Protein 9BAV (pdb70)

B-factor: mean 36.14, std 8.14, range [16.46, 86.44]

Organism: NCBI:txid1314868

Sequence (967 aa):
KPNIVLFYVDDLGWGDLSSYGATEVNTPNIDALAKNGIRFTDAHSSAATSSPSRYSLLTGEHAFRKNIRILKGDAPLVISEVQKTLPKMLQTVGYRTGIVGKWHLGLGDGNTPVNWNEKVKPGPLEVGFDYSFLIPATGDRVPSVFLENHDVVNLEKSDPLFVNYQKKIGQRPTGYENPELLKQGADEQHNKSIINGVSRIGWMQGGESAEWHDETFNIVTSDKAKQFISESSKQPFFLLFSFHDIHVPRLPNEMFRGKTNMGARGDSIVQMDWTTGQVVEKLRELNLLDNTLVIFTSDNGAVLTDGYDDEALKRIGTHKQNGPYRGGKYSIYEAGTRIPFIVHYPNRVKPGVSNSLFSQIDLYASIAELLGVPLEETEAIDSQNQLSPLFDASKLARKTLVQETPHAKGLRENSWKYIRPTEKDVAWVKAKKNIDPGTSKAPQLFDLDTDPSELHNLAAKYPDKVKLLEQKLQDIELQSIRLKPNIVLFYVDDLGWGDLSSYGATEVNTPNIDALAKNGIRFTDAHSSAATSSPSRYSLLTGEHAFRKNIRILKGDAPLVISEVQKTLPKMLQTVGYRTGIVGKWHLGLGDGNTPVNWNEKVKPGPLEVGFDYSFLIPATGDRVPSVFLENHDVVNLEKSDPLFVNYQKKIGQRPTGYENPELLKQGADEQHNKSIINGVSRIGWMQGGESAEWHDETFNIVTSDKAKQFISESSKQPFFLLFSFHDIHVPRLPNEMFRGKTNMGARGDSIVQMDWTTGQVVEKLRELNLLDNTLVIFTSDNGAVLTDGYDDEALKRIGTHKQNGPYRGGKYSIYEAGTRIPFIVHYPNRVKPGVSNSLFSQIDLYASIAELLGVPLEETEAIDSQNQLSPLFDASKLARKTLVQETPHAKGLRENSWKYIRPTEKDVAWVKAKKNIDPGTSKAPQLFDLDTDPSELHNLAAKYPDKVKLLEQKLQDIELQSIRLK

InterPro domains:
  IPR000917 Sulfatase, N-terminal [PF00884] (36-407)
  IPR017850 Alkaline-phosphatase-like, core domain superfamily [G3DSA:3.40.720.10] (36-432)
  IPR017850 Alkaline-phosphatase-like, core domain superfamily [SSF53649] (33-512)
  IPR024607 Sulfatase, conserved site [PS00149] (128-138)
  IPR024607 Sulfatase, conserved site [PS00523] (82-94)
  IPR052701 Glycosaminoglycan & Ulvan Degrading Sulfatases [PTHR43751] (16-510)

Radius of gyration: 30.88 Å; Cα contacts (8 Å, |Δi|>4): 2527; chains: 2; bounding box: 59×62×94 Å

Solvent-accessible surface area: 33580 Å² total; per-residue (Å²): 138,8,8,0,0,0,0,0,0,0,1,0,0,8,3,0,0,29,27,2,31,14,99,57,4,109,0,84,49,0,34,47,4,10,149,66,0,0,25,0,9,10,0,4,4,2,1,0,1,7,0,6,1,6,0,0,1,2,4,0,26,4,1,34,54,94,135,18,52,66,26,48,5,53,15,62,24,29,1,47,93,134,34,98,1,0,0,55,6,0,62,104,29,49,6,57,0,0,2,0,1,2,2,4,2,6,4,6,91,46,99,64,122,23,65,3,56,111,141,6,48,11,0,3,45,41,0,4,3,63,23,0,6,0,2,5,3,1,0,3,37,0,0,0,0,16,0,46,49,39,66,11,36,107,46,93,104,106,42,58,1,84,26,37,60,96,137,77,32,18,177,29,52,0,4,94,93,36,80,132,96,37,107,26,26,27,30,122,74,6,25,25,0,13,3,39,19,0,0,0,22,2,24,0,68,18,0,118,41,3,59,11,88,4,24,38,10,3,72,44,11,1,72,53,0,51,85,1,0,54,102,0,36,133,75,34,0,0,0,5,1,2,10,16,12,0,9,0,0,2,17,3,21,119,116,7,147,63,144,16,73,5,7,20,4,1,6,0,0,24,4,0,4,61,2,0,5,48,0,5,71,43,0,124,115,58,138,21,10,82,66,0,0,0,0,0,0,0,0,0,0,1,1,10,32,5,11,8,112,9,89,2,36,160,103,6,16,45,12,74,28,12,22,8,14,64,15,0,8,13,0,0,8,0,0,0,1,16,0,0,0,0,0,9,6,52,81,131,5,73,86,24,36,0,67,8,10,0,0,2,0,0,0,0,2,0,0,1,95,28,32,59,22,119,42,92,126,106,8,6,12,8,1,76,82,18,24,63,6,0,22,56,20,87,99,154,21,27,128,15,9,3,6,9,15,73,12,9,49,0,0,10,24,82,32,63,0,2,0,49,49,28,144,101,99,11,73,109,0,126,78,109,17,61,14,34,5,0,35,39,89,54,47,15,0,4,35,10,55,55,14,7,11,0,53,41,67,20,10,98,140,92,68,103,48,16,138,108,1,35,95,84,0,67,73,22,54,144,50,83,94,54,213,150,16,9,0,0,0,0,0,0,1,0,0,0,10,3,0,0,28,22,6,34,13,102,44,4,104,0,87,50,0,34,49,4,10,73,76,0,0,37,0,14,14,0,4,3,1,1,0,3,4,0,5,0,9,0,0,1,2,3,0,26,4,0,31,58,68,117,17,149,67,24,52,7,54,13,64,24,34,2,53,86,138,41,93,0,0,0,52,9,0,62,107,28,39,5,60,0,0,1,0,1,2,3,4,1,8,5,5,78,51,130,95,109,22,77,5,52,56,138,3,58,10,0,0,44,42,0,4,3,65,29,0,4,1,2,4,2,0,0,4,29,0,0,0,0,19,0,53,46,42,64,10,35,107,49,88,104,104,44,56,1,82,27,42,42,163,141,72,32,20,174,29,53,0,6,100,92,36,82,137,90,38,104,23,28,28,40,76,96,4,27,41,1,13,1,40,18,0,0,0,18,2,22,0,63,18,0,121,45,5,60,9,87,4,26,43,11,4,74,41,13,2,63,42,0,42,90,3,0,57,119,4,51,106,80,31,0,0,0,8,2,2,8,18,13,0,12,1,1,2,20,8,20,122,110,4,154,66,138,13,93,4,6,22,5,0,7,0,0,24,4,0,4,57,2,0,3,56,0,7,75,32,0,121,117,53,127,18,7,82,60,0,0,0,0,0,0,0,0,0,0,0,1,8,36,5,13,9,115,9,89,3,34,113,94,5,20,49,10,78,27,14,20,12,16,63,15,0,6,16,0,0,8,0,0,0,0,14,0,0,0,0,0,4,11,52,90,129,6,75,88,24,38,0,67,9,9,0,0,2,0,0,0,0,2,0,1,2,96,31,29,60,24,125,43,91,112,96,9,6,14,8,3,54,66,21,24,65,5,0,19,52,22,76,97,154,21,25,121,26,8,2,6,8,6,70,17,8,47,0,0,7,18,72,30,58,0,3,2,48,49,26,147,50,128,26,62,105,0,125,79,112,20,58,14,32,6,0,40,37,120,52,47,13,0,4,27,11,50,51,13,7,11,0,46,42,66,25,11,97,70,99,75,108,66,17,140,93,1,34,101,60,0,77,88,29,61,83,26,82,89,52,107,236

Foldseek 3Di:
DFAAEEAAAAAQAQQLEVCSPFDQAYLVLVNVLQQFFAWEQFEWQQALHFQQSLCLLWFLAGSVVQDTDQDALFAAASADLPRQTLLQLVVVVPAAEEEFEEARRHWAHPPDIAQLADFTDDDPVSHRHPWYWYDRHACQHDPQFIATRRHTPQFDPVWGKDWFQPDEDADADWCVRCVVQAPWAFDPQQTGGDAQRGGGGTYMHTRNRRHDHLQCSLVVRLVVLLVVCVVCVPTHYYYHYYYNPPPPPQRYHPVQAPVGQQFSNSSSSVSSSVSSNSNLVSCVVSVSQLRYWYKHKYNFHHFQQDTIRGRNPVRVPPRDSNPLAAFGRQAPTSRSIRIIIIIGHNNQAGNYYAHANHYSSQPSVCVCVVVVNDDFQQGSQNHDNQVPCNRYSPDHGDQKGKYDHPFWIWMHGPQKIKTDADPDDDCCCCVRGVGDRHHHNDIFIDRCVVVVHRPDGCCVVCVVVNVVRVVVVVVSVVDRTHD/DFAEEEEAAAAFAQQLEVCSPFDLAYQVLVVVLQQFFAWEQQEWQQALHFQQSVCLLWFLAGSVVQDDDQDALFAAASADLPGATLLQLVVVLFAAEEEFEEDRRHFAPPPDTAQQQFFTPDDPVSHRHDWYWYDRHACQHPPQFIATRGHTPQFDPVWGKDWFQPDEDADADWCVHCVVQAPWHWDPQFTGGAALRGGHHTYMHTRNRGHDHQQCSLVVRLVVLLVVCVVCVVTHYYYYYYYNPPPPPQRHHPVQAPVGQQFSNSSSSVSSSVSVNSNLVSCVVSPRQQSYKYKYKYSFHHFQQDTIRGNNPVRCPPGDSNPLAAFGRLAPTSRSIRIIIIIRHNVQAGNDYAHANHYSSQPSVQVCVVVVPDDDFQGSQNHDRAVVCSRYRPDHGDQKRWHDHSFWIWMHGNQKIKIDAGPDDDVCCCVRGVGDRHHDNDIFMDRCVVVVHRPDGCCPVCVVVNVVRVVVVVCSVPRRTHDD

Nearest PDB structures (foldseek):
  6s20-assembly1_C  TM=9.796E-01  e=1.542E-69  Bacteroides thetaiotaomicron VPI-5482
  7oze-assembly1_AAA  TM=9.644E-01  e=1.253E-67  Bacteroides thetaiotaomicron VPI-5482
  7ozc-assembly1_AAA  TM=9.685E-01  e=2.117E-65  Bacteroides thetaiotaomicron VPI-5482
  8eg3-assembly1_A  TM=7.562E-01  e=2.466E-33  Homo sapiens
  1p49-assembly1_A  TM=7.425E-01  e=1.087E-31  Homo sapiens

Structure (mmCIF, N/CA/C/O backbone):
data_9BAV
#
_entry.id   9BAV
#
_cell.length_a   66.229
_cell.length_b   92.870
_cell.length_c   176.478
_cell.angle_alpha   90.00
_cell.angle_beta   90.00
_cell.angle_gamma   90.00
#
_symmetry.space_group_name_H-M   'P 21 21 21'
#
loop_
_entity.id
_entity.type
_entity.pdbx_description
1 polymer 'S1_15B sulfatase'
2 branched 6-O-sulfo-alpha-D-galactopyranose-(1-3)-2-O-sulfo-beta-D-galactopyranose-(1-4)-2,6-di-O-sulfo-alpha-D-galactopyranose
3 non-polymer 6-O-sulfo-beta-D-galactopyranose
4 non-polymer 'CALCIUM ION'
5 non-polymer 'SULFATE ION'
6 non-polymer 'CHLORIDE ION'
7 non-polymer 6-O-sulfo-alpha-D-galactopyranose
8 non-polymer 1,2-ETHANEDIOL
9 water water
#
loop_
_atom_site.group_PDB
_atom_site.id
_atom_site.type_symbol
_atom_site.label_atom_id
_atom_site.label_alt_id
_atom_site.label_comp_id
_atom_site.label_asym_id
_atom_site.label_entity_id
_atom_site.label_seq_id
_atom_site.pdbx_PDB_ins_code
_atom_site.Cartn_x
_atom_site.Cartn_y
_atom_site.Cartn_z
_atom_site.occupancy
_atom_site.B_iso_or_equiv
_atom_site.auth_seq_id
_atom_site.auth_comp_id
_atom_site.auth_asym_id
_atom_site.auth_atom_id
_atom_site.pdbx_PDB_model_num
ATOM 1 N N . LYS A 1 32 ? -27.079 -15.198 -33.405 1.00 33.55 35 LYS A N 1
ATOM 2 C CA . LYS A 1 32 ? -25.945 -14.282 -33.616 1.00 40.66 35 LYS A CA 1
ATOM 3 C C . LYS A 1 32 ? -26.156 -12.877 -33.047 1.00 46.36 35 LYS A C 1
ATOM 4 O O . LYS A 1 32 ? -26.702 -11.991 -33.729 1.00 48.13 35 LYS A O 1
ATOM 10 N N . PRO A 1 33 ? -25.694 -12.650 -31.821 1.00 42.06 36 PRO A N 1
ATOM 11 C CA . PRO A 1 33 ? -25.860 -11.335 -31.201 1.00 38.52 36 PRO A CA 1
ATOM 12 C C . PRO A 1 33 ? -24.850 -10.318 -31.700 1.00 41.31 36 PRO A C 1
ATOM 13 O O . PRO A 1 33 ? -23.741 -10.637 -32.135 1.00 39.05 36 PRO A O 1
ATOM 17 N N . ASN A 1 34 ? -25.253 -9.065 -31.604 1.00 41.30 37 ASN A N 1
ATOM 18 C CA . ASN A 1 34 ? -24.360 -7.988 -31.971 1.00 40.53 37 ASN A CA 1
ATOM 19 C C . ASN A 1 34 ? -23.283 -7.868 -30.902 1.00 41.68 37 ASN A C 1
ATOM 20 O O . ASN A 1 34 ? -23.497 -8.228 -29.739 1.00 40.80 37 ASN A O 1
ATOM 25 N N . ILE A 1 35 ? -22.113 -7.368 -31.293 1.00 37.73 38 ILE A N 1
ATOM 26 C CA . ILE A 1 35 ? -21.020 -7.178 -30.347 1.00 33.21 38 ILE A CA 1
ATOM 27 C C . ILE A 1 35 ? -20.579 -5.716 -30.380 1.00 32.39 38 ILE A C 1
ATOM 28 O O . ILE A 1 35 ? -20.225 -5.190 -31.440 1.00 34.21 38 ILE A O 1
ATOM 33 N N . VAL A 1 36 ? -20.603 -5.061 -29.224 1.00 27.60 39 VAL A N 1
ATOM 34 C CA . VAL A 1 36 ? -20.160 -3.682 -29.080 1.00 27.04 39 VAL A CA 1
ATOM 35 C C . VAL A 1 36 ? -19.039 -3.724 -28.057 1.00 29.46 39 VAL A C 1
ATOM 36 O O . VAL A 1 36 ? -19.281 -4.068 -26.895 1.00 29.91 39 VAL A O 1
ATOM 40 N N . LEU A 1 37 ? -17.813 -3.387 -28.485 1.00 32.37 40 LEU A N 1
ATOM 41 C CA . LEU A 1 37 ? -16.623 -3.429 -27.626 1.00 27.32 40 LEU A CA 1
ATOM 42 C C . LEU A 1 37 ? -16.124 -2.029 -27.259 1.00 31.44 40 LEU A C 1
ATOM 43 O O . LEU A 1 37 ? -15.476 -1.355 -28.068 1.00 34.54 40 LEU A O 1
ATOM 48 N N . PHE A 1 38 ? -16.411 -1.601 -26.026 1.00 29.89 41 PHE A N 1
ATOM 49 C CA . PHE A 1 38 ? -15.951 -0.305 -25.542 1.00 28.19 41 PHE A CA 1
ATOM 50 C C . PHE A 1 38 ? -14.526 -0.511 -25.047 1.00 29.62 41 PHE A C 1
ATOM 51 O O . PHE A 1 38 ? -14.301 -1.265 -24.097 1.00 34.58 41 PHE A O 1
ATOM 59 N N . TYR A 1 39 ? -13.568 0.129 -25.694 1.00 30.27 42 TYR A N 1
ATOM 60 C CA . TYR A 1 39 ? -12.153 0.002 -25.344 1.00 27.51 42 TYR A CA 1
ATOM 61 C C . TYR A 1 39 ? -11.651 1.382 -24.923 1.00 25.26 42 TYR A C 1
ATOM 62 O O . TYR A 1 39 ? -11.380 2.235 -25.772 1.00 28.36 42 TYR A O 1
ATOM 71 N N . VAL A 1 40 ? -11.524 1.592 -23.607 1.00 23.11 43 VAL A N 1
ATOM 72 C CA . VAL A 1 40 ? -11.083 2.860 -23.034 1.00 24.28 43 VAL A CA 1
ATOM 73 C C . VAL A 1 40 ? -9.566 2.922 -22.966 1.00 27.65 43 VAL A C 1
ATOM 74 O O . VAL A 1 40 ? -8.863 1.937 -22.698 1.00 29.02 43 VAL A O 1
ATOM 78 N N . ASP A 1 41 ? -9.066 4.118 -23.207 1.00 23.07 44 ASP A N 1
ATOM 79 C CA . ASP A 1 41 ? -7.646 4.402 -23.205 1.00 23.94 44 ASP A CA 1
ATOM 80 C C . ASP A 1 41 ? -7.175 4.767 -21.788 1.00 28.09 44 ASP A C 1
ATOM 81 O O . ASP A 1 41 ? -7.597 5.797 -21.244 1.00 29.89 44 ASP A O 1
ATOM 86 N N . ASP A 1 42 ? -6.315 3.920 -21.184 1.00 24.11 45 ASP A N 1
ATOM 87 C CA . ASP A 1 42 ? -5.722 4.140 -19.839 1.00 27.21 45 ASP A CA 1
ATOM 88 C C . ASP A 1 42 ? -6.726 4.108 -18.671 1.00 26.94 45 ASP A C 1
ATOM 89 O O . ASP A 1 42 ? -6.494 4.748 -17.646 1.00 28.68 45 ASP A O 1
ATOM 94 N N . LEU A 1 43 ? -7.848 3.404 -18.769 1.00 25.16 46 LEU A N 1
ATOM 95 C CA . LEU A 1 43 ? -8.800 3.375 -17.668 1.00 23.65 46 LEU A CA 1
ATOM 96 C C . LEU A 1 43 ? -8.297 2.381 -16.627 1.00 24.34 46 LEU A C 1
ATOM 97 O O . LEU A 1 43 ? -8.093 1.210 -16.938 1.00 26.30 46 LEU A O 1
ATOM 102 N N . GLY A 1 44 ? -8.086 2.849 -15.396 1.00 27.53 47 GLY A N 1
ATOM 103 C CA . GLY A 1 44 ? -7.565 1.992 -14.344 1.00 24.71 47 GLY A CA 1
ATOM 104 C C . GLY A 1 44 ? -8.636 1.197 -13.618 1.00 24.48 47 GLY A C 1
ATOM 105 O O . GLY A 1 44 ? -9.823 1.527 -13.643 1.00 24.24 47 GLY A O 1
ATOM 106 N N . TRP A 1 45 ? -8.171 0.131 -12.965 1.00 24.48 48 TRP A N 1
ATOM 107 C CA . TRP A 1 45 ? -9.044 -0.768 -12.213 1.00 25.55 48 TRP A CA 1
ATOM 108 C C . TRP A 1 45 ? -10.026 -0.003 -11.335 1.00 30.08 48 TRP A C 1
ATOM 109 O O . TRP A 1 45 ? -11.224 -0.306 -11.322 1.00 27.41 48 TRP A O 1
ATOM 120 N N . GLY A 1 46 ? -9.535 0.997 -10.597 1.00 27.52 49 GLY A N 1
ATOM 121 C CA . GLY A 1 46 ? -10.340 1.790 -9.695 1.00 23.63 49 GLY A CA 1
ATOM 122 C C . GLY A 1 46 ? -10.959 3.066 -10.225 1.00 26.46 49 GLY A C 1
ATOM 123 O O . GLY A 1 46 ? -11.529 3.808 -9.424 1.00 26.37 49 GLY A O 1
ATOM 124 N N . ASP A 1 47 ? -10.891 3.355 -11.527 1.00 27.48 50 ASP A N 1
ATOM 125 C CA . ASP A 1 47 ? -11.447 4.604 -12.059 1.00 26.19 50 ASP A CA 1
ATOM 126 C C . ASP A 1 47 ? -12.961 4.604 -12.257 1.00 31.27 50 ASP A C 1
ATOM 127 O O . ASP A 1 47 ? -13.495 5.635 -12.673 1.00 33.28 50 ASP A O 1
ATOM 132 N N . LEU A 1 48 ? -13.666 3.506 -11.992 1.00 29.17 51 LEU A N 1
ATOM 133 C CA . LEU A 1 48 ? -15.112 3.447 -12.163 1.00 26.14 51 LEU A CA 1
ATOM 134 C C . LEU A 1 48 ? -15.762 3.375 -10.798 1.00 27.57 51 LEU A C 1
ATOM 135 O O . LEU A 1 48 ? -15.224 2.732 -9.892 1.00 31.46 51 LEU A O 1
ATOM 140 N N . SER A 1 49 ? -16.925 4.010 -10.645 1.00 27.65 52 SER A N 1
ATOM 141 C CA . SER A 1 49 ? -17.587 3.929 -9.346 1.00 30.41 52 SER A CA 1
ATOM 142 C C . SER A 1 49 ? -17.971 2.482 -9.009 1.00 30.58 52 SER A C 1
ATOM 143 O O . SER A 1 49 ? -17.918 2.096 -7.838 1.00 35.07 52 SER A O 1
ATOM 146 N N . SER A 1 50 ? -18.314 1.649 -10.006 1.00 30.27 53 SER A N 1
ATOM 147 C CA . SER A 1 50 ? -18.617 0.245 -9.702 1.00 26.46 53 SER A CA 1
ATOM 148 C C . SER A 1 50 ? -17.386 -0.503 -9.227 1.00 29.33 53 SER A C 1
ATOM 149 O O . SER A 1 50 ? -17.496 -1.634 -8.743 1.00 31.60 53 SER A O 1
ATOM 152 N N . TYR A 1 51 ? -16.214 0.100 -9.358 1.00 31.96 54 TYR A N 1
ATOM 153 C CA . TYR A 1 51 ? -14.986 -0.512 -8.900 1.00 31.01 54 TYR A CA 1
ATOM 154 C C . TYR A 1 51 ? -14.470 0.213 -7.667 1.00 28.51 54 TYR A C 1
ATOM 155 O O . TYR A 1 51 ? -13.277 0.139 -7.347 1.00 30.28 54 TYR A O 1
ATOM 164 N N . GLY A 1 52 ? -15.358 0.930 -6.973 1.00 27.34 55 GLY A N 1
ATOM 165 C CA . GLY A 1 52 ? -15.012 1.607 -5.741 1.00 31.21 55 GLY A CA 1
ATOM 166 C C . GLY A 1 52 ? -14.683 3.093 -5.794 1.00 28.62 55 GLY A C 1
ATOM 167 O O . GLY A 1 52 ? -14.540 3.697 -4.720 1.00 41.95 55 GLY A O 1
ATOM 168 N N . ALA A 1 53 ? -14.556 3.710 -6.965 1.00 26.62 56 ALA A N 1
ATOM 169 C CA . ALA A 1 53 ? -14.261 5.145 -7.008 1.00 30.97 56 ALA A CA 1
ATOM 170 C C . ALA A 1 53 ? -15.337 5.960 -6.295 1.00 26.58 56 ALA A C 1
ATOM 171 O O . ALA A 1 53 ? -16.529 5.682 -6.409 1.00 31.16 56 ALA A O 1
ATOM 173 N N . THR A 1 54 ? -14.910 6.984 -5.559 1.00 31.41 57 THR A N 1
ATOM 174 C CA . THR A 1 54 ? -15.827 7.877 -4.856 1.00 27.72 57 THR A CA 1
ATOM 175 C C . THR A 1 54 ? -15.733 9.316 -5.331 1.00 26.71 57 THR A C 1
ATOM 176 O O . THR A 1 54 ? -16.665 10.084 -5.095 1.00 29.93 57 THR A O 1
ATOM 180 N N . GLU A 1 55 ? -14.648 9.701 -5.992 1.00 29.15 58 GLU A N 1
ATOM 181 C CA . GLU A 1 55 ? -14.473 11.056 -6.486 1.00 24.31 58 GLU A CA 1
ATOM 182 C C . GLU A 1 55 ? -15.020 11.244 -7.894 1.00 27.87 58 GLU A C 1
ATOM 183 O O . GLU A 1 55 ? -14.887 12.327 -8.457 1.00 30.79 58 GLU A O 1
ATOM 189 N N . VAL A 1 56 ? -15.617 10.217 -8.486 1.00 26.87 59 VAL A N 1
ATOM 190 C CA . VAL A 1 56 ? -16.181 10.307 -9.823 1.00 27.00 59 VAL A CA 1
ATOM 191 C C . VAL A 1 56 ? -17.296 9.283 -9.894 1.00 27.90 59 VAL A C 1
ATOM 192 O O . VAL A 1 56 ? -17.168 8.193 -9.334 1.00 29.18 59 VAL A O 1
ATOM 196 N N . ASN A 1 57 ? -18.397 9.632 -10.558 1.00 29.09 60 ASN A N 1
ATOM 197 C CA . ASN A 1 57 ? -19.527 8.720 -10.717 1.00 33.44 60 ASN A CA 1
ATOM 198 C C . ASN A 1 57 ? -19.629 8.294 -12.172 1.00 30.56 60 ASN A C 1
ATOM 199 O O . ASN A 1 57 ? -19.683 9.135 -13.070 1.00 34.97 60 ASN A O 1
ATOM 204 N N . THR A 1 58 ? -19.688 6.992 -12.397 1.00 27.07 61 THR A N 1
ATOM 205 C CA . THR A 1 58 ? -19.831 6.421 -13.728 1.00 27.53 61 THR A CA 1
ATOM 206 C C . THR A 1 58 ? -21.155 5.660 -13.728 1.00 29.45 61 THR A C 1
ATOM 207 O O . THR A 1 58 ? -21.166 4.420 -13.723 1.00 31.25 61 THR A O 1
ATOM 211 N N . PRO A 1 59 ? -22.298 6.380 -13.721 1.00 30.82 62 PRO A N 1
ATOM 212 C CA . PRO A 1 59 ? -23.614 5.681 -13.662 1.00 24.34 62 PRO A CA 1
ATOM 213 C C . PRO A 1 59 ? -23.937 4.786 -14.845 1.00 28.42 62 PRO A C 1
ATOM 214 O O . PRO A 1 59 ? -24.429 3.661 -14.637 1.00 32.11 62 PRO A O 1
ATOM 218 N N . ASN A 1 60 ? -23.701 5.249 -16.080 1.00 28.47 63 ASN A N 1
ATOM 219 C CA . ASN A 1 60 ? -24.009 4.426 -17.251 1.00 25.20 63 ASN A CA 1
ATOM 220 C C . ASN A 1 60 ? -23.211 3.134 -17.232 1.00 31.77 63 ASN A C 1
ATOM 221 O O . ASN A 1 60 ? -23.782 2.043 -17.391 1.00 32.69 63 ASN A O 1
ATOM 226 N N . ILE A 1 61 ? -21.886 3.232 -17.018 1.00 28.39 64 ILE A N 1
ATOM 227 C CA . ILE A 1 61 ? -21.066 2.018 -16.978 1.00 30.12 64 ILE A CA 1
ATOM 228 C C . ILE A 1 61 ? -21.439 1.163 -15.770 1.00 29.22 64 ILE A C 1
ATOM 229 O O . ILE A 1 61 ? -21.410 -0.074 -15.835 1.00 27.53 64 ILE A O 1
ATOM 234 N N . ASP A 1 62 ? -21.817 1.797 -14.661 1.00 30.48 65 ASP A N 1
ATOM 235 C CA . ASP A 1 62 ? -22.200 1.033 -13.482 1.00 28.00 65 ASP A CA 1
ATOM 236 C C . ASP A 1 62 ? -23.485 0.241 -13.735 1.00 32.92 65 ASP A C 1
ATOM 237 O O . ASP A 1 62 ? -23.610 -0.904 -13.283 1.00 33.82 65 ASP A O 1
ATOM 242 N N . ALA A 1 63 ? -24.453 0.818 -14.462 1.00 31.49 66 ALA A N 1
ATOM 243 C CA . ALA A 1 63 ? -25.666 0.045 -14.726 1.00 33.28 66 ALA A CA 1
ATOM 244 C C . ALA A 1 63 ? -25.343 -1.160 -15.588 1.00 32.82 66 ALA A C 1
ATOM 245 O O . ALA A 1 63 ? -26.034 -2.178 -15.502 1.00 37.57 66 ALA A O 1
ATOM 247 N N . LEU A 1 64 ? -24.287 -1.075 -16.409 1.00 32.16 67 LEU A N 1
ATOM 248 C CA . LEU A 1 64 ? -23.899 -2.230 -17.211 1.00 31.97 67 LEU A CA 1
ATOM 249 C C . LEU A 1 64 ? -23.346 -3.323 -16.315 1.00 33.44 67 LEU A C 1
ATOM 250 O O . LEU A 1 64 ? -23.616 -4.510 -16.530 1.00 32.39 67 LEU A O 1
ATOM 255 N N . ALA A 1 65 ? -22.570 -2.934 -15.298 1.00 34.22 68 ALA A N 1
ATOM 256 C CA . ALA A 1 65 ? -22.002 -3.916 -14.380 1.00 29.52 68 ALA A CA 1
ATOM 257 C C . ALA A 1 65 ? -23.088 -4.563 -13.534 1.00 34.97 68 ALA A C 1
ATOM 258 O O . ALA A 1 65 ? -23.067 -5.780 -13.320 1.00 36.57 68 ALA A O 1
ATOM 260 N N . LYS A 1 66 ? -24.047 -3.755 -13.055 1.00 32.67 69 LYS A N 1
ATOM 261 C CA . LYS A 1 66 ? -25.147 -4.255 -12.230 1.00 36.48 69 LYS A CA 1
ATOM 262 C C . LYS A 1 66 ? -25.948 -5.357 -12.934 1.00 38.37 69 LYS A C 1
ATOM 263 O O . LYS A 1 66 ? -26.345 -6.341 -12.297 1.00 35.43 69 LYS A O 1
ATOM 269 N N . ASN A 1 67 ? -26.198 -5.216 -14.241 1.00 36.37 70 ASN A N 1
ATOM 270 C CA . ASN A 1 67 ? -26.942 -6.212 -15.005 1.00 35.80 70 ASN A CA 1
ATOM 271 C C . ASN A 1 67 ? -26.040 -7.099 -15.854 1.00 36.91 70 ASN A C 1
ATOM 272 O O . ASN A 1 67 ? -26.509 -7.725 -16.815 1.00 38.42 70 ASN A O 1
ATOM 277 N N . GLY A 1 68 ? -24.763 -7.175 -15.512 1.00 35.23 71 GLY A N 1
ATOM 278 C CA . GLY A 1 68 ? -23.837 -8.019 -16.232 1.00 33.13 71 GLY A CA 1
ATOM 279 C C . GLY A 1 68 ? -22.822 -8.575 -15.258 1.00 36.19 71 GLY A C 1
ATOM 280 O O . GLY A 1 68 ? -23.064 -8.616 -14.042 1.00 35.05 71 GLY A O 1
ATOM 281 N N . ILE A 1 69 ? -21.672 -8.997 -15.761 1.00 32.46 72 ILE A N 1
ATOM 282 C CA . ILE A 1 69 ? -20.629 -9.543 -14.914 1.00 29.91 72 ILE A CA 1
ATOM 283 C C . ILE A 1 69 ? -19.505 -8.535 -14.851 1.00 30.08 72 ILE A C 1
ATOM 284 O O . ILE A 1 69 ? -19.085 -8.000 -15.887 1.00 26.75 72 ILE A O 1
ATOM 289 N N . ARG A 1 70 ? -19.016 -8.297 -13.633 1.00 31.46 73 ARG A N 1
ATOM 290 C CA . ARG A 1 70 ? -17.896 -7.412 -13.339 1.00 29.48 73 ARG A CA 1
ATOM 291 C C . ARG A 1 70 ? -16.717 -8.305 -12.954 1.00 27.58 73 ARG A C 1
ATOM 292 O O . ARG A 1 70 ? -16.829 -9.119 -12.027 1.00 27.28 73 ARG A O 1
ATOM 300 N N . PHE A 1 71 ? -15.601 -8.174 -13.668 1.00 28.78 74 PHE A N 1
ATOM 301 C CA . PHE A 1 71 ? -14.405 -8.981 -13.424 1.00 23.44 74 PHE A CA 1
ATOM 302 C C . PHE A 1 71 ? -13.377 -8.191 -12.612 1.00 26.52 74 PHE A C 1
ATOM 303 O O . PHE A 1 71 ? -13.080 -7.035 -12.929 1.00 28.93 74 PHE A O 1
ATOM 311 N N . THR A 1 72 ? -12.843 -8.815 -11.557 1.00 24.44 75 THR A N 1
ATOM 312 C CA . THR A 1 72 ? -11.871 -8.194 -10.667 1.00 25.04 75 THR A CA 1
ATOM 313 C C . THR A 1 72 ? -10.436 -8.590 -10.972 1.00 28.71 75 THR A C 1
ATOM 314 O O . THR A 1 72 ? -9.499 -7.953 -10.455 1.00 27.04 75 THR A O 1
ATOM 318 N N . ASP A 1 73 ? -10.251 -9.621 -11.786 1.00 27.80 76 ASP A N 1
ATOM 319 C CA . ASP A 1 73 ? -8.948 -10.129 -12.159 1.00 26.20 76 ASP A CA 1
ATOM 320 C C . ASP A 1 73 ? -8.826 -10.290 -13.674 1.00 28.55 76 ASP A C 1
ATOM 321 O O . ASP A 1 73 ? -8.282 -11.281 -14.165 1.00 29.60 76 ASP A O 1
ATOM 326 N N . ALA A 1 74 ? -9.320 -9.326 -14.439 1.00 24.58 77 ALA A N 1
ATOM 327 C CA . ALA A 1 74 ? -9.217 -9.395 -15.881 1.00 24.54 77 ALA A CA 1
ATOM 328 C C . ALA A 1 74 ? -8.023 -8.556 -16.312 1.00 29.61 77 ALA A C 1
ATOM 329 O O . ALA A 1 74 ? -7.666 -7.575 -15.651 1.00 28.85 77 ALA A O 1
ATOM 331 N N . HIS A 1 75 ? -7.374 -8.955 -17.407 1.00 28.61 78 HIS A N 1
ATOM 332 C CA . HIS A 1 75 ? -6.183 -8.220 -17.796 1.00 26.47 78 HIS A CA 1
ATOM 333 C C . HIS A 1 75 ? -6.060 -7.918 -19.275 1.00 30.50 78 HIS A C 1
ATOM 334 O O . HIS A 1 75 ? -6.402 -8.746 -20.129 1.00 34.70 78 HIS A O 1
ATOM 341 N N . SER A 1 76 ? -5.528 -6.731 -19.572 1.00 27.85 79 SER A N 1
ATOM 342 C CA . SER A 1 76 ? -5.195 -6.440 -20.952 1.00 24.91 79 SER A CA 1
ATOM 343 C C . SER A 1 76 ? -3.956 -7.279 -21.273 1.00 27.80 79 SER A C 1
ATOM 344 O O . SER A 1 76 ? -3.322 -7.843 -20.376 1.00 28.49 79 SER A O 1
ATOM 347 N N . SER A 1 77 ? -3.586 -7.389 -22.541 1.00 28.04 80 SER A N 1
ATOM 348 C CA . SER A 1 77 ? -2.414 -8.219 -22.787 1.00 24.90 80 SER A CA 1
ATOM 349 C C . SER A 1 77 ? -1.131 -7.521 -22.380 1.00 28.65 80 SER A C 1
ATOM 350 O O . SER A 1 77 ? -0.166 -8.187 -21.997 1.00 30.70 80 SER A O 1
ATOM 353 N N . ALA A 1 78 ? -1.094 -6.192 -22.454 1.00 27.42 81 ALA A N 1
ATOM 354 C CA . ALA A 1 78 ? 0.116 -5.460 -22.151 1.00 27.40 81 ALA A CA 1
ATOM 355 C C . ALA A 1 78 ? -0.199 -4.217 -21.336 1.00 29.11 81 ALA A C 1
ATOM 356 O O . ALA A 1 78 ? -1.359 -3.872 -21.094 1.00 28.54 81 ALA A O 1
ATOM 358 N N . ALA A 1 79 ? 0.863 -3.532 -20.922 1.00 28.56 82 ALA A N 1
ATOM 359 C CA . ALA A 1 79 ? 0.759 -2.317 -20.137 1.00 28.75 82 ALA A CA 1
ATOM 360 C C . ALA A 1 79 ? 0.811 -1.046 -20.990 1.00 26.80 82 ALA A C 1
ATOM 361 O O . ALA A 1 79 ? 0.962 0.043 -20.439 1.00 25.21 82 ALA A O 1
ATOM 363 N N . THR A 1 80 ? 0.676 -1.154 -22.312 1.00 25.97 83 THR A N 1
ATOM 364 C CA . THR A 1 80 ? 0.669 0.012 -23.191 1.00 25.50 83 THR A CA 1
ATOM 365 C C . THR A 1 80 ? -0.308 -0.273 -24.326 1.00 25.60 83 THR A C 1
ATOM 366 O O . THR A 1 80 ? -0.670 -1.423 -24.572 1.00 29.07 83 THR A O 1
ATOM 370 N N . SER A 1 81 ? -0.738 0.789 -25.014 1.00 25.96 84 SER A N 1
ATOM 371 C CA . SER A 1 81 ? -1.759 0.707 -26.064 1.00 30.02 84 SER A CA 1
ATOM 372 C C . SER A 1 81 ? -1.527 -0.212 -27.269 1.00 28.73 84 SER A C 1
ATOM 373 O O . SER A 1 81 ? -2.235 -1.215 -27.414 1.00 27.61 84 SER A O 1
ATOM 376 N N . SER A 1 82 ? -0.600 0.139 -28.164 1.00 29.92 85 SER A N 1
ATOM 377 C CA . SER A 1 82 ? -0.390 -0.668 -29.370 1.00 34.00 85 SER A CA 1
ATOM 378 C C . SER A 1 82 ? -0.310 -2.166 -29.097 1.00 31.94 85 SER A C 1
ATOM 379 O O . SER A 1 82 ? -1.095 -2.914 -29.702 1.00 30.30 85 SER A O 1
ATOM 382 N N . PRO A 1 83 ? 0.556 -2.662 -28.195 1.00 32.55 86 PRO A N 1
ATOM 383 C CA . PRO A 1 83 ? 0.598 -4.113 -27.929 1.00 28.35 86 PRO A CA 1
ATOM 384 C C . PRO A 1 83 ? -0.731 -4.707 -27.486 1.00 29.88 86 PRO A C 1
ATOM 385 O O . PRO A 1 83 ? -1.098 -5.795 -27.943 1.00 32.34 86 PRO A O 1
ATOM 389 N N . SER A 1 84 ? -1.455 -4.032 -26.588 1.00 29.26 87 SER A N 1
ATOM 390 C CA . SER A 1 84 ? -2.743 -4.554 -26.140 1.00 31.14 87 SER A CA 1
ATOM 391 C C . SER A 1 84 ? -3.747 -4.609 -27.287 1.00 30.39 87 SER A C 1
ATOM 392 O O . SER A 1 84 ? -4.494 -5.593 -27.422 1.00 30.71 87 SER A O 1
ATOM 395 N N . ARG A 1 85 ? -3.778 -3.567 -28.123 1.00 25.12 88 ARG A N 1
ATOM 396 C CA . ARG A 1 85 ? -4.705 -3.550 -29.254 1.00 29.78 88 ARG A CA 1
ATOM 397 C C . ARG A 1 85 ? -4.376 -4.655 -30.251 1.00 30.09 88 ARG A C 1
ATOM 398 O O . ARG A 1 85 ? -5.275 -5.260 -30.841 1.00 28.97 88 ARG A O 1
ATOM 406 N N . TYR A 1 86 ? -3.086 -4.935 -30.448 1.00 34.59 89 TYR A N 1
ATOM 407 C CA . TYR A 1 86 ? -2.688 -5.999 -31.360 1.00 32.67 89 TYR A CA 1
ATOM 408 C C . TYR A 1 86 ? -3.174 -7.357 -30.839 1.00 32.57 89 TYR A C 1
ATOM 409 O O . TYR A 1 86 ? -3.724 -8.169 -31.593 1.00 33.82 89 TYR A O 1
ATOM 418 N N . SER A 1 87 ? -2.992 -7.616 -29.542 1.00 31.92 90 SER A N 1
ATOM 419 C CA . SER A 1 87 ? -3.466 -8.880 -28.978 1.00 33.77 90 SER A CA 1
ATOM 420 C C . SER A 1 87 ? -4.991 -8.946 -28.969 1.00 29.09 90 SER A C 1
ATOM 421 O O . SER A 1 87 ? -5.570 -10.013 -29.160 1.00 29.44 90 SER A O 1
ATOM 424 N N . LEU A 1 88 ? -5.655 -7.818 -28.739 1.00 29.01 91 LEU A N 1
ATOM 425 C CA . LEU A 1 88 ? -7.112 -7.814 -28.709 1.00 29.97 91 LEU A CA 1
ATOM 426 C C . LEU A 1 88 ? -7.694 -8.334 -30.016 1.00 30.68 91 LEU A C 1
ATOM 427 O O . LEU A 1 88 ? -8.605 -9.162 -30.008 1.00 28.78 91 LEU A O 1
ATOM 432 N N . LEU A 1 89 ? -7.164 -7.860 -31.147 1.00 33.11 92 LEU A N 1
ATOM 433 C CA . LEU A 1 89 ? -7.624 -8.200 -32.492 1.00 31.68 92 LEU A CA 1
ATOM 434 C C . LEU A 1 89 ? -7.012 -9.460 -33.100 1.00 33.56 92 LEU A C 1
ATOM 435 O O . LEU A 1 89 ? -7.635 -10.038 -33.999 1.00 31.21 92 LEU A O 1
ATOM 440 N N . THR A 1 90 ? -5.822 -9.896 -32.664 1.00 29.08 93 THR A N 1
ATOM 441 C CA . THR A 1 90 ? -5.179 -11.072 -33.245 1.00 31.14 93 THR A CA 1
ATOM 442 C C . THR A 1 90 ? -5.180 -12.308 -32.351 1.00 34.92 93 THR A C 1
ATOM 443 O O . THR A 1 90 ? -4.727 -13.369 -32.791 1.00 38.56 93 THR A O 1
ATOM 447 N N . GLY A 1 91 ? -5.662 -12.212 -31.116 1.00 34.20 94 GLY A N 1
ATOM 448 C CA . GLY A 1 91 ? -5.664 -13.372 -30.242 1.00 32.36 94 GLY A CA 1
ATOM 449 C C . GLY A 1 91 ? -4.279 -13.894 -29.927 1.00 36.57 94 GLY A C 1
ATOM 450 O O . GLY A 1 91 ? -4.120 -15.088 -29.621 1.00 33.18 94 GLY A O 1
ATOM 451 N N . GLU A 1 92 ? -3.265 -13.028 -29.972 1.00 33.07 95 GLU A N 1
ATOM 452 C CA . GLU A 1 92 ? -1.920 -13.490 -29.677 1.00 33.42 95 GLU A CA 1
ATOM 453 C C . GLU A 1 92 ? -1.121 -12.423 -28.942 1.00 35.19 95 GLU A C 1
ATOM 454 O O . GLU A 1 92 ? -1.350 -11.219 -29.111 1.00 34.54 95 GLU A O 1
ATOM 460 N N . HIS A 1 93 ? -0.168 -12.892 -28.128 1.00 33.67 96 HIS A N 1
ATOM 461 C CA . HIS A 1 93 ? 0.687 -12.007 -27.346 1.00 31.93 96 HIS A CA 1
ATOM 462 C C . HIS A 1 93 ? 1.466 -11.057 -28.240 1.00 33.85 96 HIS A C 1
ATOM 463 O O . HIS A 1 93 ? 2.012 -11.454 -29.275 1.00 34.06 96 HIS A O 1
ATOM 470 N N . ALA A 1 94 ? 1.533 -9.794 -27.814 1.00 31.65 97 ALA A N 1
ATOM 471 C CA . ALA A 1 94 ? 2.213 -8.765 -28.599 1.00 33.25 97 ALA A CA 1
ATOM 472 C C . ALA A 1 94 ? 3.701 -9.026 -28.796 1.00 31.41 97 ALA A C 1
ATOM 473 O O . ALA A 1 94 ? 4.268 -8.568 -29.789 1.00 32.95 97 ALA A O 1
ATOM 475 N N . PHE A 1 95 ? 4.363 -9.723 -27.871 1.00 35.72 98 PHE A N 1
ATOM 476 C CA . PHE A 1 95 ? 5.797 -9.957 -28.062 1.00 35.41 98 PHE A CA 1
ATOM 477 C C . PHE A 1 95 ? 6.079 -10.859 -29.262 1.00 35.66 98 PHE A C 1
ATOM 478 O O . PHE A 1 95 ? 7.185 -10.820 -29.801 1.00 35.64 98 PHE A O 1
ATOM 486 N N . ARG A 1 96 ? 5.101 -11.650 -29.708 1.00 33.44 99 ARG A N 1
ATOM 487 C CA . ARG A 1 96 ? 5.312 -12.497 -30.870 1.00 36.26 99 ARG A CA 1
ATOM 488 C C . ARG A 1 96 ? 5.609 -11.686 -32.127 1.00 40.36 99 ARG A C 1
ATOM 489 O O . ARG A 1 96 ? 6.060 -12.255 -33.124 1.00 46.80 99 ARG A O 1
ATOM 497 N N . LYS A 1 97 ? 5.384 -10.373 -32.100 1.00 39.32 100 LYS A N 1
ATOM 498 C CA . LYS A 1 97 ? 5.701 -9.504 -33.225 1.00 34.66 100 LYS A CA 1
ATOM 499 C C . LYS A 1 97 ? 6.369 -8.224 -32.741 1.00 40.37 100 LYS A C 1
ATOM 500 O O . LYS A 1 97 ? 6.424 -7.244 -33.492 1.00 40.65 100 LYS A O 1
ATOM 506 N N . ASN A 1 98 ? 6.880 -8.233 -31.503 1.00 40.79 101 ASN A N 1
ATOM 507 C CA . ASN A 1 98 ? 7.573 -7.109 -30.863 1.00 43.70 101 ASN A CA 1
ATOM 508 C C . ASN A 1 98 ? 6.850 -5.787 -31.073 1.00 38.84 101 ASN A C 1
ATOM 509 O O . ASN A 1 98 ? 7.430 -4.797 -31.520 1.00 41.96 101 ASN A O 1
ATOM 514 N N . ILE A 1 99 ? 5.568 -5.774 -30.739 1.00 34.46 102 ILE A N 1
ATOM 515 C CA . ILE A 1 99 ? 4.763 -4.573 -30.889 1.00 35.44 102 ILE A CA 1
ATOM 516 C C . ILE A 1 99 ? 5.084 -3.631 -29.741 1.00 34.88 102 ILE A C 1
ATOM 517 O O . ILE A 1 99 ? 5.119 -4.035 -28.578 1.00 37.91 102 ILE A O 1
ATOM 522 N N . ARG A 1 100 ? 5.304 -2.370 -30.061 1.00 40.00 103 ARG A N 1
ATOM 523 C CA . ARG A 1 100 ? 5.585 -1.347 -29.066 1.00 41.41 103 ARG A CA 1
ATOM 524 C C . ARG A 1 100 ? 4.690 -0.142 -29.365 1.00 37.11 103 ARG A C 1
ATOM 525 O O . ARG A 1 100 ? 3.949 -0.126 -30.358 1.00 39.42 103 ARG A O 1
ATOM 527 N N . ILE A 1 101 ? 4.742 0.879 -28.504 1.00 41.32 104 ILE A N 1
ATOM 528 C CA . ILE A 1 101 ? 3.934 2.075 -28.746 1.00 37.89 104 ILE A CA 1
ATOM 529 C C . ILE A 1 101 ? 4.301 2.617 -30.116 1.00 37.68 104 ILE A C 1
ATOM 530 O O . ILE A 1 101 ? 5.474 2.900 -30.393 1.00 41.81 104 ILE A O 1
ATOM 535 N N . LEU A 1 102 ? 3.310 2.744 -30.984 1.00 35.66 105 LEU A N 1
ATOM 536 C CA . LEU A 1 102 ? 3.536 3.210 -32.343 1.00 35.45 105 LEU A CA 1
ATOM 537 C C . LEU A 1 102 ? 3.471 4.725 -32.468 1.00 36.56 105 LEU A C 1
ATOM 538 O O . LEU A 1 102 ? 2.728 5.394 -31.741 1.00 39.28 105 LEU A O 1
ATOM 543 N N . LYS A 1 103 ? 4.242 5.255 -33.422 1.00 42.90 106 LYS A N 1
ATOM 544 C CA . LYS A 1 103 ? 4.261 6.676 -33.760 1.00 44.02 106 LYS A CA 1
ATOM 545 C C . LYS A 1 103 ? 3.173 6.941 -34.807 1.00 40.31 106 LYS A C 1
ATOM 546 O O . LYS A 1 103 ? 2.734 6.042 -35.526 1.00 44.13 106 LYS A O 1
ATOM 548 N N . GLY A 1 104 ? 2.726 8.184 -34.880 1.00 43.69 107 GLY A N 1
ATOM 549 C CA . GLY A 1 104 ? 1.672 8.557 -35.816 1.00 45.79 107 GLY A CA 1
ATOM 550 C C . GLY A 1 104 ? 1.754 8.155 -37.281 1.00 46.72 107 GLY A C 1
ATOM 551 O O . GLY A 1 104 ? 0.725 8.155 -37.973 1.00 40.89 107 GLY A O 1
ATOM 552 N N . ASP A 1 105 ? 2.952 7.826 -37.784 1.00 48.20 108 ASP A N 1
ATOM 553 C CA . ASP A 1 105 ? 3.109 7.434 -39.184 1.00 52.26 108 ASP A CA 1
ATOM 554 C C . ASP A 1 105 ? 3.686 6.029 -39.325 1.00 46.88 108 ASP A C 1
ATOM 555 O O . ASP A 1 105 ? 4.196 5.670 -40.388 1.00 52.87 108 ASP A O 1
ATOM 560 N N . ALA A 1 106 ? 3.600 5.228 -38.276 1.00 46.44 109 ALA A N 1
ATOM 561 C CA . ALA A 1 106 ? 4.088 3.873 -38.314 1.00 45.69 109 ALA A CA 1
ATOM 562 C C . ALA A 1 106 ? 3.249 3.032 -39.275 1.00 43.40 109 ALA A C 1
ATOM 563 O O . ALA A 1 106 ? 2.100 3.367 -39.572 1.00 40.38 109 ALA A O 1
ATOM 565 N N . PRO A 1 107 ? 3.811 1.938 -39.780 1.00 46.21 110 PRO A N 1
ATOM 566 C CA . PRO A 1 107 ? 3.066 1.046 -40.678 1.00 45.60 110 PRO A CA 1
ATOM 567 C C . PRO A 1 107 ? 2.254 0.002 -39.923 1.00 38.77 110 PRO A C 1
ATOM 568 O O . PRO A 1 107 ? 2.607 -0.414 -38.821 1.00 39.62 110 PRO A O 1
ATOM 572 N N . LEU A 1 108 ? 1.145 -0.416 -40.546 1.00 41.13 111 LEU A N 1
ATOM 573 C CA . LEU A 1 108 ? 0.242 -1.405 -39.961 1.00 35.00 111 LEU A CA 1
ATOM 574 C C . LEU A 1 108 ? 1.003 -2.640 -39.503 1.00 38.61 111 LEU A C 1
ATOM 575 O O . LEU A 1 108 ? 1.745 -3.247 -40.281 1.00 40.85 111 LEU A O 1
ATOM 580 N N . VAL A 1 109 ? 0.814 -2.997 -38.222 1.00 34.80 112 VAL A N 1
ATOM 581 C CA . VAL A 1 109 ? 1.453 -4.153 -37.599 1.00 30.10 112 VAL A CA 1
ATOM 582 C C . VAL A 1 109 ? 0.688 -5.450 -37.846 1.00 35.50 112 VAL A C 1
ATOM 583 O O . VAL A 1 109 ? 1.214 -6.547 -37.573 1.00 33.22 112 VAL A O 1
ATOM 587 N N . ILE A 1 110 ? -0.534 -5.373 -38.353 1.00 39.52 113 ILE A N 1
ATOM 588 C CA . ILE A 1 110 ? -1.332 -6.556 -38.639 1.00 39.74 113 ILE A CA 1
ATOM 589 C C . ILE A 1 110 ? -1.274 -6.800 -40.136 1.00 38.20 113 ILE A C 1
ATOM 590 O O . ILE A 1 110 ? -1.687 -5.943 -40.923 1.00 38.98 113 ILE A O 1
ATOM 595 N N . SER A 1 111 ? -0.765 -7.963 -40.526 1.00 39.27 114 SER A N 1
ATOM 596 C CA . SER A 1 111 ? -0.650 -8.300 -41.941 1.00 43.32 114 SER A CA 1
ATOM 597 C C . SER A 1 111 ? -2.017 -8.375 -42.623 1.00 43.03 114 SER A C 1
ATOM 598 O O . SER A 1 111 ? -3.042 -8.681 -42.001 1.00 44.70 114 SER A O 1
ATOM 601 N N . GLU A 1 112 ? -2.024 -8.105 -43.930 1.00 42.07 115 GLU A N 1
ATOM 602 C CA . GLU A 1 112 ? -3.278 -8.148 -44.679 1.00 42.59 115 GLU A CA 1
ATOM 603 C C . GLU A 1 112 ? -3.875 -9.555 -44.747 1.00 44.00 115 GLU A C 1
ATOM 604 O O . GLU A 1 112 ? -5.061 -9.689 -45.063 1.00 46.97 115 GLU A O 1
ATOM 610 N N . VAL A 1 113 ? -3.106 -10.603 -44.445 1.00 39.22 116 VAL A N 1
ATOM 611 C CA . VAL A 1 113 ? -3.639 -11.961 -44.443 1.00 41.56 116 VAL A CA 1
ATOM 612 C C . VAL A 1 113 ? -3.726 -12.544 -43.042 1.00 46.80 116 VAL A C 1
ATOM 613 O O . VAL A 1 113 ? -4.232 -13.670 -42.877 1.00 42.80 116 VAL A O 1
ATOM 617 N N . GLN A 1 114 ? -3.258 -11.817 -42.027 1.00 45.32 117 GLN A N 1
ATOM 618 C CA . GLN A 1 114 ? -3.323 -12.303 -40.654 1.00 39.56 117 GLN A CA 1
ATOM 619 C C . GLN A 1 114 ? -4.776 -12.535 -40.259 1.00 40.10 117 GLN A C 1
ATOM 620 O O . GLN A 1 114 ? -5.674 -11.802 -40.685 1.00 41.87 117 GLN A O 1
ATOM 626 N N . LYS A 1 115 ? -5.014 -13.572 -39.460 1.00 39.78 118 LYS A N 1
ATOM 627 C CA . LYS A 1 115 ? -6.367 -13.882 -39.003 1.00 38.93 118 LYS A CA 1
ATOM 628 C C . LYS A 1 115 ? -6.715 -12.949 -37.849 1.00 38.46 118 LYS A C 1
ATOM 629 O O . LYS A 1 115 ? -6.043 -12.973 -36.815 1.00 43.97 118 LYS A O 1
ATOM 635 N N . THR A 1 116 ? -7.746 -12.123 -38.017 1.00 37.08 119 THR A N 1
ATOM 636 C CA . THR A 1 116 ? -8.156 -11.187 -36.981 1.00 33.51 119 THR A CA 1
ATOM 637 C C . THR A 1 116 ? -9.588 -11.465 -36.530 1.00 37.15 119 THR A C 1
ATOM 638 O O . THR A 1 116 ? -10.362 -12.156 -37.204 1.00 37.18 119 THR A O 1
ATOM 642 N N . LEU A 1 117 ? -9.922 -10.922 -35.356 1.00 37.24 120 LEU A N 1
ATOM 643 C CA . LEU A 1 117 ? -11.266 -11.093 -34.807 1.00 33.08 120 LEU A CA 1
ATOM 644 C C . LEU A 1 117 ? -12.322 -10.513 -35.734 1.00 34.54 120 LEU A C 1
ATOM 645 O O . LEU A 1 117 ? -13.316 -11.208 -36.013 1.00 35.81 120 LEU A O 1
ATOM 650 N N . PRO A 1 118 ? -12.188 -9.288 -36.252 1.00 32.93 121 PRO A N 1
ATOM 651 C CA . PRO A 1 118 ? -13.230 -8.811 -37.172 1.00 35.29 121 PRO A CA 1
ATOM 652 C C . PRO A 1 118 ? -13.358 -9.698 -38.412 1.00 36.38 121 PRO A C 1
ATOM 653 O O . PRO A 1 118 ? -14.488 -10.026 -38.791 1.00 37.78 121 PRO A O 1
ATOM 657 N N . LYS A 1 119 ? -12.243 -10.124 -39.034 1.00 36.01 122 LYS A N 1
ATOM 658 C CA . LYS A 1 119 ? -12.329 -11.034 -40.187 1.00 36.01 122 LYS A CA 1
ATOM 659 C C . LYS A 1 119 ? -13.122 -12.288 -39.822 1.00 34.16 122 LYS A C 1
ATOM 660 O O . LYS A 1 119 ? -13.987 -12.725 -40.580 1.00 35.00 122 LYS A O 1
ATOM 666 N N . MET A 1 120 ? -12.834 -12.868 -38.653 1.00 34.53 123 MET A N 1
ATOM 667 C CA . MET A 1 120 ? -13.541 -14.043 -38.142 1.00 34.07 123 MET A CA 1
ATOM 668 C C . MET A 1 120 ? -15.053 -13.799 -38.106 1.00 40.23 123 MET A C 1
ATOM 669 O O . MET A 1 120 ? -15.846 -14.599 -38.621 1.00 41.37 123 MET A O 1
ATOM 674 N N . LEU A 1 121 ? -15.466 -12.680 -37.507 1.00 36.99 124 LEU A N 1
ATOM 675 C CA . LEU A 1 121 ? -16.880 -12.337 -37.443 1.00 37.62 124 LEU A CA 1
ATOM 676 C C . LEU A 1 121 ? -17.459 -12.105 -38.830 1.00 40.21 124 LEU A C 1
ATOM 677 O O . LEU A 1 121 ? -18.659 -12.307 -39.042 1.00 40.61 124 LEU A O 1
ATOM 682 N N . GLN A 1 122 ? -16.628 -11.672 -39.779 1.00 34.70 125 GLN A N 1
ATOM 683 C CA . GLN A 1 122 ? -17.118 -11.439 -41.129 1.00 40.09 125 GLN A CA 1
ATOM 684 C C . GLN A 1 122 ? -17.514 -12.749 -41.796 1.00 39.48 125 GLN A C 1
ATOM 685 O O . GLN A 1 122 ? -18.533 -12.814 -42.494 1.00 44.16 125 GLN A O 1
ATOM 691 N N . THR A 1 123 ? -16.715 -13.801 -41.602 1.00 37.06 126 THR A N 1
ATOM 692 C CA . THR A 1 123 ? -17.009 -15.092 -42.219 1.00 42.96 126 THR A CA 1
ATOM 693 C C . THR A 1 123 ? -18.348 -15.659 -41.768 1.00 45.23 126 THR A C 1
ATOM 694 O O . THR A 1 123 ? -18.819 -16.629 -42.366 1.00 48.63 126 THR A O 1
ATOM 698 N N . VAL A 1 124 ? -18.979 -15.083 -40.748 1.00 41.97 127 VAL A N 1
ATOM 699 C CA . VAL A 1 124 ? -20.274 -15.588 -40.323 1.00 41.08 127 VAL A CA 1
ATOM 700 C C . VAL A 1 124 ? -21.335 -14.500 -40.468 1.00 43.32 127 VAL A C 1
ATOM 701 O O . VAL A 1 124 ? -22.365 -14.531 -39.787 1.00 42.99 127 VAL A O 1
ATOM 705 N N . GLY A 1 125 ? -21.099 -13.541 -41.371 1.00 35.20 128 GLY A N 1
ATOM 706 C CA . GLY A 1 125 ? -22.067 -12.506 -41.685 1.00 39.71 128 GLY A CA 1
ATOM 707 C C . GLY A 1 125 ? -22.088 -11.224 -40.874 1.00 44.27 128 GLY A C 1
ATOM 708 O O . GLY A 1 125 ? -22.970 -10.385 -41.115 1.00 44.15 128 GLY A O 1
ATOM 709 N N . TYR A 1 126 ? -21.174 -11.028 -39.932 1.00 43.97 129 TYR A N 1
ATOM 710 C CA . TYR A 1 126 ? -21.183 -9.796 -39.150 1.00 42.14 129 TYR A CA 1
ATOM 711 C C . TYR A 1 126 ? -20.684 -8.603 -39.963 1.00 38.23 129 TYR A C 1
ATOM 712 O O . TYR A 1 126 ? -19.713 -8.708 -40.721 1.00 36.31 129 TYR A O 1
ATOM 721 N N . ARG A 1 127 ? -21.341 -7.456 -39.797 1.00 34.28 130 ARG A N 1
ATOM 722 C CA . ARG A 1 127 ? -20.875 -6.217 -40.410 1.00 36.40 130 ARG A CA 1
ATOM 723 C C . ARG A 1 127 ? -19.968 -5.607 -39.347 1.00 35.64 130 ARG A C 1
ATOM 724 O O . ARG A 1 127 ? -20.406 -5.405 -38.214 1.00 39.33 130 ARG A O 1
ATOM 732 N N . THR A 1 128 ? -18.704 -5.358 -39.669 1.00 33.55 131 THR A N 1
ATOM 733 C CA . THR A 1 128 ? -17.787 -4.854 -38.657 1.00 33.07 131 THR A CA 1
ATOM 734 C C . THR A 1 128 ? -17.423 -3.384 -38.830 1.00 31.92 131 THR A C 1
ATOM 735 O O . THR A 1 128 ? -17.317 -2.870 -39.945 1.00 35.46 131 THR A O 1
ATOM 739 N N . GLY A 1 129 ? -17.208 -2.714 -37.703 1.00 32.15 132 GLY A N 1
ATOM 740 C CA . GLY A 1 129 ? -16.823 -1.316 -37.721 1.00 33.08 132 GLY A CA 1
ATOM 741 C C . GLY A 1 129 ? -16.055 -0.938 -36.474 1.00 34.06 132 GLY A C 1
ATOM 742 O O . GLY A 1 129 ? -16.168 -1.590 -35.432 1.00 31.25 132 GLY A O 1
ATOM 743 N N . ILE A 1 130 ? -15.264 0.135 -36.598 1.00 34.34 133 ILE A N 1
ATOM 744 C CA . ILE A 1 130 ? -14.482 0.709 -35.502 1.00 29.39 133 ILE A CA 1
ATOM 745 C C . ILE A 1 130 ? -14.624 2.230 -35.551 1.00 35.33 133 ILE A C 1
ATOM 746 O O . ILE A 1 130 ? -14.527 2.830 -36.629 1.00 33.50 133 ILE A O 1
ATOM 751 N N . VAL A 1 131 ? -14.858 2.848 -34.385 1.00 31.27 134 VAL A N 1
ATOM 752 C CA . VAL A 1 131 ? -14.965 4.298 -34.235 1.00 31.42 134 VAL A CA 1
ATOM 753 C C . VAL A 1 131 ? -14.024 4.712 -33.105 1.00 28.27 134 VAL A C 1
ATOM 754 O O . VAL A 1 131 ? -14.219 4.314 -31.950 1.00 29.98 134 VAL A O 1
ATOM 758 N N . GLY A 1 132 ? -13.012 5.497 -33.428 1.00 26.45 135 GLY A N 1
ATOM 759 C CA . GLY A 1 132 ? -12.090 5.956 -32.412 1.00 24.29 135 GLY A CA 1
ATOM 760 C C . GLY A 1 132 ? -10.611 5.768 -32.701 1.00 29.79 135 GLY A C 1
ATOM 761 O O . GLY A 1 132 ? -10.183 5.739 -33.855 1.00 29.37 135 GLY A O 1
ATOM 762 N N . LYS A 1 133 ? -9.833 5.640 -31.630 1.00 29.96 136 LYS A N 1
ATOM 763 C CA . LYS A 1 133 ? -8.387 5.462 -31.706 1.00 29.04 136 LYS A CA 1
ATOM 764 C C . LYS A 1 133 ? -8.009 4.142 -32.366 1.00 28.12 136 LYS A C 1
ATOM 765 O O . LYS A 1 133 ? -8.636 3.107 -32.125 1.00 27.24 136 LYS A O 1
ATOM 771 N N . TRP A 1 134 ? -6.970 4.197 -33.211 1.00 27.71 137 TRP A N 1
ATOM 772 C CA . TRP A 1 134 ? -6.444 3.042 -33.938 1.00 29.66 137 TRP A CA 1
ATOM 773 C C . TRP A 1 134 ? -5.129 2.623 -33.290 1.00 28.64 137 TRP A C 1
ATOM 774 O O . TRP A 1 134 ? -5.060 1.642 -32.533 1.00 28.06 137 TRP A O 1
ATOM 785 N N . HIS A 1 135 ? -4.078 3.380 -33.584 1.00 29.09 138 HIS A N 1
ATOM 786 C CA . HIS A 1 135 ? -2.771 3.160 -32.989 1.00 30.18 138 HIS A CA 1
ATOM 787 C C . HIS A 1 135 ? -2.181 1.795 -33.338 1.00 30.31 138 HIS A C 1
ATOM 788 O O . HIS A 1 135 ? -1.367 1.245 -32.582 1.00 29.22 138 HIS A O 1
ATOM 795 N N . LEU A 1 136 ? -2.573 1.247 -34.493 1.00 31.12 139 LEU A N 1
ATOM 796 C CA . LEU A 1 136 ? -2.063 -0.041 -34.964 1.00 35.10 139 LEU A CA 1
ATOM 797 C C . LEU A 1 136 ? -1.256 0.102 -36.252 1.00 34.16 139 LEU A C 1
ATOM 798 O O . LEU A 1 136 ? -0.958 -0.907 -36.906 1.00 31.44 139 LEU A O 1
ATOM 803 N N . GLY A 1 137 ? -0.889 1.322 -36.621 1.00 31.71 140 GLY A N 1
ATOM 804 C CA . GLY A 1 137 ? -0.138 1.566 -37.844 1.00 38.72 140 GLY A CA 1
ATOM 805 C C . GLY A 1 137 ? -1.046 1.746 -39.042 1.00 36.99 140 GLY A C 1
ATOM 806 O O . GLY A 1 137 ? -2.134 1.175 -39.131 1.00 39.80 140 GLY A O 1
ATOM 807 N N . LEU A 1 138 ? -0.590 2.561 -39.985 1.00 40.62 141 LEU A N 1
ATOM 808 C CA . LEU A 1 138 ? -1.449 2.758 -41.145 1.00 40.63 141 LEU A CA 1
ATOM 809 C C . LEU A 1 138 ? -0.787 2.490 -42.488 1.00 41.83 141 LEU A C 1
ATOM 810 O O . LEU A 1 138 ? -1.447 1.976 -43.384 1.00 45.89 141 LEU A O 1
ATOM 815 N N . GLY A 1 139 ? 0.480 2.809 -42.675 1.00 40.11 142 GLY A N 1
ATOM 816 C CA . GLY A 1 139 ? 1.065 2.549 -43.976 1.00 49.08 142 GLY A CA 1
ATOM 817 C C . GLY A 1 139 ? 1.363 1.075 -44.253 1.00 46.51 142 GLY A C 1
ATOM 818 O O . GLY A 1 139 ? 0.924 0.164 -43.553 1.00 42.43 142 GLY A O 1
ATOM 819 N N . ASP A 1 140 ? 2.137 0.852 -45.318 1.00 57.14 143 ASP A N 1
ATOM 820 C CA . ASP A 1 140 ? 2.593 -0.486 -45.669 1.00 59.49 143 ASP A CA 1
ATOM 821 C C . ASP A 1 140 ? 4.087 -0.639 -45.425 1.00 58.70 143 ASP A C 1
ATOM 822 O O . ASP A 1 140 ? 4.597 -1.761 -45.485 1.00 64.51 143 ASP A O 1
ATOM 827 N N . GLY A 1 141 ? 4.790 0.456 -45.132 1.00 49.58 144 GLY A N 1
ATOM 828 C CA . GLY A 1 141 ? 6.210 0.405 -44.858 1.00 57.07 144 GLY A CA 1
ATOM 829 C C . GLY A 1 141 ? 7.131 0.884 -45.964 1.00 67.24 144 GLY A C 1
ATOM 830 O O . GLY A 1 141 ? 8.022 1.701 -45.705 1.00 66.48 144 GLY A O 1
ATOM 831 N N . ASN A 1 142 ? 6.930 0.376 -47.191 1.00 71.67 145 ASN A N 1
ATOM 832 C CA . ASN A 1 142 ? 7.777 0.739 -48.330 1.00 67.79 145 ASN A CA 1
ATOM 833 C C . ASN A 1 142 ? 7.888 2.254 -48.496 1.00 69.79 145 ASN A C 1
ATOM 834 O O . ASN A 1 142 ? 8.994 2.809 -48.513 1.00 68.66 145 ASN A O 1
ATOM 836 N N . THR A 1 143 ? 6.753 2.942 -48.614 1.00 69.20 146 THR A N 1
ATOM 837 C CA . THR A 1 143 ? 6.767 4.389 -48.746 1.00 69.76 146 THR A CA 1
ATOM 838 C C . THR A 1 143 ? 6.016 5.006 -47.572 1.00 70.40 146 THR A C 1
ATOM 839 O O . THR A 1 143 ? 4.966 4.482 -47.185 1.00 70.85 146 THR A O 1
ATOM 841 N N . PRO A 1 144 ? 6.528 6.116 -46.966 1.00 63.81 147 PRO A N 1
ATOM 842 C CA . PRO A 1 144 ? 5.810 6.741 -45.844 1.00 52.88 147 PRO A CA 1
ATOM 843 C C . PRO A 1 144 ? 4.369 7.052 -46.198 1.00 57.75 147 PRO A C 1
ATOM 844 O O . PRO A 1 144 ? 3.984 7.041 -47.374 1.00 61.05 147 PRO A O 1
ATOM 848 N N . VAL A 1 145 ? 3.551 7.313 -45.186 1.00 53.53 148 VAL A N 1
ATOM 849 C CA . VAL A 1 145 ? 2.142 7.573 -45.435 1.00 53.60 148 VAL A CA 1
ATOM 850 C C . VAL A 1 145 ? 1.935 8.936 -46.077 1.00 49.05 148 VAL A C 1
ATOM 851 O O . VAL A 1 145 ? 2.394 9.963 -45.562 1.00 47.49 148 VAL A O 1
ATOM 855 N N . ASN A 1 146 ? 1.216 8.954 -47.195 1.00 45.40 149 ASN A N 1
ATOM 856 C CA . ASN A 1 146 ? 0.862 10.195 -47.872 1.00 41.39 149 ASN A CA 1
ATOM 857 C C . ASN A 1 146 ? -0.550 10.482 -47.387 1.00 41.84 149 ASN A C 1
ATOM 858 O O . ASN A 1 146 ? -1.523 9.909 -47.886 1.00 41.83 149 ASN A O 1
ATOM 863 N N . TRP A 1 147 ? -0.662 11.360 -46.400 1.00 39.53 150 TRP A N 1
ATOM 864 C CA . TRP A 1 147 ? -1.975 11.658 -45.848 1.00 38.84 150 TRP A CA 1
ATOM 865 C C . TRP A 1 147 ? -2.922 12.320 -46.847 1.00 41.37 150 TRP A C 1
ATOM 866 O O . TRP A 1 147 ? -4.095 12.519 -46.513 1.00 40.23 150 TRP A O 1
ATOM 877 N N . ASN A 1 148 ? -2.464 12.629 -48.060 1.00 44.47 151 ASN A N 1
ATOM 878 C CA . ASN A 1 148 ? -3.290 13.281 -49.064 1.00 42.24 151 ASN A CA 1
ATOM 879 C C . ASN A 1 148 ? -3.934 12.326 -50.063 1.00 43.29 151 ASN A C 1
ATOM 880 O O . ASN A 1 148 ? -4.883 12.729 -50.748 1.00 42.92 151 ASN A O 1
ATOM 885 N N . GLU A 1 149 ? -3.464 11.083 -50.157 1.00 43.94 152 GLU A N 1
ATOM 886 C CA . GLU A 1 149 ? -4.038 10.073 -51.041 1.00 46.18 152 GLU A CA 1
ATOM 887 C C . GLU A 1 149 ? -4.664 8.977 -50.175 1.00 43.32 152 GLU A C 1
ATOM 888 O O . GLU A 1 149 ? -4.655 9.059 -48.948 1.00 47.01 152 GLU A O 1
ATOM 894 N N . LYS A 1 150 ? -5.235 7.952 -50.807 1.00 46.78 153 LYS A N 1
ATOM 895 C CA . LYS A 1 150 ? -5.860 6.877 -50.034 1.00 41.42 153 LYS A CA 1
ATOM 896 C C . LYS A 1 150 ? -4.837 6.271 -49.085 1.00 41.82 153 LYS A C 1
ATOM 897 O O . LYS A 1 150 ? -3.690 6.021 -49.472 1.00 44.93 153 LYS A O 1
ATOM 903 N N . VAL A 1 151 ? -5.247 6.057 -47.836 1.00 42.14 154 VAL A N 1
ATOM 904 C CA . VAL A 1 151 ? -4.382 5.487 -46.806 1.00 42.52 154 VAL A CA 1
ATOM 905 C C . VAL A 1 151 ? -4.740 4.015 -46.678 1.00 40.80 154 VAL A C 1
ATOM 906 O O . VAL A 1 151 ? -5.834 3.672 -46.224 1.00 47.32 154 VAL A O 1
ATOM 910 N N . LYS A 1 152 ? -3.825 3.146 -47.103 1.00 45.97 155 LYS A N 1
ATOM 911 C CA . LYS A 1 152 ? -4.003 1.701 -47.100 1.00 42.66 155 LYS A CA 1
ATOM 912 C C . LYS A 1 152 ? -2.639 1.035 -46.981 1.00 42.01 155 LYS A C 1
ATOM 913 O O . LYS A 1 152 ? -1.640 1.588 -47.460 1.00 47.81 155 LYS A O 1
ATOM 915 N N . PRO A 1 153 ? -2.555 -0.150 -46.349 1.00 41.32 156 PRO A N 1
ATOM 916 C CA . PRO A 1 153 ? -3.659 -0.882 -45.724 1.00 40.74 156 PRO A CA 1
ATOM 917 C C . PRO A 1 153 ? -3.998 -0.320 -44.357 1.00 41.86 156 PRO A C 1
ATOM 918 O O . PRO A 1 153 ? -3.175 0.355 -43.756 1.00 34.95 156 PRO A O 1
ATOM 922 N N . GLY A 1 154 ? -5.196 -0.609 -43.867 1.00 42.67 157 GLY A N 1
ATOM 923 C CA . GLY A 1 154 ? -5.623 -0.156 -42.565 1.00 35.56 157 GLY A CA 1
ATOM 924 C C . GLY A 1 154 ? -6.781 -0.994 -42.063 1.00 39.97 157 GLY A C 1
ATOM 925 O O . GLY A 1 154 ? -6.955 -2.162 -42.451 1.00 36.90 157 GLY A O 1
ATOM 926 N N . PRO A 1 155 ? -7.610 -0.399 -41.205 1.00 32.88 158 PRO A N 1
ATOM 927 C CA . PRO A 1 155 ? -8.757 -1.140 -40.664 1.00 35.01 158 PRO A CA 1
ATOM 928 C C . PRO A 1 155 ? -9.539 -1.887 -41.719 1.00 35.25 158 PRO A C 1
ATOM 929 O O . PRO A 1 155 ? -9.973 -3.021 -41.486 1.00 35.27 158 PRO A O 1
ATOM 933 N N . LEU A 1 156 ? -9.728 -1.275 -42.889 1.00 39.64 159 LEU A N 1
ATOM 934 C CA . LEU A 1 156 ? -10.495 -1.932 -43.937 1.00 37.56 159 LEU A CA 1
ATOM 935 C C . LEU A 1 156 ? -9.778 -3.154 -44.499 1.00 38.80 159 LEU A C 1
ATOM 936 O O . LEU A 1 156 ? -10.428 -4.021 -45.098 1.00 35.96 159 LEU A O 1
ATOM 941 N N . GLU A 1 157 ? -8.465 -3.259 -44.296 1.00 38.33 160 GLU A N 1
ATOM 942 C CA . GLU A 1 157 ? -7.698 -4.384 -44.806 1.00 40.83 160 GLU A CA 1
ATOM 943 C C . GLU A 1 157 ? -7.471 -5.477 -43.772 1.00 38.12 160 GLU A C 1
ATOM 944 O O . GLU A 1 157 ? -6.826 -6.480 -44.096 1.00 41.16 160 GLU A O 1
ATOM 950 N N . VAL A 1 158 ? -7.965 -5.317 -42.541 1.00 40.17 161 VAL A N 1
ATOM 951 C CA . VAL A 1 158 ? -7.745 -6.322 -41.506 1.00 36.74 161 VAL A CA 1
ATOM 952 C C . VAL A 1 158 ? -9.054 -6.821 -40.886 1.00 36.94 161 VAL A C 1
ATOM 953 O O . VAL A 1 158 ? -9.049 -7.366 -39.775 1.00 35.80 161 VAL A O 1
ATOM 957 N N . GLY A 1 159 ? -10.175 -6.668 -41.591 1.00 35.86 162 GLY A N 1
ATOM 958 C CA . GLY A 1 159 ? -11.455 -7.145 -41.089 1.00 31.94 162 GLY A CA 1
ATOM 959 C C . GLY A 1 159 ? -12.528 -6.096 -40.865 1.00 34.00 162 GLY A C 1
ATOM 960 O O . GLY A 1 159 ? -13.625 -6.465 -40.422 1.00 34.78 162 GLY A O 1
ATOM 961 N N . PHE A 1 160 ? -12.323 -4.811 -41.141 1.00 30.52 163 PHE A N 1
ATOM 962 C CA . PHE A 1 160 ? -13.368 -3.829 -40.894 1.00 35.76 163 PHE A CA 1
ATOM 963 C C . PHE A 1 160 ? -14.055 -3.355 -42.167 1.00 36.45 163 PHE A C 1
ATOM 964 O O . PHE A 1 160 ? -13.403 -3.057 -43.168 1.00 39.07 163 PHE A O 1
ATOM 972 N N . ASP A 1 161 ? -15.387 -3.274 -42.111 1.00 36.75 164 ASP A N 1
ATOM 973 C CA . ASP A 1 161 ? -16.166 -2.750 -43.231 1.00 37.00 164 ASP A CA 1
ATOM 974 C C . ASP A 1 161 ? -16.181 -1.223 -43.182 1.00 42.02 164 ASP A C 1
ATOM 975 O O . ASP A 1 161 ? -15.944 -0.555 -44.194 1.00 46.94 164 ASP A O 1
ATOM 980 N N . TYR A 1 162 ? -16.444 -0.658 -41.999 1.00 41.19 165 TYR A N 1
ATOM 981 C CA . TYR A 1 162 ? -16.486 0.780 -41.780 1.00 38.57 165 TYR A CA 1
ATOM 982 C C . TYR A 1 162 ? -15.422 1.196 -40.768 1.00 40.11 165 TYR A C 1
ATOM 983 O O . TYR A 1 162 ? -15.147 0.477 -39.798 1.00 37.85 165 TYR A O 1
ATOM 992 N N . SER A 1 163 ? -14.832 2.365 -40.985 1.00 36.04 166 SER A N 1
ATOM 993 C CA . SER A 1 163 ? -13.803 2.835 -40.076 1.00 32.29 166 SER A CA 1
ATOM 994 C C . SER A 1 163 ? -13.812 4.352 -40.027 1.00 38.43 166 SER A C 1
ATOM 995 O O . SER A 1 163 ? -13.878 5.010 -41.068 1.00 40.76 166 SER A O 1
ATOM 998 N N . PHE A 1 164 ? -13.758 4.894 -38.813 1.00 35.17 167 PHE A N 1
ATOM 999 C CA . PHE A 1 164 ? -13.705 6.332 -38.543 1.00 35.70 167 PHE A CA 1
ATOM 1000 C C . PHE A 1 164 ? -12.669 6.405 -37.429 1.00 37.40 167 PHE A C 1
ATOM 1001 O O . PHE A 1 164 ? -12.971 6.040 -36.288 1.00 39.24 167 PHE A O 1
ATOM 1009 N N . LEU A 1 165 ? -11.454 6.838 -37.746 1.00 31.87 168 LEU A N 1
ATOM 1010 C CA . LEU A 1 165 ? -10.440 6.783 -36.722 1.00 30.92 168 LEU A CA 1
ATOM 1011 C C . LEU A 1 165 ? -9.717 8.074 -36.394 1.00 34.65 168 LEU A C 1
ATOM 1012 O O . LEU A 1 165 ? -9.799 9.109 -37.053 1.00 35.60 168 LEU A O 1
ATOM 1017 N N . ILE A 1 166 ? -8.990 7.923 -35.297 1.00 35.59 169 ILE A N 1
ATOM 1018 C CA . ILE A 1 166 ? -7.953 8.770 -34.734 1.00 30.19 169 ILE A CA 1
ATOM 1019 C C . ILE A 1 166 ? -6.677 8.002 -35.069 1.00 35.08 169 ILE A C 1
ATOM 1020 O O . ILE A 1 166 ? -6.404 6.960 -34.439 1.00 36.80 169 ILE A O 1
ATOM 1025 N N . PRO A 1 167 ? -5.953 8.382 -36.104 1.00 35.63 170 PRO A N 1
ATOM 1026 C CA . PRO A 1 167 ? -4.793 7.596 -36.559 1.00 34.65 170 PRO A CA 1
ATOM 1027 C C . PRO A 1 167 ? -3.878 7.056 -35.476 1.00 33.47 170 PRO A C 1
ATOM 1028 O O . PRO A 1 167 ? -3.762 5.836 -35.323 1.00 36.43 170 PRO A O 1
ATOM 1032 N N . ALA A 1 168 ? -3.225 7.932 -34.726 1.00 36.41 171 ALA A N 1
ATOM 1033 C CA . ALA A 1 168 ? -2.319 7.436 -33.700 1.00 35.52 171 ALA A CA 1
ATOM 1034 C C . ALA A 1 168 ? -2.964 7.507 -32.327 1.00 37.23 171 ALA A C 1
ATOM 1035 O O . ALA A 1 168 ? -3.653 6.574 -31.907 1.00 36.06 171 ALA A O 1
ATOM 1037 N N . THR A 1 169 ? -2.733 8.611 -31.620 1.00 35.05 172 THR A N 1
ATOM 1038 C CA . THR A 1 169 ? -3.285 8.850 -30.301 1.00 33.15 172 THR A CA 1
ATOM 1039 C C . THR A 1 169 ? -3.690 10.313 -30.258 1.00 36.69 172 THR A C 1
ATOM 1040 O O . THR A 1 169 ? -3.309 11.108 -31.123 1.00 31.39 172 THR A O 1
ATOM 1044 N N . GLY A 1 170 ? -4.461 10.676 -29.231 1.00 35.92 173 GLY A N 1
ATOM 1045 C CA . GLY A 1 170 ? -4.893 12.060 -29.118 1.00 33.83 173 GLY A CA 1
ATOM 1046 C C . GLY A 1 170 ? -3.754 13.063 -29.063 1.00 27.37 173 GLY A C 1
ATOM 1047 O O . GLY A 1 170 ? -3.918 14.218 -29.476 1.00 28.92 173 GLY A O 1
ATOM 1048 N N . ASP A 1 171 ? -2.591 12.648 -28.560 1.00 26.41 174 ASP A N 1
ATOM 1049 C CA . ASP A 1 171 ? -1.444 13.538 -28.445 1.00 27.66 174 ASP A CA 1
ATOM 1050 C C . ASP A 1 171 ? -0.416 13.369 -29.575 1.00 32.77 174 ASP A C 1
ATOM 1051 O O . ASP A 1 171 ? 0.648 13.986 -29.527 1.00 33.59 174 ASP A O 1
ATOM 1056 N N . ARG A 1 172 ? -0.710 12.580 -30.606 1.00 32.80 175 ARG A N 1
ATOM 1057 C CA . ARG A 1 172 ? 0.222 12.394 -31.708 1.00 30.53 175 ARG A CA 1
ATOM 1058 C C . ARG A 1 172 ? -0.365 12.945 -33.007 1.00 36.00 175 ARG A C 1
ATOM 1059 O O . ARG A 1 172 ? -1.540 12.717 -33.320 1.00 36.08 175 ARG A O 1
ATOM 1067 N N . VAL A 1 173 ? 0.450 13.678 -33.761 1.00 35.50 176 VAL A N 1
ATOM 1068 C CA . VAL A 1 173 ? -0.011 14.229 -35.033 1.00 36.24 176 VAL A CA 1
ATOM 1069 C C . VAL A 1 173 ? 0.005 13.072 -36.033 1.00 32.10 176 VAL A C 1
ATOM 1070 O O . VAL A 1 173 ? 0.808 12.148 -35.877 1.00 31.39 176 VAL A O 1
ATOM 1074 N N . PRO A 1 174 ? -0.861 13.051 -37.057 1.00 29.43 177 PRO A N 1
ATOM 1075 C CA . PRO A 1 174 ? -1.855 14.050 -37.435 1.00 34.62 177 PRO A CA 1
ATOM 1076 C C . PRO A 1 174 ? -3.130 14.113 -36.560 1.00 33.94 177 PRO A C 1
ATOM 1077 O O . PRO A 1 174 ? -3.689 13.091 -36.178 1.00 29.31 177 PRO A O 1
ATOM 1081 N N . SER A 1 175 ? -3.542 15.347 -36.258 1.00 30.74 178 SER A N 1
ATOM 1082 C CA . SER A 1 175 ? -4.741 15.659 -35.479 1.00 32.44 178 SER A CA 1
ATOM 1083 C C . SER A 1 175 ? -5.939 15.772 -36.424 1.00 36.77 178 SER A C 1
ATOM 1084 O O . SER A 1 175 ? -6.573 16.825 -36.559 1.00 36.79 178 SER A O 1
ATOM 1087 N N . VAL A 1 176 ? -6.230 14.675 -37.121 1.00 32.76 179 VAL A N 1
ATOM 1088 C CA . VAL A 1 176 ? -7.303 14.664 -38.101 1.00 32.87 179 VAL A CA 1
ATOM 1089 C C . VAL A 1 176 ? -7.979 13.314 -38.037 1.00 33.48 179 VAL A C 1
ATOM 1090 O O . VAL A 1 176 ? -7.409 12.338 -37.548 1.00 34.11 179 VAL A O 1
ATOM 1094 N N . PHE A 1 177 ? -9.207 13.267 -38.550 1.00 29.26 180 PHE A N 1
ATOM 1095 C CA . PHE A 1 177 ? -9.978 12.034 -38.590 1.00 37.11 180 PHE A CA 1
ATOM 1096 C C . PHE A 1 177 ? -9.760 11.353 -39.939 1.00 36.50 180 PHE A C 1
ATOM 1097 O O . PHE A 1 177 ? -9.785 12.009 -40.982 1.00 39.97 180 PHE A O 1
ATOM 1105 N N . LEU A 1 178 ? -9.532 10.050 -39.926 1.00 38.37 181 LEU A N 1
ATOM 1106 C CA . LEU A 1 178 ? -9.327 9.299 -41.166 1.00 37.24 181 LEU A CA 1
ATOM 1107 C C . LEU A 1 178 ? -10.495 8.336 -41.310 1.00 34.27 181 LEU A C 1
ATOM 1108 O O . LEU A 1 178 ? -10.563 7.325 -40.606 1.00 39.70 181 LEU A O 1
ATOM 1113 N N . GLU A 1 179 ? -11.412 8.659 -42.220 1.00 36.04 182 GLU A N 1
ATOM 1114 C CA . GLU A 1 179 ? -12.582 7.831 -42.490 1.00 38.04 182 GLU A CA 1
ATOM 1115 C C . GLU A 1 179 ? -12.253 6.857 -43.605 1.00 37.81 182 GLU A C 1
ATOM 1116 O O . GLU A 1 179 ? -11.801 7.263 -44.677 1.00 42.81 182 GLU A O 1
ATOM 1122 N N . ASN A 1 180 ? -12.488 5.574 -43.342 1.00 34.04 183 ASN A N 1
ATOM 1123 C CA . ASN A 1 180 ? -12.155 4.520 -44.279 1.00 37.96 183 ASN A CA 1
ATOM 1124 C C . ASN A 1 180 ? -10.719 4.743 -44.729 1.00 39.16 183 ASN A C 1
ATOM 1125 O O . ASN A 1 180 ? -9.788 4.608 -43.928 1.00 41.85 183 ASN A O 1
ATOM 1130 N N . HIS A 1 181 ? -10.535 5.121 -45.991 1.00 41.21 184 HIS A N 1
ATOM 1131 C CA . HIS A 1 181 ? -9.217 5.388 -46.553 1.00 43.54 184 HIS A CA 1
ATOM 1132 C C . HIS A 1 181 ? -8.896 6.882 -46.711 1.00 43.69 184 HIS A C 1
ATOM 1133 O O . HIS A 1 181 ? -7.787 7.217 -47.141 1.00 45.89 184 HIS A O 1
ATOM 1140 N N . ASP A 1 182 ? -9.815 7.792 -46.380 1.00 41.84 185 ASP A N 1
ATOM 1141 C CA . ASP A 1 182 ? -9.593 9.212 -46.610 1.00 41.58 185 ASP A CA 1
ATOM 1142 C C . ASP A 1 182 ? -9.679 10.106 -45.376 1.00 45.09 185 ASP A C 1
ATOM 1143 O O . ASP A 1 182 ? -10.563 9.944 -44.530 1.00 47.15 185 ASP A O 1
ATOM 1148 N N . VAL A 1 183 ? -8.757 11.074 -45.307 1.00 43.39 186 VAL A N 1
ATOM 1149 C CA . VAL A 1 183 ? -8.714 12.035 -44.210 1.00 40.23 186 VAL A CA 1
ATOM 1150 C C . VAL A 1 183 ? -9.922 12.954 -44.332 1.00 43.73 186 VAL A C 1
ATOM 1151 O O . VAL A 1 183 ? -10.137 13.593 -45.369 1.00 44.89 186 VAL A O 1
ATOM 1155 N N . VAL A 1 184 ? -10.718 13.015 -43.265 1.00 44.28 187 VAL A N 1
ATOM 1156 C CA . VAL A 1 184 ? -11.941 13.801 -43.242 1.00 39.92 187 VAL A CA 1
ATOM 1157 C C . VAL A 1 184 ? -11.661 15.292 -43.367 1.00 41.65 187 VAL A C 1
ATOM 1158 O O . VAL A 1 184 ? -10.830 15.844 -42.638 1.00 42.43 187 VAL A O 1
ATOM 1162 N N . ASN A 1 185 ? -12.388 15.950 -44.289 1.00 41.89 188 ASN A N 1
ATOM 1163 C CA . ASN A 1 185 ? -12.330 17.401 -44.534 1.00 41.85 188 ASN A CA 1
ATOM 1164 C C . ASN A 1 185 ? -10.962 17.893 -44.997 1.00 42.15 188 ASN A C 1
ATOM 1165 O O . ASN A 1 185 ? -10.508 18.977 -44.619 1.00 45.68 188 ASN A O 1
ATOM 1170 N N . LEU A 1 186 ? -10.296 17.107 -45.820 1.00 41.13 189 LEU A N 1
ATOM 1171 C CA . LEU A 1 186 ? -8.992 17.494 -46.331 1.00 44.96 189 LEU A CA 1
ATOM 1172 C C . LEU A 1 186 ? -9.210 18.304 -47.603 1.00 47.02 189 LEU A C 1
ATOM 1173 O O . LEU A 1 186 ? -10.017 17.918 -48.454 1.00 48.51 189 LEU A O 1
ATOM 1178 N N . GLU A 1 187 ? -8.524 19.437 -47.726 1.00 47.38 190 GLU A N 1
ATOM 1179 C CA . GLU A 1 187 ? -8.646 20.291 -48.908 1.00 46.79 190 GLU A CA 1
ATOM 1180 C C . GLU A 1 187 ? -7.387 20.123 -49.746 1.00 43.05 190 GLU A C 1
ATOM 1181 O O . GLU A 1 187 ? -6.284 20.356 -49.241 1.00 44.49 190 GLU A O 1
ATOM 1187 N N . LYS A 1 188 ? -7.548 19.727 -51.019 1.00 43.53 191 LYS A N 1
ATOM 1188 C CA . LYS A 1 188 ? -6.384 19.569 -51.895 1.00 43.38 191 LYS A CA 1
ATOM 1189 C C . LYS A 1 188 ? -5.559 20.845 -51.931 1.00 45.45 191 LYS A C 1
ATOM 1190 O O . LYS A 1 188 ? -4.341 20.800 -52.125 1.00 45.08 191 LYS A O 1
ATOM 1192 N N . SER A 1 189 ? -6.215 21.986 -51.715 1.00 46.63 192 SER A N 1
ATOM 1193 C CA . SER A 1 189 ? -5.565 23.283 -51.668 1.00 43.83 192 SER A CA 1
ATOM 1194 C C . SER A 1 189 ? -4.597 23.419 -50.490 1.00 48.69 192 SER A C 1
ATOM 1195 O O . SER A 1 189 ? -3.774 24.347 -50.472 1.00 41.06 192 SER A O 1
ATOM 1198 N N . ASP A 1 190 ? -4.676 22.529 -49.502 1.00 48.08 193 ASP A N 1
ATOM 1199 C CA . ASP A 1 190 ? -3.845 22.612 -48.299 1.00 50.58 193 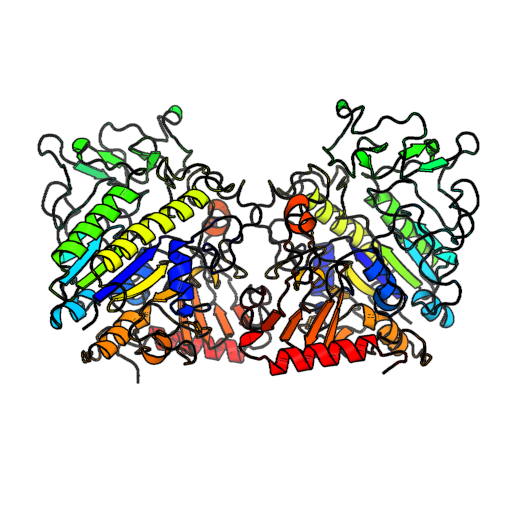ASP A CA 1
ATOM 1200 C C . ASP A 1 190 ? -3.341 21.230 -47.899 1.00 48.17 193 ASP A C 1
ATOM 1201 O O . ASP A 1 190 ? -3.708 20.706 -46.843 1.00 45.19 193 ASP A O 1
ATOM 1206 N N . PRO A 1 191 ? -2.485 20.613 -48.723 1.00 52.78 194 PRO A N 1
ATOM 1207 C CA . PRO A 1 191 ? -1.987 19.257 -48.415 1.00 44.00 194 PRO A CA 1
ATOM 1208 C C . PRO A 1 191 ? -1.463 19.103 -46.991 1.00 42.08 194 PRO A C 1
ATOM 1209 O O . PRO A 1 191 ? -0.855 20.016 -46.425 1.00 44.94 194 PRO A O 1
ATOM 1213 N N . LEU A 1 192 ? -1.708 17.922 -46.421 1.00 44.50 195 LEU A N 1
ATOM 1214 C CA . LEU A 1 192 ? -1.318 17.574 -45.053 1.00 40.76 195 LEU A CA 1
ATOM 1215 C C . LEU A 1 192 ? -0.032 16.751 -45.032 1.00 36.17 195 LEU A C 1
ATOM 1216 O O . LEU A 1 192 ? 0.131 15.808 -45.814 1.00 34.97 195 LEU A O 1
ATOM 1221 N N . PHE A 1 193 ? 0.872 17.114 -44.125 1.00 35.98 196 PHE A N 1
ATOM 1222 C CA . PHE A 1 193 ? 2.151 16.441 -43.951 1.00 35.77 196 PHE A CA 1
ATOM 1223 C C . PHE A 1 193 ? 2.460 16.359 -42.465 1.00 35.29 196 PHE A C 1
ATOM 1224 O O . PHE A 1 193 ? 1.942 17.141 -41.666 1.00 38.73 196 PHE A O 1
ATOM 1232 N N . VAL A 1 194 ? 3.315 15.402 -42.099 1.00 34.76 197 VAL A N 1
ATOM 1233 C CA . VAL A 1 194 ? 3.725 15.209 -40.714 1.00 37.47 197 VAL A CA 1
ATOM 1234 C C . VAL A 1 194 ? 5.200 14.873 -40.702 1.00 34.45 197 VAL A C 1
ATOM 1235 O O . VAL A 1 194 ? 5.720 14.262 -41.630 1.00 35.21 197 VAL A O 1
ATOM 1239 N N . ASN A 1 195 ? 5.874 15.272 -39.634 1.00 36.09 198 ASN A N 1
ATOM 1240 C CA . ASN A 1 195 ? 7.287 14.996 -39.464 1.00 39.93 198 ASN A CA 1
ATOM 1241 C C . ASN A 1 195 ? 7.512 14.863 -37.966 1.00 43.99 198 ASN A C 1
ATOM 1242 O O . ASN A 1 195 ? 6.986 15.661 -37.185 1.00 38.76 198 ASN A O 1
ATOM 1247 N N . TYR A 1 196 ? 8.298 13.856 -37.575 1.00 45.54 199 TYR A N 1
ATOM 1248 C CA . TYR A 1 196 ? 8.578 13.610 -36.172 1.00 42.96 199 TYR A CA 1
ATOM 1249 C C . TYR A 1 196 ? 9.985 13.995 -35.728 1.00 42.62 199 TYR A C 1
ATOM 1250 O O . TYR A 1 196 ? 10.230 14.028 -34.524 1.00 41.96 199 TYR A O 1
ATOM 1259 N N . GLN A 1 197 ? 10.906 14.302 -36.647 1.00 43.87 200 GLN A N 1
ATOM 1260 C CA . GLN A 1 197 ? 12.274 14.656 -36.277 1.00 40.49 200 GLN A CA 1
ATOM 1261 C C . GLN A 1 197 ? 12.572 16.161 -36.314 1.00 47.16 200 GLN A C 1
ATOM 1262 O O . GLN A 1 197 ? 13.391 16.646 -35.512 1.00 41.44 200 GLN A O 1
ATOM 1264 N N . LYS A 1 198 ? 11.937 16.923 -37.207 1.00 45.93 201 LYS A N 1
ATOM 1265 C CA . LYS A 1 198 ? 12.181 18.360 -37.288 1.00 44.60 201 LYS A CA 1
ATOM 1266 C C . LYS A 1 198 ? 10.888 19.106 -37.617 1.00 44.01 201 LYS A C 1
ATOM 1267 O O . LYS A 1 198 ? 9.922 18.539 -38.150 1.00 43.92 201 LYS A O 1
ATOM 1273 N N . LYS A 1 199 ? 10.888 20.400 -37.306 1.00 39.17 202 LYS A N 1
ATOM 1274 C CA . LYS A 1 199 ? 9.723 21.227 -37.584 1.00 40.24 202 LYS A CA 1
ATOM 1275 C C . LYS A 1 199 ? 9.473 21.380 -39.085 1.00 44.80 202 LYS A C 1
ATOM 1276 O O . LYS A 1 199 ? 10.405 21.528 -39.884 1.00 44.17 202 LYS A O 1
ATOM 1282 N N . ILE A 1 200 ? 8.192 21.331 -39.461 1.00 45.06 203 ILE A N 1
ATOM 1283 C CA . ILE A 1 200 ? 7.723 21.529 -40.827 1.00 36.15 203 ILE A CA 1
ATOM 1284 C C . ILE A 1 200 ? 6.458 22.379 -40.714 1.00 40.01 203 ILE A C 1
ATOM 1285 O O . ILE A 1 200 ? 5.791 22.396 -39.672 1.00 34.94 203 ILE A O 1
ATOM 1290 N N . GLY A 1 201 ? 6.146 23.125 -41.774 1.00 37.72 204 GLY A N 1
ATOM 1291 C CA . GLY A 1 201 ? 4.976 23.982 -41.752 1.00 37.92 204 GLY A CA 1
ATOM 1292 C C . GLY A 1 201 ? 5.165 25.243 -40.922 1.00 35.14 204 GLY A C 1
ATOM 1293 O O . GLY A 1 201 ? 6.210 25.494 -40.321 1.00 40.83 204 GLY A O 1
ATOM 1294 N N . GLN A 1 202 ? 4.109 26.058 -40.893 1.00 38.64 205 GLN A N 1
ATOM 1295 C CA . GLN A 1 202 ? 4.117 27.328 -40.169 1.00 46.46 205 GLN A CA 1
ATOM 1296 C C . GLN A 1 202 ? 3.252 27.306 -38.916 1.00 42.24 205 GLN A C 1
ATOM 1297 O O . GLN A 1 202 ? 2.820 28.365 -38.456 1.00 34.25 205 GLN A O 1
ATOM 1303 N N . ARG A 1 203 ? 2.983 26.136 -38.356 1.00 46.04 206 ARG A N 1
ATOM 1304 C CA . ARG A 1 203 ? 2.149 26.182 -37.168 1.00 37.30 206 ARG A CA 1
ATOM 1305 C C . ARG A 1 203 ? 2.988 26.542 -35.952 1.00 42.74 206 ARG A C 1
ATOM 1306 O O . ARG A 1 203 ? 4.160 26.159 -35.864 1.00 44.54 206 ARG A O 1
ATOM 1314 N N . PRO A 1 204 ? 2.414 27.269 -35.004 1.00 43.91 207 PRO A N 1
ATOM 1315 C CA . PRO A 1 204 ? 3.160 27.595 -33.790 1.00 41.45 207 PRO A CA 1
ATOM 1316 C C . PRO A 1 204 ? 3.375 26.326 -32.973 1.00 39.79 207 PRO A C 1
ATOM 1317 O O . PRO A 1 204 ? 2.632 25.352 -33.090 1.00 35.12 207 PRO A O 1
ATOM 1321 N N . THR A 1 205 ? 4.418 26.324 -32.153 1.00 40.33 208 THR A N 1
ATOM 1322 C CA . THR A 1 205 ? 4.710 25.159 -31.333 1.00 40.21 208 THR A CA 1
ATOM 1323 C C . THR A 1 205 ? 4.602 25.539 -29.864 1.00 45.03 208 THR A C 1
ATOM 1324 O O . THR A 1 205 ? 4.430 26.712 -29.516 1.00 44.53 208 THR A O 1
ATOM 1328 N N . GLY A 1 206 ? 4.706 24.522 -28.999 1.00 41.97 209 GLY A N 1
ATOM 1329 C CA . GLY A 1 206 ? 4.664 24.766 -27.566 1.00 38.25 209 GLY A CA 1
ATOM 1330 C C . GLY A 1 206 ? 5.970 25.305 -27.020 1.00 40.51 209 GLY A C 1
ATOM 1331 O O . GLY A 1 206 ? 5.970 26.059 -26.044 1.00 42.13 209 GLY A O 1
ATOM 1332 N N . TYR A 1 207 ? 7.101 24.934 -27.630 1.00 40.86 210 TYR A N 1
ATOM 1333 C CA . TYR A 1 207 ? 8.383 25.445 -27.157 1.00 41.43 210 TYR A CA 1
ATOM 1334 C C . TYR A 1 207 ? 8.634 26.857 -27.668 1.00 50.29 210 TYR A C 1
ATOM 1335 O O . TYR A 1 207 ? 9.288 27.652 -26.983 1.00 50.15 210 TYR A O 1
ATOM 1344 N N . GLU A 1 208 ? 8.124 27.186 -28.858 1.00 47.45 211 GLU A N 1
ATOM 1345 C CA . GLU A 1 208 ? 8.301 28.528 -29.392 1.00 44.43 211 GLU A CA 1
ATOM 1346 C C . GLU A 1 208 ? 7.215 29.477 -28.894 1.00 48.70 211 GLU A C 1
ATOM 1347 O O . GLU A 1 208 ? 7.487 30.660 -28.661 1.00 51.05 211 GLU A O 1
ATOM 1353 N N . ASN A 1 209 ? 5.981 28.977 -28.745 1.00 40.62 212 ASN A N 1
ATOM 1354 C CA . ASN A 1 209 ? 4.816 29.785 -28.378 1.00 39.59 212 ASN A CA 1
ATOM 1355 C C . ASN A 1 209 ? 4.061 29.243 -27.173 1.00 43.41 212 ASN A C 1
ATOM 1356 O O . ASN A 1 209 ? 2.865 28.941 -27.260 1.00 43.30 212 ASN A O 1
ATOM 1361 N N . PRO A 1 210 ? 4.723 29.120 -26.021 1.00 45.13 213 PRO A N 1
ATOM 1362 C CA . PRO A 1 210 ? 4.029 28.583 -24.842 1.00 42.83 213 PRO A CA 1
ATOM 1363 C C . PRO A 1 210 ? 2.873 29.447 -24.393 1.00 44.39 213 PRO A C 1
ATOM 1364 O O . PRO A 1 210 ? 2.016 28.974 -23.644 1.00 44.34 213 PRO A O 1
ATOM 1368 N N . GLU A 1 211 ? 2.829 30.696 -24.847 1.00 43.81 214 GLU A N 1
ATOM 1369 C CA . GLU A 1 211 ? 1.748 31.602 -24.485 1.00 44.51 214 GLU A CA 1
ATOM 1370 C C . GLU A 1 211 ? 0.381 31.061 -24.917 1.00 41.59 214 GLU A C 1
ATOM 1371 O O . GLU A 1 211 ? -0.621 31.266 -24.226 1.00 45.60 214 GLU A O 1
ATOM 1377 N N . LEU A 1 212 ? 0.312 30.387 -26.066 1.00 38.91 215 LEU A N 1
ATOM 1378 C CA . LEU A 1 212 ? -0.952 29.908 -26.624 1.00 37.85 215 LEU A CA 1
ATOM 1379 C C . LEU A 1 212 ? -1.460 28.586 -26.067 1.00 38.93 215 LEU A C 1
ATOM 1380 O O . LEU A 1 212 ? -2.574 28.186 -26.417 1.00 37.14 215 LEU A O 1
ATOM 1385 N N . LEU A 1 213 ? -0.691 27.892 -25.237 1.00 40.30 216 LEU A N 1
ATOM 1386 C CA . LEU A 1 213 ? -1.101 26.580 -24.748 1.00 39.31 216 LEU A CA 1
ATOM 1387 C C . LEU A 1 213 ? -2.256 26.613 -23.749 1.00 34.74 216 LEU A C 1
ATOM 1388 O O . LEU A 1 213 ? -2.296 27.449 -22.848 1.00 37.65 216 LEU A O 1
ATOM 1393 N N . LYS A 1 214 ? -3.189 25.664 -23.900 1.00 36.29 217 LYS A N 1
ATOM 1394 C CA . LYS A 1 214 ? -4.283 25.498 -22.939 1.00 36.93 217 LYS A CA 1
ATOM 1395 C C . LYS A 1 214 ? -3.774 24.780 -21.681 1.00 38.32 217 LYS A C 1
ATOM 1396 O O . LYS A 1 214 ? -4.238 25.047 -20.563 1.00 32.80 217 LYS A O 1
ATOM 1402 N N . GLN A 1 215 ? -2.811 23.872 -21.864 1.00 34.90 218 GLN A N 1
ATOM 1403 C CA . GLN A 1 215 ? -2.188 23.104 -20.803 1.00 33.45 218 GLN A CA 1
ATOM 1404 C C . GLN A 1 215 ? -0.694 23.060 -21.074 1.00 31.61 218 GLN A C 1
ATOM 1405 O O . GLN A 1 215 ? -0.264 23.041 -22.229 1.00 38.35 218 GLN A O 1
ATOM 1411 N N . GLY A 1 216 ? 0.095 23.036 -20.015 1.00 32.11 219 GLY A N 1
ATOM 1412 C CA . GLY A 1 216 ? 1.526 22.930 -20.190 1.00 39.09 219 GLY A CA 1
ATOM 1413 C C . GLY A 1 216 ? 1.885 21.564 -20.746 1.00 37.74 219 GLY A C 1
ATOM 1414 O O . GLY A 1 216 ? 1.118 20.604 -20.632 1.00 35.80 219 GLY A O 1
ATOM 1415 N N . ALA A 1 217 ? 3.059 21.464 -21.372 1.00 28.67 220 ALA A N 1
ATOM 1416 C CA . ALA A 1 217 ? 3.473 20.191 -21.946 1.00 31.18 220 ALA A CA 1
ATOM 1417 C C . ALA A 1 217 ? 4.937 19.941 -21.657 1.00 32.02 220 ALA A C 1
ATOM 1418 O O . ALA A 1 217 ? 5.707 20.878 -21.472 1.00 34.55 220 ALA A O 1
ATOM 1420 N N . ASP A 1 218 ? 5.319 18.672 -21.610 1.00 30.19 221 ASP A N 1
ATOM 1421 C CA . ASP A 1 218 ? 6.722 18.388 -21.389 1.00 33.42 221 ASP A CA 1
ATOM 1422 C C . ASP A 1 218 ? 7.425 18.416 -22.746 1.00 33.64 221 ASP A C 1
ATOM 1423 O O . ASP A 1 218 ? 6.795 18.613 -23.786 1.00 36.86 221 ASP A O 1
ATOM 1428 N N . GLU A 1 219 ? 8.743 18.214 -22.739 1.00 37.00 222 GLU A N 1
ATOM 1429 C CA . GLU A 1 219 ? 9.522 18.259 -23.977 1.00 38.70 222 GLU A CA 1
ATOM 1430 C C . GLU A 1 219 ? 8.910 17.430 -25.099 1.00 36.33 222 GLU A C 1
ATOM 1431 O O . GLU A 1 219 ? 8.721 17.929 -26.213 1.00 37.71 222 GLU A O 1
ATOM 1437 N N . GLN A 1 220 ? 8.608 16.154 -24.833 1.00 38.18 223 GLN A N 1
ATOM 1438 C CA . GLN A 1 220 ? 8.068 15.290 -25.885 1.00 34.29 223 GLN A CA 1
ATOM 1439 C C . GLN A 1 220 ? 6.766 15.816 -26.496 1.00 33.38 223 GLN A C 1
ATOM 1440 O O . GLN A 1 220 ? 6.529 15.623 -27.697 1.00 38.30 223 GLN A O 1
ATOM 1445 N N . HIS A 1 221 ? 5.916 16.468 -25.704 1.00 33.95 224 HIS A N 1
ATOM 1446 C CA . HIS A 1 221 ? 4.608 16.941 -26.158 1.00 36.17 224 HIS A CA 1
ATOM 1447 C C . HIS A 1 221 ? 4.524 18.429 -26.531 1.00 34.05 224 HIS A C 1
ATOM 1448 O O . HIS A 1 221 ? 3.410 18.908 -26.723 1.00 30.79 224 HIS A O 1
ATOM 1455 N N . ASN A 1 222 ? 5.637 19.174 -26.643 1.00 31.79 225 ASN A N 1
ATOM 1456 C CA . ASN A 1 222 ? 5.562 20.610 -26.932 1.00 35.45 225 ASN A CA 1
ATOM 1457 C C . ASN A 1 222 ? 5.778 20.989 -28.405 1.00 35.37 225 ASN A C 1
ATOM 1458 O O . ASN A 1 222 ? 6.223 22.105 -28.693 1.00 39.28 225 ASN A O 1
ATOM 1463 N N . LYS A 1 223 ? 5.459 20.114 -29.348 1.00 34.61 226 LYS A N 1
ATOM 1464 C CA . LYS A 1 223 ? 5.672 20.466 -30.747 1.00 34.90 226 LYS A CA 1
ATOM 1465 C C . LYS A 1 223 ? 4.482 21.257 -31.291 1.00 35.24 226 LYS A C 1
ATOM 1466 O O . LYS A 1 223 ? 3.941 22.110 -30.581 1.00 34.50 226 LYS A O 1
ATOM 1472 N N . SER A 1 224 ? 4.090 20.980 -32.544 1.00 35.74 227 SER A N 1
ATOM 1473 C CA . SER A 1 224 ? 2.996 21.665 -33.239 1.00 33.00 227 SER A CA 1
ATOM 1474 C C . SER A 1 224 ? 1.736 21.784 -32.390 1.00 41.19 227 SER A C 1
ATOM 1475 O O . SER A 1 224 ? 1.238 20.793 -31.833 1.00 37.13 227 SER A O 1
ATOM 1478 N N . ILE A 1 225 ? 1.210 23.007 -32.317 1.00 38.21 228 ILE A N 1
ATOM 1479 C CA . ILE A 1 225 ? -0.006 23.302 -31.568 1.00 34.67 228 ILE A CA 1
ATOM 1480 C C . ILE A 1 225 ? -1.207 23.177 -32.501 1.00 40.91 228 ILE A C 1
ATOM 1481 O O . ILE A 1 225 ? -1.202 23.727 -33.614 1.00 41.19 228 ILE A O 1
ATOM 1486 N N . ILE A 1 226 ? -2.233 22.450 -32.042 1.00 34.88 229 ILE A N 1
ATOM 1487 C CA . ILE A 1 226 ? -3.499 22.244 -32.743 1.00 33.15 229 ILE A CA 1
ATOM 1488 C C . ILE A 1 226 ? -4.578 22.336 -31.675 1.00 35.05 229 ILE A C 1
ATOM 1489 O O . ILE A 1 226 ? -4.583 21.538 -30.731 1.00 33.18 229 ILE A O 1
ATOM 1494 N N . ASN A 1 227 ? -5.479 23.312 -31.821 1.00 37.32 230 ASN A N 1
ATOM 1495 C CA . ASN A 1 227 ? -6.570 23.566 -30.873 1.00 38.92 230 ASN A CA 1
ATOM 1496 C C . ASN A 1 227 ? -6.028 23.970 -29.495 1.00 34.67 230 ASN A C 1
ATOM 1497 O O . ASN A 1 227 ? -6.568 23.595 -28.457 1.00 38.52 230 ASN A O 1
ATOM 1502 N N . GLY A 1 228 ? -4.958 24.763 -29.486 1.00 34.77 231 GLY A N 1
ATOM 1503 C CA . GLY A 1 228 ? -4.350 25.255 -28.260 1.00 35.98 231 GLY A CA 1
ATOM 1504 C C . GLY A 1 228 ? -3.494 24.283 -27.471 1.00 34.65 231 GLY A C 1
ATOM 1505 O O . GLY A 1 228 ? -2.976 24.660 -26.413 1.00 34.65 231 GLY A O 1
ATOM 1506 N N . VAL A 1 229 ? -3.319 23.054 -27.934 1.00 33.16 232 VAL A N 1
ATOM 1507 C CA . VAL A 1 229 ? -2.542 22.058 -27.212 1.00 33.89 232 VAL A CA 1
ATOM 1508 C C . VAL A 1 229 ? -1.453 21.501 -28.122 1.00 33.81 232 VAL A C 1
ATOM 1509 O O . VAL A 1 229 ? -1.746 21.022 -29.226 1.00 33.24 232 VAL A O 1
ATOM 1513 N N . SER A 1 230 ? -0.207 21.545 -27.660 1.00 28.45 233 SER A N 1
ATOM 1514 C CA . SER A 1 230 ? 0.883 20.992 -28.459 1.00 35.33 233 SER A CA 1
ATOM 1515 C C . SER A 1 230 ? 0.827 19.467 -28.403 1.00 34.59 233 SER A C 1
ATOM 1516 O O . SER A 1 230 ? 0.343 18.879 -27.430 1.00 34.03 233 SER A O 1
ATOM 1519 N N . ARG A 1 231 ? 1.314 18.828 -29.465 1.00 34.81 234 ARG A N 1
ATOM 1520 C CA . ARG A 1 231 ? 1.304 17.375 -29.605 1.00 32.16 234 ARG A CA 1
ATOM 1521 C C . ARG A 1 231 ? 2.709 16.881 -29.922 1.00 35.13 234 ARG A C 1
ATOM 1522 O O . ARG A 1 231 ? 3.645 17.672 -30.062 1.00 34.66 234 ARG A O 1
ATOM 1530 N N . ILE A 1 232 ? 2.843 15.557 -30.040 1.00 35.55 235 ILE A N 1
ATOM 1531 C CA . ILE A 1 232 ? 4.107 14.916 -30.393 1.00 33.97 235 ILE A CA 1
ATOM 1532 C C . ILE A 1 232 ? 4.243 14.963 -31.912 1.00 35.84 235 ILE A C 1
ATOM 1533 O O . ILE A 1 232 ? 3.368 14.466 -32.630 1.00 36.88 235 ILE A O 1
ATOM 1538 N N . GLY A 1 233 ? 5.340 15.558 -32.399 1.00 35.45 236 GLY A N 1
ATOM 1539 C CA . GLY A 1 233 ? 5.592 15.681 -33.821 1.00 35.21 236 GLY A CA 1
ATOM 1540 C C . GLY A 1 233 ? 5.072 16.994 -34.381 1.00 36.41 236 GLY A C 1
ATOM 1541 O O . GLY A 1 233 ? 4.347 17.745 -33.730 1.00 40.00 236 GLY A O 1
ATOM 1542 N N . TRP A 1 234 ? 5.456 17.277 -35.620 1.00 37.72 237 TRP A N 1
ATOM 1543 C CA . TRP A 1 234 ? 5.058 18.502 -36.303 1.00 35.77 237 TRP A CA 1
ATOM 1544 C C . TRP A 1 234 ? 4.032 18.185 -37.381 1.00 36.57 237 TRP A C 1
ATOM 1545 O O . TRP A 1 234 ? 4.084 17.132 -38.023 1.00 36.18 237 TRP A O 1
ATOM 1556 N N . MET A 1 235 ? 3.092 19.106 -37.567 1.00 31.02 238 MET A N 1
ATOM 1557 C CA . MET A 1 235 ? 2.014 18.938 -38.530 1.00 36.25 238 MET A CA 1
ATOM 1558 C C . MET A 1 235 ? 1.934 20.162 -39.435 1.00 37.50 238 MET A C 1
ATOM 1559 O O . MET A 1 235 ? 1.712 21.281 -38.957 1.00 38.89 238 MET A O 1
ATOM 1564 N N . GLN A 1 236 ? 2.107 19.939 -40.741 1.00 38.46 239 GLN A N 1
ATOM 1565 C CA . GLN A 1 236 ? 2.052 20.983 -41.760 1.00 41.56 239 GLN A CA 1
ATOM 1566 C C . GLN A 1 236 ? 0.759 20.852 -42.563 1.00 40.04 239 GLN A C 1
ATOM 1567 O O . GLN A 1 236 ? 0.342 19.741 -42.918 1.00 36.32 239 GLN A O 1
ATOM 1573 N N . GLY A 1 237 ? 0.124 21.993 -42.841 1.00 40.00 240 GLY A N 1
ATOM 1574 C CA . GLY A 1 237 ? -1.112 22.065 -43.615 1.00 36.89 240 GLY A CA 1
ATOM 1575 C C . GLY A 1 237 ? -2.315 21.351 -43.013 1.00 40.26 240 GLY A C 1
ATOM 1576 O O . GLY A 1 237 ? -2.420 21.124 -41.804 1.00 37.65 240 GLY A O 1
ATOM 1577 N N . GLY A 1 238 ? -3.242 21.008 -43.907 1.00 37.98 241 GLY A N 1
ATOM 1578 C CA . GLY A 1 238 ? -4.470 20.318 -43.561 1.00 35.25 241 GLY A CA 1
ATOM 1579 C C . GLY A 1 238 ? -5.312 20.977 -42.486 1.00 40.29 241 GLY A C 1
ATOM 1580 O O . GLY A 1 238 ? -5.969 20.276 -41.712 1.00 41.39 241 GLY A O 1
ATOM 1581 N N . GLU A 1 239 ? -5.315 22.313 -42.428 1.00 38.72 242 GLU A N 1
ATOM 1582 C CA . GLU A 1 239 ? -6.087 23.002 -41.398 1.00 40.45 242 GLU A CA 1
ATOM 1583 C C . GLU A 1 239 ? -7.575 22.654 -41.470 1.00 40.41 242 GLU A C 1
ATOM 1584 O O . GLU A 1 239 ? -8.242 22.521 -40.436 1.00 33.38 242 GLU A O 1
ATOM 1590 N N . SER A 1 240 ? -8.118 22.489 -42.673 1.00 41.38 243 SER A N 1
ATOM 1591 C CA . SER A 1 240 ? -9.535 22.148 -42.747 1.00 42.07 243 SER A CA 1
ATOM 1592 C C . SER A 1 240 ? -9.833 20.764 -42.157 1.00 45.35 243 SER A C 1
ATOM 1593 O O . SER A 1 240 ? -10.967 20.518 -41.730 1.00 43.95 243 SER A O 1
ATOM 1596 N N . ALA A 1 241 ? -8.843 19.866 -42.116 1.00 43.50 244 ALA A N 1
ATOM 1597 C CA . ALA A 1 241 ? -8.999 18.518 -41.585 1.00 38.95 244 ALA A CA 1
ATOM 1598 C C . ALA A 1 241 ? -8.793 18.438 -40.074 1.00 38.95 244 ALA A C 1
ATOM 1599 O O . ALA A 1 241 ? -8.986 17.358 -39.495 1.00 41.34 244 ALA A O 1
ATOM 1601 N N . GLU A 1 242 ? -8.413 19.544 -39.437 1.00 29.54 245 GLU A N 1
ATOM 1602 C CA . GLU A 1 242 ? -8.197 19.586 -37.997 1.00 32.90 245 GLU A CA 1
ATOM 1603 C C . GLU A 1 242 ? -9.435 19.155 -37.212 1.00 35.99 245 GLU A C 1
ATOM 1604 O O . GLU A 1 242 ? -10.565 19.497 -37.572 1.00 35.96 245 GLU A O 1
ATOM 1610 N N . TRP A 1 243 ? -9.213 18.400 -36.122 1.00 34.75 246 TRP A N 1
ATOM 1611 C CA . TRP A 1 243 ? -10.286 17.935 -35.244 1.00 37.07 246 TRP A CA 1
ATOM 1612 C C . TRP A 1 243 ? -10.477 18.938 -34.104 1.00 32.73 246 TRP A C 1
ATOM 1613 O O . TRP A 1 243 ? -9.727 19.903 -33.971 1.00 35.02 246 TRP A O 1
ATOM 1624 N N . HIS A 1 244 ? -11.494 18.710 -33.277 1.00 31.40 247 HIS A N 1
ATOM 1625 C CA . HIS A 1 244 ? -11.767 19.565 -32.113 1.00 38.14 247 HIS A CA 1
ATOM 1626 C C . HIS A 1 244 ? -11.871 18.610 -30.919 1.00 33.90 247 HIS A C 1
ATOM 1627 O O . HIS A 1 244 ? -12.889 17.942 -30.743 1.00 34.91 247 HIS A O 1
ATOM 1634 N N . ASP A 1 245 ? -10.802 18.534 -30.119 1.00 36.15 248 ASP A N 1
ATOM 1635 C CA . ASP A 1 245 ? -10.731 17.602 -28.989 1.00 34.94 248 ASP A CA 1
ATOM 1636 C C . ASP A 1 245 ? -11.979 17.632 -28.112 1.00 34.18 248 ASP A C 1
ATOM 1637 O O . ASP A 1 245 ? -12.510 16.581 -27.731 1.00 36.70 248 ASP A O 1
ATOM 1642 N N . GLU A 1 246 ? -12.449 18.829 -27.766 1.00 35.18 249 GLU A N 1
ATOM 1643 C CA . GLU A 1 246 ? -13.595 18.967 -26.889 1.00 27.26 249 GLU A CA 1
ATOM 1644 C C . GLU A 1 246 ? -14.885 18.432 -27.502 1.00 33.83 249 GLU A C 1
ATOM 1645 O O . GLU A 1 246 ? -15.887 18.330 -26.787 1.00 34.64 249 GLU A O 1
ATOM 1651 N N . THR A 1 247 ? -14.894 18.051 -28.779 1.00 28.75 250 THR A N 1
ATOM 1652 C CA . THR A 1 247 ? -16.094 17.468 -29.361 1.00 30.22 250 THR A CA 1
ATOM 1653 C C . THR A 1 247 ? -15.905 15.999 -29.729 1.00 33.37 250 THR A C 1
ATOM 1654 O O . THR A 1 247 ? -16.790 15.412 -30.365 1.00 36.68 250 THR A O 1
ATOM 1658 N N . PHE A 1 248 ? -14.785 15.386 -29.319 1.00 32.05 251 PHE A N 1
ATOM 1659 C CA . PHE A 1 248 ? -14.586 13.963 -29.565 1.00 28.50 251 PHE A CA 1
ATOM 1660 C C . PHE A 1 248 ? -15.819 13.188 -29.114 1.00 33.55 251 PHE A C 1
ATOM 1661 O O . PHE A 1 248 ? -16.304 12.304 -29.825 1.00 32.18 251 PHE A O 1
ATOM 1669 N N . ASN A 1 249 ? -16.354 13.532 -27.931 1.00 34.07 252 ASN A N 1
ATOM 1670 C CA . ASN A 1 249 ? -17.532 12.848 -27.400 1.00 33.25 252 ASN A CA 1
ATOM 1671 C C . ASN A 1 249 ? -18.697 12.862 -28.389 1.00 33.49 252 ASN A C 1
ATOM 1672 O O . ASN A 1 249 ? -19.325 11.827 -28.641 1.00 30.41 252 ASN A O 1
ATOM 1677 N N . ILE A 1 250 ? -18.993 14.028 -28.966 1.00 34.49 253 ILE A N 1
ATOM 1678 C CA . ILE A 1 250 ? -20.106 14.131 -29.900 1.00 32.64 253 ILE A CA 1
ATOM 1679 C C . ILE A 1 250 ? -19.782 13.440 -31.218 1.00 35.85 253 ILE A C 1
ATOM 1680 O O . ILE A 1 250 ? -20.554 12.589 -31.689 1.00 32.81 253 ILE A O 1
ATOM 1685 N N . VAL A 1 251 ? -18.641 13.800 -31.830 1.00 31.72 254 VAL A N 1
ATOM 1686 C CA . VAL A 1 251 ? -18.256 13.238 -33.131 1.00 32.67 254 VAL A CA 1
ATOM 1687 C C . VAL A 1 251 ? -18.219 11.713 -33.086 1.00 32.34 254 VAL A C 1
ATOM 1688 O O . VAL A 1 251 ? -18.801 11.037 -33.942 1.00 32.96 254 VAL A O 1
ATOM 1692 N N . THR A 1 252 ? -17.538 11.145 -32.090 1.00 30.25 255 THR A N 1
ATOM 1693 C CA . THR A 1 252 ? -17.433 9.694 -32.027 1.00 30.73 255 THR A CA 1
ATOM 1694 C C . THR A 1 252 ? -18.778 9.038 -31.710 1.00 35.60 255 THR A C 1
ATOM 1695 O O . THR A 1 252 ? -19.161 8.072 -32.380 1.00 37.39 255 THR A O 1
ATOM 1699 N N . SER A 1 253 ? -19.525 9.538 -30.711 1.00 32.09 256 SER A N 1
ATOM 1700 C CA . SER A 1 253 ? -20.818 8.905 -30.433 1.00 34.34 256 SER A CA 1
ATOM 1701 C C . SER A 1 253 ? -21.741 9.010 -31.648 1.00 37.71 256 SER A C 1
ATOM 1702 O O . SER A 1 253 ? -22.452 8.050 -31.978 1.00 32.82 256 SER A O 1
ATOM 1705 N N . ASP A 1 254 ? -21.721 10.163 -32.337 1.00 34.46 257 ASP A N 1
ATOM 1706 C CA . ASP A 1 254 ? -22.543 10.335 -33.536 1.00 36.55 257 ASP A CA 1
ATOM 1707 C C . ASP A 1 254 ? -22.255 9.234 -34.559 1.00 36.86 257 ASP A C 1
ATOM 1708 O O . ASP A 1 254 ? -23.185 8.619 -35.095 1.00 40.08 257 ASP A O 1
ATOM 1713 N N . LYS A 1 255 ? -20.969 8.961 -34.825 1.00 35.05 258 LYS A N 1
ATOM 1714 C CA . LYS A 1 255 ? -20.593 7.924 -35.785 1.00 33.11 258 LYS A CA 1
ATOM 1715 C C . LYS A 1 255 ? -21.026 6.539 -35.311 1.00 36.77 258 LYS A C 1
ATOM 1716 O O . LYS A 1 255 ? -21.613 5.767 -36.081 1.00 35.57 258 LYS A O 1
ATOM 1722 N N . ALA A 1 256 ? -20.745 6.197 -34.050 1.00 36.38 259 ALA A N 1
ATOM 1723 C CA . ALA A 1 256 ? -21.150 4.883 -33.557 1.00 33.04 259 ALA A CA 1
ATOM 1724 C C . ALA A 1 256 ? -22.664 4.706 -33.632 1.00 35.70 259 ALA A C 1
ATOM 1725 O O . ALA A 1 256 ? -23.146 3.622 -33.980 1.00 35.30 259 ALA A O 1
ATOM 1727 N N . LYS A 1 257 ? -23.434 5.755 -33.310 1.00 32.33 260 LYS A N 1
ATOM 1728 C CA . LYS A 1 257 ? -24.890 5.613 -33.363 1.00 37.01 260 LYS A CA 1
ATOM 1729 C C . LYS A 1 257 ? -25.360 5.398 -34.797 1.00 41.33 260 LYS A C 1
ATOM 1730 O O . LYS A 1 257 ? -26.277 4.608 -35.042 1.00 40.22 260 LYS A O 1
ATOM 1736 N N . GLN A 1 258 ? -24.729 6.077 -35.758 1.00 36.82 261 GLN A N 1
ATOM 1737 C CA . GLN A 1 258 ? -25.117 5.905 -37.152 1.00 40.37 261 GLN A CA 1
ATOM 1738 C C . GLN A 1 258 ? -24.793 4.490 -37.639 1.00 45.10 261 GLN A C 1
ATOM 1739 O O . GLN A 1 258 ? -25.651 3.809 -38.215 1.00 48.54 261 GLN A O 1
ATOM 1745 N N . PHE A 1 259 ? -23.561 4.024 -37.405 1.00 42.31 262 PHE A N 1
ATOM 1746 C CA . PHE A 1 259 ? -23.189 2.673 -37.811 1.00 40.76 262 PHE A CA 1
ATOM 1747 C C . PHE A 1 259 ? -24.137 1.647 -37.198 1.00 42.12 262 PHE A C 1
ATOM 1748 O O . PHE A 1 259 ? -24.521 0.671 -37.858 1.00 41.89 262 PHE A O 1
ATOM 1756 N N . ILE A 1 260 ? -24.530 1.859 -35.937 1.00 41.52 263 ILE A N 1
ATOM 1757 C CA . ILE A 1 260 ? -25.441 0.928 -35.273 1.00 41.68 263 ILE A CA 1
ATOM 1758 C C . ILE A 1 260 ? -26.806 0.981 -35.936 1.00 43.24 263 ILE A C 1
ATOM 1759 O O . ILE A 1 260 ? -27.458 -0.045 -36.142 1.00 43.00 263 ILE A O 1
ATOM 1764 N N . SER A 1 261 ? -27.253 2.178 -36.296 1.00 46.94 264 SER A N 1
ATOM 1765 C CA . SER A 1 261 ? -28.546 2.297 -36.939 1.00 45.52 264 SER A CA 1
ATOM 1766 C C . SER A 1 261 ? -28.512 1.654 -38.321 1.00 50.14 264 SER A C 1
ATOM 1767 O O . SER A 1 261 ? -29.473 0.984 -38.717 1.00 55.31 264 SER A O 1
ATOM 1770 N N . GLU A 1 262 ? -27.409 1.826 -39.068 1.00 47.16 265 GLU A N 1
ATOM 1771 C CA . GLU A 1 262 ? -27.325 1.227 -40.399 1.00 46.04 265 GLU A CA 1
ATOM 1772 C C . GLU A 1 262 ? -27.360 -0.295 -40.354 1.00 47.42 265 GLU A C 1
ATOM 1773 O O . GLU A 1 262 ? -27.939 -0.919 -41.248 1.00 57.35 265 GLU A O 1
ATOM 1779 N N . SER A 1 263 ? -26.747 -0.916 -39.343 1.00 45.72 266 SER A N 1
ATOM 1780 C CA . SER A 1 263 ? -26.672 -2.373 -39.268 1.00 43.24 266 SER A CA 1
ATOM 1781 C C . SER A 1 263 ? -27.625 -2.998 -38.248 1.00 47.78 266 SER A C 1
ATOM 1782 O O . SER A 1 263 ? -27.392 -4.128 -37.807 1.00 46.10 266 SER A O 1
ATOM 1785 N N . SER A 1 264 ? -28.703 -2.296 -37.882 1.00 47.98 267 SER A N 1
ATOM 1786 C CA . SER A 1 264 ? -29.639 -2.780 -36.873 1.00 45.68 267 SER A CA 1
ATOM 1787 C C . SER A 1 264 ? -30.393 -4.047 -37.256 1.00 48.78 267 SER A C 1
ATOM 1788 O O . SER A 1 264 ? -30.836 -4.767 -36.352 1.00 51.88 267 SER A O 1
ATOM 1791 N N . LYS A 1 265 ? -30.565 -4.351 -38.546 1.00 53.17 268 LYS A N 1
ATOM 1792 C CA . LYS A 1 265 ? -31.300 -5.549 -38.945 1.00 43.00 268 LYS A CA 1
ATOM 1793 C C . LYS A 1 265 ? -30.385 -6.718 -39.300 1.00 40.47 268 LYS A C 1
ATOM 1794 O O . LYS A 1 265 ? -30.820 -7.660 -39.974 1.00 43.68 268 LYS A O 1
ATOM 1797 N N . GLN A 1 266 ? -29.137 -6.684 -38.855 1.00 40.79 269 GLN A N 1
ATOM 1798 C CA . GLN A 1 266 ? -28.172 -7.735 -39.146 1.00 49.23 269 GLN A CA 1
ATOM 1799 C C . GLN A 1 266 ? -27.172 -7.799 -38.000 1.00 46.72 269 GLN A C 1
ATOM 1800 O O . GLN A 1 266 ? -27.091 -6.868 -37.188 1.00 42.86 269 GLN A O 1
ATOM 1806 N N . PRO A 1 267 ? -26.397 -8.878 -37.904 1.00 41.73 270 PRO A N 1
ATOM 1807 C CA . PRO A 1 267 ? -25.368 -8.942 -36.862 1.00 43.27 270 PRO A CA 1
ATOM 1808 C C . PRO A 1 267 ? -24.261 -7.926 -37.146 1.00 42.11 270 PRO A C 1
ATOM 1809 O O . PRO A 1 267 ? -23.793 -7.794 -38.280 1.00 35.78 270 PRO A O 1
ATOM 1813 N N . PHE A 1 268 ? -23.852 -7.194 -36.109 1.00 40.66 271 PHE A N 1
ATOM 1814 C CA . PHE A 1 268 ? -22.793 -6.208 -36.256 1.00 36.73 271 PHE A CA 1
ATOM 1815 C C . PHE A 1 268 ? -21.843 -6.296 -35.073 1.00 40.45 271 PHE A C 1
ATOM 1816 O O . PHE A 1 268 ? -22.195 -6.756 -33.981 1.00 37.85 271 PHE A O 1
ATOM 1824 N N . PHE A 1 269 ? -20.620 -5.840 -35.320 1.00 38.46 272 PHE A N 1
ATOM 1825 C CA . PHE A 1 269 ? -19.566 -5.786 -34.322 1.00 36.71 272 PHE A CA 1
ATOM 1826 C C . PHE A 1 269 ? -19.011 -4.379 -34.407 1.00 37.27 272 PHE A C 1
ATOM 1827 O O . PHE A 1 269 ? -18.682 -3.919 -35.504 1.00 36.15 272 PHE A O 1
ATOM 1835 N N . LEU A 1 270 ? -18.941 -3.691 -33.265 1.00 33.48 273 LEU A N 1
ATOM 1836 C CA . LEU A 1 270 ? -18.453 -2.321 -33.202 1.00 31.12 273 LEU A CA 1
ATOM 1837 C C . LEU A 1 270 ? -17.395 -2.184 -32.123 1.00 31.44 273 LEU A C 1
ATOM 1838 O O . LEU A 1 270 ? -17.695 -2.345 -30.935 1.00 31.68 273 LEU A O 1
ATOM 1843 N N . LEU A 1 271 ? -16.171 -1.861 -32.523 1.00 30.20 274 LEU A N 1
ATOM 1844 C CA . LEU A 1 271 ? -15.100 -1.613 -31.569 1.00 30.69 274 LEU A CA 1
ATOM 1845 C C . LEU A 1 271 ? -15.116 -0.101 -31.364 1.00 30.43 274 LEU A C 1
ATOM 1846 O O . LEU A 1 271 ? -14.743 0.654 -32.264 1.00 30.55 274 LEU A O 1
ATOM 1851 N N . PHE A 1 272 ? -15.599 0.348 -30.202 1.00 31.42 275 PHE A N 1
ATOM 1852 C CA . PHE A 1 272 ? -15.663 1.776 -29.882 1.00 32.09 275 PHE A CA 1
ATOM 1853 C C . PHE A 1 272 ? -14.425 2.039 -29.034 1.00 32.67 275 PHE A C 1
ATOM 1854 O O . PHE A 1 272 ? -14.399 1.748 -27.834 1.00 33.60 275 PHE A O 1
ATOM 1862 N N . SER A 1 273 ? -13.401 2.571 -29.693 1.00 30.12 276 SER A N 1
ATOM 1863 C CA . SER A 1 273 ? -12.085 2.826 -29.133 1.00 30.69 276 SER A CA 1
ATOM 1864 C C . SER A 1 273 ? -11.992 4.294 -28.725 1.00 27.87 276 SER A C 1
ATOM 1865 O O . SER A 1 273 ? -11.862 5.180 -29.575 1.00 27.82 276 SER A O 1
ATOM 1868 N N . PHE A 1 274 ? -12.043 4.549 -27.429 1.00 25.73 277 PHE A N 1
ATOM 1869 C CA . PHE A 1 274 ? -12.011 5.913 -26.938 1.00 26.63 277 PHE A CA 1
ATOM 1870 C C . PHE A 1 274 ? -10.638 6.567 -26.992 1.00 27.82 277 PHE A C 1
ATOM 1871 O O . PHE A 1 274 ? -9.591 5.924 -27.079 1.00 29.32 277 PHE A O 1
ATOM 1879 N N . HIS A 1 275 ? -10.668 7.888 -26.888 1.00 28.13 278 HIS A N 1
ATOM 1880 C CA . HIS A 1 275 ? -9.470 8.659 -26.660 1.00 26.56 278 HIS A CA 1
ATOM 1881 C C . HIS A 1 275 ? -9.378 8.916 -25.160 1.00 28.50 278 HIS A C 1
ATOM 1882 O O . HIS A 1 275 ? -8.281 8.903 -24.598 1.00 30.12 278 HIS A O 1
ATOM 1889 N N . ASP A 1 276 ? -10.531 9.100 -24.497 1.00 27.11 279 ASP A N 1
ATOM 1890 C CA . ASP A 1 276 ? -10.562 9.215 -23.045 1.00 26.62 279 ASP A CA 1
ATOM 1891 C C . ASP A 1 276 ? -9.977 7.917 -22.505 1.00 29.72 279 ASP A C 1
ATOM 1892 O O . ASP A 1 276 ? -10.198 6.854 -23.095 1.00 30.39 279 ASP A O 1
ATOM 1897 N N . ILE A 1 277 ? -9.229 7.974 -21.401 1.00 26.56 280 ILE A N 1
ATOM 1898 C CA . ILE A 1 277 ? -8.922 9.167 -20.641 1.00 28.45 280 ILE A CA 1
ATOM 1899 C C . ILE A 1 277 ? -7.450 9.534 -20.850 1.00 27.84 280 ILE A C 1
ATOM 1900 O O . ILE A 1 277 ? -6.790 10.060 -19.957 1.00 28.01 280 ILE A O 1
ATOM 1905 N N . HIS A 1 278 ? -6.968 9.241 -22.056 1.00 29.47 281 HIS A N 1
ATOM 1906 C CA . HIS A 1 278 ? -5.595 9.497 -22.480 1.00 28.36 281 HIS A CA 1
ATOM 1907 C C . HIS A 1 278 ? -5.322 10.999 -22.653 1.00 29.76 281 HIS A C 1
ATOM 1908 O O . HIS A 1 278 ? -6.212 11.780 -23.018 1.00 26.84 281 HIS A O 1
ATOM 1915 N N . VAL A 1 279 ? -4.073 11.397 -22.401 1.00 25.92 282 VAL A N 1
ATOM 1916 C CA . VAL A 1 279 ? -3.652 12.795 -22.560 1.00 27.25 282 VAL A CA 1
ATOM 1917 C C . VAL A 1 279 ? -3.603 13.101 -24.053 1.00 28.22 282 VAL A C 1
ATOM 1918 O O . VAL A 1 279 ? -3.283 12.204 -24.841 1.00 29.58 282 VAL A O 1
ATOM 1922 N N . PRO A 1 280 ? -3.907 14.337 -24.502 1.00 28.23 283 PRO A N 1
ATOM 1923 C CA . PRO A 1 280 ? -4.315 15.422 -23.605 1.00 26.05 283 PRO A CA 1
ATOM 1924 C C . PRO A 1 280 ? -5.801 15.292 -23.267 1.00 30.98 283 PRO A C 1
ATOM 1925 O O . PRO A 1 280 ? -6.653 15.103 -24.154 1.00 24.34 283 PRO A O 1
ATOM 1929 N N . ARG A 1 281 ? -6.088 15.372 -21.971 1.00 26.19 284 ARG A N 1
ATOM 1930 C CA . ARG A 1 281 ? -7.451 15.294 -21.477 1.00 25.65 284 ARG A CA 1
ATOM 1931 C C . ARG A 1 281 ? -8.097 16.656 -21.722 1.00 30.53 284 ARG A C 1
ATOM 1932 O O . ARG A 1 281 ? -7.828 17.632 -21.013 1.00 28.06 284 ARG A O 1
ATOM 1940 N N . LEU A 1 282 ? -8.943 16.727 -22.749 1.00 33.00 285 LEU A N 1
ATOM 1941 C CA . LEU A 1 282 ? -9.653 17.949 -23.133 1.00 28.59 285 LEU A CA 1
ATOM 1942 C C . LEU A 1 282 ? -11.139 17.628 -23.236 1.00 28.40 285 LEU A C 1
ATOM 1943 O O . LEU A 1 282 ? -11.711 17.580 -24.335 1.00 30.69 285 LEU A O 1
ATOM 1948 N N . PRO A 1 283 ? -11.799 17.410 -22.101 1.00 25.12 286 PRO A N 1
ATOM 1949 C CA . PRO A 1 283 ? -13.223 17.059 -22.132 1.00 27.55 286 PRO A CA 1
ATOM 1950 C C . PRO A 1 283 ? -14.120 18.214 -22.561 1.00 30.33 286 PRO A C 1
ATOM 1951 O O . PRO A 1 283 ? -13.786 19.400 -22.432 1.00 33.46 286 PRO A O 1
ATOM 1955 N N . ASN A 1 284 ? -15.286 17.829 -23.073 1.00 26.66 287 ASN A N 1
ATOM 1956 C CA . ASN A 1 284 ? -16.304 18.787 -23.475 1.00 28.90 287 ASN A CA 1
ATOM 1957 C C . ASN A 1 284 ? -16.641 19.709 -22.305 1.00 29.55 287 ASN A C 1
ATOM 1958 O O . ASN A 1 284 ? -16.558 19.315 -21.136 1.00 36.63 287 ASN A O 1
ATOM 1963 N N . GLU A 1 285 ? -17.003 20.953 -22.618 1.00 28.73 288 GLU A N 1
ATOM 1964 C CA . GLU A 1 285 ? -17.282 21.899 -21.542 1.00 33.11 288 GLU A CA 1
ATOM 1965 C C . GLU A 1 285 ? -18.380 21.414 -20.619 1.00 31.96 288 GLU A C 1
ATOM 1966 O O . GLU A 1 285 ? -18.342 21.708 -19.427 1.00 36.48 288 GLU A O 1
ATOM 1972 N N . MET A 1 286 ? -19.346 20.656 -21.138 1.00 31.58 289 MET A N 1
ATOM 1973 C CA . MET A 1 286 ? -20.431 20.188 -20.289 1.00 32.87 289 MET A CA 1
ATOM 1974 C C . MET A 1 286 ? -19.969 19.264 -19.166 1.00 33.35 289 MET A C 1
ATOM 1975 O O . MET A 1 286 ? -20.778 18.946 -18.285 1.00 32.13 289 MET A O 1
ATOM 1980 N N . PHE A 1 287 ? -18.698 18.844 -19.165 1.00 30.81 290 PHE A N 1
ATOM 1981 C CA . PHE A 1 287 ? -18.169 17.970 -18.130 1.00 32.07 290 PHE A CA 1
ATOM 1982 C C . PHE A 1 287 ? -17.121 18.632 -17.259 1.00 29.61 290 PHE A C 1
ATOM 1983 O O . PHE A 1 287 ? -16.850 18.128 -16.167 1.00 29.68 290 PHE A O 1
ATOM 1991 N N . ARG A 1 288 ? -16.539 19.743 -17.709 1.00 27.75 291 ARG A N 1
ATOM 1992 C CA . ARG A 1 288 ? -15.529 20.433 -16.927 1.00 31.87 291 ARG A CA 1
ATOM 1993 C C . ARG A 1 288 ? -16.099 20.830 -15.578 1.00 38.68 291 ARG A C 1
ATOM 1994 O O . ARG A 1 288 ? -17.105 21.546 -15.506 1.00 38.58 291 ARG A O 1
ATOM 2002 N N . GLY A 1 289 ? -15.461 20.349 -14.510 1.00 29.05 292 GLY A N 1
ATOM 2003 C CA . GLY A 1 289 ? -15.904 20.646 -13.180 1.00 24.76 292 GLY A CA 1
ATOM 2004 C C . GLY A 1 289 ? -16.827 19.617 -12.579 1.00 31.59 292 GLY A C 1
ATOM 2005 O O . GLY A 1 289 ? -17.245 19.786 -11.429 1.00 33.79 292 GLY A O 1
ATOM 2006 N N . LYS A 1 290 ? -17.164 18.549 -13.306 1.00 33.94 293 LYS A N 1
ATOM 2007 C CA . LYS A 1 290 ? -18.059 17.557 -12.723 1.00 34.46 293 LYS A CA 1
ATOM 2008 C C . LYS A 1 290 ? -17.413 16.827 -11.551 1.00 37.01 293 LYS A C 1
ATOM 2009 O O . LYS A 1 290 ? -18.128 16.325 -10.678 1.00 41.62 293 LYS A O 1
ATOM 2015 N N . THR A 1 291 ? -16.090 16.780 -11.501 1.00 30.71 294 THR A N 1
ATOM 2016 C CA . THR A 1 291 ? -15.347 16.162 -10.417 1.00 30.67 294 THR A CA 1
ATOM 2017 C C . THR A 1 291 ? -14.387 17.188 -9.829 1.00 26.18 294 THR A C 1
ATOM 2018 O O . THR A 1 291 ? -14.193 18.279 -10.374 1.00 28.58 294 THR A O 1
ATOM 2022 N N . ASN A 1 292 ? -13.767 16.835 -8.712 1.00 21.14 295 ASN A N 1
ATOM 2023 C CA . ASN A 1 292 ? -12.773 17.713 -8.107 1.00 30.35 295 ASN A CA 1
ATOM 2024 C C . ASN A 1 292 ? -11.364 17.234 -8.423 1.00 26.57 295 ASN A C 1
ATOM 2025 O O . ASN A 1 292 ? -10.425 17.502 -7.668 1.00 34.05 295 ASN A O 1
ATOM 2027 N N . MET A 1 293 ? -11.204 16.515 -9.524 1.00 22.69 296 MET A N 1
ATOM 2028 C CA . MET A 1 293 ? -9.914 15.971 -9.904 1.00 26.85 296 MET A CA 1
ATOM 2029 C C . MET A 1 293 ? -9.325 16.617 -11.141 1.00 26.42 296 MET A C 1
ATOM 2030 O O . MET A 1 293 ? -8.239 16.211 -11.568 1.00 33.77 296 MET A O 1
ATOM 2035 N N . GLY A 1 294 ? -9.989 17.601 -11.731 1.00 23.58 297 GLY A N 1
ATOM 2036 C CA . GLY A 1 294 ? -9.441 18.234 -12.918 1.00 24.26 297 GLY A CA 1
ATOM 2037 C C . GLY A 1 294 ? -9.814 17.508 -14.200 1.00 29.27 297 GLY A C 1
ATOM 2038 O O . GLY A 1 294 ? -10.697 16.645 -14.242 1.00 27.13 297 GLY A O 1
ATOM 2039 N N . ALA A 1 295 ? -9.107 17.874 -15.273 1.00 27.56 298 ALA A N 1
ATOM 2040 C CA . ALA A 1 295 ? -9.394 17.312 -16.594 1.00 25.91 298 ALA A CA 1
ATOM 2041 C C . ALA A 1 295 ? -9.435 15.771 -16.605 1.00 26.17 298 ALA A C 1
ATOM 2042 O O . ALA A 1 295 ? -10.323 15.179 -17.226 1.00 27.02 298 ALA A O 1
ATOM 2044 N N . ARG A 1 296 ? -8.500 15.103 -15.922 1.00 24.77 299 ARG A N 1
ATOM 2045 C CA . ARG A 1 296 ? -8.515 13.642 -15.910 1.00 26.82 299 ARG A CA 1
ATOM 2046 C C . ARG A 1 296 ? -9.834 13.110 -15.359 1.00 30.67 299 ARG A C 1
ATOM 2047 O O . ARG A 1 296 ? -10.463 12.234 -15.966 1.00 30.52 299 ARG A O 1
ATOM 2055 N N . GLY A 1 297 ? -10.270 13.621 -14.203 1.00 24.37 300 GLY A N 1
ATOM 2056 C CA . GLY A 1 297 ? -11.531 13.150 -13.658 1.00 27.85 300 GLY A CA 1
ATOM 2057 C C . GLY A 1 297 ? -12.702 13.463 -14.580 1.00 30.35 300 GLY A C 1
ATOM 2058 O O . GLY A 1 297 ? -13.552 12.608 -14.839 1.00 27.40 300 GLY A O 1
ATOM 2059 N N . ASP A 1 298 ? -12.746 14.691 -15.106 1.00 29.26 301 ASP A N 1
ATOM 2060 C CA . ASP A 1 298 ? -13.833 15.078 -15.992 1.00 28.51 301 ASP A CA 1
ATOM 2061 C C . ASP A 1 298 ? -13.833 14.244 -17.269 1.00 29.74 301 ASP A C 1
ATOM 2062 O O . ASP A 1 298 ? -14.903 14.029 -17.854 1.00 28.78 301 ASP A O 1
ATOM 2067 N N . SER A 1 299 ? -12.662 13.750 -17.709 1.00 26.67 302 SER A N 1
ATOM 2068 C CA . SER A 1 299 ? -12.655 12.883 -18.887 1.00 25.52 302 SER A CA 1
ATOM 2069 C C . SER A 1 299 ? -13.354 11.564 -18.568 1.00 28.08 302 SER A C 1
ATOM 2070 O O . SER A 1 299 ? -13.994 10.977 -19.446 1.00 29.77 302 SER A O 1
ATOM 2073 N N . ILE A 1 300 ? -13.247 11.087 -17.318 1.00 28.68 303 ILE A N 1
ATOM 2074 C CA . ILE A 1 300 ? -13.943 9.866 -16.928 1.00 23.43 303 ILE A CA 1
ATOM 2075 C C . ILE A 1 300 ? -15.441 10.100 -17.002 1.00 27.90 303 ILE A C 1
ATOM 2076 O O . ILE A 1 300 ? -16.200 9.226 -17.438 1.00 29.47 303 ILE A O 1
ATOM 2081 N N . VAL A 1 301 ? -15.888 11.298 -16.601 1.00 28.19 304 VAL A N 1
ATOM 2082 C CA . VAL A 1 301 ? -17.308 11.630 -16.670 1.00 24.29 304 VAL A CA 1
ATOM 2083 C C . VAL A 1 301 ? -17.762 11.639 -18.117 1.00 28.64 304 VAL A 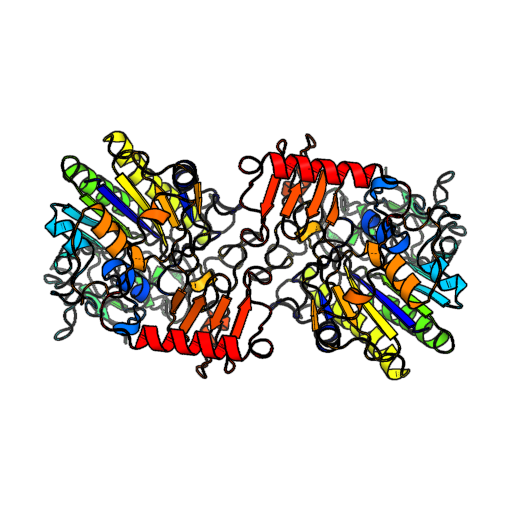C 1
ATOM 2084 O O . VAL A 1 301 ? -18.816 11.081 -18.454 1.00 32.25 304 VAL A O 1
ATOM 2088 N N . GLN A 1 302 ? -16.967 12.280 -18.994 1.00 29.33 305 GLN A N 1
ATOM 2089 C CA . GLN A 1 302 ? -17.286 12.330 -20.419 1.00 28.37 305 GLN A CA 1
ATOM 2090 C C . GLN A 1 302 ? -17.338 10.926 -20.994 1.00 29.02 305 GLN A C 1
ATOM 2091 O O . GLN A 1 302 ? -18.261 10.573 -21.735 1.00 25.52 305 GLN A O 1
ATOM 2097 N N . MET A 1 303 ? -16.329 10.118 -20.662 1.00 30.21 306 MET A N 1
ATOM 2098 C CA . MET A 1 303 ? -16.267 8.747 -21.141 1.00 30.05 306 MET A CA 1
ATOM 2099 C C . MET A 1 303 ? -17.523 7.985 -20.742 1.00 31.28 306 MET A C 1
ATOM 2100 O O . MET A 1 303 ? -18.094 7.244 -21.559 1.00 32.22 306 MET A O 1
ATOM 2105 N N . ASP A 1 304 ? -17.989 8.173 -19.501 1.00 27.49 307 ASP A N 1
ATOM 2106 C CA . ASP A 1 304 ? -19.212 7.485 -19.077 1.00 31.66 307 ASP A CA 1
ATOM 2107 C C . ASP A 1 304 ? -20.419 7.977 -19.879 1.00 30.45 307 ASP A C 1
ATOM 2108 O O . ASP A 1 304 ? -21.276 7.179 -20.270 1.00 28.42 307 ASP A O 1
ATOM 2113 N N . TRP A 1 305 ? -20.487 9.285 -20.142 1.00 28.59 308 TRP A N 1
ATOM 2114 C CA . TRP A 1 305 ? -21.576 9.844 -20.939 1.00 27.61 308 TRP A CA 1
ATOM 2115 C C . TRP A 1 305 ? -21.584 9.247 -22.346 1.00 30.89 308 TRP A C 1
ATOM 2116 O O . TRP A 1 305 ? -22.621 8.785 -22.834 1.00 30.99 308 TRP A O 1
ATOM 2127 N N . THR A 1 306 ? -20.424 9.258 -23.012 1.00 28.61 309 THR A N 1
ATOM 2128 C CA . THR A 1 306 ? -20.319 8.702 -24.352 1.00 30.14 309 THR A CA 1
ATOM 2129 C C . THR A 1 306 ? -20.836 7.271 -24.370 1.00 30.27 309 THR A C 1
ATOM 2130 O O . THR A 1 306 ? -21.632 6.899 -25.237 1.00 30.50 309 THR A O 1
ATOM 2134 N N . THR A 1 307 ? -20.408 6.464 -23.391 1.00 31.57 310 THR A N 1
ATOM 2135 C CA . THR A 1 307 ? -20.880 5.087 -23.280 1.00 29.40 310 THR A CA 1
ATOM 2136 C C . THR A 1 307 ? -22.399 5.053 -23.180 1.00 28.22 310 THR A C 1
ATOM 2137 O O . THR A 1 307 ? -23.054 4.209 -23.800 1.00 30.73 310 THR A O 1
ATOM 2141 N N . GLY A 1 308 ? -22.974 5.982 -22.419 1.00 30.86 311 GLY A N 1
ATOM 2142 C CA . GLY A 1 308 ? -24.422 6.048 -22.302 1.00 29.25 311 GLY A CA 1
ATOM 2143 C C . GLY A 1 308 ? -25.098 6.288 -23.636 1.00 28.34 311 GLY A C 1
ATOM 2144 O O . GLY A 1 308 ? -26.106 5.655 -23.948 1.00 29.60 311 GLY A O 1
ATOM 2145 N N . GLN A 1 309 ? -24.549 7.207 -24.440 1.00 31.68 312 GLN A N 1
ATOM 2146 C CA . GLN A 1 309 ? -25.120 7.496 -25.755 1.00 30.46 312 GLN A CA 1
ATOM 2147 C C . GLN A 1 309 ? -25.207 6.242 -26.623 1.00 34.32 312 GLN A C 1
ATOM 2148 O O . GLN A 1 309 ? -26.195 6.038 -27.334 1.00 37.04 312 GLN A O 1
ATOM 2154 N N . VAL A 1 310 ? -24.169 5.404 -26.601 1.00 35.71 313 VAL A N 1
ATOM 2155 C CA . VAL A 1 310 ? -24.178 4.199 -27.416 1.00 31.48 313 VAL A CA 1
ATOM 2156 C C . VAL A 1 310 ? -25.149 3.179 -26.835 1.00 33.95 313 VAL A C 1
ATOM 2157 O O . VAL A 1 310 ? -25.997 2.631 -27.548 1.00 33.58 313 VAL A O 1
ATOM 2161 N N . VAL A 1 311 ? -25.044 2.927 -25.528 1.00 31.33 314 VAL A N 1
ATOM 2162 C CA . VAL A 1 311 ? -25.934 1.987 -24.849 1.00 30.73 314 VAL A CA 1
ATOM 2163 C C . VAL A 1 311 ? -27.398 2.376 -25.077 1.00 34.82 314 VAL A C 1
ATOM 2164 O O . VAL A 1 311 ? -28.210 1.559 -25.533 1.00 36.28 314 VAL A O 1
ATOM 2168 N N . GLU A 1 312 ? -27.757 3.633 -24.777 1.00 32.60 315 GLU A N 1
ATOM 2169 C CA . GLU A 1 312 ? -29.142 4.061 -24.976 1.00 33.39 315 GLU A CA 1
ATOM 2170 C C . GLU A 1 312 ? -29.562 3.941 -26.439 1.00 38.29 315 GLU A C 1
ATOM 2171 O O . GLU A 1 312 ? -30.729 3.646 -26.723 1.00 41.63 315 GLU A O 1
ATOM 2177 N N . LYS A 1 313 ? -28.631 4.137 -27.375 1.00 34.67 316 LYS A N 1
ATOM 2178 C CA . LYS A 1 313 ? -28.962 3.963 -28.786 1.00 38.13 316 LYS A CA 1
ATOM 2179 C C . LYS A 1 313 ? -29.364 2.519 -29.054 1.00 36.00 316 LYS A C 1
ATOM 2180 O O . LYS A 1 313 ? -30.325 2.253 -29.783 1.00 38.90 316 LYS A O 1
ATOM 2186 N N . LEU A 1 314 ? -28.648 1.571 -28.454 1.00 34.67 317 LEU A N 1
ATOM 2187 C CA . LEU A 1 314 ? -29.005 0.176 -28.642 1.00 36.78 317 LEU A CA 1
ATOM 2188 C C . LEU A 1 314 ? -30.337 -0.128 -27.976 1.00 40.33 317 LEU A C 1
ATOM 2189 O O . LEU A 1 314 ? -31.093 -0.976 -28.462 1.00 40.12 317 LEU A O 1
ATOM 2194 N N . ARG A 1 315 ? -30.646 0.566 -26.874 1.00 41.98 318 ARG A N 1
ATOM 2195 C CA . ARG A 1 315 ? -31.920 0.349 -26.197 1.00 39.71 318 ARG A CA 1
ATOM 2196 C C . ARG A 1 315 ? -33.078 0.836 -27.070 1.00 41.99 318 ARG A C 1
ATOM 2197 O O . ARG A 1 315 ? -34.055 0.107 -27.275 1.00 43.24 318 ARG A O 1
ATOM 2205 N N . GLU A 1 316 ? -32.973 2.057 -27.617 1.00 41.55 319 GLU A N 1
ATOM 2206 C CA . GLU A 1 316 ? -34.029 2.579 -28.484 1.00 39.47 319 GLU A CA 1
ATOM 2207 C C . GLU A 1 316 ? -34.372 1.613 -29.607 1.00 44.41 319 GLU A C 1
ATOM 2208 O O . GLU A 1 316 ? -35.541 1.461 -29.970 1.00 48.62 319 GLU A O 1
ATOM 2214 N N . LEU A 1 317 ? -33.369 0.962 -30.186 1.00 43.48 320 LEU A N 1
ATOM 2215 C CA . LEU A 1 317 ? -33.614 0.018 -31.262 1.00 40.57 320 LEU A CA 1
ATOM 2216 C C . LEU A 1 317 ? -33.845 -1.394 -30.736 1.00 41.02 320 LEU A C 1
ATOM 2217 O O . LEU A 1 317 ? -33.714 -2.363 -31.485 1.00 43.86 320 LEU A O 1
ATOM 2222 N N . ASN A 1 318 ? -34.177 -1.525 -29.457 1.00 40.99 321 ASN A N 1
ATOM 2223 C CA . ASN A 1 318 ? -34.466 -2.816 -28.839 1.00 46.21 321 ASN A CA 1
ATOM 2224 C C . ASN A 1 318 ? -33.391 -3.858 -29.125 1.00 43.25 321 ASN A C 1
ATOM 2225 O O . ASN A 1 318 ? -33.678 -5.052 -29.217 1.00 42.20 321 ASN A O 1
ATOM 2230 N N . LEU A 1 319 ? -32.138 -3.425 -29.256 1.00 43.52 322 LEU A N 1
ATOM 2231 C CA . LEU A 1 319 ? -31.051 -4.360 -29.526 1.00 42.60 322 LEU A CA 1
ATOM 2232 C C . LEU A 1 319 ? -30.232 -4.737 -28.300 1.00 39.57 322 LEU A C 1
ATOM 2233 O O . LEU A 1 319 ? -29.484 -5.715 -28.368 1.00 45.58 322 LEU A O 1
ATOM 2238 N N . LEU A 1 320 ? -30.346 -3.988 -27.201 1.00 33.10 323 LEU A N 1
ATOM 2239 C CA . LEU A 1 320 ? -29.496 -4.199 -26.027 1.00 38.94 323 LEU A CA 1
ATOM 2240 C C . LEU A 1 320 ? -29.552 -5.620 -25.443 1.00 40.15 323 LEU A C 1
ATOM 2241 O O . LEU A 1 320 ? -28.503 -6.192 -25.123 1.00 41.53 323 LEU A O 1
ATOM 2246 N N . ASP A 1 321 ? -30.741 -6.210 -25.271 1.00 40.57 324 ASP A N 1
ATOM 2247 C CA . ASP A 1 321 ? -30.780 -7.558 -24.690 1.00 42.41 324 ASP A CA 1
ATOM 2248 C C . ASP A 1 321 ? -30.069 -8.591 -25.569 1.00 44.55 324 ASP A C 1
ATOM 2249 O O . ASP A 1 321 ? -29.534 -9.582 -25.052 1.00 43.15 324 ASP A O 1
ATOM 2254 N N . ASN A 1 322 ? -30.046 -8.381 -26.886 1.00 41.56 325 ASN A N 1
ATOM 2255 C CA . ASN A 1 322 ? -29.377 -9.297 -27.805 1.00 44.94 325 ASN A CA 1
ATOM 2256 C C . ASN A 1 322 ? -28.057 -8.733 -28.296 1.00 48.01 325 ASN A C 1
ATOM 2257 O O . ASN A 1 322 ? -27.718 -8.856 -29.479 1.00 49.47 325 ASN A O 1
ATOM 2262 N N . THR A 1 323 ? -27.296 -8.103 -27.405 1.00 45.18 326 THR A N 1
ATOM 2263 C CA . THR A 1 323 ? -26.015 -7.517 -27.753 1.00 33.52 326 THR A CA 1
ATOM 2264 C C . THR A 1 323 ? -25.015 -7.915 -26.693 1.00 36.54 326 THR A C 1
ATOM 2265 O O . THR A 1 323 ? -25.285 -7.778 -25.498 1.00 39.27 326 THR A O 1
ATOM 2269 N N . LEU A 1 324 ? -23.873 -8.413 -27.125 1.00 36.29 327 LEU A N 1
ATOM 2270 C CA . LEU A 1 324 ? -22.821 -8.768 -26.192 1.00 36.18 327 LEU A CA 1
ATOM 2271 C C . LEU A 1 324 ? -22.018 -7.482 -26.047 1.00 39.62 327 LEU A C 1
ATOM 2272 O O . LEU A 1 324 ? -21.296 -7.082 -26.970 1.00 36.00 327 LEU A O 1
ATOM 2277 N N . VAL A 1 325 ? -22.168 -6.802 -24.913 1.00 31.46 328 VAL A N 1
ATOM 2278 C CA . VAL A 1 325 ? -21.430 -5.574 -24.674 1.00 35.05 328 VAL A CA 1
ATOM 2279 C C . VAL A 1 325 ? -20.262 -5.938 -23.781 1.00 29.28 328 VAL A C 1
ATOM 2280 O O . VAL A 1 325 ? -20.421 -6.682 -22.811 1.00 29.87 328 VAL A O 1
ATOM 2284 N N . ILE A 1 326 ? -19.086 -5.450 -24.126 1.00 30.14 329 ILE A N 1
ATOM 2285 C CA . ILE A 1 326 ? -17.869 -5.698 -23.364 1.00 27.78 329 ILE A CA 1
ATOM 2286 C C . ILE A 1 326 ? -17.238 -4.339 -23.157 1.00 28.75 329 ILE A C 1
ATOM 2287 O O . ILE A 1 326 ? -17.023 -3.593 -24.121 1.00 28.49 329 ILE A O 1
ATOM 2292 N N . PHE A 1 327 ? -16.989 -3.994 -21.913 1.00 30.27 330 PHE A N 1
ATOM 2293 C CA . PHE A 1 327 ? -16.423 -2.695 -21.593 1.00 31.51 330 PHE A CA 1
ATOM 2294 C C . PHE A 1 327 ? -15.086 -2.939 -20.916 1.00 32.35 330 PHE A C 1
ATOM 2295 O O . PHE A 1 327 ? -15.032 -3.506 -19.816 1.00 26.47 330 PHE A O 1
ATOM 2303 N N . THR A 1 328 ? -14.004 -2.531 -21.570 1.00 30.07 331 THR A N 1
ATOM 2304 C CA . THR A 1 328 ? -12.733 -2.771 -20.931 1.00 27.33 331 THR A CA 1
ATOM 2305 C C . THR A 1 328 ? -11.786 -1.629 -21.279 1.00 25.97 331 THR A C 1
ATOM 2306 O O . THR A 1 328 ? -12.210 -0.586 -21.775 1.00 23.90 331 THR A O 1
ATOM 2310 N N . SER A 1 329 ? -10.501 -1.822 -20.975 1.00 28.54 332 SER A N 1
ATOM 2311 C CA . SER A 1 329 ? -9.457 -0.820 -21.148 1.00 27.95 332 SER A CA 1
ATOM 2312 C C . SER A 1 329 ? -8.212 -1.454 -21.767 1.00 25.91 332 SER A C 1
ATOM 2313 O O . SER A 1 329 ? -8.027 -2.669 -21.715 1.00 26.43 332 SER A O 1
ATOM 2316 N N . ASP A 1 330 ? -7.337 -0.621 -22.328 1.00 22.13 333 ASP A N 1
ATOM 2317 C CA . ASP A 1 330 ? -6.134 -1.135 -22.974 1.00 23.71 333 ASP A CA 1
ATOM 2318 C C . ASP A 1 330 ? -4.944 -1.310 -22.035 1.00 27.36 333 ASP A C 1
ATOM 2319 O O . ASP A 1 330 ? -4.029 -2.074 -22.366 1.00 25.03 333 ASP A O 1
ATOM 2324 N N . ASN A 1 331 ? -4.928 -0.640 -20.886 1.00 24.57 334 ASN A N 1
ATOM 2325 C CA . ASN A 1 331 ? -3.834 -0.766 -19.926 1.00 25.25 334 ASN A CA 1
ATOM 2326 C C . ASN A 1 331 ? -4.194 0.039 -18.689 1.00 23.67 334 ASN A C 1
ATOM 2327 O O . ASN A 1 331 ? -5.178 0.781 -18.671 1.00 25.67 334 ASN A O 1
ATOM 2332 N N . GLY A 1 332 ? -3.367 -0.128 -17.657 1.00 24.37 335 GLY A N 1
ATOM 2333 C CA . GLY A 1 332 ? -3.569 0.556 -16.395 1.00 23.66 335 GLY A CA 1
ATOM 2334 C C . GLY A 1 332 ? -3.459 2.068 -16.501 1.00 25.87 335 GLY A C 1
ATOM 2335 O O . GLY A 1 332 ? -2.937 2.647 -17.462 1.00 26.82 335 GLY A O 1
ATOM 2336 N N . ALA A 1 333 ? -3.959 2.711 -15.457 1.00 26.31 336 ALA A N 1
ATOM 2337 C CA . ALA A 1 333 ? -4.033 4.160 -15.386 1.00 24.35 336 ALA A CA 1
ATOM 2338 C C . ALA A 1 333 ? -2.681 4.833 -15.182 1.00 23.02 336 ALA A C 1
ATOM 2339 O O . ALA A 1 333 ? -1.715 4.255 -14.675 1.00 22.33 336 ALA A O 1
ATOM 2341 N N . VAL A 1 334 ? -2.653 6.097 -15.596 1.00 19.27 337 VAL A N 1
ATOM 2342 C CA . VAL A 1 334 ? -1.528 6.997 -15.431 1.00 21.46 337 VAL A CA 1
ATOM 2343 C C . VAL A 1 334 ? -2.104 8.350 -15.017 1.00 23.48 337 VAL A C 1
ATOM 2344 O O . VAL A 1 334 ? -3.199 8.732 -15.436 1.00 22.09 337 VAL A O 1
ATOM 2348 N N . LEU A 1 335 ? -1.368 9.083 -14.180 1.00 25.40 338 LEU A N 1
ATOM 2349 C CA . LEU A 1 335 ? -1.828 10.420 -13.803 1.00 24.47 338 LEU A CA 1
ATOM 2350 C C . LEU A 1 335 ? -1.045 11.421 -14.658 1.00 26.35 338 LEU A C 1
ATOM 2351 O O . LEU A 1 335 ? -1.590 11.964 -15.630 1.00 22.79 338 LEU A O 1
ATOM 2356 N N . THR A 1 336 ? 0.238 11.636 -14.337 1.00 20.99 339 THR A N 1
ATOM 2357 C CA . THR A 1 336 ? 1.115 12.555 -15.071 1.00 21.38 339 THR A CA 1
ATOM 2358 C C . THR A 1 336 ? 1.646 11.853 -16.321 1.00 28.61 339 THR A C 1
ATOM 2359 O O . THR A 1 336 ? 2.539 11.012 -16.229 1.00 31.80 339 THR A O 1
ATOM 2363 N N . ASP A 1 337 ? 1.117 12.184 -17.511 1.00 30.72 340 ASP A N 1
ATOM 2364 C CA . ASP A 1 337 ? 1.557 11.520 -18.736 1.00 24.79 340 ASP A CA 1
ATOM 2365 C C . ASP A 1 337 ? 2.117 12.467 -19.800 1.00 31.14 340 ASP A C 1
ATOM 2366 O O . ASP A 1 337 ? 2.163 12.080 -20.979 1.00 26.36 340 ASP A O 1
ATOM 2371 N N . GLY A 1 338 ? 2.552 13.685 -19.426 1.00 29.29 341 GLY A N 1
ATOM 2372 C CA . GLY A 1 338 ? 3.108 14.622 -20.400 1.00 27.61 341 GLY A CA 1
ATOM 2373 C C . GLY A 1 338 ? 2.548 16.036 -20.448 1.00 32.24 341 GLY A C 1
ATOM 2374 O O . GLY A 1 338 ? 3.144 16.916 -21.072 1.00 35.25 341 GLY A O 1
ATOM 2375 N N . TYR A 1 339 ? 1.412 16.287 -19.810 1.00 31.53 342 TYR A N 1
ATOM 2376 C CA . TYR A 1 339 ? 0.814 17.613 -19.787 1.00 26.22 342 TYR A CA 1
ATOM 2377 C C . TYR A 1 339 ? 0.568 18.053 -18.348 1.00 31.57 342 TYR A C 1
ATOM 2378 O O . TYR A 1 339 ? 0.302 17.232 -17.470 1.00 29.37 342 TYR A O 1
ATOM 2387 N N . ASP A 1 340 ? 0.626 19.366 -18.113 1.00 35.04 343 ASP A N 1
ATOM 2388 C CA . ASP A 1 340 ? 0.346 19.916 -16.782 1.00 33.59 343 ASP A CA 1
ATOM 2389 C C . ASP A 1 340 ? -1.173 20.076 -16.718 1.00 31.84 343 ASP A C 1
ATOM 2390 O O . ASP A 1 340 ? -1.732 21.129 -17.047 1.00 29.36 343 ASP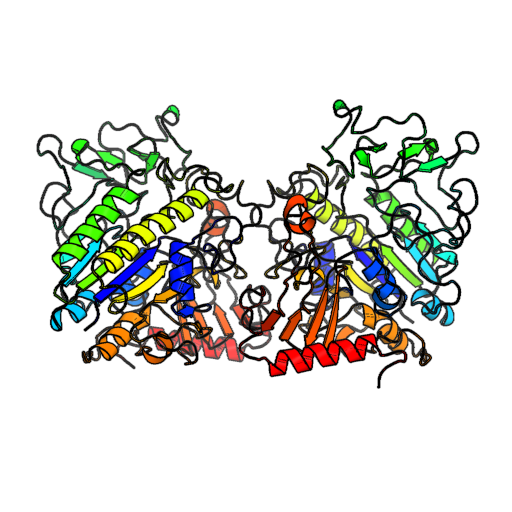 A O 1
ATOM 2395 N N . ASP A 1 341 ? -1.844 18.985 -16.310 1.00 28.81 344 ASP A N 1
ATOM 2396 C CA . ASP A 1 341 ? -3.296 18.903 -16.232 1.00 27.56 344 ASP A CA 1
ATOM 2397 C C . ASP A 1 341 ? -3.839 18.716 -14.833 1.00 25.76 344 ASP A C 1
ATOM 2398 O O . ASP A 1 341 ? -5.052 18.542 -14.689 1.00 28.45 344 ASP A O 1
ATOM 2403 N N . GLU A 1 342 ? -2.990 18.749 -13.812 1.00 27.93 345 GLU A N 1
ATOM 2404 C CA . GLU A 1 342 ? -3.341 18.642 -12.394 1.00 27.77 345 GLU A CA 1
ATOM 2405 C C . GLU A 1 342 ? -3.763 17.250 -11.945 1.00 26.27 345 GLU A C 1
ATOM 2406 O O . GLU A 1 342 ? -4.278 17.103 -10.809 1.00 25.98 345 GLU A O 1
ATOM 2412 N N . ALA A 1 343 ? -3.561 16.221 -12.779 1.00 24.78 346 ALA A N 1
ATOM 2413 C CA . ALA A 1 343 ? -3.963 14.862 -12.405 1.00 23.97 346 ALA A CA 1
ATOM 2414 C C . ALA A 1 343 ? -3.392 14.448 -11.048 1.00 22.77 346 ALA A C 1
ATOM 2415 O O . ALA A 1 343 ? -4.126 13.986 -10.170 1.00 24.83 346 ALA A O 1
ATOM 2417 N N . LEU A 1 344 ? -2.089 14.612 -10.855 1.00 21.93 347 LEU A N 1
ATOM 2418 C CA . LEU A 1 344 ? -1.509 14.229 -9.576 1.00 28.85 347 LEU A CA 1
ATOM 2419 C C . LEU A 1 344 ? -1.817 15.236 -8.464 1.00 28.86 347 LEU A C 1
ATOM 2420 O O . LEU A 1 344 ? -2.107 14.836 -7.331 1.00 29.10 347 LEU A O 1
ATOM 2425 N N . LYS A 1 345 ? -1.771 16.538 -8.750 1.00 28.31 348 LYS A N 1
ATOM 2426 C CA . LYS A 1 345 ? -2.010 17.515 -7.691 1.00 26.08 348 LYS A CA 1
ATOM 2427 C C . LYS A 1 345 ? -3.414 17.404 -7.089 1.00 27.50 348 LYS A C 1
ATOM 2428 O O . LYS A 1 345 ? -3.566 17.396 -5.865 1.00 26.62 348 LYS A O 1
ATOM 2434 N N . ARG A 1 346 ? -4.452 17.300 -7.917 1.00 30.78 349 ARG A N 1
ATOM 2435 C CA . ARG A 1 346 ? -5.819 17.203 -7.414 1.00 28.36 349 ARG A CA 1
ATOM 2436 C C . ARG A 1 346 ? -6.333 15.765 -7.309 1.00 26.61 349 ARG A C 1
ATOM 2437 O O . ARG A 1 346 ? -7.545 15.552 -7.393 1.00 27.53 349 ARG A O 1
ATOM 2445 N N . ILE A 1 347 ? -5.458 14.771 -7.120 1.00 27.25 350 ILE A N 1
ATOM 2446 C CA . ILE A 1 347 ? -5.938 13.384 -7.065 1.00 27.69 350 ILE A CA 1
ATOM 2447 C C . ILE A 1 347 ? -6.819 13.123 -5.844 1.00 25.04 350 ILE A C 1
ATOM 2448 O O . ILE A 1 347 ? -7.752 12.296 -5.907 1.00 24.64 350 ILE A O 1
ATOM 2453 N N . GLY A 1 348 ? -6.561 13.813 -4.729 1.00 24.86 351 GLY A N 1
ATOM 2454 C CA . GLY A 1 348 ? -7.349 13.589 -3.519 1.00 23.43 351 GLY A CA 1
ATOM 2455 C C . GLY A 1 348 ? -7.248 12.153 -3.015 1.00 22.36 351 GLY A C 1
ATOM 2456 O O . GLY A 1 348 ? -6.163 11.564 -2.956 1.00 21.90 351 GLY A O 1
ATOM 2457 N N . THR A 1 349 ? -8.400 11.574 -2.656 1.00 25.00 352 THR A N 1
ATOM 2458 C CA . THR A 1 349 ? -8.489 10.202 -2.153 1.00 24.06 352 THR A CA 1
ATOM 2459 C C . THR A 1 349 ? -8.663 9.151 -3.250 1.00 23.93 352 THR A C 1
ATOM 2460 O O . THR A 1 349 ? -8.651 7.966 -2.944 1.00 23.09 352 THR A O 1
ATOM 2464 N N . HIS A 1 350 ? -8.819 9.556 -4.507 1.00 27.08 353 HIS A N 1
ATOM 2465 C CA . HIS A 1 350 ? -9.015 8.627 -5.611 1.00 25.49 353 HIS A CA 1
ATOM 2466 C C . HIS A 1 350 ? -7.844 7.659 -5.783 1.00 27.46 353 HIS A C 1
ATOM 2467 O O . HIS A 1 350 ? -6.681 8.067 -5.791 1.00 29.94 353 HIS A O 1
ATOM 2474 N N . LYS A 1 351 ? -8.166 6.368 -5.935 1.00 29.72 354 LYS A N 1
ATOM 2475 C CA . LYS A 1 351 ? -7.204 5.271 -6.141 1.00 29.47 354 LYS A CA 1
ATOM 2476 C C . LYS A 1 351 ? -7.450 4.730 -7.565 1.00 27.41 354 LYS A C 1
ATOM 2477 O O . LYS A 1 351 ? -8.210 3.779 -7.752 1.00 27.87 354 LYS A O 1
ATOM 2480 N N . GLN A 1 352 ? -6.810 5.347 -8.574 1.00 25.16 355 GLN A N 1
ATOM 2481 C CA . GLN A 1 352 ? -7.054 4.955 -9.974 1.00 26.83 355 GLN A CA 1
ATOM 2482 C C . GLN A 1 352 ? -6.724 3.491 -10.268 1.00 25.99 355 GLN A C 1
ATOM 2483 O O . GLN A 1 352 ? -7.272 2.911 -11.214 1.00 27.94 355 GLN A O 1
ATOM 2489 N N . ASN A 1 353 ? -5.835 2.880 -9.499 1.00 28.13 356 ASN A N 1
ATOM 2490 C CA . ASN A 1 353 ? -5.486 1.482 -9.689 1.00 25.60 356 ASN A CA 1
ATOM 2491 C C . ASN A 1 353 ? -6.040 0.614 -8.565 1.00 26.39 356 ASN A C 1
ATOM 2492 O O . ASN A 1 353 ? -5.645 -0.558 -8.431 1.00 23.85 356 ASN A O 1
ATOM 2497 N N . GLY A 1 354 ? -6.944 1.159 -7.747 1.00 22.98 357 GLY A N 1
ATOM 2498 C CA . GLY A 1 354 ? -7.475 0.422 -6.628 1.00 21.48 357 GLY A CA 1
ATOM 2499 C C . GLY A 1 354 ? -6.339 -0.051 -5.727 1.00 24.36 357 GLY A C 1
ATOM 2500 O O . GLY A 1 354 ? -5.354 0.649 -5.506 1.00 23.92 357 GLY A O 1
ATOM 2501 N N . PRO A 1 355 ? -6.440 -1.269 -5.208 1.00 24.26 358 PRO A N 1
ATOM 2502 C CA . PRO A 1 355 ? -5.388 -1.785 -4.327 1.00 23.61 358 PRO A CA 1
ATOM 2503 C C . PRO A 1 355 ? -4.116 -2.256 -5.031 1.00 24.00 358 PRO A C 1
ATOM 2504 O O . PRO A 1 355 ? -3.158 -2.641 -4.350 1.00 26.50 358 PRO A O 1
ATOM 2508 N N . TYR A 1 356 ? -4.052 -2.246 -6.352 1.00 24.75 359 TYR A N 1
ATOM 2509 C CA . TYR A 1 356 ? -2.885 -2.773 -7.040 1.00 24.48 359 TYR A CA 1
ATOM 2510 C C . TYR A 1 356 ? -1.817 -1.725 -7.311 1.00 25.02 359 TYR A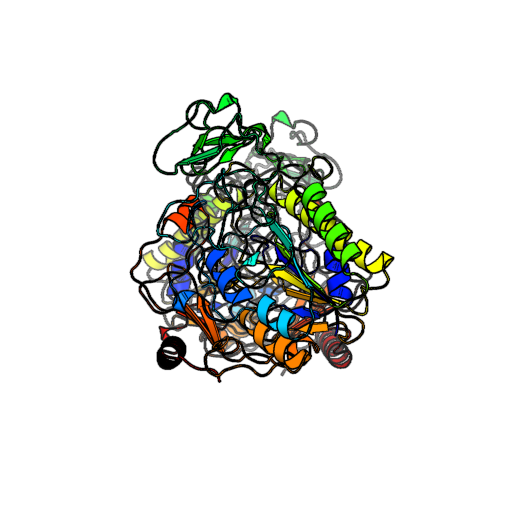 C 1
ATOM 2511 O O . TYR A 1 356 ? -2.104 -0.553 -7.580 1.00 29.50 359 TYR A O 1
ATOM 2520 N N . ARG A 1 357 ? -0.575 -2.168 -7.227 1.00 22.20 360 ARG A N 1
ATOM 2521 C CA . ARG A 1 357 ? 0.578 -1.327 -7.429 1.00 23.11 360 ARG A CA 1
ATOM 2522 C C . ARG A 1 357 ? 0.920 -1.209 -8.918 1.00 31.42 360 ARG A C 1
ATOM 2523 O O . ARG A 1 357 ? 0.558 -2.059 -9.751 1.00 27.46 360 ARG A O 1
ATOM 2531 N N . GLY A 1 358 ? 1.630 -0.137 -9.255 1.00 26.84 361 GLY A N 1
ATOM 2532 C CA . GLY A 1 358 ? 2.010 0.067 -10.630 1.00 22.62 361 GLY A CA 1
ATOM 2533 C C . GLY A 1 358 ? 1.026 0.958 -11.351 1.00 25.39 361 GLY A C 1
ATOM 2534 O O . GLY A 1 358 ? 0.463 1.879 -10.757 1.00 29.77 361 GLY A O 1
ATOM 2535 N N . GLY A 1 359 ? 0.810 0.672 -12.607 1.00 21.18 362 GLY A N 1
ATOM 2536 C CA . GLY A 1 359 ? -0.057 1.400 -13.484 1.00 23.20 362 GLY A CA 1
ATOM 2537 C C . GLY A 1 359 ? 0.472 1.242 -14.894 1.00 27.20 362 GLY A C 1
ATOM 2538 O O . GLY A 1 359 ? 1.170 0.273 -15.187 1.00 28.78 362 GLY A O 1
ATOM 2539 N N . LYS A 1 360 ? 0.130 2.210 -15.746 1.00 27.93 363 LYS A N 1
ATOM 2540 C CA . LYS A 1 360 ? 0.591 2.216 -17.128 1.00 23.49 363 LYS A CA 1
ATOM 2541 C C . LYS A 1 360 ? 2.100 2.010 -17.156 1.00 24.53 363 LYS A C 1
ATOM 2542 O O . LYS A 1 360 ? 2.819 2.522 -16.297 1.00 26.61 363 LYS A O 1
ATOM 2548 N N . TYR A 1 361 ? 2.569 1.227 -18.132 1.00 29.83 364 TYR A N 1
ATOM 2549 C CA . TYR A 1 361 ? 3.987 0.889 -18.343 1.00 32.87 364 TYR A CA 1
ATOM 2550 C C . TYR A 1 361 ? 4.572 -0.106 -17.343 1.00 34.27 364 TYR A C 1
ATOM 2551 O O . TYR A 1 361 ? 5.661 -0.643 -17.576 1.00 40.22 364 TYR A O 1
ATOM 2560 N N . SER A 1 362 ? 3.891 -0.353 -16.232 1.00 29.31 365 SER A N 1
ATOM 2561 C CA . SER A 1 362 ? 4.418 -1.221 -15.187 1.00 31.01 365 SER A CA 1
ATOM 2562 C C . SER A 1 362 ? 4.122 -2.708 -15.367 1.00 29.75 365 SER A C 1
ATOM 2563 O O . SER A 1 362 ? 3.113 -3.100 -15.951 1.00 33.09 365 SER A O 1
ATOM 2566 N N . ILE A 1 363 ? 5.027 -3.538 -14.827 1.00 29.08 366 ILE A N 1
ATOM 2567 C CA . ILE A 1 363 ? 4.860 -4.985 -14.851 1.00 29.17 366 ILE A CA 1
ATOM 2568 C C . ILE A 1 363 ? 4.087 -5.448 -13.619 1.00 33.56 366 ILE A C 1
ATOM 2569 O O . ILE A 1 363 ? 3.629 -6.601 -13.575 1.00 35.83 366 ILE A O 1
ATOM 2574 N N . TYR A 1 364 ? 3.900 -4.583 -12.623 1.00 26.99 367 TYR A N 1
ATOM 2575 C CA . TYR A 1 364 ? 3.082 -4.959 -11.489 1.00 28.10 367 TYR A CA 1
ATOM 2576 C C . TYR A 1 364 ? 1.642 -5.115 -11.966 1.00 27.69 367 TYR A C 1
ATOM 2577 O O . TYR A 1 364 ? 1.297 -4.726 -13.076 1.00 26.08 367 TYR A O 1
ATOM 2586 N N . GLU A 1 365 ? 0.796 -5.691 -11.114 1.00 26.94 368 GLU A N 1
ATOM 2587 C CA . GLU A 1 365 ? -0.596 -5.952 -11.463 1.00 25.21 368 GLU A CA 1
ATOM 2588 C C . GLU A 1 365 ? -1.294 -4.805 -12.196 1.00 26.79 368 GLU A C 1
ATOM 2589 O O . GLU A 1 365 ? -1.828 -4.998 -13.296 1.00 30.19 368 GLU A O 1
ATOM 2595 N N . ALA A 1 366 ? -1.312 -3.609 -11.607 1.00 25.71 369 ALA A N 1
ATOM 2596 C CA . ALA A 1 366 ? -2.006 -2.460 -12.209 1.00 26.95 369 ALA A CA 1
ATOM 2597 C C . ALA A 1 366 ? -1.636 -2.195 -13.662 1.00 26.78 369 ALA A C 1
ATOM 2598 O O . ALA A 1 366 ? -2.385 -1.513 -14.368 1.00 25.72 369 ALA A O 1
ATOM 2600 N N . GLY A 1 367 ? -0.503 -2.697 -14.138 1.00 28.17 370 GLY A N 1
ATOM 2601 C CA . GLY A 1 367 ? -0.156 -2.459 -15.523 1.00 24.64 370 GLY A CA 1
ATOM 2602 C C . GLY A 1 367 ? -1.159 -3.073 -16.474 1.00 26.43 370 GLY A C 1
ATOM 2603 O O . GLY A 1 367 ? -1.494 -2.486 -17.510 1.00 27.74 370 GLY A O 1
ATOM 2604 N N . THR A 1 368 ? -1.661 -4.261 -16.136 1.00 24.26 371 THR A N 1
ATOM 2605 C CA . THR A 1 368 ? -2.623 -4.947 -16.987 1.00 28.04 371 THR A CA 1
ATOM 2606 C C . THR A 1 368 ? -3.941 -5.286 -16.317 1.00 25.96 371 THR A C 1
ATOM 2607 O O . THR A 1 368 ? -4.878 -5.681 -17.016 1.00 25.06 371 THR A O 1
ATOM 2611 N N . ARG A 1 369 ? -4.044 -5.152 -15.004 1.00 24.87 372 ARG A N 1
ATOM 2612 C CA . ARG A 1 369 ? -5.280 -5.484 -14.313 1.00 29.02 372 ARG A CA 1
ATOM 2613 C C . ARG A 1 369 ? -6.227 -4.304 -14.493 1.00 24.07 372 ARG A C 1
ATOM 2614 O O . ARG A 1 369 ? -5.982 -3.212 -13.979 1.00 27.54 372 ARG A O 1
ATOM 2622 N N . ILE A 1 370 ? -7.301 -4.510 -15.239 1.00 23.63 373 ILE A N 1
ATOM 2623 C CA . ILE A 1 370 ? -8.183 -3.398 -15.576 1.00 27.40 373 ILE A CA 1
ATOM 2624 C C . ILE A 1 370 ? -9.679 -3.667 -15.471 1.00 25.17 373 ILE A C 1
ATOM 2625 O O . ILE A 1 370 ? -10.084 -4.806 -15.213 1.00 27.57 373 ILE A O 1
ATOM 2630 N N . PRO A 1 371 ? -10.532 -2.652 -15.685 1.00 27.46 374 PRO A N 1
ATOM 2631 C CA . PRO A 1 371 ? -11.980 -2.891 -15.635 1.00 28.46 374 PRO A CA 1
ATOM 2632 C C . PRO A 1 371 ? -12.399 -3.724 -16.822 1.00 30.32 374 PRO A C 1
ATOM 2633 O O . PRO A 1 371 ? -11.970 -3.489 -17.952 1.00 32.62 374 PRO A O 1
ATOM 2637 N N . PHE A 1 372 ? -13.252 -4.699 -16.564 1.00 29.55 375 PHE A N 1
ATOM 2638 C CA . PHE A 1 372 ? -13.726 -5.590 -17.616 1.00 27.98 375 PHE A CA 1
ATOM 2639 C C . PHE A 1 372 ? -15.176 -5.934 -17.292 1.00 31.83 375 PHE A C 1
ATOM 2640 O O . PHE A 1 372 ? -15.439 -6.621 -16.295 1.00 29.37 375 PHE A O 1
ATOM 2648 N N . ILE A 1 373 ? -16.119 -5.461 -18.113 1.00 30.59 376 ILE A N 1
ATOM 2649 C CA . ILE A 1 373 ? -17.534 -5.729 -17.892 1.00 27.94 376 ILE A CA 1
ATOM 2650 C C . ILE A 1 373 ? -18.140 -6.449 -19.090 1.00 28.74 376 ILE A C 1
ATOM 2651 O O . ILE A 1 373 ? -17.851 -6.118 -20.245 1.00 32.04 376 ILE A O 1
ATOM 2656 N N . VAL A 1 374 ? -18.987 -7.436 -18.805 1.00 30.12 377 VAL A N 1
ATOM 2657 C CA . VAL A 1 374 ? -19.731 -8.188 -19.807 1.00 29.54 377 VAL A CA 1
ATOM 2658 C C . VAL A 1 374 ? -21.209 -7.912 -19.546 1.00 32.80 377 VAL A C 1
ATOM 2659 O O . VAL A 1 374 ? -21.687 -8.093 -18.417 1.00 38.29 377 VAL A O 1
ATOM 2663 N N . HIS A 1 375 ? -21.919 -7.457 -20.573 1.00 27.78 378 HIS A N 1
ATOM 2664 C CA . HIS A 1 375 ? -23.336 -7.114 -20.487 1.00 32.39 378 HIS A CA 1
ATOM 2665 C C . HIS A 1 375 ? -24.027 -7.724 -21.694 1.00 38.79 378 HIS A C 1
ATOM 2666 O O . HIS A 1 375 ? -23.827 -7.263 -22.824 1.00 34.66 378 HIS A O 1
ATOM 2673 N N . TYR A 1 376 ? -24.837 -8.750 -21.438 1.00 35.49 379 TYR A N 1
ATOM 2674 C CA . TYR A 1 376 ? -25.555 -9.566 -22.404 1.00 33.96 379 TYR A CA 1
ATOM 2675 C C . TYR A 1 376 ? -26.776 -10.150 -21.705 1.00 36.55 379 TYR A C 1
ATOM 2676 O O . TYR A 1 376 ? -26.766 -11.329 -21.336 1.00 38.60 379 TYR A O 1
ATOM 2685 N N . PRO A 1 377 ? -27.832 -9.366 -21.491 1.00 39.45 380 PRO A N 1
ATOM 2686 C CA . PRO A 1 377 ? -28.994 -9.872 -20.732 1.00 37.67 380 PRO A CA 1
ATOM 2687 C C . PRO A 1 377 ? -29.613 -11.171 -21.226 1.00 40.28 380 PRO A C 1
ATOM 2688 O O . PRO A 1 377 ? -30.009 -11.982 -20.383 1.00 44.24 380 PRO A O 1
ATOM 2692 N N . ASN A 1 378 ? -29.712 -11.405 -22.540 1.00 41.73 381 ASN A N 1
ATOM 2693 C CA . ASN A 1 378 ? -30.316 -12.645 -23.034 1.00 41.68 381 ASN A CA 1
ATOM 2694 C C . ASN A 1 378 ? -29.565 -13.903 -22.622 1.00 43.26 381 ASN A C 1
ATOM 2695 O O . ASN A 1 378 ? -30.134 -14.995 -22.717 1.00 45.94 381 ASN A O 1
ATOM 2700 N N . ARG A 1 379 ? -28.302 -13.796 -22.195 1.00 42.08 382 ARG A N 1
ATOM 2701 C CA . ARG A 1 379 ? -27.555 -14.993 -21.819 1.00 40.62 382 ARG A CA 1
ATOM 2702 C C . ARG A 1 379 ? -26.667 -14.882 -20.593 1.00 42.37 382 ARG A C 1
ATOM 2703 O O . ARG A 1 379 ? -26.200 -15.930 -20.135 1.00 41.87 382 ARG A O 1
ATOM 2711 N N . VAL A 1 380 ? -26.386 -13.694 -20.056 1.00 38.61 383 VAL A N 1
ATOM 2712 C CA . VAL A 1 380 ? -25.457 -13.545 -18.936 1.00 38.01 383 VAL A CA 1
ATOM 2713 C C . VAL A 1 380 ? -26.177 -13.001 -17.700 1.00 39.29 383 VAL A C 1
ATOM 2714 O O . VAL A 1 380 ? -26.757 -11.909 -17.742 1.00 34.80 383 VAL A O 1
ATOM 2718 N N . LYS A 1 381 ? -26.118 -13.785 -16.563 1.00 36.18 384 LYS A N 1
ATOM 2719 C CA . LYS A 1 381 ? -26.722 -13.411 -15.285 1.00 38.29 384 LYS A CA 1
ATOM 2720 C C . LYS A 1 381 ? -25.776 -12.478 -14.527 1.00 36.96 384 LYS A C 1
ATOM 2721 O O . LYS A 1 381 ? -24.556 -12.642 -14.601 1.00 36.01 384 LYS A O 1
ATOM 2723 N N . PRO A 1 382 ? -26.305 -11.490 -13.806 1.00 35.99 385 PRO A N 1
ATOM 2724 C CA . PRO A 1 382 ? -25.433 -10.568 -13.071 1.00 32.55 385 PRO A CA 1
ATOM 2725 C C . PRO A 1 382 ? -24.525 -11.304 -12.099 1.00 31.28 385 PRO A C 1
ATOM 2726 O O . PRO A 1 382 ? -24.936 -12.247 -11.429 1.00 39.11 385 PRO A O 1
ATOM 2730 N N . GLY A 1 383 ? -23.284 -10.861 -12.013 1.00 32.81 386 GLY A N 1
ATOM 2731 C CA . GLY A 1 383 ? -22.363 -11.486 -11.086 1.00 30.24 386 GLY A CA 1
ATOM 2732 C C . GLY A 1 383 ? -21.040 -10.761 -11.066 1.00 29.46 386 GLY A C 1
ATOM 2733 O O . GLY A 1 383 ? -20.789 -9.829 -11.839 1.00 33.80 386 GLY A O 1
ATOM 2734 N N . VAL A 1 384 ? -20.198 -11.199 -10.154 1.00 26.44 387 VAL A N 1
ATOM 2735 C CA . VAL A 1 384 ? -18.846 -10.688 -10.010 1.00 31.20 387 VAL A CA 1
ATOM 2736 C C . VAL A 1 384 ? -17.925 -11.885 -10.208 1.00 33.15 387 VAL A C 1
ATOM 2737 O O . VAL A 1 384 ? -18.144 -12.948 -9.612 1.00 32.61 387 VAL A O 1
ATOM 2741 N N . SER A 1 385 ? -16.913 -11.732 -11.049 1.00 31.45 388 SER A N 1
ATOM 2742 C CA . SER A 1 385 ? -15.993 -12.824 -11.306 1.00 28.74 388 SER A CA 1
ATOM 2743 C C . SER A 1 385 ? -14.585 -12.484 -10.832 1.00 29.47 388 SER A C 1
ATOM 2744 O O . SER A 1 385 ? -14.039 -11.428 -11.175 1.00 26.12 388 SER A O 1
ATOM 2747 N N . ASN A 1 386 ? -14.001 -13.399 -10.060 1.00 27.97 389 ASN A N 1
ATOM 2748 C CA . ASN A 1 386 ? -12.625 -13.300 -9.597 1.00 29.54 389 ASN A CA 1
ATOM 2749 C C . ASN A 1 386 ? -11.733 -14.223 -10.405 1.00 29.57 389 ASN A C 1
ATOM 2750 O O . ASN A 1 386 ? -10.601 -14.490 -9.990 1.00 24.89 389 ASN A O 1
ATOM 2755 N N . SER A 1 387 ? -12.237 -14.733 -11.538 1.00 28.49 390 SER A N 1
ATOM 2756 C CA . SER A 1 387 ? -11.457 -15.630 -12.380 1.00 25.17 390 SER A CA 1
ATOM 2757 C C . SER A 1 387 ? -10.375 -14.874 -13.133 1.00 25.72 390 SER A C 1
ATOM 2758 O O . SER A 1 387 ? -10.600 -13.754 -13.603 1.00 31.35 390 SER A O 1
ATOM 2761 N N . LEU A 1 388 ? -9.196 -15.495 -13.244 1.00 24.70 391 LEU A N 1
ATOM 2762 C CA . LEU A 1 388 ? -8.080 -14.908 -13.975 1.00 26.10 391 LEU A CA 1
ATOM 2763 C C . LEU A 1 388 ? -8.495 -14.849 -15.434 1.00 30.62 391 LEU A C 1
ATOM 2764 O O . LEU A 1 388 ? -8.557 -15.879 -16.112 1.00 39.89 391 LEU A O 1
ATOM 2769 N N . PHE A 1 389 ? -8.827 -13.664 -15.915 1.00 27.92 392 PHE A N 1
ATOM 2770 C CA . PHE A 1 389 ? -9.290 -13.507 -17.279 1.00 30.20 392 PHE A CA 1
ATOM 2771 C C . PHE A 1 389 ? -8.363 -12.603 -18.075 1.00 32.71 392 PHE A C 1
ATOM 2772 O O . PHE A 1 389 ? -7.787 -11.636 -17.546 1.00 30.93 392 PHE A O 1
ATOM 2780 N N . SER A 1 390 ? -8.237 -12.928 -19.365 1.00 33.69 393 SER A N 1
ATOM 2781 C CA . SER A 1 390 ? -7.382 -12.209 -20.295 1.00 27.34 393 SER A CA 1
ATOM 2782 C C . SER A 1 390 ? -8.159 -11.784 -21.532 1.00 30.51 393 SER A C 1
ATOM 2783 O O . SER A 1 390 ? -8.980 -12.543 -22.057 1.00 30.96 393 SER A O 1
ATOM 2786 N N . GLN A 1 391 ? -7.880 -10.569 -22.010 1.00 30.91 394 GLN A N 1
ATOM 2787 C CA . GLN A 1 391 ? -8.546 -10.081 -23.213 1.00 33.79 394 GLN A CA 1
ATOM 2788 C C . GLN A 1 391 ? -8.126 -10.869 -24.455 1.00 34.81 394 GLN A C 1
ATOM 2789 O O . GLN A 1 391 ? -8.834 -10.826 -25.481 1.00 30.22 394 GLN A O 1
ATOM 2795 N N . ILE A 1 392 ? -6.983 -11.570 -24.381 1.00 32.02 395 ILE A N 1
ATOM 2796 C CA . ILE A 1 392 ? -6.495 -12.350 -25.518 1.00 31.43 395 ILE A CA 1
ATOM 2797 C C . ILE A 1 392 ? -7.500 -13.434 -25.881 1.00 29.97 395 ILE A C 1
ATOM 2798 O O . ILE A 1 392 ? -7.730 -13.722 -27.063 1.00 29.62 395 ILE A O 1
ATOM 2803 N N . ASP A 1 393 ? -8.144 -14.019 -24.877 1.00 33.09 396 ASP A N 1
ATOM 2804 C CA . ASP A 1 393 ? -9.141 -15.080 -25.051 1.00 31.48 396 ASP A CA 1
ATOM 2805 C C . ASP A 1 393 ? -10.447 -14.593 -25.598 1.00 32.72 396 ASP A C 1
ATOM 2806 O O . ASP A 1 393 ? -11.353 -15.437 -25.673 1.00 37.52 396 ASP A O 1
ATOM 2811 N N . LEU A 1 394 ? -10.618 -13.324 -25.979 1.00 31.21 397 LEU A N 1
ATOM 2812 C CA . LEU A 1 394 ? -11.903 -12.896 -26.527 1.00 32.86 397 LEU A CA 1
ATOM 2813 C C . LEU A 1 394 ? -12.116 -13.483 -27.906 1.00 33.79 397 LEU A C 1
ATOM 2814 O O . LEU A 1 394 ? -13.243 -13.832 -28.269 1.00 39.13 397 LEU A O 1
ATOM 2819 N N . TYR A 1 395 ? -11.034 -13.583 -28.682 1.00 29.16 398 TYR A N 1
ATOM 2820 C CA . TYR A 1 395 ? -11.082 -14.108 -30.038 1.00 30.02 398 TYR A CA 1
ATOM 2821 C C . TYR A 1 395 ? -11.623 -15.539 -30.071 1.00 36.46 398 TYR A C 1
ATOM 2822 O O . TYR A 1 395 ? -12.575 -15.840 -30.799 1.00 36.08 398 TYR A O 1
ATOM 2831 N N . ALA A 1 396 ? -11.015 -16.439 -29.295 1.00 36.10 399 ALA A N 1
ATOM 2832 C CA . ALA A 1 396 ? -11.446 -17.828 -29.287 1.00 36.88 399 ALA A CA 1
ATOM 2833 C C . ALA A 1 396 ? -12.783 -18.004 -28.582 1.00 39.38 399 ALA A C 1
ATOM 2834 O O . ALA A 1 396 ? -13.567 -18.882 -28.967 1.00 36.73 399 ALA A O 1
ATOM 2836 N N . SER A 1 397 ? -13.067 -17.189 -27.553 1.00 38.61 400 SER A N 1
ATOM 2837 C CA . SER A 1 397 ? -14.347 -17.316 -26.869 1.00 32.45 400 SER A CA 1
ATOM 2838 C C . SER A 1 397 ? -15.491 -16.888 -27.780 1.00 36.35 400 SER A C 1
ATOM 2839 O O . SER A 1 397 ? -16.583 -17.459 -27.709 1.00 37.24 400 SER A O 1
ATOM 2842 N N . ILE A 1 398 ? -15.264 -15.896 -28.645 1.00 39.04 401 ILE A N 1
ATOM 2843 C CA . ILE A 1 398 ? -16.323 -15.469 -29.555 1.00 38.56 401 ILE A CA 1
ATOM 2844 C C . ILE A 1 398 ? -16.431 -16.461 -30.707 1.00 39.68 401 ILE A C 1
ATOM 2845 O O . ILE A 1 398 ? -17.528 -16.696 -31.222 1.00 43.14 401 ILE A O 1
ATOM 2850 N N . ALA A 1 399 ? -15.316 -17.086 -31.108 1.00 41.73 402 ALA A N 1
ATOM 2851 C CA . ALA A 1 399 ? -15.383 -18.120 -32.139 1.00 37.83 402 ALA A CA 1
ATOM 2852 C C . ALA A 1 399 ? -16.266 -19.254 -31.648 1.00 41.09 402 ALA A C 1
ATOM 2853 O O . ALA A 1 399 ? -17.193 -19.688 -32.341 1.00 41.10 402 ALA A O 1
ATOM 2855 N N . GLU A 1 400 ? -16.003 -19.713 -30.420 1.00 39.41 403 GLU A N 1
ATOM 2856 C CA . GLU A 1 400 ? -16.790 -20.765 -29.793 1.00 37.33 403 GLU A CA 1
ATOM 2857 C C . GLU A 1 400 ? -18.260 -20.378 -29.716 1.00 40.45 403 GLU A C 1
ATOM 2858 O O . GLU A 1 400 ? -19.143 -21.211 -29.930 1.00 39.03 403 GLU A O 1
ATOM 2864 N N . LEU A 1 401 ? -18.539 -19.110 -29.404 1.00 43.93 404 LEU A N 1
ATOM 2865 C CA . LEU A 1 401 ? -19.921 -18.667 -29.303 1.00 40.82 404 LEU A CA 1
ATOM 2866 C C . LEU A 1 401 ? -20.662 -18.895 -30.609 1.00 40.27 404 LEU A C 1
ATOM 2867 O O . LEU A 1 401 ? -21.808 -19.361 -30.602 1.00 41.16 404 LEU A O 1
ATOM 2872 N N . LEU A 1 402 ? -20.023 -18.582 -31.739 1.00 35.21 405 LEU A N 1
ATOM 2873 C CA . LEU A 1 402 ? -20.631 -18.704 -33.054 1.00 35.23 405 LEU A CA 1
ATOM 2874 C C . LEU A 1 402 ? -20.192 -19.946 -33.841 1.00 39.74 405 LEU A C 1
ATOM 2875 O O . LEU A 1 402 ? -20.492 -20.040 -35.039 1.00 37.34 405 LEU A O 1
ATOM 2880 N N . GLY A 1 403 ? -19.492 -20.886 -33.206 1.00 37.71 406 GLY A N 1
ATOM 2881 C CA . GLY A 1 403 ? -19.040 -22.110 -33.860 1.00 38.62 406 GLY A CA 1
ATOM 2882 C C . GLY A 1 403 ? -18.010 -21.985 -34.974 1.00 39.00 406 GLY A C 1
ATOM 2883 O O . GLY A 1 403 ? -18.013 -22.804 -35.894 1.00 40.61 406 GLY A O 1
ATOM 2884 N N . VAL A 1 404 ? -17.114 -21.006 -34.918 1.00 40.62 407 VAL A N 1
ATOM 2885 C CA . VAL A 1 404 ? -16.103 -20.810 -35.956 1.00 42.15 407 VAL A CA 1
ATOM 2886 C C . VAL A 1 404 ? -14.859 -21.607 -35.572 1.00 44.87 407 VAL A C 1
ATOM 2887 O O . VAL A 1 404 ? -14.166 -21.224 -34.614 1.00 43.12 407 VAL A O 1
ATOM 2891 N N . PRO A 1 405 ? -14.532 -22.694 -36.281 1.00 45.44 408 PRO A N 1
ATOM 2892 C CA . PRO A 1 405 ? -13.323 -23.458 -35.948 1.00 39.87 408 PRO A CA 1
ATOM 2893 C C . PRO A 1 405 ? -12.090 -22.634 -36.279 1.00 44.32 408 PRO A C 1
ATOM 2894 O O . PRO A 1 405 ? -12.079 -21.866 -37.244 1.00 45.97 408 PRO A O 1
ATOM 2898 N N . LEU A 1 406 ? -11.049 -22.792 -35.466 1.00 44.96 409 LEU A N 1
ATOM 2899 C CA . LEU A 1 406 ? -9.821 -22.026 -35.612 1.00 40.17 409 LEU A CA 1
ATOM 2900 C C . LEU A 1 406 ? -8.644 -22.869 -36.111 1.00 42.12 409 LEU A C 1
ATOM 2901 O O . LEU A 1 406 ? -8.447 -24.007 -35.670 1.00 40.78 409 LEU A O 1
ATOM 2906 N N . GLU A 1 407 ? -7.856 -22.301 -37.028 1.00 40.00 410 GLU A N 1
ATOM 2907 C CA . GLU A 1 407 ? -6.681 -22.994 -37.534 1.00 40.64 410 GLU A CA 1
ATOM 2908 C C . GLU A 1 407 ? -5.659 -23.148 -36.427 1.00 42.85 410 GLU A C 1
ATOM 2909 O O . GLU A 1 407 ? -5.657 -22.405 -35.444 1.00 45.04 410 GLU A O 1
ATOM 2915 N N . GLU A 1 408 ? -4.764 -24.112 -36.605 1.00 43.27 411 GLU A N 1
ATOM 2916 C CA . GLU A 1 408 ? -3.731 -24.323 -35.598 1.00 45.62 411 GLU A CA 1
ATOM 2917 C C . GLU A 1 408 ? -2.838 -23.097 -35.459 1.00 45.33 411 GLU A C 1
ATOM 2918 O O . GLU A 1 408 ? -2.282 -22.844 -34.384 1.00 45.05 411 GLU A O 1
ATOM 2924 N N . THR A 1 409 ? -2.708 -22.317 -36.525 1.00 45.93 412 THR A N 1
ATOM 2925 C CA . THR A 1 409 ? -1.879 -21.114 -36.555 1.00 45.08 412 THR A CA 1
ATOM 2926 C C . THR A 1 409 ? -2.661 -19.838 -36.220 1.00 39.26 412 THR A C 1
ATOM 2927 O O . THR A 1 409 ? -2.091 -18.747 -36.252 1.00 40.11 412 THR A O 1
ATOM 2931 N N . GLU A 1 410 ? -3.946 -19.948 -35.910 1.00 36.22 413 GLU A N 1
ATOM 2932 C CA . GLU A 1 410 ? -4.810 -18.807 -35.652 1.00 35.60 413 GLU A CA 1
ATOM 2933 C C . GLU A 1 410 ? -4.941 -18.523 -34.165 1.00 40.17 413 GLU A C 1
ATOM 2934 O O . GLU A 1 410 ? -5.278 -19.431 -33.392 1.00 39.70 413 GLU A O 1
ATOM 2940 N N . ALA A 1 411 ? -4.711 -17.257 -33.783 1.00 35.76 414 ALA A N 1
ATOM 2941 C CA . ALA A 1 411 ? -4.838 -16.786 -32.404 1.00 35.84 414 ALA A CA 1
ATOM 2942 C C . ALA A 1 411 ? -4.335 -17.850 -31.433 1.00 37.48 414 ALA A C 1
ATOM 2943 O O . ALA A 1 411 ? -5.048 -18.317 -30.543 1.00 35.77 414 ALA A O 1
ATOM 2945 N N . ILE A 1 412 ? -3.079 -18.246 -31.650 1.00 34.64 415 ILE A N 1
ATOM 2946 C CA . ILE A 1 412 ? -2.474 -19.330 -30.883 1.00 34.66 415 ILE A CA 1
ATOM 2947 C C . ILE A 1 412 ? -2.575 -19.144 -29.379 1.00 39.26 415 ILE A C 1
ATOM 2948 O O . ILE A 1 412 ? -2.582 -20.129 -28.630 1.00 38.44 415 ILE A O 1
ATOM 2953 N N . ASP A 1 413 ? -2.654 -17.902 -28.901 1.00 39.71 416 ASP A N 1
ATOM 2954 C CA . ASP A 1 413 ? -2.724 -17.695 -27.464 1.00 31.38 416 ASP A CA 1
ATOM 2955 C C . ASP A 1 413 ? -4.140 -17.551 -26.938 1.00 32.09 416 ASP A C 1
ATOM 2956 O O . ASP A 1 413 ? -4.355 -17.677 -25.730 1.00 36.55 416 ASP A O 1
ATOM 2961 N N . SER A 1 414 ? -5.102 -17.311 -27.804 1.00 31.40 417 SER A N 1
ATOM 2962 C CA . SER A 1 414 ? -6.477 -17.131 -27.382 1.00 30.04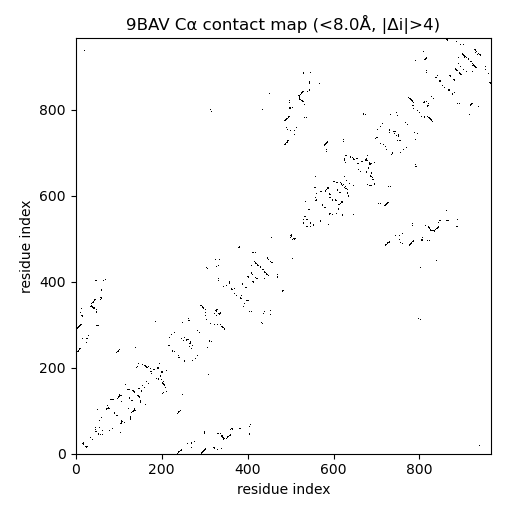 417 SER A CA 1
ATOM 2963 C C . SER A 1 414 ? -7.136 -18.470 -27.065 1.00 37.44 417 SER A C 1
ATOM 2964 O O . SER A 1 414 ? -7.304 -19.314 -27.954 1.00 36.83 417 SER A O 1
ATOM 2967 N N . GLN A 1 415 ? -7.517 -18.656 -25.798 1.00 37.67 418 GLN A N 1
ATOM 2968 C CA . GLN A 1 415 ? -8.180 -19.853 -25.301 1.00 31.88 418 GLN A CA 1
ATOM 2969 C C . GLN A 1 415 ? -9.694 -19.665 -25.283 1.00 32.07 418 GLN A C 1
ATOM 2970 O O . GLN A 1 415 ? -10.209 -18.549 -25.209 1.00 37.58 418 GLN A O 1
ATOM 2976 N N . ASN A 1 416 ? -10.413 -20.780 -25.350 1.00 38.50 419 ASN A N 1
ATOM 2977 C CA . ASN A 1 416 ? -11.872 -20.749 -25.315 1.00 33.16 419 ASN A CA 1
ATOM 2978 C C . ASN A 1 416 ? -12.257 -20.581 -23.859 1.00 33.16 419 ASN A C 1
ATOM 2979 O O . ASN A 1 416 ? -12.152 -21.521 -23.071 1.00 33.88 419 ASN A O 1
ATOM 2984 N N . GLN A 1 417 ? -12.664 -19.374 -23.491 1.00 34.05 420 GLN A N 1
ATOM 2985 C CA . GLN A 1 417 ? -13.029 -19.072 -22.118 1.00 29.94 420 GLN A CA 1
ATOM 2986 C C . GLN A 1 417 ? -14.426 -18.476 -22.089 1.00 32.66 420 GLN A C 1
ATOM 2987 O O . GLN A 1 417 ? -14.752 -17.651 -21.228 1.00 33.33 420 GLN A O 1
ATOM 2993 N N . LEU A 1 418 ? -15.254 -18.897 -23.046 1.00 29.95 421 LEU A N 1
ATOM 2994 C CA . LEU A 1 418 ? -16.616 -18.396 -23.137 1.00 32.61 421 LEU A CA 1
ATOM 2995 C C . LEU A 1 418 ? -17.433 -18.745 -21.904 1.00 34.88 421 LEU A C 1
ATOM 2996 O O . LEU A 1 418 ? -18.320 -17.978 -21.515 1.00 38.48 421 LEU A O 1
ATOM 3001 N N . SER A 1 419 ? -17.164 -19.892 -21.282 1.00 32.55 422 SER A N 1
ATOM 3002 C CA . SER A 1 419 ? -17.938 -20.284 -20.108 1.00 28.72 422 SER A CA 1
ATOM 3003 C C . SER A 1 419 ? -17.743 -19.310 -18.955 1.00 34.83 422 SER A C 1
ATOM 3004 O O . SER A 1 419 ? -18.754 -18.800 -18.440 1.00 36.39 422 SER A O 1
ATOM 3007 N N . PRO A 1 420 ? -16.514 -18.997 -18.498 1.00 36.96 423 PRO A N 1
ATOM 3008 C CA . PRO A 1 420 ? -16.385 -17.993 -17.419 1.00 33.91 423 PRO A CA 1
ATOM 3009 C C . PRO A 1 420 ? -16.752 -16.589 -17.886 1.00 34.89 423 PRO A C 1
ATOM 3010 O O . PRO A 1 420 ? -17.015 -15.713 -17.050 1.00 34.09 423 PRO A O 1
ATOM 3014 N N . LEU A 1 421 ? -16.786 -16.352 -19.197 1.00 29.91 424 LEU A N 1
ATOM 3015 C CA . LEU A 1 421 ? -17.168 -15.040 -19.692 1.00 32.77 424 LEU A CA 1
ATOM 3016 C C . LEU A 1 421 ? -18.654 -14.768 -19.465 1.00 31.32 424 LEU A C 1
ATOM 3017 O O . LEU A 1 421 ? -19.050 -13.613 -19.265 1.00 32.22 424 LEU A O 1
ATOM 3022 N N . PHE A 1 422 ? -19.483 -15.814 -19.492 1.00 29.48 425 PHE A N 1
ATOM 3023 C CA . PHE A 1 422 ? -20.926 -15.689 -19.339 1.00 30.92 425 PHE A CA 1
ATOM 3024 C C . PHE A 1 422 ? -21.450 -16.160 -17.989 1.00 31.35 425 PHE A C 1
ATOM 3025 O O . PHE A 1 422 ? -22.660 -16.055 -17.737 1.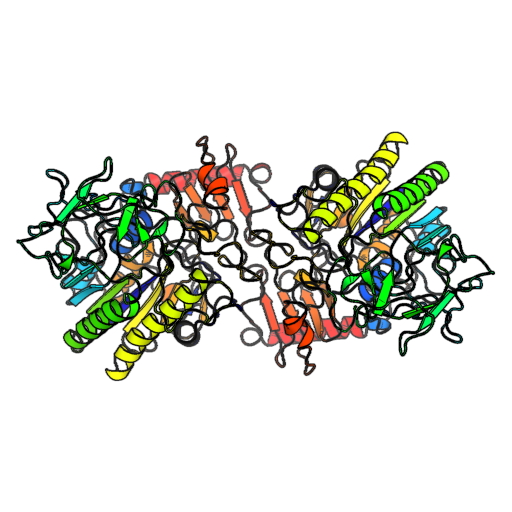00 34.46 425 PHE A O 1
ATOM 3033 N N . ASP A 1 423 ? -20.587 -16.670 -17.118 1.00 29.01 426 ASP A N 1
ATOM 3034 C CA . ASP A 1 423 ? -20.990 -17.175 -15.808 1.00 34.39 426 ASP A CA 1
ATOM 3035 C C . ASP A 1 423 ? -19.917 -16.757 -14.812 1.00 32.04 426 ASP A C 1
ATOM 3036 O O . ASP A 1 423 ? -18.810 -17.296 -14.828 1.00 36.22 426 ASP A O 1
ATOM 3041 N N . ALA A 1 424 ? -20.239 -15.797 -13.950 1.00 34.44 427 ALA A N 1
ATOM 3042 C CA . ALA A 1 424 ? -19.259 -15.282 -12.998 1.00 33.41 427 ALA A CA 1
ATOM 3043 C C . ALA A 1 424 ? -18.710 -16.347 -12.056 1.00 36.42 427 ALA A C 1
ATOM 3044 O O . ALA A 1 424 ? -17.662 -16.115 -11.447 1.00 36.23 427 ALA A O 1
ATOM 3046 N N . SER A 1 425 ? -19.375 -17.507 -11.938 1.00 36.62 428 SER A N 1
ATOM 3047 C CA . SER A 1 425 ? -18.967 -18.616 -11.078 1.00 35.76 428 SER A CA 1
ATOM 3048 C C . SER A 1 425 ? -17.973 -19.577 -11.722 1.00 36.04 428 SER A C 1
ATOM 3049 O O . SER A 1 425 ? -17.393 -20.400 -11.012 1.00 40.40 428 SER A O 1
ATOM 3052 N N . LYS A 1 426 ? -17.771 -19.525 -13.032 1.00 35.20 429 LYS A N 1
ATOM 3053 C CA . LYS A 1 426 ? -16.845 -20.448 -13.671 1.00 33.38 429 LYS A CA 1
ATOM 3054 C C . LYS A 1 426 ? -15.415 -19.935 -13.610 1.00 33.58 429 LYS A C 1
ATOM 3055 O O . LYS A 1 426 ? -15.164 -18.728 -13.587 1.00 36.11 429 LYS A O 1
ATOM 3061 N N . LEU A 1 427 ? -14.473 -20.869 -13.589 1.00 30.52 430 LEU A N 1
ATOM 3062 C CA . LEU A 1 427 ? -13.071 -20.495 -13.603 1.00 30.71 430 LEU A CA 1
ATOM 3063 C C . LEU A 1 427 ? -12.626 -20.233 -15.044 1.00 33.69 430 LEU A C 1
ATOM 3064 O O . LEU A 1 427 ? -13.261 -20.666 -16.009 1.00 34.47 430 LEU A O 1
ATOM 3069 N N . ALA A 1 428 ? -11.519 -19.503 -15.189 1.00 35.98 431 ALA A N 1
ATOM 3070 C CA . ALA A 1 428 ? -11.010 -19.189 -16.512 1.00 29.74 431 ALA A CA 1
ATOM 3071 C C . ALA A 1 428 ? -9.579 -19.691 -16.575 1.00 35.23 431 ALA A C 1
ATOM 3072 O O . ALA A 1 428 ? -9.354 -20.901 -16.648 1.00 35.61 431 ALA A O 1
ATOM 3074 N N . ARG A 1 429 ? -8.589 -18.815 -16.539 1.00 36.53 432 ARG A N 1
ATOM 3075 C CA . ARG A 1 429 ? -7.212 -19.242 -16.664 1.00 30.25 432 ARG A CA 1
ATOM 3076 C C . ARG A 1 429 ? -6.530 -19.532 -15.343 1.00 34.28 432 ARG A C 1
ATOM 3077 O O . ARG A 1 429 ? -6.904 -19.027 -14.277 1.00 35.59 432 ARG A O 1
ATOM 3085 N N . LYS A 1 430 ? -5.490 -20.354 -15.451 1.00 35.40 433 LYS A N 1
ATOM 3086 C CA . LYS A 1 430 ? -4.596 -20.705 -14.363 1.00 34.73 433 LYS A CA 1
ATOM 3087 C C . LYS A 1 430 ? -3.307 -19.915 -14.522 1.00 37.57 433 LYS A C 1
ATOM 3088 O O . LYS A 1 430 ? -2.820 -19.307 -13.559 1.00 36.93 433 LYS A O 1
ATOM 3094 N N . THR A 1 431 ? -2.790 -19.882 -15.760 1.00 35.53 434 THR A N 1
ATOM 3095 C CA . THR A 1 431 ? -1.558 -19.204 -16.140 1.00 36.27 434 THR A CA 1
ATOM 3096 C C . THR A 1 431 ? -1.819 -18.121 -17.186 1.00 30.38 434 THR A C 1
ATOM 3097 O O . THR A 1 431 ? -2.658 -18.287 -18.073 1.00 30.77 434 THR A O 1
ATOM 3101 N N . LEU A 1 432 ? -1.096 -17.005 -17.070 1.00 31.52 435 LEU A N 1
ATOM 3102 C CA . LEU A 1 432 ? -1.235 -15.877 -17.987 1.00 29.10 435 LEU A CA 1
ATOM 3103 C C . LEU A 1 432 ? 0.033 -15.034 -17.931 1.00 29.41 435 LEU A C 1
ATOM 3104 O O . LEU A 1 432 ? 0.478 -14.666 -16.840 1.00 32.91 435 LEU A O 1
ATOM 3109 N N . VAL A 1 433 ? 0.609 -14.725 -19.103 1.00 31.10 436 VAL A N 1
ATOM 3110 C CA . VAL A 1 433 ? 1.822 -13.911 -19.195 1.00 29.50 436 VAL A CA 1
ATOM 3111 C C . VAL A 1 433 ? 1.424 -12.451 -19.326 1.00 31.85 436 VAL A C 1
ATOM 3112 O O . VAL A 1 433 ? 0.467 -12.088 -20.026 1.00 26.65 436 VAL A O 1
ATOM 3116 N N . GLN A 1 434 ? 2.178 -11.607 -18.647 1.00 32.66 437 GLN A N 1
ATOM 3117 C CA . GLN A 1 434 ? 1.972 -10.175 -18.653 1.00 35.60 437 GLN A CA 1
ATOM 3118 C C . GLN A 1 434 ? 3.162 -9.546 -19.364 1.00 33.40 437 GLN A C 1
ATOM 3119 O O . GLN A 1 434 ? 4.308 -9.916 -19.088 1.00 37.28 437 GLN A O 1
ATOM 3125 N N . GLU A 1 435 ? 2.889 -8.616 -20.287 1.00 36.35 438 GLU A N 1
ATOM 3126 C CA . GLU A 1 435 ? 3.912 -7.941 -21.082 1.00 34.46 438 GLU A CA 1
ATOM 3127 C C . GLU A 1 435 ? 4.073 -6.455 -20.787 1.00 36.11 438 GLU A C 1
ATOM 3128 O O . GLU A 1 435 ? 3.163 -5.758 -20.334 1.00 36.26 438 GLU A O 1
ATOM 3134 N N . THR A 1 436 ? 5.261 -5.984 -21.121 1.00 38.86 439 THR A N 1
ATOM 3135 C CA . THR A 1 436 ? 5.686 -4.597 -21.047 1.00 39.25 439 THR A CA 1
ATOM 3136 C C . THR A 1 436 ? 7.009 -4.506 -21.797 1.00 41.19 439 THR A C 1
ATOM 3137 O O . THR A 1 436 ? 7.668 -5.532 -22.006 1.00 39.84 439 THR A O 1
ATOM 3141 N N . PRO A 1 437 ? 7.400 -3.316 -22.249 1.00 39.68 440 PRO A N 1
ATOM 3142 C CA . PRO A 1 437 ? 8.681 -3.242 -22.968 1.00 42.40 440 PRO A CA 1
ATOM 3143 C C . PRO A 1 437 ? 9.869 -3.608 -22.091 1.00 49.26 440 PRO A C 1
ATOM 3144 O O . PRO A 1 437 ? 10.844 -4.193 -22.579 1.00 55.58 440 PRO A O 1
ATOM 3148 N N . HIS A 1 438 ? 9.790 -3.293 -20.794 1.00 46.64 441 HIS A N 1
ATOM 3149 C CA . HIS A 1 438 ? 10.882 -3.490 -19.844 1.00 46.76 441 HIS A CA 1
ATOM 3150 C C . HIS A 1 438 ? 11.016 -4.915 -19.317 1.00 47.90 441 HIS A C 1
ATOM 3151 O O . HIS A 1 438 ? 12.140 -5.408 -19.143 1.00 48.70 441 HIS A O 1
ATOM 3158 N N . ALA A 1 439 ? 9.907 -5.584 -19.019 1.00 46.28 442 ALA A N 1
ATOM 3159 C CA . ALA A 1 439 ? 9.983 -6.920 -18.451 1.00 41.13 442 ALA A CA 1
ATOM 3160 C C . ALA A 1 439 ? 8.756 -7.737 -18.843 1.00 40.74 442 ALA A C 1
ATOM 3161 O O . ALA A 1 439 ? 7.804 -7.239 -19.454 1.00 36.42 442 ALA A O 1
ATOM 3163 N N . LYS A 1 440 ? 8.803 -9.010 -18.480 1.00 35.54 443 LYS A N 1
ATOM 3164 C CA . LYS A 1 440 ? 7.722 -9.944 -18.728 1.00 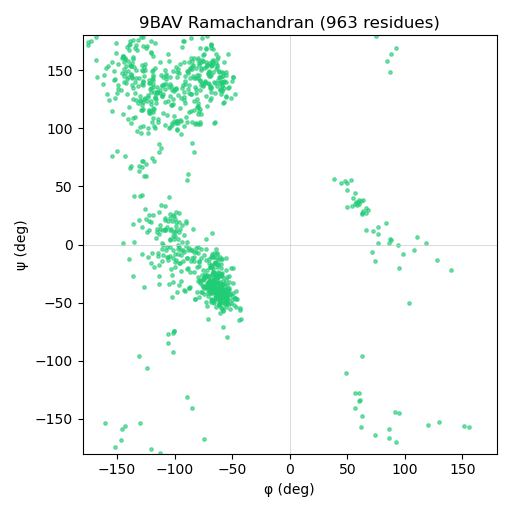34.06 443 LYS A CA 1
ATOM 3165 C C . LYS A 1 440 ? 7.403 -10.596 -17.403 1.00 33.29 443 LYS A C 1
ATOM 3166 O O . LYS A 1 440 ? 8.283 -10.751 -16.548 1.00 29.05 443 LYS A O 1
ATOM 3172 N N . GLY A 1 441 ? 6.138 -10.970 -17.225 1.00 29.96 444 GLY A N 1
ATOM 3173 C CA . GLY A 1 441 ? 5.730 -11.599 -15.993 1.00 27.12 444 GLY A CA 1
ATOM 3174 C C . GLY A 1 441 ? 4.730 -12.701 -16.256 1.00 29.82 444 GLY A C 1
ATOM 3175 O O . GLY A 1 441 ? 4.200 -12.841 -17.363 1.00 30.39 444 GLY A O 1
ATOM 3176 N N . LEU A 1 442 ? 4.466 -13.472 -15.203 1.00 30.08 445 LEU A N 1
ATOM 3177 C CA . LEU A 1 442 ? 3.536 -14.580 -15.300 1.00 29.90 445 LEU A CA 1
ATOM 3178 C C . LEU A 1 442 ? 2.693 -14.724 -14.041 1.00 30.07 445 LEU A C 1
ATOM 3179 O O . LEU A 1 442 ? 3.195 -14.594 -12.925 1.00 21.74 445 LEU A O 1
ATOM 3184 N N . ARG A 1 443 ? 1.405 -15.012 -14.247 1.00 33.16 446 ARG A N 1
ATOM 3185 C CA . ARG A 1 443 ? 0.454 -15.258 -13.174 1.00 35.16 446 ARG A CA 1
ATOM 3186 C C . ARG A 1 443 ? 0.072 -16.734 -13.208 1.00 29.90 446 ARG A C 1
ATOM 3187 O O . ARG A 1 443 ? -0.299 -17.258 -14.260 1.00 30.50 446 ARG A O 1
ATOM 3195 N N . GLU A 1 444 ? 0.185 -17.401 -12.062 1.00 30.29 447 GLU A N 1
ATOM 3196 C CA . GLU A 1 444 ? -0.199 -18.801 -11.886 1.00 33.17 447 GLU A CA 1
ATOM 3197 C C . GLU A 1 444 ? -1.093 -18.742 -10.656 1.00 30.90 447 GLU A C 1
ATOM 3198 O O . GLU A 1 444 ? -0.591 -18.718 -9.531 1.00 32.49 447 GLU A O 1
ATOM 3204 N N . ASN A 1 445 ? -2.406 -18.676 -10.878 1.00 26.89 448 ASN A N 1
ATOM 3205 C CA . ASN A 1 445 ? -3.403 -18.502 -9.811 1.00 29.48 448 ASN A CA 1
ATOM 3206 C C . ASN A 1 445 ? -3.017 -17.212 -9.088 1.00 27.29 448 ASN A C 1
ATOM 3207 O O . ASN A 1 445 ? -2.826 -16.178 -9.751 1.00 26.20 448 ASN A O 1
ATOM 3212 N N . SER A 1 446 ? -2.873 -17.207 -7.774 1.00 27.29 449 SER A N 1
ATOM 3213 C CA . SER A 1 446 ? -2.520 -15.979 -7.082 1.00 26.67 449 SER A CA 1
ATOM 3214 C C . SER A 1 446 ? -1.037 -15.657 -7.119 1.00 30.91 449 SER A C 1
ATOM 3215 O O . SER A 1 446 ? -0.656 -14.573 -6.666 1.00 31.51 449 SER A O 1
ATOM 3218 N N . TRP A 1 447 ? -0.201 -16.548 -7.646 1.00 29.53 450 TRP A N 1
ATOM 3219 C CA . TRP A 1 447 ? 1.228 -16.275 -7.718 1.00 32.05 450 TRP A CA 1
ATOM 3220 C C . TRP A 1 447 ? 1.548 -15.294 -8.836 1.00 30.98 450 TRP A C 1
ATOM 3221 O O . TRP A 1 447 ? 1.002 -15.381 -9.949 1.00 28.46 450 TRP A O 1
ATOM 3232 N N . LYS A 1 448 ? 2.460 -14.367 -8.550 1.00 25.52 451 LYS A N 1
ATOM 3233 C CA . LYS A 1 448 ? 2.904 -13.421 -9.560 1.00 23.82 451 LYS A CA 1
ATOM 3234 C C . LYS A 1 448 ? 4.415 -13.495 -9.624 1.00 27.15 451 LYS A C 1
ATOM 3235 O O . LYS A 1 448 ? 5.089 -13.326 -8.604 1.00 28.28 451 LYS A O 1
ATOM 3241 N N . TYR A 1 449 ? 4.950 -13.740 -10.815 1.00 28.00 452 TYR A N 1
ATOM 3242 C CA . TYR A 1 449 ? 6.392 -13.799 -11.013 1.00 29.60 452 TYR A CA 1
ATOM 3243 C C . TYR A 1 449 ? 6.787 -12.742 -12.036 1.00 29.35 452 TYR A C 1
ATOM 3244 O O . TYR A 1 449 ? 6.129 -12.589 -13.068 1.00 28.52 452 TYR A O 1
ATOM 3253 N N . ILE A 1 450 ? 7.844 -12.002 -11.737 1.00 28.89 453 ILE A N 1
ATOM 3254 C CA . ILE A 1 450 ? 8.361 -10.990 -12.641 1.00 30.29 453 ILE A CA 1
ATOM 3255 C C . ILE A 1 450 ? 9.788 -11.387 -12.949 1.00 26.30 453 ILE A C 1
ATOM 3256 O O . ILE A 1 450 ? 10.612 -11.512 -12.040 1.00 32.17 453 ILE A O 1
ATOM 3261 N N . ARG A 1 451 ? 10.070 -11.593 -14.218 1.00 31.75 454 ARG A N 1
ATOM 3262 C CA . ARG A 1 451 ? 11.398 -12.008 -14.641 1.00 38.31 454 ARG A CA 1
ATOM 3263 C C . ARG A 1 451 ? 12.397 -10.867 -14.460 1.00 34.68 454 ARG A C 1
ATOM 3264 O O . ARG A 1 451 ? 12.087 -9.714 -14.760 1.00 33.03 454 ARG A O 1
ATOM 3272 N N . PRO A 1 452 ? 13.597 -11.163 -13.967 1.00 39.59 455 PRO A N 1
ATOM 3273 C CA . PRO A 1 452 ? 14.594 -10.103 -13.757 1.00 35.40 455 PRO A CA 1
ATOM 3274 C C . PRO A 1 452 ? 15.135 -9.554 -15.064 1.00 33.66 455 PRO A C 1
ATOM 3275 O O . PRO A 1 452 ? 15.248 -10.257 -16.069 1.00 38.26 455 PRO A O 1
ATOM 3279 N N . THR A 1 453 ? 15.480 -8.272 -15.031 1.00 39.75 456 THR A N 1
ATOM 3280 C CA . THR A 1 453 ? 16.020 -7.560 -16.180 1.00 40.51 456 THR A CA 1
ATOM 3281 C C . THR A 1 453 ? 17.097 -6.592 -15.712 1.00 38.71 456 THR A C 1
ATOM 3282 O O . THR A 1 453 ? 17.093 -6.137 -14.565 1.00 40.29 456 THR A O 1
ATOM 3286 N N . GLU A 1 454 ? 18.023 -6.279 -16.605 1.00 36.58 457 GLU A N 1
ATOM 3287 C CA . GLU A 1 454 ? 19.076 -5.327 -16.280 1.00 47.57 457 GLU A CA 1
ATOM 3288 C C . GLU A 1 454 ? 18.764 -3.947 -16.844 1.00 46.87 457 GLU A C 1
ATOM 3289 O O . GLU A 1 454 ? 19.466 -2.982 -16.526 1.00 43.78 457 GLU A O 1
ATOM 3295 N N . LYS A 1 455 ? 17.717 -3.848 -17.665 1.00 52.06 458 LYS A N 1
ATOM 3296 C CA . LYS A 1 455 ? 17.307 -2.590 -18.272 1.00 45.37 458 LYS A CA 1
ATOM 3297 C C . LYS A 1 455 ? 16.992 -1.565 -17.193 1.00 48.82 458 LYS A C 1
ATOM 3298 O O . LYS A 1 455 ? 16.291 -1.862 -16.219 1.00 46.90 458 LYS A O 1
ATOM 3304 N N . ASP A 1 456 ? 17.537 -0.357 -17.363 1.00 61.05 459 ASP A N 1
ATOM 3305 C CA . ASP A 1 456 ? 17.346 0.752 -16.431 1.00 54.33 459 ASP A CA 1
ATOM 3306 C C . ASP A 1 456 ? 16.284 1.654 -17.038 1.00 55.63 459 ASP A C 1
ATOM 3307 O O . ASP A 1 456 ? 16.543 2.360 -18.020 1.00 59.46 459 ASP A O 1
ATOM 3309 N N . VAL A 1 457 ? 15.085 1.617 -16.466 1.00 57.05 460 VAL A N 1
ATOM 3310 C CA . VAL A 1 457 ? 13.998 2.434 -16.979 1.00 55.21 460 VAL A CA 1
ATOM 3311 C C . VAL A 1 457 ? 13.528 3.378 -15.885 1.00 57.19 460 VAL A C 1
ATOM 3312 O O . VAL A 1 457 ? 12.456 3.196 -15.295 1.00 59.93 460 VAL A O 1
ATOM 3316 N N . ALA A 1 458 ? 14.335 4.406 -15.619 1.00 56.58 461 ALA A N 1
ATOM 3317 C CA . ALA A 1 458 ? 13.989 5.386 -14.605 1.00 54.06 461 ALA A CA 1
ATOM 3318 C C . ALA A 1 458 ? 12.971 6.409 -15.094 1.00 50.99 461 ALA A C 1
ATOM 3319 O O . ALA A 1 458 ? 12.337 7.070 -14.266 1.00 53.71 461 ALA A O 1
ATOM 3321 N N . TRP A 1 459 ? 12.791 6.563 -16.410 1.00 49.52 462 TRP A N 1
ATOM 3322 C CA . TRP A 1 459 ? 11.814 7.542 -16.864 1.00 49.38 462 TRP A CA 1
ATOM 3323 C C . TRP A 1 459 ? 10.411 7.204 -16.397 1.00 51.56 462 TRP A C 1
ATOM 3324 O O . TRP A 1 459 ? 9.572 8.108 -16.297 1.00 55.66 462 TRP A O 1
ATOM 3335 N N . VAL A 1 460 ? 10.123 5.938 -16.103 1.00 47.13 463 VAL A N 1
ATOM 3336 C CA . VAL A 1 460 ? 8.784 5.621 -15.635 1.00 42.96 463 VAL A CA 1
ATOM 3337 C C . VAL A 1 460 ? 8.559 6.221 -14.251 1.00 44.29 463 VAL A C 1
ATOM 3338 O O . VAL A 1 460 ? 7.559 6.911 -14.016 1.00 43.33 463 VAL A O 1
ATOM 3342 N N . LYS A 1 461 ? 9.501 5.997 -13.322 1.00 42.00 464 LYS A N 1
ATOM 3343 C CA . LYS A 1 461 ? 9.364 6.543 -11.972 1.00 37.85 464 LYS A CA 1
ATOM 3344 C C . LYS A 1 461 ? 9.452 8.063 -11.960 1.00 41.17 464 LYS A C 1
ATOM 3345 O O . LYS A 1 461 ? 8.701 8.722 -11.235 1.00 39.45 464 LYS A O 1
ATOM 3351 N N . ALA A 1 462 ? 10.374 8.629 -12.745 1.00 43.86 465 ALA A N 1
ATOM 3352 C CA . ALA A 1 462 ? 10.605 10.075 -12.771 1.00 44.37 465 ALA A CA 1
ATOM 3353 C C . ALA A 1 462 ? 9.475 10.841 -13.440 1.00 38.62 465 ALA A C 1
ATOM 3354 O O . ALA A 1 462 ? 8.802 11.657 -12.802 1.00 36.30 465 ALA A O 1
ATOM 3356 N N . LYS A 1 463 ? 9.280 10.603 -14.740 1.00 38.69 466 LYS A N 1
ATOM 3357 C CA . LYS A 1 463 ? 8.290 11.302 -15.551 1.00 35.32 466 LYS A CA 1
ATOM 3358 C C . LYS A 1 463 ? 6.863 10.823 -15.347 1.00 33.62 466 LYS A C 1
ATOM 3359 O O . LYS A 1 463 ? 5.947 11.644 -15.326 1.00 37.11 466 LYS A O 1
ATOM 3365 N N . LYS A 1 464 ? 6.632 9.520 -15.221 1.00 41.99 467 LYS A N 1
ATOM 3366 C CA . LYS A 1 464 ? 5.272 8.998 -15.113 1.00 34.24 467 LYS A CA 1
ATOM 3367 C C . LYS A 1 464 ? 4.779 8.724 -13.692 1.00 36.00 467 LYS A C 1
ATOM 3368 O O . LYS A 1 464 ? 3.592 8.430 -13.527 1.00 32.35 467 LYS A O 1
ATOM 3374 N N . ASN A 1 465 ? 5.638 8.811 -12.673 1.00 39.66 468 ASN A N 1
ATOM 3375 C CA . ASN A 1 465 ? 5.250 8.580 -11.274 1.00 32.32 468 ASN A CA 1
ATOM 3376 C C . ASN A 1 465 ? 4.697 7.173 -11.052 1.00 36.33 468 ASN A C 1
ATOM 3377 O O . ASN A 1 465 ? 3.755 6.962 -10.276 1.00 32.06 468 ASN A O 1
ATOM 3382 N N . ILE A 1 466 ? 5.305 6.199 -11.724 1.00 32.81 469 ILE A N 1
ATOM 3383 C CA . ILE A 1 466 ? 4.904 4.806 -11.639 1.00 32.02 469 ILE A CA 1
ATOM 3384 C C . ILE A 1 466 ? 6.141 3.940 -11.474 1.00 32.94 469 ILE A C 1
ATOM 3385 O O . ILE A 1 466 ? 7.169 4.184 -12.111 1.00 35.87 469 ILE A O 1
ATOM 3390 N N . ASP A 1 467 ? 6.049 2.928 -10.622 1.00 36.44 470 ASP A N 1
ATOM 3391 C CA . ASP A 1 467 ? 7.158 1.997 -10.478 1.00 35.74 470 ASP A CA 1
ATOM 3392 C C . ASP A 1 467 ? 7.048 1.028 -11.655 1.00 34.68 470 ASP A C 1
ATOM 3393 O O . ASP A 1 467 ? 6.015 0.371 -11.799 1.00 31.10 470 ASP A O 1
ATOM 3398 N N . PRO A 1 468 ? 8.048 0.947 -12.543 1.00 39.45 471 PRO A N 1
ATOM 3399 C CA . PRO A 1 468 ? 7.918 0.043 -13.705 1.00 31.41 471 PRO A CA 1
ATOM 3400 C C . PRO A 1 468 ? 7.980 -1.423 -13.337 1.00 34.15 471 PRO A C 1
ATOM 3401 O O . PRO A 1 468 ? 7.571 -2.258 -14.151 1.00 34.45 471 PRO A O 1
ATOM 3405 N N . GLY A 1 469 ? 8.459 -1.761 -12.136 1.00 35.12 472 GLY A N 1
ATOM 3406 C CA . GLY A 1 469 ? 8.540 -3.132 -11.674 1.00 36.95 472 GLY A CA 1
ATOM 3407 C C . GLY A 1 469 ? 9.794 -3.882 -12.046 1.00 33.46 472 GLY A C 1
ATOM 3408 O O . GLY A 1 469 ? 9.886 -5.079 -11.762 1.00 38.35 472 GLY A O 1
ATOM 3409 N N . THR A 1 470 ? 10.757 -3.230 -12.675 1.00 34.68 473 THR A N 1
ATOM 3410 C CA . THR A 1 470 ? 11.963 -3.933 -13.056 1.00 36.90 473 THR A CA 1
ATOM 3411 C C . THR A 1 470 ? 12.849 -4.171 -11.838 1.00 39.82 473 THR A C 1
ATOM 3412 O O . THR A 1 470 ? 12.758 -3.476 -10.816 1.00 34.30 473 THR A O 1
ATOM 3416 N N . SER A 1 471 ? 13.718 -5.176 -11.963 1.00 36.13 474 SER A N 1
ATOM 3417 C CA . SER A 1 471 ? 14.642 -5.531 -10.897 1.00 34.30 474 SER A CA 1
ATOM 3418 C C . SER A 1 471 ? 15.682 -6.477 -11.453 1.00 35.31 474 SER A C 1
ATOM 3419 O O . SER A 1 471 ? 15.365 -7.309 -12.306 1.00 36.25 474 SER A O 1
ATOM 3422 N N . LYS A 1 472 ? 16.916 -6.350 -10.971 1.00 32.03 475 LYS A N 1
ATOM 3423 C CA . LYS A 1 472 ? 17.955 -7.254 -11.440 1.00 32.67 475 LYS A CA 1
ATOM 3424 C C . LYS A 1 472 ? 17.781 -8.662 -10.862 1.00 34.15 475 LYS A C 1
ATOM 3425 O O . LYS A 1 472 ? 18.401 -9.605 -11.357 1.00 33.90 475 LYS A O 1
ATOM 3428 N N . ALA A 1 473 ? 16.940 -8.828 -9.838 1.00 36.47 476 ALA A N 1
ATOM 3429 C CA . ALA A 1 473 ? 16.636 -10.068 -9.133 1.00 33.54 476 ALA A CA 1
ATOM 3430 C C . ALA A 1 473 ? 15.204 -10.531 -9.392 1.00 30.59 476 ALA A C 1
ATOM 3431 O O . ALA A 1 473 ? 14.294 -9.713 -9.523 1.00 32.14 476 ALA A O 1
ATOM 3433 N N . PRO A 1 474 ? 14.966 -11.837 -9.456 1.00 36.96 477 PRO A N 1
ATOM 3434 C CA . PRO A 1 474 ? 13.600 -12.317 -9.686 1.00 35.76 477 PRO A CA 1
ATOM 3435 C C . PRO A 1 474 ? 12.666 -11.786 -8.613 1.00 35.53 477 PRO A C 1
ATOM 3436 O O . PRO A 1 474 ? 13.091 -11.407 -7.515 1.00 35.06 477 PRO A O 1
ATOM 3440 N N . GLN A 1 475 ? 11.376 -11.741 -8.953 1.00 29.67 478 GLN A N 1
ATOM 3441 C CA . GLN A 1 475 ? 10.354 -11.269 -8.033 1.00 27.84 478 GLN A CA 1
ATOM 3442 C C . GLN A 1 475 ? 9.226 -12.277 -8.046 1.00 30.55 478 GLN A C 1
ATOM 3443 O O . GLN A 1 475 ? 8.838 -12.760 -9.115 1.00 33.72 478 GLN A O 1
ATOM 3449 N N . LEU A 1 476 ? 8.714 -12.596 -6.852 1.00 28.36 479 LEU A N 1
ATOM 3450 C CA . LEU A 1 476 ? 7.621 -13.542 -6.671 1.00 27.83 479 LEU A CA 1
ATOM 3451 C C . LEU A 1 476 ? 6.709 -13.014 -5.576 1.00 28.88 479 LEU A C 1
ATOM 3452 O O . LEU A 1 476 ? 7.189 -12.679 -4.490 1.00 29.13 479 LEU A O 1
ATOM 3457 N N . PHE A 1 477 ? 5.403 -12.946 -5.842 1.00 25.20 480 PHE A N 1
ATOM 3458 C CA . PHE A 1 477 ? 4.457 -12.464 -4.843 1.00 29.09 480 PHE A CA 1
ATOM 3459 C C . PHE A 1 477 ? 3.232 -13.362 -4.728 1.00 27.76 480 PHE A C 1
ATOM 3460 O O . PHE A 1 477 ? 2.800 -13.994 -5.695 1.00 29.10 480 PHE A O 1
ATOM 3468 N N . ASP A 1 478 ? 2.671 -13.394 -3.529 1.00 24.54 481 ASP A N 1
ATOM 3469 C CA . ASP A 1 478 ? 1.421 -14.092 -3.257 1.00 26.79 481 ASP A CA 1
ATOM 3470 C C . ASP A 1 478 ? 0.390 -12.968 -3.192 1.00 26.45 481 ASP A C 1
ATOM 3471 O O . ASP A 1 478 ? 0.350 -12.222 -2.212 1.00 24.77 481 ASP A O 1
ATOM 3476 N N . LEU A 1 479 ? -0.420 -12.816 -4.243 1.00 25.86 482 LEU A N 1
ATOM 3477 C CA . LEU A 1 479 ? -1.380 -11.717 -4.247 1.00 25.82 482 LEU A CA 1
ATOM 3478 C C . LEU A 1 479 ? -2.525 -11.885 -3.242 1.00 29.36 482 LEU A C 1
ATOM 3479 O O . LEU A 1 479 ? -3.239 -10.908 -3.005 1.00 27.24 482 LEU A O 1
ATOM 3484 N N . ASP A 1 480 ? -2.723 -13.071 -2.638 1.00 32.68 483 ASP A N 1
ATOM 3485 C CA . ASP A 1 480 ? -3.808 -13.225 -1.659 1.00 31.63 483 ASP A CA 1
ATOM 3486 C C . ASP A 1 480 ? -3.480 -12.508 -0.351 1.00 29.93 483 ASP A C 1
ATOM 3487 O O . ASP A 1 480 ? -4.369 -11.945 0.304 1.00 29.44 483 ASP A O 1
ATOM 3492 N N . THR A 1 481 ? -2.214 -12.532 0.046 1.00 26.28 484 THR A N 1
ATOM 3493 C CA . THR A 1 481 ? -1.754 -11.893 1.268 1.00 28.69 484 THR A CA 1
ATOM 3494 C C . THR A 1 481 ? -1.061 -10.574 0.999 1.00 33.59 484 THR A C 1
ATOM 3495 O O . THR A 1 481 ? -1.048 -9.701 1.867 1.00 31.45 484 THR A O 1
ATOM 3499 N N . ASP A 1 482 ? -0.490 -10.430 -0.192 1.00 30.25 485 ASP A N 1
ATOM 3500 C CA . ASP A 1 482 ? 0.247 -9.246 -0.609 1.00 25.48 485 ASP A CA 1
ATOM 3501 C C . ASP A 1 482 ? -0.334 -8.776 -1.942 1.00 28.94 485 ASP A C 1
ATOM 3502 O O . ASP A 1 482 ? 0.290 -8.912 -3.001 1.00 30.12 485 ASP A O 1
ATOM 3507 N N . PRO A 1 483 ? -1.547 -8.220 -1.922 1.00 30.16 486 PRO A N 1
ATOM 3508 C CA . PRO A 1 483 ? -2.173 -7.784 -3.179 1.00 24.21 486 PRO A CA 1
ATOM 3509 C C . PRO A 1 483 ? -1.431 -6.684 -3.924 1.00 27.25 486 PRO A C 1
ATOM 3510 O O . PRO A 1 483 ? -1.558 -6.595 -5.155 1.00 26.69 486 PRO A O 1
ATOM 3514 N N . SER A 1 484 ? -0.666 -5.843 -3.234 1.00 25.35 487 SER A N 1
ATOM 3515 C CA . SER A 1 484 ? 0.018 -4.739 -3.891 1.00 29.95 487 SER A CA 1
ATOM 3516 C C . SER A 1 484 ? 1.485 -5.030 -4.213 1.00 28.95 487 SER A C 1
ATOM 3517 O O . SER A 1 484 ? 2.236 -4.100 -4.510 1.00 30.39 487 SER A O 1
ATOM 3520 N N . GLU A 1 485 ? 1.897 -6.296 -4.172 1.00 32.20 488 GLU A N 1
ATOM 3521 C CA . GLU A 1 485 ? 3.256 -6.725 -4.530 1.00 28.92 488 GLU A CA 1
ATOM 3522 C C . GLU A 1 485 ? 4.344 -5.971 -3.778 1.00 28.20 488 GLU A C 1
ATOM 3523 O O . GLU A 1 485 ? 5.256 -5.393 -4.364 1.00 31.60 488 GLU A O 1
ATOM 3529 N N . LEU A 1 486 ? 4.250 -6.000 -2.458 1.00 27.66 489 LEU A N 1
ATOM 3530 C CA . LEU A 1 486 ? 5.223 -5.344 -1.600 1.00 29.92 489 LEU A CA 1
ATOM 3531 C C . LEU A 1 486 ? 6.182 -6.297 -0.897 1.00 30.39 489 LEU A C 1
ATOM 3532 O O . LEU A 1 486 ? 7.174 -5.830 -0.335 1.00 32.63 489 LEU A O 1
ATOM 3537 N N . HIS A 1 487 ? 5.914 -7.602 -0.889 1.00 31.82 490 HIS A N 1
ATOM 3538 C CA . HIS A 1 487 ? 6.747 -8.575 -0.177 1.00 33.31 490 HIS A CA 1
ATOM 3539 C C . HIS A 1 487 ? 7.251 -9.652 -1.145 1.00 31.10 490 HIS A C 1
ATOM 3540 O O . HIS A 1 487 ? 6.548 -10.632 -1.423 1.00 31.46 490 HIS A O 1
ATOM 3547 N N . ASN A 1 488 ? 8.474 -9.460 -1.648 1.00 28.90 491 ASN A N 1
ATOM 3548 C CA . ASN A 1 488 ? 9.081 -10.398 -2.592 1.00 31.23 491 ASN A CA 1
ATOM 3549 C C . ASN A 1 488 ? 9.399 -11.729 -1.921 1.00 30.61 491 ASN A C 1
ATOM 3550 O O . ASN A 1 488 ? 10.082 -11.777 -0.896 1.00 36.93 491 ASN A O 1
ATOM 3555 N N . LEU A 1 489 ? 8.904 -12.815 -2.503 1.00 30.52 492 LEU A N 1
ATOM 3556 C CA . LEU A 1 489 ? 9.105 -14.154 -1.969 1.00 31.63 492 LEU A CA 1
ATOM 3557 C C . LEU A 1 489 ? 10.051 -14.987 -2.808 1.00 34.98 492 LEU A C 1
ATOM 3558 O O . LEU A 1 489 ? 10.099 -16.211 -2.624 1.00 39.11 492 LEU A O 1
ATOM 3563 N N . ALA A 1 490 ? 10.775 -14.360 -3.737 1.00 31.24 493 ALA A N 1
ATOM 3564 C CA . ALA A 1 490 ? 11.651 -15.096 -4.637 1.00 31.16 493 ALA A CA 1
ATOM 3565 C C . ALA A 1 490 ? 12.632 -15.966 -3.872 1.00 35.45 493 ALA A C 1
ATOM 3566 O O . ALA A 1 490 ? 12.815 -17.138 -4.208 1.00 36.29 493 ALA A O 1
ATOM 3568 N N . ALA A 1 491 ? 13.257 -15.412 -2.828 1.00 36.02 494 ALA A N 1
ATOM 3569 C CA . ALA A 1 491 ? 14.225 -16.162 -2.029 1.00 36.72 494 ALA A CA 1
ATOM 3570 C C . ALA A 1 491 ? 13.577 -17.261 -1.180 1.00 38.20 494 ALA A C 1
ATOM 3571 O O . ALA A 1 491 ? 14.210 -18.292 -0.939 1.00 44.77 494 ALA A O 1
ATOM 3573 N N . LYS A 1 492 ? 12.331 -17.070 -0.728 1.00 36.38 495 LYS A N 1
ATOM 3574 C CA . LYS A 1 492 ? 11.651 -18.080 0.091 1.00 40.13 495 LYS A CA 1
ATOM 3575 C C . LYS A 1 492 ? 11.179 -19.289 -0.719 1.00 42.63 495 LYS A C 1
ATOM 3576 O O . LYS A 1 492 ? 11.060 -20.396 -0.169 1.00 40.77 495 LYS A O 1
ATOM 3582 N N . TYR A 1 493 ? 10.885 -19.106 -2.005 1.00 36.32 496 TYR A N 1
ATOM 3583 C CA . TYR A 1 493 ? 10.414 -20.192 -2.866 1.00 36.73 496 TYR A CA 1
ATOM 3584 C C . TYR A 1 493 ? 11.211 -20.211 -4.172 1.00 39.61 496 TYR A C 1
ATOM 3585 O O . TYR A 1 493 ? 10.655 -20.010 -5.262 1.00 38.72 496 TYR A O 1
ATOM 3594 N N . PRO A 1 494 ? 12.532 -20.454 -4.093 1.00 37.73 497 PRO A N 1
ATOM 3595 C CA . PRO A 1 494 ? 13.353 -20.460 -5.317 1.00 33.31 497 PRO A CA 1
ATOM 3596 C C . PRO A 1 494 ? 12.939 -21.493 -6.353 1.00 34.15 497 PRO A C 1
ATOM 3597 O O . PRO A 1 494 ? 13.174 -21.273 -7.546 1.00 38.45 497 PRO A O 1
ATOM 3601 N N . ASP A 1 495 ? 12.325 -22.607 -5.958 1.00 33.50 498 ASP A N 1
ATOM 3602 C CA . ASP A 1 495 ? 11.893 -23.552 -6.979 1.00 39.74 498 ASP A CA 1
ATOM 3603 C C . ASP A 1 495 ? 10.649 -23.025 -7.683 1.00 38.41 498 ASP A C 1
ATOM 3604 O O . ASP A 1 495 ? 10.441 -23.297 -8.874 1.00 37.19 498 ASP A O 1
ATOM 3609 N N . LYS A 1 496 ? 9.820 -22.258 -6.968 1.00 37.50 499 LYS A N 1
ATOM 3610 C CA . LYS A 1 496 ? 8.638 -21.673 -7.590 1.00 37.24 499 LYS A CA 1
ATOM 3611 C C . LYS A 1 496 ? 9.058 -20.684 -8.669 1.00 35.48 499 LYS A C 1
ATOM 3612 O O . LYS A 1 496 ? 8.507 -20.686 -9.778 1.00 36.70 499 LYS A O 1
ATOM 3618 N N . VAL A 1 497 ? 10.060 -19.853 -8.370 1.00 31.70 500 VAL A N 1
ATOM 3619 C CA . VAL A 1 497 ? 10.569 -18.906 -9.357 1.00 33.24 500 VAL A CA 1
ATOM 3620 C C . VAL A 1 497 ? 11.017 -19.648 -10.610 1.00 35.16 500 VAL A C 1
ATOM 3621 O O . VAL A 1 497 ? 10.649 -19.288 -11.735 1.00 38.99 500 VAL A O 1
ATOM 3625 N N . LYS A 1 498 ? 11.821 -20.699 -10.431 1.00 34.03 501 LYS A N 1
ATOM 3626 C CA . LYS A 1 498 ? 12.307 -21.478 -11.571 1.00 35.47 501 LYS A CA 1
ATOM 3627 C C . LYS A 1 498 ? 11.147 -22.091 -12.355 1.00 37.76 501 LYS A C 1
ATOM 3628 O O . LYS A 1 498 ? 11.101 -21.997 -13.588 1.00 39.47 501 LYS A O 1
ATOM 3634 N N . LEU A 1 499 ? 10.190 -22.709 -11.657 1.00 33.03 502 LEU A N 1
ATOM 3635 C CA . LEU A 1 499 ? 9.024 -23.272 -12.330 1.00 31.87 502 LEU A CA 1
ATOM 3636 C C . LEU A 1 499 ? 8.303 -22.215 -13.160 1.00 35.22 502 LEU A C 1
ATOM 3637 O O . LEU A 1 499 ? 8.017 -22.420 -14.346 1.00 37.61 502 LEU A O 1
ATOM 3642 N N . LEU A 1 500 ? 7.983 -21.070 -12.549 1.00 39.71 503 LEU A N 1
ATOM 3643 C CA . LEU A 1 500 ? 7.273 -20.039 -13.299 1.00 36.44 503 LEU A CA 1
ATOM 3644 C C . LEU A 1 500 ? 8.137 -19.510 -14.439 1.00 37.40 503 LEU A C 1
ATOM 3645 O O . LEU A 1 500 ? 7.639 -19.288 -15.555 1.00 35.63 503 LEU A O 1
ATOM 3650 N N . GLU A 1 501 ? 9.443 -19.337 -14.197 1.00 33.98 504 GLU A N 1
ATOM 3651 C CA . GLU A 1 501 ? 10.302 -18.908 -15.294 1.00 34.98 504 GLU A CA 1
ATOM 3652 C C . GLU A 1 501 ? 10.285 -19.954 -16.403 1.00 36.94 504 GLU A C 1
ATOM 3653 O O . GLU A 1 501 ? 10.275 -19.618 -17.593 1.00 40.54 504 GLU A O 1
ATOM 3659 N N . GLN A 1 502 ? 10.260 -21.233 -16.030 1.00 36.30 505 GLN A N 1
ATOM 3660 C CA . GLN A 1 502 ? 10.221 -22.271 -17.047 1.00 38.00 505 GLN A CA 1
ATOM 3661 C C . GLN A 1 502 ? 8.912 -22.195 -17.833 1.00 42.85 505 GLN A C 1
ATOM 3662 O O . GLN A 1 502 ? 8.919 -22.234 -19.075 1.00 41.28 505 GLN A O 1
ATOM 3668 N N . LYS A 1 503 ? 7.772 -22.055 -17.130 1.00 39.03 506 LYS A N 1
ATOM 3669 C CA . LYS A 1 503 ? 6.503 -21.979 -17.855 1.00 38.64 506 LYS A CA 1
ATOM 3670 C C . LYS A 1 503 ? 6.412 -20.733 -18.723 1.00 39.11 506 LYS A C 1
ATOM 3671 O O . LYS A 1 503 ? 5.700 -20.735 -19.740 1.00 38.44 506 LYS A O 1
ATOM 3677 N N . LEU A 1 504 ? 7.123 -19.669 -18.352 1.00 37.06 507 LEU A N 1
ATOM 3678 C CA . LEU A 1 504 ? 7.115 -18.481 -19.188 1.00 38.18 507 LEU A CA 1
ATOM 3679 C C . LEU A 1 504 ? 7.900 -18.749 -20.468 1.00 36.26 507 LEU A C 1
ATOM 3680 O O . LEU A 1 504 ? 7.559 -18.227 -21.536 1.00 35.21 507 LEU A O 1
ATOM 3685 N N . GLN A 1 505 ? 8.945 -19.571 -20.387 1.00 40.70 508 GLN A N 1
ATOM 3686 C CA . GLN A 1 505 ? 9.703 -19.872 -21.597 1.00 39.31 508 GLN A CA 1
ATOM 3687 C C . GLN A 1 505 ? 8.882 -20.728 -22.541 1.00 37.10 508 GLN A C 1
ATOM 3688 O O . GLN A 1 505 ? 8.895 -20.497 -23.753 1.00 43.12 508 GLN A O 1
ATOM 3694 N N . ASP A 1 506 ? 8.143 -21.706 -22.003 1.00 41.26 509 ASP A N 1
ATOM 3695 C CA . ASP A 1 506 ? 7.303 -22.549 -22.850 1.00 42.39 509 ASP A CA 1
ATOM 3696 C C . ASP A 1 506 ? 6.349 -21.698 -23.668 1.00 42.41 509 ASP A C 1
ATOM 3697 O O . ASP A 1 506 ? 6.253 -21.851 -24.892 1.00 44.00 509 ASP A O 1
ATOM 3702 N N . ILE A 1 507 ? 5.640 -20.781 -22.998 1.00 40.37 510 ILE A N 1
ATOM 3703 C CA . ILE A 1 507 ? 4.698 -19.909 -23.691 1.00 35.36 510 ILE A CA 1
ATOM 3704 C C . ILE A 1 507 ? 5.403 -19.093 -24.773 1.00 34.70 510 ILE A C 1
ATOM 3705 O O . ILE A 1 507 ? 4.826 -18.833 -25.833 1.00 32.55 510 ILE A O 1
ATOM 3710 N N . GLU A 1 508 ? 6.655 -18.686 -24.540 1.00 35.82 511 GLU A N 1
ATOM 3711 C CA . GLU A 1 508 ? 7.364 -17.924 -25.568 1.00 40.30 511 GLU A CA 1
ATOM 3712 C C . GLU A 1 508 ? 7.688 -18.809 -26.771 1.00 41.68 511 GLU A C 1
ATOM 3713 O O . GLU A 1 508 ? 7.623 -18.360 -27.920 1.00 38.07 511 GLU A O 1
ATOM 3719 N N . LEU A 1 509 ? 8.019 -20.078 -26.520 1.00 42.62 512 LEU A N 1
ATOM 3720 C CA . LEU A 1 509 ? 8.341 -21.043 -27.562 1.00 46.50 512 LEU A CA 1
ATOM 3721 C C . LEU A 1 509 ? 7.105 -21.609 -28.251 1.00 43.75 512 LEU A C 1
ATOM 3722 O O . LEU A 1 509 ? 7.238 -22.217 -29.315 1.00 47.21 512 LEU A O 1
ATOM 3727 N N . GLN A 1 510 ? 5.922 -21.436 -27.670 1.00 39.33 513 GLN A N 1
ATOM 3728 C CA . GLN A 1 510 ? 4.703 -21.949 -28.277 1.00 38.78 513 GLN A CA 1
ATOM 3729 C C . GLN A 1 510 ? 4.485 -21.292 -29.635 1.00 40.89 513 GLN A C 1
ATOM 3730 O O . GLN A 1 510 ? 4.711 -20.090 -29.799 1.00 45.51 513 GLN A O 1
ATOM 3736 N N . SER A 1 511 ? 4.055 -22.093 -30.626 1.00 45.77 514 SER A N 1
ATOM 3737 C CA . SER A 1 511 ? 3.798 -21.584 -31.973 1.00 43.79 514 SER A CA 1
ATOM 3738 C C . SER A 1 511 ? 2.500 -22.085 -32.593 1.00 38.86 514 SER A C 1
ATOM 3739 O O . SER A 1 511 ? 2.217 -21.741 -33.744 1.00 43.20 514 SER A O 1
ATOM 3742 N N . ILE A 1 512 ? 1.702 -22.876 -31.879 1.00 42.73 515 ILE A N 1
ATOM 3743 C CA . ILE A 1 512 ? 0.427 -23.378 -32.381 1.00 43.55 515 ILE A CA 1
ATOM 3744 C C . ILE A 1 512 ? -0.590 -23.306 -31.242 1.00 42.25 515 ILE A C 1
ATOM 3745 O O . ILE A 1 512 ? -0.252 -23.004 -30.097 1.00 41.81 515 ILE A O 1
ATOM 3750 N N . ARG A 1 513 ? -1.850 -23.582 -31.564 1.00 38.03 516 ARG A N 1
ATOM 3751 C CA . ARG A 1 513 ? -2.904 -23.504 -30.561 1.00 41.81 516 ARG A CA 1
ATOM 3752 C C . ARG A 1 513 ? -2.771 -24.598 -29.493 1.00 45.35 516 ARG A C 1
ATOM 3753 O O . ARG A 1 513 ? -1.976 -25.534 -29.608 1.00 55.01 516 ARG A O 1
ATOM 3761 N N . LEU A 1 514 ? -3.606 -24.473 -28.455 1.00 48.04 517 LEU A N 1
ATOM 3762 C CA . LEU A 1 514 ? -3.680 -25.390 -27.305 1.00 50.05 517 LEU A CA 1
ATOM 3763 C C . LEU A 1 514 ? -2.336 -25.391 -26.580 1.00 51.84 517 LEU A C 1
ATOM 3764 O O . LEU A 1 514 ? -1.915 -24.365 -26.017 1.00 52.48 517 LEU A O 1
ATOM 3769 N N . LYS B 1 32 ? 14.216 -12.005 31.745 1.00 39.84 35 LYS B N 1
ATOM 3770 C CA . LYS B 1 32 ? 13.608 -10.690 31.983 1.00 51.48 35 LYS B CA 1
ATOM 3771 C C . LYS B 1 32 ? 14.163 -9.572 31.083 1.00 53.15 35 LYS B C 1
ATOM 3772 O O . LYS B 1 32 ? 14.871 -8.679 31.560 1.00 56.32 35 LYS B O 1
ATOM 3778 N N . PRO B 1 33 ? 13.831 -9.594 29.799 1.00 43.97 36 PRO B N 1
ATOM 3779 C CA . PRO B 1 33 ? 14.338 -8.562 28.890 1.00 45.12 36 PRO B CA 1
ATOM 3780 C C . PRO B 1 33 ? 13.604 -7.235 29.026 1.00 47.32 36 PRO B C 1
ATOM 3781 O O . PRO B 1 33 ? 12.459 -7.156 29.482 1.00 41.08 36 PRO B O 1
ATOM 3785 N N . ASN B 1 34 ? 14.295 -6.179 28.601 1.00 48.01 37 ASN B N 1
ATOM 3786 C CA . ASN B 1 34 ? 13.696 -4.857 28.613 1.00 46.25 37 ASN B CA 1
ATOM 3787 C C . ASN B 1 34 ? 12.635 -4.810 27.526 1.00 43.54 37 ASN B C 1
ATOM 3788 O O . ASN B 1 34 ? 12.764 -5.460 26.484 1.00 42.68 37 ASN B O 1
ATOM 3793 N N . ILE B 1 35 ? 11.574 -4.045 27.766 1.00 44.18 38 ILE B N 1
ATOM 3794 C CA . ILE B 1 35 ? 10.493 -3.923 26.793 1.00 43.09 38 ILE B CA 1
ATOM 3795 C C . ILE B 1 35 ? 10.240 -2.444 26.529 1.00 41.19 38 ILE B C 1
ATOM 3796 O O . ILE B 1 35 ? 9.849 -1.703 27.439 1.00 36.19 38 ILE B O 1
ATOM 3801 N N . VAL B 1 36 ? 10.472 -2.017 25.289 1.00 38.80 39 VAL B N 1
ATOM 3802 C CA . VAL B 1 36 ? 10.252 -0.642 24.863 1.00 38.77 39 VAL B CA 1
ATOM 3803 C C . VAL B 1 36 ? 9.192 -0.691 23.767 1.00 38.32 39 VAL B C 1
ATOM 3804 O O . VAL B 1 36 ? 9.402 -1.308 22.713 1.00 34.09 39 VAL B O 1
ATOM 3808 N N . LEU B 1 37 ? 8.058 -0.052 24.025 1.00 36.06 40 LEU B N 1
ATOM 3809 C CA . LEU B 1 37 ? 6.913 -0.033 23.127 1.00 33.16 40 LEU B CA 1
ATOM 3810 C C . LEU B 1 37 ? 6.722 1.358 22.516 1.00 35.52 40 LEU B C 1
ATOM 3811 O O . LEU B 1 37 ? 6.390 2.313 23.225 1.00 31.53 40 LEU B O 1
ATOM 3816 N N . PHE B 1 38 ? 6.919 1.469 21.202 1.00 33.24 41 PHE B N 1
ATOM 3817 C CA . PHE B 1 38 ? 6.705 2.723 20.492 1.00 32.68 41 PHE B CA 1
ATOM 3818 C C . PHE B 1 38 ? 5.262 2.701 20.010 1.00 34.68 41 PHE B C 1
ATOM 3819 O O . PHE B 1 38 ? 4.855 1.759 19.316 1.00 34.67 41 PHE B O 1
ATOM 3827 N N . TYR B 1 39 ? 4.488 3.718 20.385 1.00 31.61 42 TYR B N 1
ATOM 3828 C CA . TYR B 1 39 ? 3.077 3.812 20.019 1.00 28.09 42 TYR B CA 1
ATOM 3829 C C . TYR B 1 39 ? 2.826 5.122 19.274 1.00 28.19 42 TYR B C 1
ATOM 3830 O O . TYR B 1 39 ? 2.684 6.185 19.892 1.00 32.01 42 TYR B O 1
ATOM 3839 N N . VAL B 1 40 ? 2.748 5.038 17.955 1.00 25.61 43 VAL B N 1
ATOM 3840 C CA . VAL B 1 40 ? 2.518 6.208 17.120 1.00 26.51 43 VAL B CA 1
ATOM 3841 C C . VAL B 1 40 ? 1.027 6.514 17.033 1.00 27.09 43 VAL B C 1
ATOM 3842 O O . VAL B 1 40 ? 0.175 5.628 17.176 1.00 25.21 43 VAL B O 1
ATOM 3846 N N . ASP B 1 41 ? 0.725 7.794 16.781 1.00 27.33 44 ASP B N 1
ATOM 3847 C CA . ASP B 1 41 ? -0.626 8.335 16.648 1.00 25.28 44 ASP B CA 1
ATOM 3848 C C . ASP B 1 41 ? -1.022 8.387 15.168 1.00 26.45 44 ASP B C 1
ATOM 3849 O O . ASP B 1 41 ? -0.390 9.094 14.381 1.00 29.31 44 ASP B O 1
ATOM 3854 N N . ASP B 1 42 ? -2.060 7.646 14.785 1.00 25.24 45 ASP B N 1
ATOM 3855 C CA . ASP B 1 42 ? -2.597 7.678 13.409 1.00 26.25 45 ASP B CA 1
ATOM 3856 C C . ASP B 1 42 ? -1.628 7.185 12.327 1.00 26.22 45 ASP B C 1
ATOM 3857 O O . ASP B 1 42 ? -1.722 7.630 11.177 1.00 28.63 45 ASP B O 1
ATOM 3862 N N . LEU B 1 43 ? -0.703 6.278 12.643 1.00 24.96 46 LEU B N 1
ATOM 3863 C CA . LEU B 1 43 ? 0.245 5.794 11.644 1.00 22.81 46 LEU B CA 1
ATOM 3864 C C . LEU B 1 43 ? -0.425 4.722 10.790 1.00 26.96 46 LEU B C 1
ATOM 3865 O O . LEU B 1 43 ? -0.850 3.679 11.298 1.00 22.91 46 LEU B O 1
ATOM 3870 N N . GLY B 1 44 ? -0.525 4.992 9.486 1.00 28.69 47 GLY B N 1
ATOM 3871 C CA . GLY B 1 44 ? -1.164 4.068 8.588 1.00 27.32 47 GLY B CA 1
ATOM 3872 C C . GLY B 1 44 ? -0.286 2.912 8.185 1.00 27.03 47 GLY B C 1
ATOM 3873 O O . GLY B 1 44 ? 0.946 2.967 8.255 1.00 29.14 47 GLY B O 1
ATOM 3874 N N . TRP B 1 45 ? -0.970 1.859 7.744 1.00 21.87 48 TRP B N 1
ATOM 3875 C CA . TRP B 1 45 ? -0.305 0.650 7.276 1.00 28.64 48 TRP B CA 1
ATOM 3876 C C . TRP B 1 45 ? 0.837 0.965 6.304 1.00 27.43 48 TRP B C 1
ATOM 3877 O O . TRP B 1 45 ? 1.943 0.424 6.415 1.00 24.77 48 TRP B O 1
ATOM 3888 N N . GLY B 1 46 ? 0.590 1.842 5.348 1.00 24.81 49 GLY B N 1
ATOM 3889 C CA . GLY B 1 46 ? 1.639 2.142 4.406 1.00 29.72 49 GLY B CA 1
ATOM 3890 C C . GLY B 1 46 ? 2.396 3.428 4.660 1.00 27.25 49 GLY B C 1
ATOM 3891 O O . GLY B 1 46 ? 2.956 3.992 3.720 1.00 26.02 49 GLY B O 1
ATOM 3892 N N . ASP B 1 47 ? 2.432 3.911 5.900 1.00 27.77 50 ASP B N 1
ATOM 3893 C CA . ASP B 1 47 ? 3.137 5.169 6.118 1.00 26.96 50 ASP B CA 1
ATOM 3894 C C . ASP B 1 47 ? 4.635 5.003 6.292 1.00 29.28 50 ASP B C 1
ATOM 3895 O O . ASP B 1 47 ? 5.354 6.003 6.267 1.00 36.81 50 ASP B O 1
ATOM 3900 N N . LEU B 1 48 ? 5.125 3.789 6.447 1.00 27.56 51 LEU B N 1
ATOM 3901 C CA . LEU B 1 48 ? 6.547 3.548 6.593 1.00 28.28 51 LEU B CA 1
ATOM 3902 C C . LEU B 1 48 ? 7.103 3.048 5.265 1.00 32.29 51 LEU B C 1
ATOM 3903 O O . LEU B 1 48 ? 6.409 2.382 4.493 1.00 28.73 51 LEU B O 1
ATOM 3908 N N . SER B 1 49 ? 8.368 3.358 4.995 1.00 29.61 52 SER B N 1
ATOM 3909 C CA . SER B 1 49 ? 8.909 2.852 3.745 1.00 32.32 52 SER B CA 1
ATOM 3910 C C . SER B 1 49 ? 9.038 1.323 3.783 1.00 30.87 52 SER B C 1
ATOM 3911 O O . SER B 1 49 ? 8.963 0.687 2.732 1.00 28.25 52 SER B O 1
ATOM 3914 N N . SER B 1 50 ? 9.188 0.700 4.968 1.00 29.71 53 SER B N 1
ATOM 3915 C CA . SER B 1 50 ? 9.251 -0.773 4.960 1.00 30.76 53 SER B CA 1
ATOM 3916 C C . SER B 1 50 ? 7.895 -1.408 4.671 1.00 31.43 53 SER B C 1
ATOM 3917 O O . SER B 1 50 ? 7.801 -2.632 4.560 1.00 34.27 53 SER B O 1
ATOM 3920 N N . TYR B 1 51 ? 6.845 -0.605 4.543 1.00 32.87 54 TYR B N 1
ATOM 3921 C CA . TYR B 1 51 ? 5.526 -1.083 4.171 1.00 26.88 54 TYR B CA 1
ATOM 3922 C C . TYR B 1 51 ? 5.170 -0.580 2.768 1.00 25.63 54 TYR B C 1
ATOM 3923 O O . TYR B 1 51 ? 4.014 -0.666 2.345 1.00 26.71 54 TYR B O 1
ATOM 3932 N N . GLY B 1 52 ? 6.148 -0.050 2.033 1.00 23.69 55 GLY B N 1
ATOM 3933 C CA . GLY B 1 52 ? 5.927 0.387 0.669 1.00 23.36 55 GLY B CA 1
ATOM 3934 C C . GLY B 1 52 ? 5.909 1.869 0.391 1.00 24.42 55 GLY B C 1
ATOM 3935 O O . GLY B 1 52 ? 5.805 2.242 -0.782 1.00 26.67 55 GLY B O 1
ATOM 3936 N N . ALA B 1 53 ? 5.991 2.731 1.401 1.00 23.62 56 ALA B N 1
ATOM 3937 C CA . ALA B 1 53 ? 5.975 4.168 1.146 1.00 26.99 56 ALA B CA 1
ATOM 3938 C C . ALA B 1 53 ? 7.182 4.593 0.313 1.00 29.53 56 ALA B C 1
ATOM 3939 O O . ALA B 1 53 ? 8.316 4.168 0.565 1.00 31.56 56 ALA B O 1
ATOM 3941 N N . THR B 1 54 ? 6.934 5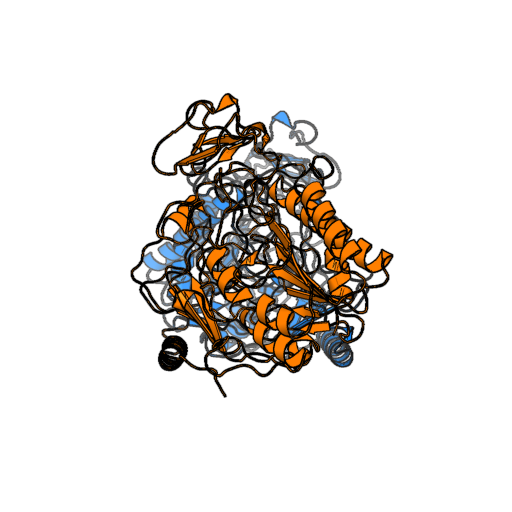.446 -0.684 1.00 27.89 57 THR B N 1
ATOM 3942 C CA . THR B 1 54 ? 7.998 5.986 -1.529 1.00 26.77 57 THR B CA 1
ATOM 3943 C C . THR B 1 54 ? 8.194 7.484 -1.349 1.00 27.60 57 THR B C 1
ATOM 3944 O O . THR B 1 54 ? 9.292 7.974 -1.577 1.00 29.00 57 THR B O 1
ATOM 3948 N N . GLU B 1 55 ? 7.155 8.219 -0.955 1.00 31.06 58 GLU B N 1
ATOM 3949 C CA . GLU B 1 55 ? 7.248 9.661 -0.757 1.00 31.56 58 GLU B CA 1
ATOM 3950 C C . GLU B 1 55 ? 7.840 10.036 0.591 1.00 32.35 58 GLU B C 1
ATOM 3951 O O . GLU B 1 55 ? 8.016 11.229 0.851 1.00 33.02 58 GLU B O 1
ATOM 3957 N N . VAL B 1 56 ? 8.147 9.061 1.445 1.00 28.33 59 VAL B N 1
ATOM 3958 C CA . VAL B 1 56 ? 8.716 9.331 2.753 1.00 26.58 59 VAL B CA 1
ATOM 3959 C C . VAL B 1 56 ? 9.676 8.204 3.084 1.00 30.49 59 VAL B C 1
ATOM 3960 O O . VAL B 1 56 ? 9.486 7.053 2.679 1.00 33.24 59 VAL B O 1
ATOM 3964 N N . ASN B 1 57 ? 10.720 8.547 3.821 1.00 32.68 60 ASN B N 1
ATOM 3965 C CA . ASN B 1 57 ? 11.744 7.597 4.214 1.00 33.19 60 ASN B CA 1
ATOM 3966 C C . ASN B 1 57 ? 11.765 7.477 5.725 1.00 33.50 60 ASN B C 1
ATOM 3967 O O . ASN B 1 57 ? 11.776 8.488 6.436 1.00 35.76 60 ASN B O 1
ATOM 3972 N N . THR B 1 58 ? 11.761 6.242 6.205 1.00 31.64 61 THR B N 1
ATOM 3973 C CA . THR B 1 58 ? 11.784 5.940 7.630 1.00 32.99 61 THR B CA 1
ATOM 3974 C C . THR B 1 58 ? 12.921 4.951 7.833 1.00 32.74 61 THR B C 1
ATOM 3975 O O . THR B 1 58 ? 12.702 3.781 8.175 1.00 31.84 61 THR B O 1
ATOM 3979 N N . PRO B 1 59 ? 14.165 5.403 7.616 1.00 32.34 62 PRO B N 1
ATOM 3980 C CA . PRO B 1 59 ? 15.320 4.480 7.743 1.00 29.10 62 PRO B CA 1
ATOM 3981 C C . PRO B 1 59 ? 15.457 3.824 9.107 1.00 32.02 62 PRO B C 1
ATOM 3982 O O . PRO B 1 59 ? 15.683 2.609 9.182 1.00 35.67 62 PRO B O 1
ATOM 3986 N N . ASN B 1 60 ? 15.325 4.585 10.190 1.00 27.28 63 ASN B N 1
ATOM 3987 C CA . ASN B 1 60 ? 15.474 4.001 11.520 1.00 26.81 63 ASN B CA 1
ATOM 3988 C C . ASN B 1 60 ? 14.425 2.938 11.801 1.00 30.48 63 ASN B C 1
ATOM 3989 O O . ASN B 1 60 ? 14.751 1.870 12.320 1.00 33.96 63 ASN B O 1
ATOM 3994 N N . ILE B 1 61 ? 13.153 3.210 11.481 1.00 29.99 64 ILE B N 1
ATOM 3995 C CA . ILE B 1 61 ? 12.116 2.219 11.749 1.00 30.21 64 ILE B CA 1
ATOM 3996 C C . ILE B 1 61 ? 12.267 1.016 10.826 1.00 30.49 64 ILE B C 1
ATOM 3997 O O . ILE B 1 61 ? 12.027 -0.120 11.235 1.00 31.64 64 ILE B O 1
ATOM 4002 N N . ASP B 1 62 ? 12.661 1.242 9.570 1.00 34.21 65 ASP B N 1
ATOM 4003 C CA . ASP B 1 62 ? 12.862 0.129 8.640 1.00 34.83 65 ASP B CA 1
ATOM 4004 C C . ASP B 1 62 ? 13.950 -0.813 9.148 1.00 32.77 65 ASP B C 1
ATOM 4005 O O . ASP B 1 62 ? 13.854 -2.038 8.987 1.00 34.55 65 ASP B O 1
ATOM 4010 N N . ALA B 1 63 ? 14.993 -0.254 9.767 1.00 33.22 66 ALA B N 1
ATOM 4011 C CA . ALA B 1 63 ? 16.087 -1.064 10.293 1.00 34.57 66 ALA B CA 1
ATOM 4012 C C . ALA B 1 63 ? 15.576 -2.077 11.307 1.00 37.89 66 ALA B C 1
ATOM 4013 O O . ALA B 1 63 ? 16.101 -3.195 11.393 1.00 42.01 66 ALA B O 1
ATOM 4015 N N . LEU B 1 64 ? 14.540 -1.710 12.075 1.00 33.84 67 LEU B N 1
ATOM 4016 C CA . LEU B 1 64 ? 13.965 -2.654 13.028 1.00 33.93 67 LEU B CA 1
ATOM 4017 C C . LEU B 1 64 ? 13.208 -3.752 12.298 1.00 37.84 67 LEU B C 1
ATOM 4018 O O . LEU B 1 64 ? 13.182 -4.901 12.748 1.00 37.68 67 LEU B O 1
ATOM 4023 N N . ALA B 1 65 ? 12.602 -3.424 11.161 1.00 37.55 68 ALA B N 1
ATOM 4024 C CA . ALA B 1 65 ? 11.879 -4.440 10.414 1.00 38.07 68 ALA B CA 1
ATOM 4025 C C . ALA B 1 65 ? 12.837 -5.427 9.759 1.00 36.73 68 ALA B C 1
ATOM 4026 O O . ALA B 1 65 ? 12.550 -6.628 9.700 1.00 35.66 68 ALA B O 1
ATOM 4028 N N . LYS B 1 66 ? 13.978 -4.943 9.256 1.00 37.47 69 LYS B N 1
ATOM 4029 C CA . LYS B 1 66 ? 14.929 -5.849 8.607 1.00 40.79 69 LYS B CA 1
ATOM 4030 C C . LYS B 1 66 ? 15.554 -6.812 9.603 1.00 40.37 69 LYS B C 1
ATOM 4031 O O . LYS B 1 66 ? 15.974 -7.906 9.216 1.00 45.87 69 LYS B O 1
ATOM 4033 N N . ASN B 1 67 ? 15.607 -6.433 10.880 1.00 40.37 70 ASN B N 1
ATOM 4034 C CA . ASN B 1 67 ? 16.182 -7.257 11.932 1.00 38.40 70 ASN B CA 1
ATOM 4035 C C . ASN B 1 67 ? 15.143 -7.922 12.825 1.00 40.07 70 ASN B C 1
ATOM 4036 O O . ASN B 1 67 ? 15.516 -8.591 13.795 1.00 45.87 70 ASN B O 1
ATOM 4041 N N . GLY B 1 68 ? 13.858 -7.759 12.533 1.00 41.00 71 GLY B N 1
ATOM 4042 C CA . GLY B 1 68 ? 12.817 -8.373 13.336 1.00 39.00 71 GLY B CA 1
ATOM 4043 C C . GLY B 1 68 ? 11.677 -8.824 12.454 1.00 39.36 71 GLY B C 1
ATOM 4044 O O . GLY B 1 68 ? 11.880 -9.045 11.253 1.00 37.26 71 GLY B O 1
ATOM 4045 N N . ILE B 1 69 ? 10.475 -8.950 13.011 1.00 40.34 72 ILE B N 1
ATOM 4046 C CA . ILE B 1 69 ? 9.316 -9.374 12.239 1.00 35.93 72 ILE B CA 1
ATOM 4047 C C . ILE B 1 69 ? 8.435 -8.178 11.900 1.00 36.41 72 ILE B C 1
ATOM 4048 O O . ILE B 1 69 ? 8.119 -7.349 12.767 1.00 35.47 72 ILE B O 1
ATOM 4053 N N . ARG B 1 70 ? 8.038 -8.114 10.630 1.00 37.38 73 ARG B N 1
ATOM 4054 C CA . ARG B 1 70 ? 7.130 -7.126 10.068 1.00 32.88 73 ARG B CA 1
ATOM 4055 C C . ARG B 1 70 ? 5.787 -7.834 9.923 1.00 34.69 73 ARG B C 1
ATOM 4056 O O . ARG B 1 70 ? 5.703 -8.852 9.222 1.00 36.59 73 ARG B O 1
ATOM 4064 N N . PHE B 1 71 ? 4.749 -7.328 10.582 1.00 32.02 74 PHE B N 1
ATOM 4065 C CA . PHE B 1 71 ? 3.421 -7.941 10.513 1.00 30.70 74 PHE B CA 1
ATOM 4066 C C . PHE B 1 71 ? 2.549 -7.197 9.503 1.00 30.76 74 PHE B C 1
ATOM 4067 O O . PHE B 1 71 ? 2.505 -5.962 9.502 1.00 36.96 74 PHE B O 1
ATOM 4075 N N . THR B 1 72 ? 1.863 -7.949 8.645 1.00 28.28 75 THR B N 1
ATOM 4076 C CA . THR B 1 72 ? 1.007 -7.387 7.605 1.00 29.70 75 THR B CA 1
ATOM 4077 C C . THR B 1 72 ? -0.485 -7.483 7.922 1.00 30.50 75 THR B C 1
ATOM 4078 O O . THR B 1 72 ? -1.295 -6.881 7.207 1.00 28.38 75 THR B O 1
ATOM 4082 N N . ASP B 1 73 ? -0.866 -8.213 8.963 1.00 31.28 76 ASP B N 1
ATOM 4083 C CA . ASP B 1 73 ? -2.255 -8.372 9.351 1.00 29.06 76 ASP B CA 1
ATOM 4084 C C . ASP B 1 73 ? -2.395 -8.206 10.850 1.00 32.79 76 ASP B C 1
ATOM 4085 O O . ASP B 1 73 ? -3.123 -8.952 11.509 1.00 36.96 76 ASP B O 1
ATOM 4090 N N . ALA B 1 74 ? -1.690 -7.228 11.416 1.00 32.60 77 ALA B N 1
ATOM 4091 C CA . ALA B 1 74 ? -1.755 -6.941 12.844 1.00 33.88 77 ALA B CA 1
ATOM 4092 C C . ALA B 1 74 ? -2.730 -5.790 13.062 1.00 29.99 77 ALA B C 1
ATOM 4093 O O . ALA B 1 74 ? -2.831 -4.886 12.238 1.00 32.71 77 ALA B O 1
ATOM 4095 N N . HIS B 1 75 ? -3.474 -5.830 14.157 1.00 31.29 78 HIS B N 1
ATOM 4096 C CA . HIS B 1 75 ? -4.475 -4.790 14.327 1.00 33.15 78 HIS B CA 1
ATOM 4097 C C . HIS B 1 75 ? -4.571 -4.202 15.720 1.00 35.89 78 HIS B C 1
ATOM 4098 O O . HIS B 1 75 ? -4.453 -4.911 16.727 1.00 34.16 78 HIS B O 1
ATOM 4105 N N . SER B 1 76 ? -4.838 -2.898 15.754 1.00 33.68 79 SER B N 1
ATOM 4106 C CA . SER B 1 76 ? -5.125 -2.249 17.008 1.00 29.57 79 SER B CA 1
ATOM 4107 C C . SER B 1 76 ? -6.542 -2.698 17.369 1.00 28.90 79 SER B C 1
ATOM 4108 O O . SER B 1 76 ? -7.278 -3.221 16.528 1.00 26.71 79 SER B O 1
ATOM 4111 N N . SER B 1 77 ? -6.933 -2.516 18.614 1.00 26.33 80 SER B N 1
ATOM 4112 C CA . SER B 1 77 ? -8.272 -2.971 18.943 1.00 28.61 80 SER B CA 1
ATOM 4113 C C . SER B 1 77 ? -9.350 -2.064 18.359 1.00 28.64 80 SER B C 1
ATOM 4114 O O . SER B 1 77 ? -10.468 -2.527 18.105 1.00 33.48 80 SER B O 1
ATOM 4117 N N . ALA B 1 78 ? -9.064 -0.777 18.155 1.00 29.89 81 ALA B N 1
ATOM 4118 C CA . ALA B 1 78 ? -10.088 0.124 17.637 1.00 27.41 81 ALA B CA 1
ATOM 4119 C C . ALA B 1 78 ? -9.499 1.080 16.617 1.00 27.65 81 ALA B C 1
ATOM 4120 O O . ALA B 1 78 ? -8.284 1.141 16.408 1.00 26.58 81 ALA B O 1
ATOM 4122 N N . ALA B 1 79 ? -10.397 1.825 15.975 1.00 27.27 82 ALA B N 1
ATOM 4123 C CA . ALA B 1 79 ? -10.027 2.797 14.960 1.00 26.74 82 ALA B CA 1
ATOM 4124 C C . ALA B 1 79 ? -9.854 4.211 15.523 1.00 24.83 82 ALA B C 1
ATOM 4125 O O . ALA B 1 79 ? -9.835 5.172 14.752 1.00 24.49 82 ALA B O 1
ATOM 4127 N N . THR B 1 80 ? -9.713 4.356 16.843 1.00 29.82 83 THR B N 1
ATOM 4128 C CA . THR B 1 80 ? -9.534 5.653 17.496 1.00 26.97 83 THR B CA 1
ATOM 4129 C C . THR B 1 80 ? -8.621 5.463 18.698 1.00 27.08 83 THR B C 1
ATOM 4130 O O . THR B 1 80 ? -8.447 4.347 19.197 1.00 26.88 83 THR B O 1
ATOM 4134 N N . SER B 1 81 ? -8.033 6.574 19.152 1.00 26.49 84 SER B N 1
ATOM 4135 C CA . SER B 1 81 ? -7.024 6.590 20.207 1.00 24.15 84 SER B CA 1
ATOM 4136 C C . SER B 1 81 ? -7.358 5.934 21.547 1.00 28.56 84 SER B C 1
ATOM 4137 O O . SER B 1 81 ? -6.891 4.818 21.814 1.00 30.62 84 SER B O 1
ATOM 4140 N N . SER B 1 82 ? -8.116 6.628 22.405 1.00 33.39 85 SER B N 1
ATOM 4141 C CA . SER B 1 82 ? -8.480 6.128 23.735 1.00 31.34 85 SER B CA 1
ATOM 4142 C C . SER B 1 82 ? -8.973 4.684 23.748 1.00 29.96 85 SER B C 1
ATOM 4143 O O . SER B 1 82 ? -8.527 3.917 24.615 1.00 29.43 85 SER B O 1
ATOM 4146 N N . PRO B 1 83 ? -9.875 4.249 22.861 1.00 29.30 86 PRO B N 1
ATOM 4147 C CA . PRO B 1 83 ? -10.285 2.832 22.904 1.00 31.60 86 PRO B CA 1
ATOM 4148 C C . PRO B 1 83 ? -9.125 1.878 22.700 1.00 31.16 86 PRO B C 1
ATOM 4149 O O . PRO B 1 83 ? -9.028 0.869 23.412 1.00 30.96 86 PRO B O 1
ATOM 4153 N N . SER B 1 84 ? -8.228 2.182 21.744 1.00 32.01 87 SER B N 1
ATOM 4154 C CA . SER B 1 84 ? -7.083 1.308 21.473 1.00 29.42 87 SER B CA 1
ATOM 4155 C C . SER B 1 84 ? -6.085 1.305 22.622 1.00 29.08 87 SER B C 1
ATOM 4156 O O . SER B 1 84 ? -5.555 0.249 22.975 1.00 36.17 87 SER B O 1
ATOM 4159 N N . ARG B 1 85 ? -5.808 2.473 23.208 1.00 26.22 88 ARG B N 1
ATOM 4160 C CA . ARG B 1 85 ? -4.865 2.548 24.313 1.00 26.33 88 ARG B CA 1
ATOM 4161 C C . ARG B 1 85 ? -5.360 1.732 25.497 1.00 29.94 88 ARG B C 1
ATOM 4162 O O . ARG B 1 85 ? -4.583 0.986 26.114 1.00 30.23 88 ARG B O 1
ATOM 4170 N N . TYR B 1 86 ? -6.657 1.849 25.815 1.00 33.96 89 TYR B N 1
ATOM 4171 C CA . TYR B 1 86 ? -7.258 1.075 26.904 1.00 29.16 89 TYR B CA 1
ATOM 4172 C C . TYR B 1 86 ? -7.021 -0.418 26.691 1.00 32.02 89 TYR B C 1
ATOM 4173 O O . TYR B 1 86 ? -6.592 -1.130 27.605 1.00 32.79 89 TYR B O 1
ATOM 4182 N N . SER B 1 87 ? -7.292 -0.908 25.473 1.00 32.73 90 SER B N 1
ATOM 4183 C CA . SER B 1 87 ? -7.076 -2.318 25.161 1.00 33.30 90 SER B CA 1
ATOM 4184 C C . SER B 1 87 ? -5.605 -2.694 25.226 1.00 34.38 90 SER B C 1
ATOM 4185 O O . SER B 1 87 ? -5.274 -3.821 25.607 1.00 38.92 90 SER B O 1
ATOM 4188 N N . LEU B 1 88 ? -4.713 -1.780 24.851 1.00 32.58 91 LEU B N 1
ATOM 4189 C CA . LEU B 1 88 ? -3.291 -2.099 24.884 1.00 32.90 91 LEU B CA 1
ATOM 4190 C C . LEU B 1 88 ? -2.809 -2.389 26.306 1.00 33.09 91 LEU B C 1
ATOM 4191 O O . LEU B 1 88 ? -2.017 -3.312 26.525 1.00 32.60 91 LEU B O 1
ATOM 4196 N N . LEU B 1 89 ? -3.275 -1.616 27.287 1.00 35.69 92 LEU B N 1
ATOM 4197 C CA . LEU B 1 89 ? -2.830 -1.781 28.668 1.00 36.81 92 LEU B CA 1
ATOM 4198 C C . LEU B 1 89 ? -3.723 -2.674 29.516 1.00 37.59 92 LEU B C 1
ATOM 4199 O O . LEU B 1 89 ? -3.238 -3.203 30.519 1.00 35.92 92 LEU B O 1
ATOM 4204 N N . THR B 1 90 ? -5.002 -2.855 29.167 1.00 35.79 93 THR B N 1
ATOM 4205 C CA . THR B 1 90 ? -5.860 -3.712 29.982 1.00 33.43 93 THR B CA 1
ATOM 4206 C C . THR B 1 90 ? -6.067 -5.098 29.394 1.00 36.65 93 THR B C 1
ATOM 4207 O O . THR B 1 90 ? -6.560 -5.980 30.102 1.00 39.62 93 THR B O 1
ATOM 4211 N N . GLY B 1 91 ? -5.687 -5.327 28.142 1.00 35.80 94 GLY B N 1
ATOM 4212 C CA . GLY B 1 91 ? -5.859 -6.650 27.576 1.00 33.76 94 GLY B CA 1
ATOM 4213 C C . GLY B 1 91 ? -7.300 -7.065 27.359 1.00 33.96 94 GLY B C 1
ATOM 4214 O O . GLY B 1 91 ? -7.613 -8.255 27.408 1.00 37.56 94 GLY B O 1
ATOM 4215 N N . GLU B 1 92 ? -8.187 -6.111 27.111 1.00 35.39 95 GLU B N 1
ATOM 4216 C CA . GLU B 1 92 ? -9.586 -6.419 26.868 1.00 38.49 95 GLU B CA 1
ATOM 4217 C C . GLU B 1 92 ? -10.157 -5.373 25.914 1.00 35.11 95 GLU B C 1
ATOM 4218 O O . GLU B 1 92 ? -9.651 -4.252 25.815 1.00 31.83 95 GLU B O 1
ATOM 4224 N N . HIS B 1 93 ? -11.213 -5.765 25.204 1.00 34.39 96 HIS B N 1
ATOM 4225 C CA . HIS B 1 93 ? -11.850 -4.886 24.231 1.00 34.62 96 HIS B CA 1
ATOM 4226 C C . HIS B 1 93 ? -12.330 -3.595 24.891 1.00 31.01 96 HIS B C 1
ATOM 4227 O O . HIS B 1 93 ? -12.723 -3.578 26.059 1.00 38.51 96 HIS B O 1
ATOM 4234 N N . ALA B 1 94 ? -12.295 -2.495 24.134 1.00 30.73 97 ALA B N 1
ATOM 4235 C CA . ALA B 1 94 ? -12.716 -1.211 24.697 1.00 32.77 97 ALA B CA 1
ATOM 4236 C C . ALA B 1 94 ? -14.230 -1.101 24.860 1.00 37.71 97 ALA B C 1
ATOM 4237 O O . ALA B 1 94 ? -14.700 -0.330 25.708 1.00 38.40 97 ALA B O 1
ATOM 4239 N N . PHE B 1 95 ? -15.017 -1.837 24.070 1.00 30.73 98 PHE B N 1
ATOM 4240 C CA . PHE B 1 95 ? -16.455 -1.707 24.217 1.00 32.60 98 PHE B CA 1
ATOM 4241 C C . PHE B 1 95 ? -16.951 -2.204 25.567 1.00 37.02 98 PHE B C 1
ATOM 4242 O O . PHE B 1 95 ? -18.079 -1.866 25.954 1.00 37.33 98 PHE B O 1
ATOM 4250 N N . ARG B 1 96 ? -16.135 -2.986 26.288 1.00 35.35 99 ARG B N 1
ATOM 4251 C CA . ARG B 1 96 ? -16.525 -3.498 27.601 1.00 37.44 99 ARG B CA 1
ATOM 4252 C C . ARG B 1 96 ? -16.734 -2.380 28.620 1.00 41.15 99 ARG B C 1
ATOM 4253 O O . ARG B 1 96 ? -17.404 -2.597 29.637 1.00 43.29 99 ARG B O 1
ATOM 4261 N N . LYS B 1 97 ? -16.182 -1.191 28.372 1.00 35.85 100 LYS B N 1
ATOM 4262 C CA . LYS B 1 97 ? -16.364 -0.051 29.255 1.00 36.01 100 LYS B CA 1
ATOM 4263 C C . LYS B 1 97 ? -16.827 1.143 28.447 1.00 36.41 100 LYS B C 1
ATOM 4264 O O . LYS B 1 97 ? -16.787 2.273 28.947 1.00 38.70 100 LYS B O 1
ATOM 4267 N N . ASN B 1 98 ? -17.272 0.907 27.214 1.00 40.96 101 ASN B N 1
ATOM 4268 C CA . ASN B 1 98 ? -17.756 1.943 26.300 1.00 39.95 101 ASN B CA 1
ATOM 4269 C C . ASN B 1 98 ? -16.774 3.104 26.216 1.00 36.82 101 ASN B C 1
ATOM 4270 O O . ASN B 1 98 ? -17.130 4.266 26.413 1.00 35.14 101 ASN B O 1
ATOM 4275 N N . ILE B 1 99 ? -15.518 2.780 25.923 1.00 36.86 102 ILE B N 1
ATOM 4276 C CA . ILE B 1 99 ? -14.498 3.812 25.797 1.00 34.56 102 ILE B CA 1
ATOM 4277 C C . ILE B 1 99 ? -14.616 4.437 24.410 1.00 38.42 102 ILE B C 1
ATOM 4278 O O . ILE B 1 99 ? -14.584 3.729 23.397 1.00 38.80 102 ILE B O 1
ATOM 4283 N N . ARG B 1 100 ? -14.765 5.760 24.364 1.00 43.63 103 ARG B N 1
ATOM 4284 C CA . ARG B 1 100 ? -14.814 6.567 23.142 1.00 39.81 103 ARG B CA 1
ATOM 4285 C C . ARG B 1 100 ? -13.654 7.573 23.219 1.00 40.81 103 ARG B C 1
ATOM 4286 O O . ARG B 1 100 ? -12.948 7.643 24.236 1.00 36.12 103 ARG B O 1
ATOM 4294 N N . ILE B 1 101 ? -13.449 8.356 22.147 1.00 42.14 104 ILE B N 1
ATOM 4295 C CA . ILE B 1 101 ? -12.394 9.374 22.157 1.00 35.89 104 ILE B CA 1
ATOM 4296 C C . ILE B 1 101 ? -12.633 10.280 23.356 1.00 38.56 104 ILE B C 1
ATOM 4297 O O . ILE B 1 101 ? -13.739 10.801 23.540 1.00 42.04 104 ILE B O 1
ATOM 4302 N N . LEU B 1 102 ? -11.609 10.455 24.193 1.00 37.88 105 LEU B N 1
ATOM 4303 C CA . LEU B 1 102 ? -11.751 11.241 25.419 1.00 38.44 105 LEU B CA 1
ATOM 4304 C C . LEU B 1 102 ? -11.423 12.723 25.270 1.00 39.18 105 LEU B C 1
ATOM 4305 O O . LEU B 1 102 ? -10.437 13.108 24.619 1.00 32.81 105 LEU B O 1
ATOM 4310 N N . LYS B 1 103 ? -12.262 13.547 25.910 1.00 43.28 106 LYS B N 1
ATOM 4311 C CA . LYS B 1 103 ? -12.060 14.982 25.938 1.00 42.55 106 LYS B CA 1
ATOM 4312 C C . LYS B 1 103 ? -10.814 15.254 26.775 1.00 48.59 106 LYS B C 1
ATOM 4313 O O . LYS B 1 103 ? -10.257 14.344 27.398 1.00 50.63 106 LYS B O 1
ATOM 4315 N N . GLY B 1 104 ? -10.357 16.508 26.787 1.00 45.13 107 GLY B N 1
ATOM 4316 C CA . GLY B 1 104 ? -9.139 16.821 27.521 1.00 39.71 107 GLY B CA 1
ATOM 4317 C C . GLY B 1 104 ? -9.210 16.647 29.031 1.00 49.04 107 GLY B C 1
ATOM 4318 O O . GLY B 1 104 ? -8.191 16.369 29.670 1.00 47.74 107 GLY B O 1
ATOM 4319 N N . ASP B 1 105 ? -10.391 16.826 29.630 1.00 54.16 108 ASP B N 1
ATOM 4320 C CA . ASP B 1 105 ? -10.546 16.732 31.078 1.00 56.24 108 ASP B CA 1
ATOM 4321 C C . ASP B 1 105 ? -11.254 15.461 31.528 1.00 51.95 108 ASP B C 1
ATOM 4322 O O . ASP B 1 105 ? -11.698 15.381 32.677 1.00 59.90 108 ASP B O 1
ATOM 4327 N N . ALA B 1 106 ? -11.366 14.478 30.655 1.00 45.86 109 ALA B N 1
ATOM 4328 C CA . ALA B 1 106 ? -12.040 13.248 31.008 1.00 45.49 109 ALA B CA 1
ATOM 4329 C C . ALA B 1 106 ? -11.381 12.565 32.203 1.00 43.67 109 ALA B C 1
ATOM 4330 O O . ALA B 1 106 ? -10.167 12.669 32.410 1.00 45.25 109 ALA B O 1
ATOM 4332 N N . PRO B 1 107 ? -12.166 11.858 33.008 1.00 46.91 110 PRO B N 1
ATOM 4333 C CA . PRO B 1 107 ? -11.600 11.094 34.123 1.00 45.08 110 PRO B CA 1
ATOM 4334 C C . PRO B 1 107 ? -10.937 9.828 33.597 1.00 40.75 110 PRO B C 1
ATOM 4335 O O . PRO B 1 107 ? -11.227 9.357 32.496 1.00 38.88 110 PRO B O 1
ATOM 4339 N N . LEU B 1 108 ? -10.031 9.287 34.408 1.00 36.23 111 LEU B N 1
ATOM 4340 C CA . LEU B 1 108 ? -9.304 8.093 34.017 1.00 35.60 111 LEU B CA 1
ATOM 4341 C C . LEU B 1 108 ? -10.261 6.930 33.773 1.00 38.68 111 LEU B C 1
ATOM 4342 O O . LEU B 1 108 ? -11.172 6.686 34.565 1.00 41.00 111 LEU B O 1
ATOM 4347 N N . VAL B 1 109 ? -10.062 6.215 32.664 1.00 38.18 112 VAL B N 1
ATOM 4348 C CA . VAL B 1 109 ? -10.952 5.103 32.342 1.00 38.00 112 VAL B CA 1
ATOM 4349 C C . VAL B 1 109 ? -10.434 3.748 32.821 1.00 38.19 112 VAL B C 1
ATOM 4350 O O . VAL B 1 109 ? -11.152 2.746 32.686 1.00 37.59 112 VAL B O 1
ATOM 4354 N N . ILE B 1 110 ? -9.226 3.678 33.375 1.00 39.96 113 ILE B N 1
ATOM 4355 C CA . ILE B 1 110 ? -8.686 2.430 33.906 1.00 42.81 113 ILE B CA 1
ATOM 4356 C C . ILE B 1 110 ? -8.837 2.480 35.416 1.00 43.44 113 ILE B C 1
ATOM 4357 O O . ILE B 1 110 ? -8.312 3.394 36.064 1.00 46.15 113 ILE B O 1
ATOM 4362 N N . SER B 1 111 ? -9.560 1.509 35.975 1.00 47.65 114 SER B N 1
ATOM 4363 C CA . SER B 1 111 ? -9.776 1.464 37.422 1.00 49.87 114 SER B CA 1
ATOM 4364 C C . SER B 1 111 ? -8.454 1.326 38.166 1.00 41.76 114 SER B C 1
ATOM 4365 O O . SER B 1 111 ? -7.498 0.711 37.679 1.00 44.48 114 SER B O 1
ATOM 4368 N N . GLU B 1 112 ? -8.402 1.904 39.366 1.00 46.06 115 GLU B N 1
ATOM 4369 C CA . GLU B 1 112 ? -7.170 1.805 40.139 1.00 47.31 115 GLU B CA 1
ATOM 4370 C C . GLU B 1 112 ? -6.911 0.381 40.622 1.00 43.80 115 GLU B C 1
ATOM 4371 O O . GLU B 1 112 ? -5.767 0.044 40.936 1.00 44.74 115 GLU B O 1
ATOM 4377 N N . VAL B 1 113 ? -7.938 -0.470 40.663 1.00 37.84 116 VAL B N 1
ATOM 4378 C CA . VAL B 1 113 ? -7.774 -1.856 41.088 1.00 45.70 116 VAL B CA 1
ATOM 4379 C C . VAL B 1 113 ? -7.791 -2.813 39.917 1.00 49.49 116 VAL B C 1
ATOM 4380 O O . VAL B 1 113 ? -7.756 -4.036 40.119 1.00 51.83 116 VAL B O 1
ATOM 4384 N N . GLN B 1 114 ? -7.846 -2.287 38.697 1.00 48.71 117 GLN B N 1
ATOM 4385 C CA . GLN B 1 114 ? -7.884 -3.085 37.484 1.00 43.84 117 GLN B CA 1
ATOM 4386 C C . GLN B 1 114 ? -6.487 -3.549 37.092 1.00 46.83 117 GLN B C 1
ATOM 4387 O O . GLN B 1 114 ? -5.529 -2.764 37.094 1.00 45.14 117 GLN B O 1
ATOM 4393 N N . LYS B 1 115 ? -6.375 -4.824 36.750 1.00 45.76 118 LYS B N 1
ATOM 4394 C CA . LYS B 1 115 ? -5.092 -5.363 36.326 1.00 47.32 118 LYS B CA 1
ATOM 4395 C C . LYS B 1 115 ? -4.705 -4.759 34.980 1.00 49.07 118 LYS B C 1
ATOM 4396 O O . LYS B 1 115 ? -5.533 -4.653 34.064 1.00 44.22 118 LYS B O 1
ATOM 4402 N N . THR B 1 116 ? -3.443 -4.352 34.860 1.00 42.62 119 THR B N 1
ATOM 4403 C CA . THR B 1 116 ? -2.957 -3.758 33.626 1.00 37.90 119 THR B CA 1
ATOM 4404 C C . THR B 1 116 ? -1.592 -4.327 33.285 1.00 40.51 119 THR B C 1
ATOM 4405 O O . THR B 1 116 ? -0.880 -4.839 34.148 1.00 42.78 119 THR B O 1
ATOM 4409 N N . LEU B 1 117 ? -1.230 -4.211 32.005 1.00 42.62 120 LEU B N 1
ATOM 4410 C CA . LEU B 1 117 ? 0.071 -4.682 31.538 1.00 38.74 120 LEU B CA 1
ATOM 4411 C C . LEU B 1 117 ? 1.226 -4.078 32.341 1.00 39.04 120 LEU B C 1
ATOM 4412 O O . LEU B 1 117 ? 2.092 -4.848 32.785 1.00 37.75 120 LEU B O 1
ATOM 4417 N N . PRO B 1 118 ? 1.305 -2.750 32.582 1.00 39.00 121 PRO B N 1
ATOM 4418 C CA . PRO B 1 118 ? 2.415 -2.243 33.413 1.00 36.77 121 PRO B CA 1
ATOM 4419 C C . PRO B 1 118 ? 2.392 -2.793 34.829 1.00 38.17 121 PRO B C 1
ATOM 4420 O O . PRO B 1 118 ? 3.461 -3.078 35.383 1.00 45.11 121 PRO B O 1
ATOM 4424 N N . LYS B 1 119 ? 1.212 -2.965 35.436 1.00 41.17 122 LYS B N 1
ATOM 4425 C CA . LYS B 1 119 ? 1.164 -3.546 36.778 1.00 40.58 122 LYS B CA 1
ATOM 4426 C C . LYS B 1 119 ? 1.747 -4.947 36.752 1.00 37.72 122 LYS B C 1
ATOM 4427 O O . LYS B 1 119 ? 2.651 -5.276 37.520 1.00 46.67 122 LYS B O 1
ATOM 4433 N N . MET B 1 120 ? 1.250 -5.777 35.851 1.00 36.28 123 MET B N 1
ATOM 4434 C CA . MET B 1 120 ? 1.753 -7.135 35.714 1.00 40.30 123 MET B CA 1
ATOM 4435 C C . MET B 1 120 ? 3.281 -7.153 35.631 1.00 42.44 123 MET B C 1
ATOM 4436 O O . MET B 1 120 ? 3.934 -7.999 36.244 1.00 46.38 123 MET B O 1
ATOM 4441 N N . LEU B 1 121 ? 3.874 -6.215 34.886 1.00 47.54 124 LEU B N 1
ATOM 4442 C CA . LEU B 1 121 ? 5.332 -6.177 34.772 1.00 46.18 124 LEU B CA 1
ATOM 4443 C C . LEU B 1 121 ? 5.968 -5.674 36.058 1.00 48.78 124 LEU B C 1
ATOM 4444 O O . LEU B 1 121 ? 7.120 -6.019 36.360 1.00 43.58 124 LEU B O 1
ATOM 4449 N N . GLN B 1 122 ? 5.236 -4.857 36.823 1.00 46.43 125 GLN B N 1
ATOM 4450 C CA . GLN B 1 122 ? 5.770 -4.379 38.091 1.00 44.56 125 GLN B CA 1
ATOM 4451 C C . GLN B 1 122 ? 5.979 -5.549 39.046 1.00 43.73 125 GLN B C 1
ATOM 4452 O O . GLN B 1 122 ? 6.998 -5.615 39.740 1.00 46.37 125 GLN B O 1
ATOM 4458 N N . THR B 1 123 ? 5.032 -6.506 39.075 1.00 40.63 126 THR B N 1
ATOM 4459 C CA . THR B 1 123 ? 5.176 -7.682 39.942 1.00 42.76 126 THR B CA 1
ATOM 4460 C C . THR B 1 123 ? 6.366 -8.643 39.497 1.00 47.89 126 THR B C 1
ATOM 4461 O O . THR B 1 123 ? 6.471 -9.748 40.024 1.00 49.52 126 THR B O 1
ATOM 4465 N N . VAL B 1 124 ? 7.267 -8.318 38.571 1.00 49.42 127 VAL B N 1
ATOM 4466 C CA . VAL B 1 124 ? 8.371 -9.211 38.232 1.00 44.65 127 VAL B CA 1
ATOM 4467 C C . VAL B 1 124 ? 9.645 -8.379 38.254 1.00 51.05 127 VAL B C 1
ATOM 4468 O O . VAL B 1 124 ? 10.663 -8.754 37.660 1.00 50.85 127 VAL B O 1
ATOM 4472 N N . GLY B 1 125 ? 9.589 -7.244 38.956 1.00 48.68 128 GLY B N 1
ATOM 4473 C CA . GLY B 1 125 ? 10.737 -6.371 39.125 1.00 50.80 128 GLY B CA 1
ATOM 4474 C C . GLY B 1 125 ? 11.014 -5.385 38.023 1.00 48.13 128 GLY B C 1
ATOM 4475 O O . GLY B 1 125 ? 12.131 -4.868 37.935 1.00 54.39 128 GLY B O 1
ATOM 4476 N N . TYR B 1 126 ? 10.043 -5.097 37.181 1.00 49.29 129 TYR B N 1
ATOM 4477 C CA . TYR B 1 126 ? 10.261 -4.160 36.098 1.00 45.49 129 TYR B CA 1
ATOM 4478 C C . TYR B 1 126 ? 9.982 -2.741 36.541 1.00 43.59 129 TYR B C 1
ATOM 4479 O O . TYR B 1 126 ? 8.986 -2.471 37.216 1.00 47.11 129 TYR B O 1
ATOM 4488 N N . ARG B 1 127 ? 10.850 -1.835 36.139 1.00 42.45 130 ARG B N 1
ATOM 4489 C CA . ARG B 1 127 ? 10.610 -0.427 36.355 1.00 41.57 130 ARG B CA 1
ATOM 4490 C C . ARG B 1 127 ? 9.772 -0.031 35.138 1.00 42.13 130 ARG B C 1
ATOM 4491 O O . ARG B 1 127 ? 10.125 -0.378 34.005 1.00 35.96 130 ARG B O 1
ATOM 4499 N N . THR B 1 128 ? 8.642 0.635 35.357 1.00 40.18 131 THR B N 1
ATOM 4500 C CA . THR B 1 128 ? 7.751 0.992 34.256 1.00 40.63 131 THR B CA 1
ATOM 4501 C C . THR B 1 128 ? 7.583 2.500 34.109 1.00 43.35 131 THR B C 1
ATOM 4502 O O . THR B 1 128 ? 7.363 3.211 35.094 1.00 44.87 131 THR B O 1
ATOM 4506 N N . GLY B 1 129 ? 7.652 2.985 32.872 1.00 37.15 132 GLY B N 1
ATOM 4507 C CA . GLY B 1 129 ? 7.461 4.400 32.619 1.00 32.85 132 GLY B CA 1
ATOM 4508 C C . GLY B 1 129 ? 6.757 4.638 31.296 1.00 38.12 132 GLY B C 1
ATOM 4509 O O . GLY B 1 129 ? 6.714 3.766 30.417 1.00 37.42 132 GLY B O 1
ATOM 4510 N N . ILE B 1 130 ? 6.202 5.842 31.163 1.00 32.14 133 ILE B N 1
ATOM 4511 C CA . ILE B 1 130 ? 5.521 6.266 29.948 1.00 27.67 133 ILE B CA 1
ATOM 4512 C C . ILE B 1 130 ? 5.951 7.695 29.652 1.00 31.52 133 ILE B C 1
ATOM 4513 O O . ILE B 1 130 ? 6.066 8.522 30.563 1.00 33.80 133 ILE B O 1
ATOM 4518 N N . VAL B 1 131 ? 6.218 7.973 28.383 1.00 25.10 134 VAL B N 1
ATOM 4519 C CA . VAL B 1 131 ? 6.581 9.297 27.911 1.00 29.17 134 VAL B CA 1
ATOM 4520 C C . VAL B 1 131 ? 5.741 9.550 26.659 1.00 31.87 134 VAL B C 1
ATOM 4521 O O . VAL B 1 131 ? 5.764 8.742 25.722 1.00 27.65 134 VAL B O 1
ATOM 4525 N N . GLY B 1 132 ? 4.974 10.646 26.655 1.00 28.06 135 GLY B N 1
ATOM 4526 C CA . GLY B 1 132 ? 4.178 11.010 25.500 1.00 30.57 135 GLY B CA 1
ATOM 4527 C C . GLY B 1 132 ? 2.681 11.092 25.776 1.00 31.15 135 GLY B C 1
ATOM 4528 O O . GLY B 1 132 ? 2.242 11.327 26.910 1.00 30.26 135 GLY B O 1
ATOM 4529 N N . LYS B 1 133 ? 1.912 10.909 24.709 1.00 28.59 136 LYS B N 1
ATOM 4530 C CA . LYS B 1 133 ? 0.455 10.965 24.735 1.00 31.15 136 LYS B CA 1
ATOM 4531 C C . LYS B 1 133 ? -0.170 9.951 25.693 1.00 27.90 136 LYS B C 1
ATOM 4532 O O . LYS B 1 133 ? 0.182 8.768 25.698 1.00 26.95 136 LYS B O 1
ATOM 4538 N N . TRP B 1 134 ? -1.120 10.428 26.499 1.00 34.71 137 TRP B N 1
ATOM 4539 C CA . TRP B 1 134 ? -1.850 9.601 27.457 1.00 30.55 137 TRP B CA 1
ATOM 4540 C C . TRP B 1 134 ? -3.224 9.273 26.871 1.00 28.74 137 TRP B C 1
ATOM 4541 O O . TRP B 1 134 ? -3.449 8.164 26.376 1.00 30.80 137 TRP B O 1
ATOM 4552 N N . HIS B 1 135 ? -4.136 10.244 26.903 1.00 34.03 138 HIS B N 1
ATOM 4553 C CA . HIS B 1 135 ? -5.488 10.115 26.330 1.00 36.50 138 HIS B CA 1
ATOM 4554 C C . HIS B 1 135 ? -6.279 8.972 26.961 1.00 35.71 138 HIS B C 1
ATOM 4555 O O . HIS B 1 135 ? -7.048 8.273 26.289 1.00 36.00 138 HIS B O 1
ATOM 4562 N N . LEU B 1 136 ? -6.082 8.776 28.263 1.00 35.58 139 LEU B N 1
ATOM 4563 C CA . LEU B 1 136 ? -6.789 7.754 29.021 1.00 31.14 139 LEU B CA 1
ATOM 4564 C C . LEU B 1 136 ? -7.526 8.356 30.211 1.00 34.33 139 LEU B C 1
ATOM 4565 O O . LEU B 1 136 ? -8.017 7.609 31.063 1.00 40.29 139 LEU B O 1
ATOM 4570 N N . GLY B 1 137 ? -7.622 9.683 30.285 1.00 35.19 140 GLY B N 1
ATOM 4571 C CA . GLY B 1 137 ? -8.302 10.374 31.361 1.00 35.81 140 GLY B CA 1
ATOM 4572 C C . GLY B 1 137 ? -7.411 10.580 32.576 1.00 38.59 140 GLY B C 1
ATOM 4573 O O . GLY B 1 137 ? -6.423 9.876 32.795 1.00 39.28 140 GLY B O 1
ATOM 4574 N N . LEU B 1 138 ? -7.772 11.570 33.393 1.00 36.34 141 LEU B N 1
ATOM 4575 C CA . LEU B 1 138 ? -6.932 11.829 34.559 1.00 40.27 141 LEU B CA 1
ATOM 4576 C C . LEU B 1 138 ? -7.676 12.070 35.868 1.00 43.78 141 LEU B C 1
ATOM 4577 O O . LEU B 1 138 ? -7.107 11.800 36.931 1.00 43.13 141 LEU B O 1
ATOM 4582 N N . GLY B 1 139 ? -8.899 12.564 35.875 1.00 41.70 142 GLY B N 1
ATOM 4583 C CA . GLY B 1 139 ? -9.555 12.757 37.154 1.00 52.92 142 GLY B CA 1
ATOM 4584 C C . GLY B 1 139 ? -10.077 11.474 37.781 1.00 47.37 142 GLY B C 1
ATOM 4585 O O . GLY B 1 139 ? -9.988 10.376 37.234 1.00 46.00 142 GLY B O 1
ATOM 4586 N N . ASP B 1 140 ? -10.640 11.628 38.969 1.00 49.89 143 ASP B N 1
ATOM 4587 C CA . ASP B 1 140 ? -11.243 10.484 39.632 1.00 50.58 143 ASP B CA 1
ATOM 4588 C C . ASP B 1 140 ? -12.723 10.368 39.283 1.00 44.18 143 ASP B C 1
ATOM 4589 O O . ASP B 1 140 ? -13.357 9.381 39.650 1.00 46.37 143 ASP B O 1
ATOM 4594 N N . GLY B 1 141 ? -13.275 11.345 38.570 1.00 43.13 144 GLY B N 1
ATOM 4595 C CA . GLY B 1 141 ? -14.654 11.328 38.170 1.00 42.74 144 GLY B CA 1
ATOM 4596 C C . GLY B 1 141 ? -15.601 12.070 39.092 1.00 50.44 144 GLY B C 1
ATOM 4597 O O . GLY B 1 141 ? -16.705 12.430 38.657 1.00 51.91 144 GLY B O 1
ATOM 4598 N N . ASN B 1 142 ? -15.215 12.307 40.352 1.00 51.83 145 ASN B N 1
ATOM 4599 C CA . ASN B 1 142 ? -16.105 13.029 41.258 1.00 46.91 145 ASN B CA 1
ATOM 4600 C C . ASN B 1 142 ? -15.907 14.528 41.148 1.00 47.88 145 ASN B C 1
ATOM 4601 O O . ASN B 1 142 ? -16.870 15.293 41.225 1.00 48.88 145 ASN B O 1
ATOM 4606 N N . THR B 1 143 ? -14.666 14.958 40.972 1.00 50.35 146 THR B N 1
ATOM 4607 C CA . THR B 1 143 ? -14.343 16.361 40.844 1.00 51.68 146 THR B CA 1
ATOM 4608 C C . THR B 1 143 ? -13.524 16.549 39.579 1.00 54.95 146 THR B C 1
ATOM 4609 O O . THR B 1 143 ? -12.677 15.701 39.261 1.00 57.06 146 THR B O 1
ATOM 4613 N N . PRO B 1 144 ? -13.760 17.631 38.832 1.00 54.37 147 PRO B N 1
ATOM 4614 C CA . PRO B 1 144 ? -12.959 17.887 37.628 1.00 52.09 147 PRO B CA 1
ATOM 4615 C C . PRO B 1 144 ? -11.500 18.060 38.016 1.00 49.83 147 PRO B C 1
ATOM 4616 O O . PRO B 1 144 ? -11.192 18.606 39.077 1.00 51.70 147 PRO B O 1
ATOM 4620 N N . VAL B 1 145 ? -10.598 17.581 37.154 1.00 51.58 148 VAL B N 1
ATOM 4621 C CA . VAL B 1 145 ? -9.174 17.679 37.454 1.00 48.18 148 VAL B CA 1
ATOM 4622 C C . VAL B 1 145 ? -8.783 19.118 37.729 1.00 46.98 148 VAL B C 1
ATOM 4623 O O . VAL B 1 145 ? -9.049 20.025 36.930 1.00 41.68 148 VAL B O 1
ATOM 4627 N N . ASN B 1 146 ? -8.137 19.331 38.859 1.00 51.03 149 ASN B N 1
ATOM 4628 C CA . ASN B 1 146 ? -7.634 20.644 39.204 1.00 44.01 149 ASN B CA 1
ATOM 4629 C C . ASN B 1 146 ? -6.166 20.575 38.814 1.00 48.28 149 ASN B C 1
ATOM 4630 O O . ASN B 1 146 ? -5.360 19.936 39.501 1.00 51.43 149 ASN B O 1
ATOM 4635 N N . TRP B 1 147 ? -5.829 21.210 37.692 1.00 44.50 150 TRP B N 1
ATOM 4636 C CA . TRP B 1 147 ? -4.468 21.223 37.170 1.00 41.36 150 TRP B CA 1
ATOM 4637 C C . TRP B 1 147 ? -3.497 21.955 38.071 1.00 41.99 150 TRP B C 1
ATOM 4638 O O . TRP B 1 147 ? -2.289 21.872 37.837 1.00 46.65 150 TRP B O 1
ATOM 4649 N N . ASN B 1 148 ? -3.983 22.675 39.075 1.00 43.80 151 ASN B N 1
ATOM 4650 C CA . ASN B 1 148 ? -3.095 23.418 39.950 1.00 47.96 151 ASN B CA 1
ATOM 4651 C C . ASN B 1 148 ? -2.686 22.641 41.180 1.00 47.21 151 ASN B C 1
ATOM 4652 O O . ASN B 1 148 ? -1.856 23.127 41.952 1.00 45.35 151 ASN B O 1
ATOM 4657 N N . GLU B 1 149 ? -3.239 21.457 41.362 1.00 45.58 152 GLU B N 1
ATOM 4658 C CA . GLU B 1 149 ? -2.920 20.566 42.454 1.00 45.75 152 GLU B CA 1
ATOM 4659 C C . GLU B 1 149 ? -2.396 19.268 41.841 1.00 46.51 152 GLU B C 1
ATOM 4660 O O . GLU B 1 149 ? -2.229 19.147 40.623 1.00 42.86 152 GLU B O 1
ATOM 4662 N N . LYS B 1 150 ? -2.132 18.288 42.690 1.00 42.87 153 LYS B N 1
ATOM 4663 C CA . LYS B 1 150 ? -1.658 17.015 42.190 1.00 45.39 153 LYS B CA 1
ATOM 4664 C C . LYS B 1 150 ? -2.797 16.326 41.437 1.00 47.21 153 LYS B C 1
ATOM 4665 O O . LYS B 1 150 ? -3.944 16.310 41.891 1.00 42.06 153 LYS B O 1
ATOM 4671 N N . VAL B 1 151 ? -2.481 15.784 40.263 1.00 47.46 154 VAL B N 1
ATOM 4672 C CA . VAL B 1 151 ? -3.458 15.145 39.392 1.00 38.40 154 VAL B CA 1
ATOM 4673 C C . VAL B 1 151 ? -3.432 13.645 39.656 1.00 43.33 154 VAL B C 1
ATOM 4674 O O . VAL B 1 151 ? -2.484 12.950 39.271 1.00 41.90 154 VAL B O 1
ATOM 4678 N N . LYS B 1 152 ? -4.481 13.147 40.324 1.00 43.04 155 LYS B N 1
ATOM 4679 C CA . LYS B 1 152 ? -4.644 11.737 40.670 1.00 36.90 155 LYS B CA 1
ATOM 4680 C C . LYS B 1 152 ? -6.103 11.344 40.480 1.00 39.68 155 LYS B C 1
ATOM 4681 O O . LYS B 1 152 ? -7.005 12.147 40.755 1.00 41.02 155 LYS B O 1
ATOM 4683 N N . PRO B 1 153 ? -6.372 10.112 40.021 1.00 41.82 156 PRO B N 1
ATOM 4684 C CA . PRO B 1 153 ? -5.354 9.120 39.649 1.00 38.52 156 PRO B CA 1
ATOM 4685 C C . PRO B 1 153 ? -4.851 9.307 38.208 1.00 36.52 156 PRO B C 1
ATOM 4686 O O . PRO B 1 153 ? -5.613 9.707 37.339 1.00 30.38 156 PRO B O 1
ATOM 4690 N N . GLY B 1 154 ? -3.570 9.033 37.973 1.00 41.14 157 GLY B N 1
ATOM 4691 C CA . GLY B 1 154 ? -2.979 9.152 36.660 1.00 33.68 157 GLY B CA 1
ATOM 4692 C C . GLY B 1 154 ? -2.227 7.880 36.318 1.00 37.25 157 GLY B C 1
ATOM 4693 O O . GLY B 1 154 ? -2.537 6.800 36.829 1.00 41.75 157 GLY B O 1
ATOM 4694 N N . PRO B 1 155 ? -1.217 7.973 35.453 1.00 39.32 158 PRO B N 1
ATOM 4695 C CA . PRO B 1 155 ? -0.467 6.757 35.105 1.00 42.86 158 PRO B CA 1
ATOM 4696 C C . PRO B 1 155 ? 0.184 6.092 36.302 1.00 40.65 158 PRO B C 1
ATOM 4697 O O . PRO B 1 155 ? 0.399 4.872 36.295 1.00 42.25 158 PRO B O 1
ATOM 4701 N N . LEU B 1 156 ? 0.494 6.857 37.342 1.00 43.69 159 LEU B N 1
ATOM 4702 C CA . LEU B 1 156 ? 1.155 6.272 38.498 1.00 45.70 159 LEU B CA 1
ATOM 4703 C C . LEU B 1 156 ? 0.246 5.331 39.291 1.00 46.64 159 LEU B C 1
ATOM 4704 O O . LEU B 1 156 ? 0.756 4.483 40.034 1.00 50.65 159 LEU B O 1
ATOM 4709 N N . GLU B 1 157 ? -1.076 5.430 39.126 1.00 46.41 160 GLU B N 1
ATOM 4710 C CA . GLU B 1 157 ? -2.031 4.588 39.842 1.00 44.01 160 GLU B CA 1
ATOM 4711 C C . GLU B 1 157 ? -2.500 3.360 39.057 1.00 44.61 160 GLU B C 1
ATOM 4712 O O . GLU B 1 157 ? -3.284 2.565 39.595 1.00 45.39 160 GLU B O 1
ATOM 4718 N N . VAL B 1 158 ? -2.057 3.182 37.807 1.00 45.77 161 VAL B N 1
ATOM 4719 C CA . VAL B 1 158 ? -2.479 2.037 37.005 1.00 37.20 161 VAL B CA 1
ATOM 4720 C C . VAL B 1 158 ? -1.271 1.221 36.562 1.00 39.61 161 VAL B C 1
ATOM 4721 O O . VAL B 1 158 ? -1.329 0.525 35.544 1.00 37.57 161 VAL B O 1
ATOM 4725 N N . GLY B 1 159 ? -0.173 1.288 37.318 1.00 37.86 162 GLY B N 1
ATOM 4726 C CA . GLY B 1 159 ? 0.994 0.483 37.023 1.00 32.58 162 GLY B CA 1
ATOM 4727 C C . GLY B 1 159 ? 2.247 1.155 36.521 1.00 35.18 162 GLY B C 1
ATOM 4728 O O . GLY B 1 159 ? 3.183 0.446 36.155 1.00 34.91 162 GLY B O 1
ATOM 4729 N N . PHE B 1 160 ? 2.314 2.480 36.485 1.00 35.88 163 PHE B N 1
ATOM 4730 C CA . PHE B 1 160 ? 3.504 3.168 36.012 1.00 36.65 163 PHE B CA 1
ATOM 4731 C C . PHE B 1 160 ? 4.229 3.804 37.191 1.00 42.49 163 PHE B C 1
ATOM 4732 O O . PHE B 1 160 ? 3.591 4.317 38.116 1.00 40.51 163 PHE B O 1
ATOM 4740 N N . ASP B 1 161 ? 5.571 3.764 37.140 1.00 41.39 164 ASP B N 1
ATOM 4741 C CA . ASP B 1 161 ? 6.482 4.357 38.117 1.00 36.37 164 ASP B CA 1
ATOM 4742 C C . ASP B 1 161 ? 6.869 5.772 37.736 1.00 37.07 164 ASP B C 1
ATOM 4743 O O . ASP B 1 161 ? 6.994 6.629 38.610 1.00 37.35 164 ASP B O 1
ATOM 4748 N N . TYR B 1 162 ? 7.082 6.021 36.444 1.00 35.85 165 TYR B N 1
ATOM 4749 C CA . TYR B 1 162 ? 7.440 7.337 35.933 1.00 38.75 165 TYR B CA 1
ATOM 4750 C C . TYR B 1 162 ? 6.494 7.692 34.798 1.00 36.05 165 TYR B C 1
ATOM 4751 O O . TYR B 1 162 ? 6.006 6.816 34.079 1.00 37.96 165 TYR B O 1
ATOM 4760 N N . SER B 1 163 ? 6.249 8.986 34.626 1.00 38.80 166 SER B N 1
ATOM 4761 C CA . SER B 1 163 ? 5.341 9.416 33.573 1.00 34.52 166 SER B CA 1
ATOM 4762 C C . SER B 1 163 ? 5.617 10.858 33.173 1.00 32.92 166 SER B C 1
ATOM 4763 O O . SER B 1 163 ? 5.603 11.752 34.019 1.00 43.63 166 SER B O 1
ATOM 4766 N N . PHE B 1 164 ? 5.871 11.083 31.894 1.00 30.48 167 PHE B N 1
ATOM 4767 C CA . PHE B 1 164 ? 6.036 12.406 31.302 1.00 31.98 167 PHE B CA 1
ATOM 4768 C C . PHE B 1 164 ? 4.941 12.386 30.252 1.00 36.11 167 PHE B C 1
ATOM 4769 O O . PHE B 1 164 ? 4.997 11.588 29.307 1.00 34.47 167 PHE B O 1
ATOM 4777 N N . LEU B 1 165 ? 3.921 13.214 30.428 1.00 34.94 168 LEU B N 1
ATOM 4778 C CA . LEU B 1 165 ? 2.774 13.106 29.559 1.00 36.12 168 LEU B CA 1
ATOM 4779 C C . LEU B 1 165 ? 2.270 14.347 28.862 1.00 36.61 168 LEU B C 1
ATOM 4780 O O . LEU B 1 165 ? 2.424 15.482 29.320 1.00 39.59 168 LEU B O 1
ATOM 4785 N N . ILE B 1 166 ? 1.616 14.046 27.745 1.00 31.14 169 ILE B N 1
ATOM 4786 C CA . ILE B 1 166 ? 0.757 14.953 27.001 1.00 38.92 169 ILE B CA 1
ATOM 4787 C C . ILE B 1 166 ? -0.629 14.557 27.500 1.00 39.55 169 ILE B C 1
ATOM 4788 O O . ILE B 1 166 ? -1.074 13.430 27.209 1.00 39.00 169 ILE B O 1
ATOM 4793 N N . PRO B 1 167 ? -1.278 15.360 28.335 1.00 35.93 170 PRO B N 1
ATOM 4794 C CA . PRO B 1 167 ? -2.555 14.945 28.955 1.00 35.00 170 PRO B CA 1
ATOM 4795 C C . PRO B 1 167 ? -3.575 14.269 28.039 1.00 33.93 170 PRO B C 1
ATOM 4796 O O . PRO B 1 167 ? -3.877 13.088 28.234 1.00 31.51 170 PRO B O 1
ATOM 4800 N N . ALA B 1 168 ? -4.104 14.978 27.041 1.00 34.03 171 ALA B N 1
ATOM 4801 C CA . ALA B 1 168 ? -5.089 14.389 26.138 1.00 36.55 171 ALA B CA 1
ATOM 4802 C C . ALA B 1 168 ? -4.492 14.086 24.780 1.00 37.21 171 ALA B C 1
ATOM 4803 O O . ALA B 1 168 ? -4.071 12.958 24.508 1.00 39.02 171 ALA B O 1
ATOM 4805 N N . THR B 1 169 ? -4.473 15.110 23.925 1.00 39.40 172 THR B N 1
ATOM 4806 C CA . THR B 1 169 ? -3.957 15.061 22.569 1.00 31.93 172 THR B CA 1
ATOM 4807 C C . THR B 1 169 ? -3.319 16.406 22.250 1.00 34.82 172 THR B C 1
ATOM 4808 O O . THR B 1 169 ? -3.576 17.419 22.911 1.00 32.57 172 THR B O 1
ATOM 4812 N N . GLY B 1 170 ? -2.492 16.416 21.211 1.00 32.20 173 GLY B N 1
ATOM 4813 C CA . GLY B 1 170 ? -1.837 17.651 20.833 1.00 34.18 173 GLY B CA 1
ATOM 4814 C C . GLY B 1 170 ? -2.797 18.781 20.498 1.00 33.93 173 GLY B C 1
ATOM 4815 O O . GLY B 1 170 ? -2.433 19.959 20.607 1.00 30.24 173 GLY B O 1
ATOM 4816 N N . ASP B 1 171 ? -4.029 18.451 20.095 1.00 32.38 174 ASP B N 1
ATOM 4817 C CA . ASP B 1 171 ? -5.013 19.469 19.733 1.00 30.46 174 ASP B CA 1
ATOM 4818 C C . ASP B 1 171 ? -6.042 19.754 20.829 1.00 27.95 174 ASP B C 1
ATOM 4819 O O . ASP B 1 171 ? -6.948 20.553 20.609 1.00 28.12 174 ASP B O 1
ATOM 4824 N N . ARG B 1 172 ? -5.917 19.152 22.006 1.00 33.38 175 ARG B N 1
ATOM 4825 C CA . ARG B 1 172 ? -6.858 19.405 23.092 1.00 36.24 175 ARG B CA 1
ATOM 4826 C C . ARG B 1 172 ? -6.180 20.093 24.274 1.00 33.44 175 ARG B C 1
ATOM 4827 O O . ARG B 1 172 ? -5.124 19.657 24.743 1.00 34.71 175 ARG B O 1
ATOM 4835 N N . VAL B 1 173 ? -6.797 21.159 24.765 1.00 34.50 176 VAL B N 1
ATOM 4836 C CA . VAL B 1 173 ? -6.263 21.851 25.940 1.00 37.93 176 VAL B CA 1
ATOM 4837 C C . VAL B 1 173 ? -6.398 20.879 27.114 1.00 38.10 176 VAL B C 1
ATOM 4838 O O . VAL B 1 173 ? -7.321 20.051 27.122 1.00 37.27 176 VAL B O 1
ATOM 4842 N N . PRO B 1 174 ? -5.503 20.907 28.114 1.00 42.41 177 PRO B N 1
ATOM 4843 C CA . PRO B 1 174 ? -4.374 21.842 28.214 1.00 35.41 177 PRO B CA 1
ATOM 4844 C C . PRO B 1 174 ? -3.158 21.457 27.392 1.00 36.67 177 PRO B C 1
ATOM 4845 O O . PRO B 1 174 ? -2.819 20.268 27.268 1.00 32.48 177 PRO B O 1
ATOM 4849 N N . SER B 1 175 ? -2.518 22.494 26.848 1.00 36.76 178 SER B N 1
ATOM 4850 C CA . SER B 1 175 ? -1.292 22.381 26.063 1.00 31.49 178 SER B CA 1
ATOM 4851 C C . SER B 1 175 ? -0.085 22.471 26.991 1.00 32.98 178 SER B C 1
ATOM 4852 O O . SER B 1 175 ? 0.791 23.321 26.833 1.00 36.67 178 SER B O 1
ATOM 4855 N N . VAL B 1 176 ? -0.052 21.593 27.991 1.00 30.49 179 VAL B N 1
ATOM 4856 C CA . VAL B 1 176 ? 1.029 21.576 28.965 1.00 33.49 179 VAL B CA 1
ATOM 4857 C C . VAL B 1 176 ? 1.485 20.142 29.152 1.00 32.47 179 VAL B C 1
ATOM 4858 O O . VAL B 1 176 ? 0.871 19.202 28.657 1.00 31.42 179 VAL B O 1
ATOM 4862 N N . PHE B 1 177 ? 2.576 19.986 29.887 1.00 35.03 180 PHE B N 1
ATOM 4863 C CA . PHE B 1 177 ? 3.158 18.685 30.163 1.00 32.72 180 PHE B CA 1
ATOM 4864 C C . PHE B 1 177 ? 2.824 18.274 31.583 1.00 33.75 180 PHE B C 1
ATOM 4865 O O . PHE B 1 177 ? 2.778 19.113 32.485 1.00 31.69 180 PHE B O 1
ATOM 4873 N N . LEU B 1 178 ? 2.593 16.978 31.783 1.00 37.75 181 LEU B N 1
ATOM 4874 C CA . LEU B 1 178 ? 2.273 16.448 33.102 1.00 34.10 181 LEU B CA 1
ATOM 4875 C C . LEU B 1 178 ? 3.304 15.386 33.448 1.00 36.68 181 LEU B C 1
ATOM 4876 O O . LEU B 1 178 ? 3.347 14.333 32.801 1.00 42.12 181 LEU B O 1
ATOM 4881 N N . GLU B 1 179 ? 4.132 15.658 34.465 1.00 37.57 182 GLU B N 1
ATOM 4882 C CA . GLU B 1 179 ? 5.165 14.723 34.924 1.00 40.54 182 GLU B CA 1
ATOM 4883 C C . GLU B 1 179 ? 4.707 14.138 36.260 1.00 40.80 182 GLU B C 1
ATOM 4884 O O . GLU B 1 179 ? 4.630 14.850 37.268 1.00 34.24 182 GLU B O 1
ATOM 4890 N N . ASN B 1 180 ? 4.385 12.845 36.253 1.00 40.81 183 ASN B N 1
ATOM 4891 C CA . ASN B 1 180 ? 3.916 12.142 37.438 1.00 40.85 183 ASN B CA 1
ATOM 4892 C C . ASN B 1 180 ? 2.594 12.719 37.930 1.00 41.09 183 ASN B C 1
ATOM 4893 O O . ASN B 1 180 ? 1.532 12.341 37.432 1.00 50.74 183 ASN B O 1
ATOM 4898 N N . HIS B 1 181 ? 2.627 13.628 38.899 1.00 44.45 184 HIS B N 1
ATOM 4899 C CA . HIS B 1 181 ? 1.393 14.209 39.422 1.00 41.72 184 HIS B CA 1
ATOM 4900 C C . HIS B 1 181 ? 1.293 15.720 39.263 1.00 41.53 184 HIS B C 1
ATOM 4901 O O . HIS B 1 181 ? 0.220 16.270 39.539 1.00 38.93 184 HIS B O 1
ATOM 4908 N N . ASP B 1 182 ? 2.356 16.402 38.819 1.00 38.72 185 ASP B N 1
ATOM 4909 C CA . ASP B 1 182 ? 2.353 17.848 38.677 1.00 37.26 185 ASP B CA 1
ATOM 4910 C C . ASP B 1 182 ? 2.541 18.321 37.245 1.00 37.36 185 ASP B C 1
ATOM 4911 O O . ASP B 1 182 ? 3.170 17.649 36.421 1.00 40.85 185 ASP B O 1
ATOM 4916 N N . VAL B 1 183 ? 1.989 19.505 36.972 1.00 32.32 186 VAL B N 1
ATOM 4917 C CA . VAL B 1 183 ? 2.145 20.144 35.678 1.00 37.54 186 VAL B CA 1
ATOM 4918 C C . VAL B 1 183 ? 3.564 20.698 35.632 1.00 37.65 186 VAL B C 1
ATOM 4919 O O . VAL B 1 183 ? 4.041 21.276 36.613 1.00 42.52 186 VAL B O 1
ATOM 4923 N N . VAL B 1 184 ? 4.260 20.522 34.525 1.00 34.89 187 VAL B N 1
ATOM 4924 C CA . VAL B 1 184 ? 5.632 21.008 34.453 1.00 38.78 187 VAL B CA 1
ATOM 4925 C C . VAL B 1 184 ? 5.678 22.520 34.237 1.00 43.13 187 VAL B C 1
ATOM 4926 O O . VAL B 1 184 ? 4.929 23.080 33.425 1.00 42.79 187 VAL B O 1
ATOM 4930 N N . ASN B 1 185 ? 6.582 23.184 34.979 1.00 46.96 188 ASN B N 1
ATOM 4931 C CA . ASN B 1 185 ? 6.814 24.630 34.899 1.00 40.85 188 ASN B CA 1
ATOM 4932 C C . ASN B 1 185 ? 5.567 25.451 35.197 1.00 45.78 188 ASN B C 1
ATOM 4933 O O . ASN B 1 185 ? 5.363 26.530 34.633 1.00 46.87 188 ASN B O 1
ATOM 4938 N N . LEU B 1 186 ? 4.730 24.943 36.096 1.00 43.03 189 LEU B N 1
ATOM 4939 C CA . LEU B 1 186 ? 3.521 25.635 36.504 1.00 41.20 189 LEU B CA 1
ATOM 4940 C C . LEU B 1 186 ? 3.870 26.615 37.624 1.00 44.68 189 LEU B C 1
ATOM 4941 O O . LEU B 1 186 ? 4.523 26.237 38.600 1.00 42.21 189 LEU B O 1
ATOM 4946 N N . GLU B 1 187 ? 3.449 27.871 37.479 1.00 47.89 190 GLU B N 1
ATOM 4947 C CA . GLU B 1 187 ? 3.693 28.911 38.476 1.00 44.65 190 GLU B CA 1
ATOM 4948 C C . GLU B 1 187 ? 2.413 29.174 39.260 1.00 47.24 190 GLU B C 1
ATOM 4949 O O . GLU B 1 187 ? 1.360 29.430 38.663 1.00 48.10 190 GLU B O 1
ATOM 4955 N N . LYS B 1 188 ? 2.500 29.125 40.594 1.00 48.51 191 LYS B N 1
ATOM 4956 C CA . LYS B 1 188 ? 1.311 29.403 41.398 1.00 44.56 191 LYS B CA 1
ATOM 4957 C C . LYS B 1 188 ? 0.796 30.813 41.124 1.00 44.46 191 LYS B C 1
ATOM 4958 O O . LYS B 1 188 ? -0.398 31.093 41.290 1.00 43.25 191 LYS B O 1
ATOM 4960 N N . SER B 1 189 ? 1.675 31.707 40.680 1.00 43.40 192 SER B N 1
ATOM 4961 C CA . SER B 1 189 ? 1.273 33.068 40.352 1.00 45.09 192 SER B CA 1
ATOM 4962 C C . SER B 1 189 ? 0.381 33.144 39.119 1.00 46.94 192 SER B C 1
ATOM 4963 O O . SER B 1 189 ? -0.170 34.217 38.845 1.00 46.54 192 SER B O 1
ATOM 4966 N N . ASP B 1 190 ? 0.240 32.046 38.369 1.00 46.13 193 ASP B N 1
ATOM 4967 C CA . ASP B 1 190 ? -0.567 32.000 37.147 1.00 47.67 193 ASP B CA 1
ATOM 4968 C C . ASP B 1 190 ? -1.257 30.640 37.083 1.00 49.07 193 ASP B C 1
ATOM 4969 O O . ASP B 1 190 ? -0.849 29.744 36.329 1.00 46.77 193 ASP B O 1
ATOM 4974 N N . PRO B 1 191 ? -2.307 30.445 37.879 1.00 46.89 194 PRO B N 1
ATOM 4975 C CA . PRO B 1 191 ? -2.997 29.149 37.891 1.00 47.63 194 PRO B CA 1
ATOM 4976 C C . PRO B 1 191 ? -3.598 28.812 36.531 1.00 44.71 194 PRO B C 1
ATOM 4977 O O . PRO B 1 191 ? -3.998 29.688 35.756 1.00 40.32 194 PRO B O 1
ATOM 4981 N N . LEU B 1 192 ? -3.651 27.515 36.249 1.00 45.03 195 LEU B N 1
ATOM 4982 C CA . LEU B 1 192 ? -4.139 26.990 34.980 1.00 43.15 195 LEU B CA 1
ATOM 4983 C C . LEU B 1 192 ? -5.549 26.413 35.087 1.00 38.40 195 LEU B C 1
ATOM 4984 O O . LEU B 1 192 ? -5.868 25.684 36.029 1.00 41.96 195 LEU B O 1
ATOM 4989 N N . PHE B 1 193 ? -6.381 26.734 34.106 1.00 39.22 196 PHE B N 1
ATOM 4990 C CA . PHE B 1 193 ? -7.751 26.245 34.041 1.00 42.40 196 PHE B CA 1
ATOM 4991 C C . PHE B 1 193 ? -8.100 25.984 32.585 1.00 39.36 196 PHE B C 1
ATOM 4992 O O . PHE B 1 193 ? -7.617 26.668 31.674 1.00 35.26 196 PHE B O 1
ATOM 5000 N N . VAL B 1 194 ? -8.949 24.980 32.382 1.00 40.06 197 VAL B N 1
ATOM 5001 C CA . VAL B 1 194 ? -9.439 24.605 31.063 1.00 46.12 197 VAL B CA 1
ATOM 5002 C C . VAL B 1 194 ? -10.965 24.591 31.129 1.00 49.09 197 VAL B C 1
ATOM 5003 O O . VAL B 1 194 ? -11.563 24.379 32.191 1.00 48.16 197 VAL B O 1
ATOM 5007 N N . ASN B 1 195 ? -11.594 24.832 29.984 1.00 44.88 198 ASN B N 1
ATOM 5008 C CA . ASN B 1 195 ? -13.046 24.821 29.872 1.00 43.72 198 ASN B CA 1
ATOM 5009 C C . ASN B 1 195 ? -13.363 24.432 28.436 1.00 45.16 198 ASN B C 1
ATOM 5010 O O . ASN B 1 195 ? -12.852 25.057 27.499 1.00 43.37 198 ASN B O 1
ATOM 5015 N N . TYR B 1 196 ? -14.190 23.405 28.261 1.00 43.20 199 TYR B N 1
ATOM 5016 C CA . TYR B 1 196 ? -14.531 22.951 26.925 1.00 44.29 199 TYR B CA 1
ATOM 5017 C C . TYR B 1 196 ? -15.898 23.428 26.469 1.00 45.91 199 TYR B C 1
ATOM 5018 O O . TYR B 1 196 ? -16.255 23.196 25.314 1.00 43.58 199 TYR B O 1
ATOM 5027 N N . GLN B 1 197 ? -16.656 24.108 27.331 1.00 47.55 200 GLN B N 1
ATOM 5028 C CA . GLN B 1 197 ? -17.982 24.595 26.965 1.00 47.82 200 GLN B CA 1
ATOM 5029 C C . GLN B 1 197 ? -17.999 26.063 26.554 1.00 48.73 200 GLN B C 1
ATOM 5030 O O . GLN B 1 197 ? -18.682 26.414 25.587 1.00 49.87 200 GLN B O 1
ATOM 5036 N N . LYS B 1 198 ? -17.260 26.924 27.258 1.00 49.93 201 LYS B N 1
ATOM 5037 C CA . LYS B 1 198 ? -17.217 28.353 26.969 1.00 49.42 201 LYS B CA 1
ATOM 5038 C C . LYS B 1 198 ? -15.816 28.901 27.211 1.00 43.17 201 LYS B C 1
ATOM 5039 O O . LYS B 1 198 ? -15.029 28.336 27.970 1.00 45.55 201 LYS B O 1
ATOM 5045 N N . LYS B 1 199 ? -15.530 30.026 26.561 1.00 39.59 202 LYS B N 1
ATOM 5046 C CA . LYS B 1 199 ? -14.235 30.669 26.689 1.00 42.50 202 LYS B CA 1
ATOM 5047 C C . LYS B 1 199 ? -13.968 31.120 28.120 1.00 52.48 202 LYS B C 1
ATOM 5048 O O . LYS B 1 199 ? -14.864 31.606 28.819 1.00 54.46 202 LYS B O 1
ATOM 5054 N N . ILE B 1 200 ? -12.716 30.962 28.546 1.00 50.14 203 ILE B N 1
ATOM 5055 C CA . ILE B 1 200 ? -12.252 31.371 29.864 1.00 44.74 203 ILE B CA 1
ATOM 5056 C C . ILE B 1 200 ? -10.828 31.878 29.707 1.00 44.34 203 ILE B C 1
ATOM 5057 O O . ILE B 1 200 ? -10.033 31.305 28.952 1.00 45.62 203 ILE B O 1
ATOM 5062 N N . GLY B 1 201 ? -10.505 32.951 30.411 1.00 44.59 204 GLY B N 1
ATOM 5063 C CA . GLY B 1 201 ? -9.172 33.501 30.327 1.00 40.18 204 GLY B CA 1
ATOM 5064 C C . GLY B 1 201 ? -9.088 34.567 29.261 1.00 42.89 204 GLY B C 1
ATOM 5065 O O . GLY B 1 201 ? -10.094 35.007 28.702 1.00 44.32 204 GLY B O 1
ATOM 5066 N N . GLN B 1 202 ? -7.854 34.979 28.967 1.00 41.28 205 GLN B N 1
ATOM 5067 C CA . GLN B 1 202 ? -7.605 36.037 27.996 1.00 44.14 205 GLN B CA 1
ATOM 5068 C C . GLN B 1 202 ? -6.843 35.598 26.753 1.00 39.50 205 GLN B C 1
ATOM 5069 O O . GLN B 1 202 ? -6.412 36.458 25.976 1.00 42.19 205 GLN B O 1
ATOM 5075 N N . ARG B 1 203 ? -6.651 34.304 26.535 1.00 38.04 206 ARG B N 1
ATOM 5076 C CA . ARG B 1 203 ? -5.855 33.895 25.393 1.00 35.45 206 ARG B CA 1
ATOM 5077 C C . ARG B 1 203 ? -6.562 34.144 24.062 1.00 38.08 206 ARG B C 1
ATOM 5078 O O . ARG B 1 203 ? -7.785 34.014 23.959 1.00 43.88 206 ARG B O 1
ATOM 5086 N N . PRO B 1 204 ? -5.804 34.506 23.028 1.00 36.84 207 PRO B N 1
ATOM 5087 C CA . PRO B 1 204 ? -6.403 34.713 21.705 1.00 38.13 207 PRO B CA 1
ATOM 5088 C C . PRO B 1 204 ? -6.984 33.401 21.184 1.00 43.96 207 PRO B C 1
ATOM 5089 O O . PRO B 1 204 ? -6.526 32.311 21.535 1.00 39.98 207 PRO B O 1
ATOM 5093 N N . THR B 1 205 ? -8.022 33.502 20.354 1.00 47.49 208 THR B N 1
ATOM 5094 C CA . THR B 1 205 ? -8.656 32.311 19.812 1.00 46.63 208 THR B CA 1
ATOM 5095 C C . THR B 1 205 ? -8.584 32.313 18.291 1.00 45.76 208 THR B C 1
ATOM 5096 O O . THR B 1 205 ? -8.294 33.328 17.659 1.00 47.66 208 THR B O 1
ATOM 5100 N N . GLY B 1 206 ? -8.845 31.144 17.708 1.00 44.25 209 GLY B N 1
ATOM 5101 C CA . GLY B 1 206 ? -8.820 31.038 16.263 1.00 42.21 209 GLY B CA 1
ATOM 5102 C C . GLY B 1 206 ? -10.009 31.718 15.615 1.00 43.35 209 GLY B C 1
ATOM 5103 O O . GLY B 1 206 ? -9.875 32.317 14.540 1.00 42.64 209 GLY B O 1
ATOM 5104 N N . TYR B 1 207 ? -11.187 31.641 16.261 1.00 41.46 210 TYR B N 1
ATOM 5105 C CA . TYR B 1 207 ? -12.399 32.258 15.722 1.00 42.60 210 TYR B CA 1
ATOM 5106 C C . TYR B 1 207 ? -12.394 33.762 15.884 1.00 48.18 210 TYR B C 1
ATOM 5107 O O . TYR B 1 207 ? -13.265 34.428 15.319 1.00 50.60 210 TYR B O 1
ATOM 5116 N N . GLU B 1 208 ? -11.436 34.296 16.632 1.00 44.67 211 GLU B N 1
ATOM 5117 C CA . GLU B 1 208 ? -11.289 35.720 16.847 1.00 44.23 211 GLU B CA 1
ATOM 5118 C C . GLU B 1 208 ? -10.027 36.274 16.233 1.00 47.39 211 GLU B C 1
ATOM 5119 O O . GLU B 1 208 ? -10.029 37.417 15.768 1.00 51.69 211 GLU B O 1
ATOM 5125 N N . ASN B 1 209 ? -8.942 35.510 16.215 1.00 48.62 212 ASN B N 1
ATOM 5126 C CA . ASN B 1 209 ? -7.662 35.992 15.694 1.00 48.53 212 ASN B CA 1
ATOM 5127 C C . ASN B 1 209 ? -7.104 35.094 14.597 1.00 43.57 212 ASN B C 1
ATOM 5128 O O . ASN B 1 209 ? -5.989 34.580 14.709 1.00 44.49 212 ASN B O 1
ATOM 5133 N N . PRO B 1 210 ? -7.844 34.907 13.500 1.00 44.52 213 PRO B N 1
ATOM 5134 C CA . PRO B 1 210 ? -7.333 34.044 12.417 1.00 46.47 213 PRO B CA 1
ATOM 5135 C C . PRO B 1 210 ? -5.965 34.442 11.906 1.00 43.05 213 PRO B C 1
ATOM 5136 O O . PRO B 1 210 ? -5.180 33.562 11.544 1.00 44.18 213 PRO B O 1
ATOM 5140 N N . GLU B 1 211 ? -5.651 35.740 11.873 1.00 44.84 214 GLU B N 1
ATOM 5141 C CA . GLU B 1 211 ? -4.359 36.208 11.375 1.00 44.39 214 GLU B CA 1
ATOM 5142 C C . GLU B 1 211 ? -3.171 35.719 12.200 1.00 45.47 214 GLU B C 1
ATOM 5143 O O . GLU B 1 211 ? -2.030 35.878 11.758 1.00 38.63 214 GLU B O 1
ATOM 5149 N N . LEU B 1 212 ? -3.401 35.136 13.378 1.00 48.68 215 LEU B N 1
ATOM 5150 C CA . LEU B 1 212 ? -2.335 34.653 14.248 1.00 43.47 215 LEU B CA 1
ATOM 5151 C C . LEU B 1 212 ? -1.985 33.182 14.035 1.00 43.83 215 LEU B C 1
ATOM 5152 O O . LEU B 1 212 ? -0.933 32.728 14.512 1.00 38.63 215 LEU B O 1
ATOM 5157 N N . LEU B 1 213 ? -2.834 32.434 13.338 1.00 42.74 216 LEU B N 1
ATOM 5158 C CA . LEU B 1 213 ? -2.639 31.004 13.152 1.00 40.13 216 LEU B CA 1
ATOM 5159 C C . LEU B 1 213 ? -1.596 30.625 12.105 1.00 39.98 216 LEU B C 1
ATOM 5160 O O . LEU B 1 213 ? -1.489 31.247 11.043 1.00 42.78 216 LEU B O 1
ATOM 5165 N N . LYS B 1 214 ? -0.844 29.563 12.415 1.00 41.29 217 LYS B N 1
ATOM 5166 C CA . LYS B 1 214 ? 0.120 28.981 11.492 1.00 38.14 217 LYS B CA 1
ATOM 5167 C C . LYS B 1 214 ? -0.588 28.073 10.493 1.00 37.36 217 LYS B C 1
ATOM 5168 O O . LYS B 1 214 ? -0.037 27.771 9.427 1.00 31.80 217 LYS B O 1
ATOM 5174 N N . GLN B 1 215 ? -1.801 27.639 10.834 1.00 36.23 218 GLN B N 1
ATOM 5175 C CA . GLN B 1 215 ? -2.619 26.755 10.020 1.00 38.14 218 GLN B CA 1
ATOM 5176 C C . GLN B 1 215 ? -4.084 27.034 10.332 1.00 38.13 218 GLN B C 1
ATOM 5177 O O . GLN B 1 215 ? -4.438 27.278 11.493 1.00 40.37 218 GLN B O 1
ATOM 5183 N N . GLY B 1 216 ? -4.935 26.982 9.306 1.00 34.89 219 GLY B N 1
ATOM 5184 C CA . GLY B 1 216 ? -6.354 27.172 9.530 1.00 31.49 219 GLY B CA 1
ATOM 5185 C C . GLY B 1 216 ? -6.941 26.019 10.328 1.00 37.35 219 GLY B C 1
ATOM 5186 O O . GLY B 1 216 ? -6.429 24.897 10.340 1.00 34.43 219 GLY B O 1
ATOM 5187 N N . ALA B 1 217 ? -8.031 26.288 11.029 1.00 39.67 220 ALA B N 1
ATOM 5188 C CA . ALA B 1 217 ? -8.653 25.265 11.851 1.00 37.16 220 ALA B CA 1
ATOM 5189 C C . ALA B 1 217 ? -10.152 25.217 11.640 1.00 34.41 220 ALA B C 1
ATOM 5190 O O . ALA B 1 217 ? -10.788 26.262 11.492 1.00 37.18 220 ALA B O 1
ATOM 5192 N N . ASP B 1 218 ? -10.722 24.007 11.675 1.00 33.49 221 ASP B N 1
ATOM 5193 C CA . ASP B 1 218 ? -12.172 23.873 11.555 1.00 36.60 221 ASP B CA 1
ATOM 5194 C C . ASP B 1 218 ? -12.843 24.382 12.850 1.00 38.26 221 ASP B C 1
ATOM 5195 O O . ASP B 1 218 ? -12.174 24.806 13.794 1.00 41.24 221 ASP B O 1
ATOM 5200 N N . GLU B 1 219 ? -14.184 24.338 12.901 1.00 42.22 222 GLU B N 1
ATOM 5201 C CA . GLU B 1 219 ? -14.922 24.853 14.060 1.00 35.18 222 GLU B CA 1
ATOM 5202 C C . GLU B 1 219 ? -14.517 24.183 15.365 1.00 43.81 222 GLU B C 1
ATOM 5203 O O . GLU B 1 219 ? -14.440 24.845 16.407 1.00 45.90 222 GLU B O 1
ATOM 5205 N N . GLN B 1 220 ? -14.270 22.874 15.347 1.00 42.87 223 GLN B N 1
ATOM 5206 C CA . GLN B 1 220 ? -13.905 22.227 16.600 1.00 41.13 223 GLN B CA 1
ATOM 5207 C C . GLN B 1 220 ? -12.503 22.599 17.072 1.00 38.66 223 GLN B C 1
ATOM 5208 O O . GLN B 1 220 ? -12.259 22.547 18.280 1.00 38.34 223 GLN B O 1
ATOM 5214 N N . HIS B 1 221 ? -11.588 22.977 16.161 1.00 33.91 224 HIS B N 1
ATOM 5215 C CA . HIS B 1 221 ? -10.202 23.302 16.505 1.00 35.51 224 HIS B CA 1
ATOM 5216 C C . HIS B 1 221 ? -9.854 24.797 16.469 1.00 40.07 224 HIS B C 1
ATOM 5217 O O . HIS B 1 221 ? -8.666 25.121 16.371 1.00 41.12 224 HIS B O 1
ATOM 5224 N N . ASN B 1 222 ? -10.824 25.720 16.542 1.00 41.34 225 ASN B N 1
ATOM 5225 C CA . ASN B 1 222 ? -10.528 27.152 16.446 1.00 34.57 225 ASN B CA 1
ATOM 5226 C C . ASN B 1 222 ? -10.578 27.904 17.778 1.00 40.23 225 ASN B C 1
ATOM 5227 O O . ASN B 1 222 ? -10.832 29.112 17.783 1.00 45.02 225 ASN B O 1
ATOM 5232 N N . LYS B 1 223 ? -10.344 27.244 18.907 1.00 40.87 226 LYS B N 1
ATOM 5233 C CA . LYS B 1 223 ? -10.415 27.957 20.179 1.00 38.10 226 LYS B CA 1
ATOM 5234 C C . LYS B 1 223 ? -9.083 28.590 20.594 1.00 39.57 226 LYS B C 1
ATOM 5235 O O . LYS B 1 223 ? -8.446 29.283 19.798 1.00 36.93 226 LYS B O 1
ATOM 5241 N N . SER B 1 224 ? -8.660 28.370 21.842 1.00 39.86 227 SER B N 1
ATOM 5242 C CA . SER B 1 224 ? -7.434 28.987 22.347 1.00 37.61 227 SER B CA 1
ATOM 5243 C C . SER B 1 224 ? -6.235 28.725 21.447 1.00 38.11 227 SER B C 1
ATOM 5244 O O . SER B 1 224 ? -5.993 27.599 20.999 1.00 36.54 227 SER B O 1
ATOM 5247 N N . ILE B 1 225 ? -5.471 29.782 21.206 1.00 35.42 228 ILE B N 1
ATOM 5248 C CA . ILE B 1 225 ? -4.254 29.709 20.418 1.00 34.69 228 ILE B CA 1
ATOM 5249 C C . ILE B 1 225 ? -3.077 29.531 21.368 1.00 39.59 228 ILE B C 1
ATOM 5250 O O . ILE B 1 225 ? -2.894 30.322 22.302 1.00 39.40 228 ILE B O 1
ATOM 5255 N N . ILE B 1 226 ? -2.274 28.501 21.125 1.00 36.96 229 ILE B N 1
ATOM 5256 C CA . ILE B 1 226 ? -1.064 28.233 21.889 1.00 30.42 229 ILE B CA 1
ATOM 5257 C C . ILE B 1 226 ? 0.042 27.987 20.873 1.00 35.67 229 ILE B C 1
ATOM 5258 O O . ILE B 1 226 ? -0.076 27.088 20.032 1.00 36.23 229 ILE B O 1
ATOM 5263 N N . ASN B 1 227 ? 1.108 28.780 20.931 1.00 33.84 230 ASN B N 1
ATOM 5264 C CA . ASN B 1 227 ? 2.212 28.596 19.995 1.00 33.95 230 ASN B CA 1
ATOM 5265 C C . ASN B 1 227 ? 1.740 28.762 18.548 1.00 38.79 230 ASN B C 1
ATOM 5266 O O . ASN B 1 227 ? 2.221 28.091 17.623 1.00 33.74 230 ASN B O 1
ATOM 5271 N N . GLY B 1 228 ? 0.783 29.671 18.359 1.00 35.77 231 GLY B N 1
ATOM 5272 C CA . GLY B 1 228 ? 0.270 30.003 17.045 1.00 34.31 231 GLY B CA 1
ATOM 5273 C C . GLY B 1 228 ? -0.688 29.038 16.401 1.00 36.29 231 GLY B C 1
ATOM 5274 O O . GLY B 1 228 ? -0.920 29.132 15.189 1.00 36.84 231 GLY B O 1
ATOM 5275 N N . VAL B 1 229 ? -1.253 28.110 17.158 1.00 33.91 232 VAL B N 1
ATOM 5276 C CA . VAL B 1 229 ? -2.164 27.112 16.621 1.00 34.59 232 VAL B CA 1
ATOM 5277 C C . VAL B 1 229 ? -3.349 26.997 17.571 1.00 33.31 232 VAL B C 1
ATOM 5278 O O . VAL B 1 229 ? -3.166 26.783 18.778 1.00 33.17 232 VAL B O 1
ATOM 5282 N N . SER B 1 230 ? -4.553 27.158 17.038 1.00 27.02 233 SER B N 1
ATOM 5283 C CA . SER B 1 230 ? -5.740 27.048 17.870 1.00 30.83 233 SER B CA 1
ATOM 5284 C C . SER B 1 230 ? -5.955 25.592 18.256 1.00 34.14 233 SER B C 1
ATOM 5285 O O . SER B 1 230 ? -5.520 24.668 17.558 1.00 35.11 233 SER B O 1
ATOM 5288 N N . ARG B 1 231 ? -6.630 25.385 19.377 1.00 32.57 234 ARG B N 1
ATOM 5289 C CA . ARG B 1 231 ? -6.878 24.045 19.881 1.00 32.01 234 ARG B CA 1
ATOM 5290 C C . ARG B 1 231 ? -8.349 23.865 20.181 1.00 35.36 234 ARG B C 1
ATOM 5291 O O . ARG B 1 231 ? -9.160 24.775 20.012 1.00 38.29 234 ARG B O 1
ATOM 5299 N N . ILE B 1 232 ? -8.674 22.657 20.629 1.00 34.47 235 ILE B N 1
ATOM 5300 C CA . ILE B 1 232 ? -10.008 22.295 21.080 1.00 34.29 235 ILE B CA 1
ATOM 5301 C C . ILE B 1 232 ? -10.027 22.663 22.562 1.00 38.36 235 ILE B C 1
ATOM 5302 O O . ILE B 1 232 ? -9.092 22.320 23.303 1.00 36.31 235 ILE B O 1
ATOM 5307 N N . GLY B 1 233 ? -11.051 23.381 22.998 1.00 36.78 236 GLY B N 1
ATOM 5308 C CA . GLY B 1 233 ? -11.129 23.799 24.381 1.00 36.66 236 GLY B CA 1
ATOM 5309 C C . GLY B 1 233 ? -10.428 25.131 24.622 1.00 34.64 236 GLY B C 1
ATOM 5310 O O . GLY B 1 233 ? -9.636 25.621 23.817 1.00 37.20 236 GLY B O 1
ATOM 5311 N N . TRP B 1 234 ? -10.732 25.735 25.762 1.00 41.38 237 TRP B N 1
ATOM 5312 C CA . TRP B 1 234 ? -10.160 27.025 26.126 1.00 40.57 237 TRP B CA 1
ATOM 5313 C C . TRP B 1 234 ? -9.201 26.879 27.298 1.00 38.62 237 TRP B C 1
ATOM 5314 O O . TRP B 1 234 ? -9.486 26.167 28.266 1.00 38.74 237 TRP B O 1
ATOM 5325 N N . MET B 1 235 ? -8.062 27.555 27.203 1.00 41.06 238 MET B N 1
ATOM 5326 C CA . MET B 1 235 ? -7.041 27.504 28.241 1.00 42.16 238 MET B CA 1
ATOM 5327 C C . MET B 1 235 ? -6.874 28.876 28.875 1.00 39.49 238 MET B C 1
ATOM 5328 O O . MET B 1 235 ? -6.734 29.882 28.171 1.00 41.60 238 MET B O 1
ATOM 5333 N N . GLN B 1 236 ? -6.885 28.908 30.202 1.00 41.21 239 GLN B N 1
ATOM 5334 C CA . GLN B 1 236 ? -6.727 30.132 30.979 1.00 40.94 239 GLN B CA 1
ATOM 5335 C C . GLN B 1 236 ? -5.498 30.000 31.878 1.00 40.31 239 GLN B C 1
ATOM 5336 O O . GLN B 1 236 ? -5.407 29.066 32.680 1.00 37.15 239 GLN B O 1
ATOM 5342 N N . GLY B 1 237 ? -4.554 30.937 31.750 1.00 37.83 240 GLY B N 1
ATOM 5343 C CA . GLY B 1 237 ? -3.367 30.888 32.585 1.00 36.07 240 GLY B CA 1
ATOM 5344 C C . GLY B 1 237 ? -2.347 29.817 32.209 1.00 41.15 240 GLY B C 1
ATOM 5345 O O . GLY B 1 237 ? -2.350 29.243 31.112 1.00 40.30 240 GLY B O 1
ATOM 5346 N N . GLY B 1 238 ? -1.455 29.558 33.163 1.00 41.05 241 GLY B N 1
ATOM 5347 C CA . GLY B 1 238 ? -0.407 28.569 32.995 1.00 37.07 241 GLY B CA 1
ATOM 5348 C C . GLY B 1 238 ? 0.495 28.821 31.813 1.00 38.21 241 GLY B C 1
ATOM 5349 O O . GLY B 1 238 ? 0.924 27.868 31.157 1.00 36.49 241 GLY B O 1
ATOM 5350 N N . GLU B 1 239 ? 0.791 30.090 31.519 1.00 40.23 242 GLU B N 1
ATOM 5351 C CA . GLU B 1 239 ? 1.637 30.412 30.375 1.00 41.37 242 GLU B CA 1
ATOM 5352 C C . GLU B 1 239 ? 3.029 29.797 30.497 1.00 44.21 242 GLU B C 1
ATOM 5353 O O . GLU B 1 239 ? 3.555 29.238 29.523 1.00 41.82 242 GLU B O 1
ATOM 5359 N N . SER B 1 240 ? 3.639 29.888 31.686 1.00 41.14 243 SER B N 1
ATOM 5360 C CA . SER B 1 240 ? 4.974 29.339 31.899 1.00 40.45 243 SER B CA 1
ATOM 5361 C C . SER B 1 240 ? 5.045 27.840 31.652 1.00 38.88 243 SER B C 1
ATOM 5362 O O . SER B 1 240 ? 6.144 27.309 31.436 1.00 31.55 243 SER B O 1
ATOM 5365 N N . ALA B 1 241 ? 3.907 27.148 31.695 1.00 38.67 244 ALA B N 1
ATOM 5366 C CA . ALA B 1 241 ? 3.864 25.709 31.500 1.00 36.70 244 ALA B CA 1
ATOM 5367 C C . ALA B 1 241 ? 3.507 25.302 30.076 1.00 37.57 244 ALA B C 1
ATOM 5368 O O . ALA B 1 241 ? 3.512 24.102 29.780 1.00 33.78 244 ALA B O 1
ATOM 5370 N N . GLU B 1 242 ? 3.201 26.265 29.195 1.00 37.40 245 GLU B N 1
ATOM 5371 C CA . GLU B 1 242 ? 2.868 25.954 27.809 1.00 35.56 245 GLU B CA 1
ATOM 5372 C C . GLU B 1 242 ? 3.985 25.148 27.175 1.00 38.17 245 GLU B C 1
ATOM 5373 O O . GLU B 1 242 ? 5.174 25.347 27.468 1.00 41.85 245 GLU B O 1
ATOM 5379 N N . TRP B 1 243 ? 3.598 24.238 26.288 1.00 35.56 246 TRP B N 1
ATOM 5380 C CA . TRP B 1 243 ? 4.579 23.422 25.600 1.00 33.44 246 TRP B CA 1
ATOM 5381 C C . TRP B 1 243 ? 4.951 24.111 24.295 1.00 32.61 246 TRP B C 1
ATOM 5382 O O . TRP B 1 243 ? 4.377 25.141 23.925 1.00 34.97 246 TRP B O 1
ATOM 5393 N N . HIS B 1 244 ? 5.919 23.539 23.582 1.00 30.74 247 HIS B N 1
ATOM 5394 C CA . HIS B 1 244 ? 6.338 24.054 22.278 1.00 33.48 247 HIS B CA 1
ATOM 5395 C C . HIS B 1 244 ? 6.320 22.833 21.357 1.00 28.44 247 HIS B C 1
ATOM 5396 O O . HIS B 1 244 ? 7.234 22.009 21.380 1.00 28.68 247 HIS B O 1
ATOM 5403 N N . ASP B 1 245 ? 5.253 22.728 20.567 1.00 30.40 248 ASP B N 1
ATOM 5404 C CA . ASP B 1 245 ? 5.036 21.620 19.638 1.00 30.81 248 ASP B CA 1
ATOM 5405 C C . ASP B 1 245 ? 6.259 21.192 18.839 1.00 29.98 248 ASP B C 1
ATOM 5406 O O . ASP B 1 245 ? 6.638 20.015 18.849 1.00 34.19 248 ASP B O 1
ATOM 5411 N N . GLU B 1 246 ? 6.881 22.141 18.142 1.00 29.55 249 GLU B N 1
ATOM 5412 C CA . GLU B 1 246 ? 8.029 21.880 17.288 1.00 28.51 249 GLU B CA 1
ATOM 5413 C C . GLU B 1 246 ? 9.231 21.283 18.010 1.00 29.38 249 GLU B C 1
ATOM 5414 O O . GLU B 1 246 ? 10.148 20.810 17.337 1.00 35.83 249 GLU B O 1
ATOM 5420 N N . THR B 1 247 ? 9.274 21.269 19.335 1.00 26.19 250 THR B N 1
ATOM 5421 C CA . THR B 1 247 ? 10.393 20.620 20.008 1.00 28.26 250 THR B CA 1
ATOM 5422 C C . THR B 1 247 ? 9.928 19.376 20.757 1.00 32.36 250 THR B C 1
ATOM 5423 O O . THR B 1 247 ? 10.646 18.875 21.623 1.00 34.05 250 THR B O 1
ATOM 5427 N N . PHE B 1 248 ? 8.731 18.862 20.425 1.00 36.27 251 PHE B N 1
ATOM 5428 C CA . PHE B 1 248 ? 8.246 17.633 21.047 1.00 31.52 251 PHE B CA 1
ATOM 5429 C C . PHE B 1 248 ? 9.267 16.511 20.863 1.00 33.95 251 PHE B C 1
ATOM 5430 O O . PHE B 1 248 ? 9.521 15.727 21.788 1.00 32.91 251 PHE B O 1
ATOM 5438 N N . ASN B 1 249 ? 9.871 16.437 19.663 1.00 32.24 252 ASN B N 1
ATOM 5439 C CA . ASN B 1 249 ? 10.851 15.400 19.357 1.00 30.11 252 ASN B CA 1
ATOM 5440 C C . ASN B 1 249 ? 12.036 15.443 20.296 1.00 34.52 252 ASN B C 1
ATOM 5441 O O . ASN B 1 249 ? 12.596 14.398 20.634 1.00 36.64 252 ASN B O 1
ATOM 5446 N N . ILE B 1 250 ? 12.439 16.634 20.722 1.00 37.04 253 ILE B N 1
ATOM 5447 C CA . ILE B 1 250 ? 13.584 16.746 21.613 1.00 38.28 253 ILE B CA 1
ATOM 5448 C C . ILE B 1 250 ? 13.172 16.486 23.055 1.00 35.16 253 ILE B C 1
ATOM 5449 O O . ILE B 1 250 ? 13.818 15.706 23.765 1.00 36.00 253 ILE B O 1
ATOM 5454 N N . VAL B 1 251 ? 12.076 17.107 23.492 1.00 33.11 254 VAL B N 1
ATOM 5455 C CA . VAL B 1 251 ? 11.589 16.920 24.856 1.00 32.37 254 VAL B CA 1
ATOM 5456 C C . VAL B 1 251 ? 11.255 15.452 25.127 1.00 35.31 254 VAL B C 1
ATOM 5457 O O . VAL B 1 251 ? 11.643 14.890 26.159 1.00 34.22 254 VAL B O 1
ATOM 5461 N N . THR B 1 252 ? 10.527 14.807 24.214 1.00 32.64 255 THR B N 1
ATOM 5462 C CA . THR B 1 252 ? 10.160 13.415 24.465 1.00 31.07 255 THR B CA 1
ATOM 5463 C C . THR B 1 252 ? 11.352 12.475 24.360 1.00 31.63 255 THR B C 1
ATOM 5464 O O . THR B 1 252 ? 11.488 11.559 25.178 1.00 35.72 255 THR B O 1
ATOM 5468 N N . SER B 1 253 ? 12.221 12.664 23.366 1.00 29.68 256 SER B N 1
ATOM 5469 C CA . SER B 1 253 ? 13.360 11.760 23.263 1.00 31.03 256 SER B CA 1
ATOM 5470 C C . SER B 1 253 ? 14.322 11.950 24.426 1.00 34.17 256 SER B C 1
ATOM 5471 O O . SER B 1 253 ? 14.943 10.973 24.857 1.00 34.23 256 SER B O 1
ATOM 5474 N N . ASP B 1 254 ? 14.443 13.178 24.960 1.00 34.08 257 ASP B N 1
ATOM 5475 C CA . ASP B 1 254 ? 15.319 13.411 26.112 1.00 37.86 257 ASP B CA 1
ATOM 5476 C C . ASP B 1 254 ? 14.769 12.704 27.354 1.00 38.08 257 ASP B C 1
ATOM 5477 O O . ASP B 1 254 ? 15.505 12.005 28.063 1.00 38.75 257 ASP B O 1
ATOM 5482 N N . LYS B 1 255 ? 13.464 12.867 27.618 1.00 38.09 258 LYS B N 1
ATOM 5483 C CA . LYS B 1 255 ? 12.830 12.209 28.758 1.00 39.13 258 LYS B CA 1
ATOM 5484 C C . LYS B 1 255 ? 12.969 10.701 28.651 1.00 35.45 258 LYS B C 1
ATOM 5485 O O . LYS B 1 255 ? 13.244 10.020 29.645 1.00 36.29 258 LYS B O 1
ATOM 5491 N N . ALA B 1 256 ? 12.777 10.164 27.447 1.00 34.62 259 ALA B N 1
ATOM 5492 C CA . ALA B 1 256 ? 12.911 8.728 27.249 1.00 34.70 259 ALA B CA 1
ATOM 5493 C C . ALA B 1 256 ? 14.351 8.292 27.465 1.00 37.83 259 ALA B C 1
ATOM 5494 O O . ALA B 1 256 ? 14.605 7.204 27.995 1.00 34.91 259 ALA B O 1
ATOM 5496 N N . LYS B 1 257 ? 15.310 9.134 27.061 1.00 40.65 260 LYS B N 1
ATOM 5497 C CA . LYS B 1 257 ? 16.713 8.775 27.243 1.00 41.60 260 LYS B CA 1
ATOM 5498 C C . LYS B 1 257 ? 17.081 8.804 28.722 1.00 40.38 260 LYS B C 1
ATOM 5499 O O . LYS B 1 257 ? 17.794 7.914 29.193 1.00 37.76 260 LYS B O 1
ATOM 5505 N N . GLN B 1 258 ? 16.578 9.793 29.477 1.00 34.73 261 GLN B N 1
ATOM 5506 C CA . GLN B 1 258 ? 16.849 9.820 30.907 1.00 36.72 261 GLN B CA 1
ATOM 5507 C C . GLN B 1 258 ? 16.348 8.532 31.536 1.00 45.18 261 GLN B C 1
ATOM 5508 O O . GLN B 1 258 ? 17.111 7.781 32.154 1.00 47.26 261 GLN B O 1
ATOM 5514 N N . PHE B 1 259 ? 15.049 8.263 31.365 1.00 44.36 262 PHE B N 1
ATOM 5515 C CA . PHE B 1 259 ? 14.431 7.069 31.926 1.00 42.24 262 PHE B CA 1
ATOM 5516 C C . PHE B 1 259 ? 15.189 5.794 31.556 1.00 40.07 262 PHE B C 1
ATOM 5517 O O . PHE B 1 259 ? 15.377 4.909 32.398 1.00 44.05 262 PHE B O 1
ATOM 5525 N N . ILE B 1 260 ? 15.625 5.669 30.305 1.00 41.40 263 ILE B N 1
ATOM 5526 C CA . ILE B 1 260 ? 16.363 4.468 29.910 1.00 44.80 263 ILE B CA 1
ATOM 5527 C C . ILE B 1 260 ? 17.708 4.423 30.611 1.00 42.68 263 ILE B C 1
ATOM 5528 O O . ILE B 1 260 ? 18.116 3.396 31.156 1.00 42.21 263 ILE B O 1
ATOM 5533 N N . SER B 1 261 ? 18.417 5.546 30.585 1.00 46.13 264 SER B N 1
ATOM 5534 C CA . SER B 1 261 ? 19.728 5.643 31.204 1.00 42.87 264 SER B CA 1
ATOM 5535 C C . SER B 1 261 ? 19.672 5.243 32.672 1.00 46.37 264 SER B C 1
ATOM 5536 O O . SER B 1 261 ? 20.535 4.500 33.149 1.00 51.09 264 SER B O 1
ATOM 5539 N N . GLU B 1 262 ? 18.653 5.716 33.398 1.00 42.88 265 GLU B N 1
ATOM 5540 C CA . GLU B 1 262 ? 18.532 5.428 34.824 1.00 39.22 265 GLU B CA 1
ATOM 5541 C C . GLU B 1 262 ? 18.162 3.974 35.107 1.00 44.49 265 GLU B C 1
ATOM 5542 O O . GLU B 1 262 ? 18.749 3.347 35.993 1.00 50.67 265 GLU B O 1
ATOM 5548 N N . SER B 1 263 ? 17.210 3.410 34.372 1.00 49.18 266 SER B N 1
ATOM 5549 C CA . SER B 1 263 ? 16.782 2.033 34.595 1.00 47.43 266 SER B CA 1
ATOM 5550 C C . SER B 1 263 ? 17.655 0.982 33.896 1.00 52.55 266 SER B C 1
ATOM 5551 O O . SER B 1 263 ? 17.248 -0.180 33.815 1.00 50.37 266 SER B O 1
ATOM 5554 N N . SER B 1 264 ? 18.842 1.346 33.397 1.00 59.29 267 SER B N 1
ATOM 5555 C CA . SER B 1 264 ? 19.677 0.369 32.693 1.00 55.00 267 SER B CA 1
ATOM 5556 C C . SER B 1 264 ? 20.093 -0.802 33.582 1.00 59.96 267 SER B C 1
ATOM 5557 O O . SER B 1 264 ? 20.383 -1.892 33.069 1.00 62.08 267 SER B O 1
ATOM 5560 N N . LYS B 1 265 ? 20.125 -0.599 34.908 1.00 60.46 268 LYS B N 1
ATOM 5561 C CA . LYS B 1 265 ? 20.517 -1.636 35.861 1.00 56.37 268 LYS B CA 1
ATOM 5562 C C . LYS B 1 265 ? 19.433 -2.688 36.089 1.00 54.81 268 LYS B C 1
ATOM 5563 O O . LYS B 1 265 ? 19.749 -3.859 36.309 1.00 65.52 268 LYS B O 1
ATOM 5565 N N . GLN B 1 266 ? 18.174 -2.291 36.056 1.00 58.92 269 GLN B N 1
ATOM 5566 C CA . GLN B 1 266 ? 16.957 -3.065 36.280 1.00 55.89 269 GLN B CA 1
ATOM 5567 C C . GLN B 1 266 ? 16.216 -3.354 34.975 1.00 55.23 269 GLN B C 1
ATOM 5568 O O . GLN B 1 266 ? 16.483 -2.721 33.948 1.00 54.62 269 GLN B O 1
ATOM 5574 N N . PRO B 1 267 ? 15.287 -4.310 34.963 1.00 52.74 270 PRO B N 1
ATOM 5575 C CA . PRO B 1 267 ? 14.499 -4.518 33.743 1.00 47.73 270 PRO B CA 1
ATOM 5576 C C . PRO B 1 267 ? 13.450 -3.417 33.706 1.00 44.02 270 PRO B C 1
ATOM 5577 O O . PRO B 1 267 ? 12.897 -3.033 34.742 1.00 41.06 270 PRO B O 1
ATOM 5581 N N . PHE B 1 268 ? 13.194 -2.884 32.512 1.00 42.95 271 PHE B N 1
ATOM 5582 C CA . PHE B 1 268 ? 12.247 -1.783 32.392 1.00 46.08 271 PHE B CA 1
ATOM 5583 C C . PHE B 1 268 ? 11.303 -1.904 31.201 1.00 44.61 271 PHE B C 1
ATOM 5584 O O . PHE B 1 268 ? 11.619 -2.518 30.175 1.00 43.07 271 PHE B O 1
ATOM 5592 N N . PHE B 1 269 ? 10.141 -1.270 31.364 1.00 36.46 272 PHE B N 1
ATOM 5593 C CA . PHE B 1 269 ? 9.097 -1.182 30.351 1.00 39.53 272 PHE B CA 1
ATOM 5594 C C . PHE B 1 269 ? 8.832 0.292 30.090 1.00 39.00 272 PHE B C 1
ATOM 5595 O O . PHE B 1 269 ? 8.357 1.003 30.982 1.00 41.71 272 PHE B O 1
ATOM 5603 N N . LEU B 1 270 ? 9.128 0.752 28.877 1.00 36.42 273 LEU B N 1
ATOM 5604 C CA . LEU B 1 270 ? 8.903 2.138 28.488 1.00 34.65 273 LEU B CA 1
ATOM 5605 C C . LEU B 1 270 ? 7.864 2.201 27.377 1.00 35.94 273 LEU B C 1
ATOM 5606 O O . LEU B 1 270 ? 8.021 1.558 26.328 1.00 33.44 273 LEU B O 1
ATOM 5611 N N . LEU B 1 271 ? 6.809 2.979 27.609 1.00 34.81 274 LEU B N 1
ATOM 5612 C CA . LEU B 1 271 ? 5.765 3.213 26.618 1.00 31.69 274 LEU B CA 1
ATOM 5613 C C . LEU B 1 271 ? 6.087 4.596 26.069 1.00 33.53 274 LEU B C 1
ATOM 5614 O O . LEU B 1 271 ? 5.843 5.605 26.734 1.00 35.19 274 LEU B O 1
ATOM 5619 N N . PHE B 1 272 ? 6.675 4.645 24.874 1.00 34.33 275 PHE B N 1
ATOM 5620 C CA . PHE B 1 272 ? 6.991 5.911 24.213 1.00 28.65 275 PHE B CA 1
ATOM 5621 C C . PHE B 1 272 ? 5.788 6.161 23.313 1.00 30.55 275 PHE B C 1
ATOM 5622 O O . PHE B 1 272 ? 5.700 5.642 22.196 1.00 32.11 275 PHE B O 1
ATOM 5630 N N . SER B 1 273 ? 4.833 6.940 23.824 1.00 29.36 276 SER B N 1
ATOM 5631 C CA . SER B 1 273 ? 3.578 7.235 23.135 1.00 26.80 276 SER B CA 1
ATOM 5632 C C . SER B 1 273 ? 3.686 8.570 22.412 1.00 27.39 276 SER B C 1
ATOM 5633 O O . SER B 1 273 ? 3.601 9.630 23.036 1.00 30.62 276 SER B O 1
ATOM 5636 N N . PHE B 1 274 ? 3.838 8.504 21.094 1.00 27.25 277 PHE B N 1
ATOM 5637 C CA . PHE B 1 274 ? 4.013 9.644 20.207 1.00 23.15 277 PHE B CA 1
ATOM 5638 C C . PHE B 1 274 ? 2.805 10.549 20.052 1.00 27.98 277 PHE B C 1
ATOM 5639 O O . PHE B 1 274 ? 1.642 10.135 20.155 1.00 33.42 277 PHE B O 1
ATOM 5647 N N . HIS B 1 275 ? 3.109 11.808 19.722 1.00 27.57 278 HIS B N 1
ATOM 5648 C CA . HIS B 1 275 ? 2.072 12.737 19.322 1.00 25.65 278 HIS B CA 1
ATOM 5649 C C . HIS B 1 275 ? 1.968 12.616 17.817 1.00 30.22 278 HIS B C 1
ATOM 5650 O O . HIS B 1 275 ? 0.857 12.613 17.272 1.00 30.64 278 HIS B O 1
ATOM 5657 N N . ASP B 1 276 ? 3.137 12.483 17.156 1.00 27.88 279 ASP B N 1
ATOM 5658 C CA . ASP B 1 276 ? 3.198 12.251 15.720 1.00 26.57 279 ASP B CA 1
ATOM 5659 C C . ASP B 1 276 ? 2.365 11.007 15.424 1.00 29.22 279 ASP B C 1
ATOM 5660 O O . ASP B 1 276 ? 2.418 10.032 16.180 1.00 27.08 279 ASP B O 1
ATOM 5665 N N . ILE B 1 277 ? 1.602 11.021 14.329 1.00 26.03 280 ILE B N 1
ATOM 5666 C CA . ILE B 1 277 ? 1.515 12.114 13.365 1.00 27.04 280 ILE B CA 1
ATOM 5667 C C . ILE B 1 277 ? 0.125 12.764 13.443 1.00 29.85 280 ILE B C 1
ATOM 5668 O O . ILE B 1 277 ? -0.446 13.224 12.450 1.00 30.67 280 ILE B O 1
ATOM 5673 N N . HIS B 1 278 ? -0.412 12.781 14.655 1.00 30.45 281 HIS B N 1
ATOM 5674 C CA . HIS B 1 278 ? -1.709 13.377 14.945 1.00 29.37 281 HIS B CA 1
ATOM 5675 C C . HIS B 1 278 ? -1.675 14.880 14.648 1.00 30.05 281 HIS B C 1
ATOM 5676 O O . HIS B 1 278 ? -0.606 15.496 14.567 1.00 32.39 281 HIS B O 1
ATOM 5683 N N . VAL B 1 279 ? -2.856 15.476 14.489 1.00 26.79 282 VAL B N 1
ATOM 5684 C CA . VAL B 1 279 ? -2.918 16.914 14.257 1.00 24.85 282 VAL B CA 1
ATOM 5685 C C . VAL B 1 279 ? -2.788 17.573 15.631 1.00 26.64 282 VAL B C 1
ATOM 5686 O O . VAL B 1 279 ? -3.149 16.969 16.645 1.00 27.32 282 VAL B O 1
ATOM 5690 N N . PRO B 1 280 ? -2.267 18.794 15.720 1.00 27.74 283 PRO B N 1
ATOM 5691 C CA . PRO B 1 280 ? -1.745 19.555 14.578 1.00 25.90 283 PRO B CA 1
ATOM 5692 C C . PRO B 1 280 ? -0.344 19.017 14.273 1.00 25.13 283 PRO B C 1
ATOM 5693 O O . PRO B 1 280 ? 0.356 18.649 15.207 1.00 26.12 283 PRO B O 1
ATOM 5697 N N . ARG B 1 281 ? 0.042 18.935 13.004 1.00 28.35 284 ARG B N 1
ATOM 5698 C CA . ARG B 1 281 ? 1.354 18.409 12.611 1.00 25.39 284 ARG B CA 1
ATOM 5699 C C . ARG B 1 281 ? 2.323 19.577 12.525 1.00 28.95 284 ARG B C 1
ATOM 5700 O O . ARG B 1 281 ? 2.319 20.347 11.558 1.00 28.64 284 ARG B O 1
ATOM 5708 N N . LEU B 1 282 ? 3.148 19.713 13.559 1.00 29.31 285 LEU B N 1
ATOM 5709 C CA . LEU B 1 282 ? 4.124 20.789 13.684 1.00 27.04 285 LEU B CA 1
ATOM 5710 C C . LEU B 1 282 ? 5.515 20.206 13.902 1.00 30.14 285 LEU B C 1
ATOM 5711 O O . LEU B 1 282 ? 6.092 20.339 14.991 1.00 32.00 285 LEU B O 1
ATOM 5716 N N . PRO B 1 283 ? 6.089 19.571 12.885 1.00 29.08 286 PRO B N 1
ATOM 5717 C CA . PRO B 1 283 ? 7.427 18.987 13.044 1.00 30.59 286 PRO B CA 1
ATOM 5718 C C . PRO B 1 283 ? 8.490 20.030 13.326 1.00 30.82 286 PRO B C 1
ATOM 5719 O O . PRO B 1 283 ? 8.341 21.217 13.025 1.00 31.79 286 PRO B O 1
ATOM 5723 N N . ASN B 1 284 ? 9.594 19.546 13.885 1.00 31.95 287 ASN B N 1
ATOM 5724 C CA . ASN B 1 284 ? 10.742 20.394 14.145 1.00 32.05 287 ASN B CA 1
ATOM 5725 C C . ASN B 1 284 ? 11.306 20.929 12.823 1.00 33.51 287 ASN B C 1
ATOM 5726 O O . ASN B 1 284 ? 11.152 20.326 11.756 1.00 31.55 287 ASN B O 1
ATOM 5731 N N . GLU B 1 285 ? 11.969 22.082 12.913 1.00 35.30 288 GLU B N 1
ATOM 5732 C CA . GLU B 1 285 ? 12.536 22.740 11.740 1.00 34.12 288 GLU B CA 1
ATOM 5733 C C . GLU B 1 285 ? 13.449 21.830 10.949 1.00 26.19 288 GLU B C 1
ATOM 5734 O O . GLU B 1 285 ? 13.449 21.858 9.721 1.00 26.87 288 GLU B O 1
ATOM 5740 N N . MET B 1 286 ? 14.242 21.022 11.631 1.00 27.83 289 MET B N 1
ATOM 5741 C CA . MET B 1 286 ? 15.160 20.164 10.906 1.00 34.84 289 MET B CA 1
ATOM 5742 C C . MET B 1 286 ? 14.477 19.141 10.001 1.00 33.85 289 MET B C 1
ATOM 5743 O O . MET B 1 286 ? 15.176 18.480 9.233 1.00 42.64 289 MET B O 1
ATOM 5748 N N . PHE B 1 287 ? 13.150 18.999 10.048 1.00 36.77 290 PHE B N 1
ATOM 5749 C CA . PHE B 1 287 ? 12.438 18.054 9.188 1.00 34.15 290 PHE B CA 1
ATOM 5750 C C . PHE B 1 287 ? 11.515 18.725 8.187 1.00 34.21 290 PHE B C 1
ATOM 5751 O O . PHE B 1 287 ? 10.961 18.031 7.329 1.00 41.26 290 PHE B O 1
ATOM 5759 N N . ARG B 1 288 ? 11.323 20.035 8.266 1.00 30.10 291 ARG B N 1
ATOM 5760 C CA . ARG B 1 288 ? 10.435 20.702 7.326 1.00 35.84 291 ARG B CA 1
ATOM 5761 C C . ARG B 1 288 ? 11.046 20.680 5.937 1.00 33.59 291 ARG B C 1
ATOM 5762 O O . ARG B 1 288 ? 12.220 21.010 5.762 1.00 40.62 291 ARG B O 1
ATOM 5770 N N . GLY B 1 289 ? 10.247 20.273 4.948 1.00 35.15 292 GLY B N 1
ATOM 5771 C CA . GLY B 1 289 ? 10.710 20.176 3.585 1.00 27.00 292 GLY B CA 1
ATOM 5772 C C . GLY B 1 289 ? 11.375 18.862 3.223 1.00 29.33 292 GLY B C 1
ATOM 5773 O O . GLY B 1 289 ? 11.822 18.715 2.083 1.00 35.68 292 GLY B O 1
ATOM 5774 N N . LYS B 1 290 ? 11.462 17.896 4.145 1.00 27.42 293 LYS B N 1
ATOM 5775 C CA . LYS B 1 290 ? 12.100 16.631 3.794 1.00 30.48 293 LYS B CA 1
ATOM 5776 C C . LYS B 1 290 ? 11.247 15.821 2.818 1.00 37.18 293 LYS B C 1
ATOM 5777 O O . LYS B 1 290 ? 11.785 15.035 2.031 1.00 38.30 293 LYS B O 1
ATOM 5783 N N . THR B 1 291 ? 9.933 16.001 2.839 1.00 31.27 294 THR B N 1
ATOM 5784 C CA . THR B 1 291 ? 9.025 15.306 1.945 1.00 32.79 294 THR B CA 1
ATOM 5785 C C . THR B 1 291 ? 8.252 16.319 1.099 1.00 32.08 294 THR B C 1
ATOM 5786 O O . THR B 1 291 ? 8.229 17.522 1.378 1.00 32.34 294 THR B O 1
ATOM 5790 N N . ASN B 1 292 ? 7.606 15.822 0.051 1.00 28.62 295 ASN B N 1
ATOM 5791 C CA . ASN B 1 292 ? 6.775 16.656 -0.806 1.00 29.58 295 ASN B CA 1
ATOM 5792 C C . ASN B 1 292 ? 5.302 16.573 -0.404 1.00 30.33 295 ASN B C 1
ATOM 5793 O O . ASN B 1 292 ? 4.425 16.899 -1.208 1.00 31.48 295 ASN B O 1
ATOM 5798 N N . MET B 1 293 ? 5.019 16.132 0.829 1.00 32.66 296 MET B N 1
ATOM 5799 C CA . MET B 1 293 ? 3.656 15.974 1.333 1.00 29.69 296 MET B CA 1
ATOM 5800 C C . MET B 1 293 ? 3.284 16.988 2.402 1.00 24.84 296 MET B C 1
ATOM 5801 O O . MET B 1 293 ? 2.146 16.979 2.877 1.00 25.70 296 MET B O 1
ATOM 5806 N N . GLY B 1 294 ? 4.188 17.880 2.774 1.00 27.45 297 GLY B N 1
ATOM 5807 C CA . GLY B 1 294 ? 3.854 18.885 3.752 1.00 22.53 297 GLY B CA 1
ATOM 5808 C C . GLY B 1 294 ? 4.053 18.401 5.167 1.00 21.09 297 GLY B C 1
ATOM 5809 O O . GLY B 1 294 ? 4.779 17.450 5.443 1.00 24.97 297 GLY B O 1
ATOM 5810 N N . ALA B 1 295 ? 3.365 19.084 6.077 1.00 24.39 298 ALA B N 1
ATOM 5811 C CA . ALA B 1 295 ? 3.473 18.816 7.510 1.00 25.30 298 ALA B CA 1
ATOM 5812 C C . ALA B 1 295 ? 3.206 17.353 7.886 1.00 26.10 298 ALA B C 1
ATOM 5813 O O . ALA B 1 295 ? 3.921 16.790 8.735 1.00 24.32 298 ALA B O 1
ATOM 5815 N N . ARG B 1 296 ? 2.185 16.718 7.285 1.00 27.10 299 ARG B N 1
ATOM 5816 C CA . ARG B 1 296 ? 1.894 15.316 7.615 1.00 22.92 299 ARG B CA 1
ATOM 5817 C C . ARG B 1 296 ? 3.076 14.404 7.271 1.00 27.55 299 ARG B C 1
ATOM 5818 O O . ARG B 1 296 ? 3.483 13.562 8.086 1.00 25.18 299 ARG B O 1
ATOM 5826 N N . GLY B 1 297 ? 3.632 14.556 6.060 1.00 23.69 300 GLY B N 1
ATOM 5827 C CA . GLY B 1 297 ? 4.759 13.727 5.654 1.00 26.24 300 GLY B CA 1
ATOM 5828 C C . GLY B 1 297 ? 6.011 13.996 6.471 1.00 28.45 300 GLY B C 1
ATOM 5829 O O . GLY B 1 297 ? 6.766 13.069 6.791 1.00 27.11 300 GLY B O 1
ATOM 5830 N N . ASP B 1 298 ? 6.243 15.267 6.822 1.00 26.74 301 ASP B N 1
ATOM 5831 C CA . ASP B 1 298 ? 7.410 15.653 7.610 1.00 26.11 301 ASP B CA 1
ATOM 5832 C C . ASP B 1 298 ? 7.281 15.187 9.046 1.00 27.67 301 ASP B C 1
ATOM 5833 O O . ASP B 1 298 ? 8.300 15.040 9.737 1.00 28.40 301 ASP B O 1
ATOM 5838 N N . SER B 1 299 ? 6.057 14.930 9.510 1.00 30.13 302 SER B N 1
ATOM 5839 C CA . SER B 1 299 ? 5.927 14.404 10.858 1.00 26.36 302 SER B CA 1
ATOM 5840 C C . SER B 1 299 ? 6.321 12.947 10.853 1.00 27.32 302 SER B C 1
ATOM 5841 O O . SER B 1 299 ? 6.833 12.442 11.853 1.00 29.69 302 SER B O 1
ATOM 5844 N N . ILE B 1 300 ? 6.116 12.265 9.728 1.00 23.66 303 ILE B N 1
ATOM 5845 C CA . ILE B 1 300 ? 6.557 10.880 9.659 1.00 29.16 303 ILE B CA 1
ATOM 5846 C C . ILE B 1 300 ? 8.072 10.842 9.733 1.00 28.83 303 ILE B C 1
ATOM 5847 O O . ILE B 1 300 ? 8.659 9.978 10.398 1.00 31.43 303 ILE B O 1
ATOM 5852 N N . VAL B 1 301 ? 8.728 11.793 9.068 1.00 25.26 304 VAL B N 1
ATOM 5853 C CA . VAL B 1 301 ? 10.183 11.855 9.115 1.00 29.47 304 VAL B CA 1
ATOM 5854 C C . VAL B 1 301 ? 10.646 12.072 10.549 1.00 33.02 304 VAL B C 1
ATOM 5855 O O . VAL B 1 301 ? 11.477 11.314 11.064 1.00 31.81 304 VAL B O 1
ATOM 5859 N N . GLN B 1 302 ? 10.098 13.105 11.218 1.00 29.39 305 GLN B N 1
ATOM 5860 C CA . GLN B 1 302 ? 10.433 13.383 12.615 1.00 32.95 305 GLN B CA 1
ATOM 5861 C C . GLN B 1 302 ? 10.155 12.179 13.510 1.00 34.27 305 GLN B C 1
ATOM 5862 O O . GLN B 1 302 ? 10.938 11.862 14.422 1.00 33.19 305 GLN B O 1
ATOM 5868 N N . MET B 1 303 ? 9.022 11.523 13.273 1.00 32.49 306 MET B N 1
ATOM 5869 C CA . MET B 1 303 ? 8.625 10.356 14.048 1.00 29.20 306 MET B CA 1
ATOM 5870 C C . MET B 1 303 ? 9.690 9.272 13.954 1.00 34.13 306 MET B C 1
ATOM 5871 O O . MET B 1 303 ? 10.062 8.659 14.961 1.00 30.84 306 MET B O 1
ATOM 5876 N N . ASP B 1 304 ? 10.201 9.030 12.737 1.00 32.02 307 ASP B N 1
ATOM 5877 C CA . ASP B 1 304 ? 11.251 8.031 12.553 1.00 29.08 307 ASP B CA 1
ATOM 5878 C C . ASP B 1 304 ? 12.547 8.453 13.242 1.00 31.39 307 ASP B C 1
ATOM 5879 O O . ASP B 1 304 ? 13.236 7.615 13.834 1.00 33.46 307 ASP B O 1
ATOM 5884 N N . TRP B 1 305 ? 12.893 9.748 13.172 1.00 30.10 308 TRP B N 1
ATOM 5885 C CA . TRP B 1 305 ? 14.093 10.262 13.836 1.00 29.01 308 TRP B CA 1
ATOM 5886 C C . TRP B 1 305 ? 14.000 10.059 15.356 1.00 34.54 308 TRP B C 1
ATOM 5887 O O . TRP B 1 305 ? 14.917 9.510 15.987 1.00 32.48 308 TRP B O 1
ATOM 5898 N N . THR B 1 306 ? 12.883 10.492 15.957 1.00 27.05 309 THR B N 1
ATOM 5899 C CA . THR B 1 306 ? 12.675 10.319 17.385 1.00 28.21 309 THR B CA 1
ATOM 5900 C C . THR B 1 306 ? 12.833 8.860 17.776 1.00 32.54 309 THR B C 1
ATOM 5901 O O . THR B 1 306 ? 13.465 8.529 18.790 1.00 33.89 309 THR B O 1
ATOM 5905 N N . THR B 1 307 ? 12.252 7.973 16.978 1.00 28.84 310 THR B N 1
ATOM 5906 C CA . THR B 1 307 ? 12.394 6.555 17.235 1.00 29.81 310 THR B CA 1
ATOM 5907 C C . THR B 1 307 ? 13.865 6.181 17.219 1.00 35.12 310 THR B C 1
ATOM 5908 O O . THR B 1 307 ? 14.342 5.470 18.106 1.00 39.33 310 THR B O 1
ATOM 5912 N N . GLY B 1 308 ? 14.600 6.679 16.221 1.00 32.82 311 GLY B N 1
ATOM 5913 C CA . GLY B 1 308 ? 16.016 6.381 16.130 1.00 35.10 311 GLY B CA 1
ATOM 5914 C C . GLY B 1 308 ? 16.798 6.837 17.347 1.00 35.71 311 GLY B C 1
ATOM 5915 O O . GLY B 1 308 ? 17.672 6.118 17.829 1.00 37.45 311 GLY B O 1
ATOM 5916 N N . GLN B 1 309 ? 16.501 8.039 17.854 1.00 35.03 312 GLN B N 1
ATOM 5917 C CA . GLN B 1 309 ? 17.206 8.555 19.027 1.00 34.11 312 GLN B CA 1
ATOM 5918 C C . GLN B 1 309 ? 17.109 7.596 20.200 1.00 33.31 312 GLN B C 1
ATOM 5919 O O . GLN B 1 309 ? 18.069 7.426 20.960 1.00 36.79 312 GLN B O 1
ATOM 5925 N N . VAL B 1 310 ? 15.946 6.968 20.361 1.00 34.30 313 VAL B N 1
ATOM 5926 C CA . VAL B 1 310 ? 15.719 6.039 21.462 1.00 36.19 313 VAL B CA 1
ATOM 5927 C C . VAL B 1 310 ? 16.438 4.719 21.215 1.00 34.96 313 VAL B C 1
ATOM 5928 O O . VAL B 1 310 ? 17.053 4.158 22.126 1.00 32.90 313 VAL B O 1
ATOM 5932 N N . VAL B 1 311 ? 16.376 4.213 19.980 1.00 37.88 314 VAL B N 1
ATOM 5933 C CA . VAL B 1 311 ? 17.033 2.961 19.619 1.00 34.34 314 VAL B CA 1
ATOM 5934 C C . VAL B 1 311 ? 18.543 3.086 19.781 1.00 38.92 314 VAL B C 1
ATOM 5935 O O . VAL B 1 311 ? 19.210 2.165 20.272 1.00 39.67 314 VAL B O 1
ATOM 5939 N N . GLU B 1 312 ? 19.109 4.228 19.377 1.00 38.96 315 GLU B N 1
ATOM 5940 C CA . GLU B 1 312 ? 20.550 4.410 19.494 1.00 37.66 315 GLU B CA 1
ATOM 5941 C C . GLU B 1 312 ? 20.980 4.509 20.949 1.00 45.17 315 GLU B C 1
ATOM 5942 O O . GLU B 1 312 ? 22.101 4.108 21.284 1.00 43.87 315 GLU B O 1
ATOM 5948 N N . LYS B 1 313 ? 20.102 5.016 21.824 1.00 41.85 316 LYS B N 1
ATOM 5949 C CA . LYS B 1 313 ? 20.422 5.047 23.242 1.00 40.81 316 LYS B CA 1
ATOM 5950 C C . LYS B 1 313 ? 20.488 3.620 23.782 1.00 42.12 316 LYS B C 1
ATOM 5951 O O . LYS B 1 313 ? 21.350 3.297 24.600 1.00 43.53 316 LYS B O 1
ATOM 5957 N N . LEU B 1 314 ? 19.593 2.745 23.316 1.00 37.96 317 LEU B N 1
ATOM 5958 C CA . LEU B 1 314 ? 19.635 1.359 23.757 1.00 38.61 317 LEU B CA 1
ATOM 5959 C C . LEU B 1 314 ? 20.921 0.699 23.286 1.00 42.91 317 LEU B C 1
ATOM 5960 O O . LEU B 1 314 ? 21.537 -0.064 24.030 1.00 42.09 317 LEU B O 1
ATOM 5965 N N . ARG B 1 315 ? 21.339 0.996 22.050 1.00 40.59 318 ARG B N 1
ATOM 5966 C CA . ARG B 1 315 ? 22.574 0.442 21.505 1.00 42.67 318 ARG B CA 1
ATOM 5967 C C . ARG B 1 315 ? 23.777 0.976 22.270 1.00 44.24 318 ARG B C 1
ATOM 5968 O O . ARG B 1 315 ? 24.634 0.211 22.724 1.00 46.17 318 ARG B O 1
ATOM 5976 N N . GLU B 1 316 ? 23.840 2.296 22.423 1.00 43.30 319 GLU B N 1
ATOM 5977 C CA . GLU B 1 316 ? 24.920 2.942 23.154 1.00 45.96 319 GLU B CA 1
ATOM 5978 C C . GLU B 1 316 ? 25.087 2.350 24.552 1.00 49.50 319 GLU B C 1
ATOM 5979 O O . GLU B 1 316 ? 26.208 2.274 25.065 1.00 53.87 319 GLU B O 1
ATOM 5985 N N . LEU B 1 317 ? 23.995 1.902 25.170 1.00 48.24 320 LEU B N 1
ATOM 5986 C CA . LEU B 1 317 ? 24.022 1.279 26.484 1.00 41.02 320 LEU B CA 1
ATOM 5987 C C . LEU B 1 317 ? 24.064 -0.242 26.400 1.00 45.67 320 LEU B C 1
ATOM 5988 O O . LEU B 1 317 ? 23.876 -0.913 27.421 1.00 44.82 320 LEU B O 1
ATOM 5993 N N . ASN B 1 318 ? 24.288 -0.797 25.204 1.00 45.95 321 ASN B N 1
ATOM 5994 C CA . ASN B 1 318 ? 24.357 -2.249 24.972 1.00 50.16 321 ASN B CA 1
ATOM 5995 C C . ASN B 1 318 ? 23.115 -2.988 25.459 1.00 49.40 321 ASN B C 1
ATOM 5996 O O . ASN B 1 318 ? 23.207 -4.081 26.020 1.00 58.38 321 ASN B O 1
ATOM 6001 N N . LEU B 1 319 ? 21.940 -2.398 25.242 1.00 44.68 322 LEU B N 1
ATOM 6002 C CA . LEU B 1 319 ? 20.687 -3.040 25.626 1.00 48.32 322 LEU B CA 1
ATOM 6003 C C . LEU B 1 319 ? 19.793 -3.415 24.455 1.00 48.23 322 LEU B C 1
ATOM 6004 O O . LEU B 1 319 ? 18.815 -4.130 24.669 1.00 48.81 322 LEU B O 1
ATOM 6009 N N . LEU B 1 320 ? 20.109 -2.959 23.240 1.00 45.68 323 LEU B N 1
ATOM 6010 C CA . LEU B 1 320 ? 19.249 -3.209 22.086 1.00 47.21 323 LEU B CA 1
ATOM 6011 C C . LEU B 1 320 ? 18.991 -4.694 21.813 1.00 48.70 323 LEU B C 1
ATOM 6012 O O . LEU B 1 320 ? 17.873 -5.068 21.415 1.00 50.89 323 LEU B O 1
ATOM 6017 N N . ASP B 1 321 ? 19.999 -5.555 21.999 1.00 47.75 324 ASP B N 1
ATOM 6018 C CA . ASP B 1 321 ? 19.813 -6.978 21.707 1.00 51.43 324 ASP B CA 1
ATOM 6019 C C . ASP B 1 321 ? 18.978 -7.686 22.783 1.00 51.30 324 ASP B C 1
ATOM 6020 O O . ASP B 1 321 ? 18.169 -8.567 22.466 1.00 48.33 324 ASP B O 1
ATOM 6025 N N . ASN B 1 322 ? 19.139 -7.316 24.056 1.00 53.56 325 ASN B N 1
ATOM 6026 C CA . ASN B 1 322 ? 18.341 -7.908 25.126 1.00 48.85 325 ASN B CA 1
ATOM 6027 C C . ASN B 1 322 ? 17.058 -7.116 25.371 1.00 50.90 325 ASN B C 1
ATOM 6028 O O . ASN B 1 322 ? 16.451 -7.238 26.441 1.00 55.70 325 ASN B O 1
ATOM 6033 N N . THR B 1 323 ? 16.621 -6.313 24.390 1.00 49.85 326 THR B N 1
ATOM 6034 C CA . THR B 1 323 ? 15.423 -5.493 24.533 1.00 45.28 326 THR B CA 1
ATOM 6035 C C . THR B 1 323 ? 14.329 -5.880 23.549 1.00 43.15 326 THR B C 1
ATOM 6036 O O . THR B 1 323 ? 14.566 -5.943 22.337 1.00 50.98 326 THR B O 1
ATOM 6040 N N . LEU B 1 324 ? 13.133 -6.131 24.071 1.00 41.18 327 LEU B N 1
ATOM 6041 C CA . LEU B 1 324 ? 11.997 -6.448 23.221 1.00 40.65 327 LEU B CA 1
ATOM 6042 C C . LEU B 1 324 ? 11.399 -5.116 22.789 1.00 39.16 327 LEU B C 1
ATOM 6043 O O . LEU B 1 324 ? 10.757 -4.424 23.591 1.00 36.25 327 LEU B O 1
ATOM 6048 N N . VAL B 1 325 ? 11.638 -4.750 21.534 1.00 32.26 328 VAL B N 1
ATOM 6049 C CA . VAL B 1 325 ? 11.150 -3.514 20.948 1.00 34.70 328 VAL B CA 1
ATOM 6050 C C . VAL B 1 325 ? 9.947 -3.838 20.086 1.00 34.19 328 VAL B C 1
ATOM 6051 O O . VAL B 1 325 ? 10.014 -4.690 19.192 1.00 31.21 328 VAL B O 1
ATOM 6055 N N . ILE B 1 326 ? 8.847 -3.161 20.361 1.00 38.32 329 ILE B N 1
ATOM 6056 C CA . ILE B 1 326 ? 7.608 -3.303 19.618 1.00 34.58 329 ILE B CA 1
ATOM 6057 C C . ILE B 1 326 ? 7.277 -1.913 19.117 1.00 34.82 329 ILE B C 1
ATOM 6058 O O . ILE B 1 326 ? 7.301 -0.951 19.896 1.00 34.05 329 ILE B O 1
ATOM 6063 N N . PHE B 1 327 ? 7.022 -1.804 17.814 1.00 38.37 330 PHE B N 1
ATOM 6064 C CA . PHE B 1 327 ? 6.688 -0.549 17.148 1.00 33.62 330 PHE B CA 1
ATOM 6065 C C . PHE B 1 327 ? 5.328 -0.752 16.494 1.00 35.20 330 PHE B C 1
ATOM 6066 O O . PHE B 1 327 ? 5.192 -1.592 15.596 1.00 35.46 330 PHE B O 1
ATOM 6074 N N . THR B 1 328 ? 4.320 -0.006 16.940 1.00 31.18 331 THR B N 1
ATOM 6075 C CA . THR B 1 328 ? 3.006 -0.134 16.326 1.00 31.28 331 THR B CA 1
ATOM 6076 C C . THR B 1 328 ? 2.256 1.187 16.456 1.00 31.04 331 THR B C 1
ATOM 6077 O O . THR B 1 328 ? 2.801 2.193 16.918 1.00 28.46 331 THR B O 1
ATOM 6081 N N . SER B 1 329 ? 0.991 1.170 16.033 1.00 32.39 332 SER B N 1
ATOM 6082 C CA . SER B 1 329 ? 0.140 2.346 15.969 1.00 26.26 332 SER B CA 1
ATOM 6083 C C . SER B 1 329 ? -1.173 2.148 16.714 1.00 29.60 332 SER B C 1
ATOM 6084 O O . SER B 1 329 ? -1.657 1.024 16.875 1.00 34.54 332 SER B O 1
ATOM 6087 N N . ASP B 1 330 ? -1.767 3.267 17.153 1.00 27.98 333 ASP B N 1
ATOM 6088 C CA . ASP B 1 330 ? -3.032 3.212 17.889 1.00 23.92 333 ASP B CA 1
ATOM 6089 C C . ASP B 1 330 ? -4.262 3.045 16.991 1.00 27.76 333 ASP B C 1
ATOM 6090 O O . ASP B 1 330 ? -5.263 2.485 17.445 1.00 31.35 333 ASP B O 1
ATOM 6095 N N . ASN B 1 331 ? -4.233 3.507 15.739 1.00 25.88 334 ASN B N 1
ATOM 6096 C CA . ASN B 1 331 ? -5.358 3.341 14.813 1.00 27.09 334 ASN B CA 1
ATOM 6097 C C . ASN B 1 331 ? -4.866 3.723 13.414 1.00 26.82 334 ASN B C 1
ATOM 6098 O O . ASN B 1 331 ? -3.719 4.126 13.234 1.00 27.44 334 ASN B O 1
ATOM 6103 N N . GLY B 1 332 ? -5.745 3.602 12.422 1.00 25.39 335 GLY B N 1
ATOM 6104 C CA . GLY B 1 332 ? -5.379 3.929 11.052 1.00 26.09 335 GLY B CA 1
ATOM 6105 C C . GLY B 1 332 ? -5.132 5.419 10.766 1.00 28.09 335 GLY B C 1
ATOM 6106 O O . GLY B 1 332 ? -5.376 6.319 11.574 1.00 28.59 335 GLY B O 1
ATOM 6107 N N . ALA B 1 333 ? -4.658 5.670 9.549 1.00 26.82 336 ALA B N 1
ATOM 6108 C CA . ALA B 1 333 ? -4.282 6.995 9.080 1.00 25.19 336 ALA B CA 1
ATOM 6109 C C . ALA B 1 333 ? -5.459 7.870 8.664 1.00 26.51 336 ALA B C 1
ATOM 6110 O O . ALA B 1 333 ? -6.538 7.408 8.296 1.00 25.51 336 ALA B O 1
ATOM 6112 N N . VAL B 1 334 ? -5.203 9.173 8.728 1.00 26.06 337 VAL B N 1
ATOM 6113 C CA . VAL B 1 334 ? -6.134 10.218 8.347 1.00 25.18 337 VAL B CA 1
ATOM 6114 C C . VAL B 1 334 ? -5.291 11.321 7.727 1.00 24.80 337 VAL B C 1
ATOM 6115 O O . VAL B 1 334 ? -4.155 11.546 8.153 1.00 27.89 337 VAL B O 1
ATOM 6119 N N . LEU B 1 335 ? -5.840 11.998 6.715 1.00 23.03 338 LEU B N 1
ATOM 6120 C CA . LEU B 1 335 ? -5.177 13.130 6.079 1.00 20.68 338 LEU B CA 1
ATOM 6121 C C . LEU B 1 335 ? -5.806 14.409 6.652 1.00 25.18 338 LEU B C 1
ATOM 6122 O O . LEU B 1 335 ? -5.197 15.089 7.493 1.00 26.07 338 LEU B O 1
ATOM 6127 N N . THR B 1 336 ? -7.030 14.739 6.233 1.00 25.88 339 THR B N 1
ATOM 6128 C CA . THR B 1 336 ? -7.738 15.933 6.722 1.00 24.78 339 THR B CA 1
ATOM 6129 C C . THR B 1 336 ? -8.386 15.590 8.055 1.00 27.36 339 THR B C 1
ATOM 6130 O O . THR B 1 336 ? -9.418 14.910 8.094 1.00 29.10 339 THR B O 1
ATOM 6134 N N . ASP B 1 337 ? -7.796 16.059 9.159 1.00 25.98 340 ASP B N 1
ATOM 6135 C CA . ASP B 1 337 ? -8.326 15.792 10.489 1.00 22.76 340 ASP B CA 1
ATOM 6136 C C . ASP B 1 337 ? -8.653 17.058 11.276 1.00 24.30 340 ASP B C 1
ATOM 6137 O O . ASP B 1 337 ? -8.877 16.969 12.485 1.00 29.77 340 ASP B O 1
ATOM 6142 N N . GLY B 1 338 ? -8.687 18.231 10.645 1.00 24.96 341 GLY B N 1
ATOM 6143 C CA . GLY B 1 338 ? -9.049 19.430 11.381 1.00 29.23 341 GLY B CA 1
ATOM 6144 C C . GLY B 1 338 ? -8.286 20.704 11.097 1.00 32.80 341 GLY B C 1
ATOM 6145 O O . GLY B 1 338 ? -8.792 21.786 11.388 1.00 32.96 341 GLY B O 1
ATOM 6146 N N . TYR B 1 339 ? -7.076 20.604 10.547 1.00 32.63 342 TYR B N 1
ATOM 6147 C CA . TYR B 1 339 ? -6.257 21.762 10.222 1.00 31.45 342 TYR B CA 1
ATOM 6148 C C . TYR B 1 339 ? -5.964 21.806 8.725 1.00 33.91 342 TYR B C 1
ATOM 6149 O O . TYR B 1 339 ? -5.886 20.768 8.054 1.00 32.15 342 TYR B O 1
ATOM 6158 N N . ASP B 1 340 ? -5.812 23.023 8.195 1.00 37.09 343 ASP B N 1
ATOM 6159 C CA . ASP B 1 340 ? -5.515 23.208 6.770 1.00 38.58 343 ASP B CA 1
ATOM 6160 C C . ASP B 1 340 ? -4.005 23.042 6.621 1.00 35.42 343 ASP B C 1
ATOM 6161 O O . ASP B 1 340 ? -3.238 24.006 6.547 1.00 32.33 343 ASP B O 1
ATOM 6166 N N . ASP B 1 341 ? -3.569 21.779 6.593 1.00 35.53 344 ASP B N 1
ATOM 6167 C CA . ASP B 1 341 ? -2.149 21.456 6.529 1.00 28.85 344 ASP B CA 1
ATOM 6168 C C . ASP B 1 341 ? -1.706 20.813 5.225 1.00 29.76 344 ASP B C 1
ATOM 6169 O O . ASP B 1 341 ? -0.593 20.278 5.172 1.00 33.16 344 ASP B O 1
ATOM 6174 N N . GLU B 1 342 ? -2.529 20.850 4.181 1.00 29.88 345 GLU B N 1
ATOM 6175 C CA . GLU B 1 342 ? -2.215 20.307 2.858 1.00 26.77 345 GLU B CA 1
ATOM 6176 C C . GLU B 1 342 ? -2.072 18.785 2.818 1.00 26.78 345 GLU B C 1
ATOM 6177 O O . GLU B 1 342 ? -1.579 18.242 1.810 1.00 31.50 345 GLU B O 1
ATOM 6183 N N . ALA B 1 343 ? -2.485 18.071 3.862 1.00 23.53 346 ALA B N 1
ATOM 6184 C CA . ALA B 1 343 ? -2.335 16.617 3.860 1.00 25.37 346 ALA B CA 1
ATOM 6185 C C . ALA B 1 343 ? -2.947 15.979 2.621 1.00 22.33 346 ALA B C 1
ATOM 6186 O O . ALA B 1 343 ? -2.367 15.053 2.043 1.00 26.16 346 ALA B O 1
ATOM 6188 N N . LEU B 1 344 ? -4.112 16.460 2.193 1.00 22.40 347 LEU B N 1
ATOM 6189 C CA . LEU B 1 344 ? -4.774 15.876 1.033 1.00 25.51 347 LEU B CA 1
ATOM 6190 C C . LEU B 1 344 ? -4.318 16.490 -0.289 1.00 25.64 347 LEU B C 1
ATOM 6191 O O . LEU B 1 344 ? -4.161 15.768 -1.281 1.00 25.20 347 LEU B O 1
ATOM 6196 N N . LYS B 1 345 ? -4.069 17.799 -0.317 1.00 25.28 348 LYS B N 1
ATOM 6197 C CA . LYS B 1 345 ? -3.659 18.438 -1.564 1.00 26.03 348 LYS B CA 1
ATOM 6198 C C . LYS B 1 345 ? -2.301 17.946 -2.049 1.00 29.25 348 LYS B C 1
ATOM 6199 O O . LYS B 1 345 ? -2.083 17.853 -3.261 1.00 28.56 348 LYS B O 1
ATOM 6203 N N . ARG B 1 346 ? -1.384 17.605 -1.146 1.00 30.79 349 ARG B N 1
ATOM 6204 C CA . ARG B 1 346 ? -0.058 17.160 -1.557 1.00 24.53 349 ARG B CA 1
ATOM 6205 C C . ARG B 1 346 ? 0.223 15.696 -1.226 1.00 27.08 349 ARG B C 1
ATOM 6206 O O . ARG B 1 346 ? 1.380 15.317 -1.025 1.00 29.97 349 ARG B O 1
ATOM 6214 N N . ILE B 1 347 ? -0.811 14.855 -1.157 1.00 31.42 350 ILE B N 1
ATOM 6215 C CA . ILE B 1 347 ? -0.573 13.441 -0.867 1.00 28.81 350 ILE B CA 1
ATOM 6216 C C . ILE B 1 347 ? 0.207 12.784 -1.999 1.00 26.48 350 ILE B C 1
ATOM 6217 O O . ILE B 1 347 ? 0.957 11.823 -1.773 1.00 32.26 350 ILE B O 1
ATOM 6222 N N . GLY B 1 348 ? 0.035 13.277 -3.223 1.00 23.82 351 GLY B N 1
ATOM 6223 C CA . GLY B 1 348 ? 0.712 12.707 -4.370 1.00 23.81 351 GLY B CA 1
ATOM 6224 C C . GLY B 1 348 ? 0.306 11.258 -4.542 1.00 27.29 351 GLY B C 1
ATOM 6225 O O . GLY B 1 348 ? -0.881 10.903 -4.459 1.00 33.82 351 GLY B O 1
ATOM 6226 N N . THR B 1 349 ? 1.303 10.401 -4.767 1.00 21.72 352 THR B N 1
ATOM 6227 C CA . THR B 1 349 ? 1.091 8.974 -4.930 1.00 24.23 352 THR B CA 1
ATOM 6228 C C . THR B 1 349 ? 1.099 8.211 -3.607 1.00 26.69 352 THR B C 1
ATOM 6229 O O . THR B 1 349 ? 0.875 6.999 -3.610 1.00 30.01 352 THR B O 1
ATOM 6233 N N . HIS B 1 350 ? 1.345 8.884 -2.484 1.00 28.09 353 HIS B N 1
ATOM 6234 C CA . HIS B 1 350 ? 1.381 8.211 -1.193 1.00 24.21 353 HIS B CA 1
ATOM 6235 C C . HIS B 1 350 ? 0.065 7.524 -0.845 1.00 27.78 353 HIS B C 1
ATOM 6236 O O . HIS B 1 350 ? -1.015 8.129 -0.902 1.00 29.17 353 HIS B O 1
ATOM 6243 N N . LYS B 1 351 ? 0.165 6.250 -0.471 1.00 29.62 354 LYS B N 1
ATOM 6244 C CA . LYS B 1 351 ? -0.982 5.432 -0.076 1.00 32.72 354 LYS B CA 1
ATOM 6245 C C . LYS B 1 351 ? -0.791 5.128 1.411 1.00 28.34 354 LYS B C 1
ATOM 6246 O O . LYS B 1 351 ? -0.336 4.051 1.803 1.00 26.51 354 LYS B O 1
ATOM 6249 N N . GLN B 1 352 ? -1.143 6.121 2.237 1.00 27.34 355 GLN B N 1
ATOM 6250 C CA . GLN B 1 352 ? -1.006 6.047 3.692 1.00 26.61 355 GLN B CA 1
ATOM 6251 C C . GLN B 1 352 ? -1.585 4.774 4.300 1.00 28.04 355 GLN B C 1
ATOM 6252 O O . GLN B 1 352 ? -1.068 4.280 5.308 1.00 26.89 355 GLN B O 1
ATOM 6258 N N . ASN B 1 353 ? -2.651 4.232 3.714 1.00 32.21 356 ASN B N 1
ATOM 6259 C CA . ASN B 1 353 ? -3.305 3.040 4.236 1.00 31.18 356 ASN B CA 1
ATOM 6260 C C . ASN B 1 353 ? -2.988 1.783 3.438 1.00 28.47 356 ASN B C 1
ATOM 6261 O O . ASN B 1 353 ? -3.661 0.758 3.628 1.00 27.71 356 ASN B O 1
ATOM 6266 N N . GLY B 1 354 ? -1.991 1.835 2.555 1.00 24.99 357 GLY B N 1
ATOM 6267 C CA . GLY B 1 354 ? -1.663 0.699 1.737 1.00 22.77 357 GLY B CA 1
ATOM 6268 C C . GLY B 1 354 ? -2.858 0.384 0.852 1.00 26.99 357 GLY B C 1
ATOM 6269 O O . GLY B 1 354 ? -3.616 1.271 0.463 1.00 30.16 357 GLY B O 1
ATOM 6270 N N . PRO B 1 355 ? -3.077 -0.890 0.539 1.00 24.54 358 PRO B N 1
ATOM 6271 C CA . PRO B 1 355 ? -4.216 -1.236 -0.311 1.00 25.09 358 PRO B CA 1
ATOM 6272 C C . PRO B 1 355 ? -5.547 -1.285 0.419 1.00 28.28 358 PRO B C 1
ATOM 6273 O O . PRO B 1 355 ? -6.576 -1.446 -0.255 1.00 23.46 358 PRO B O 1
ATOM 6277 N N . TYR B 1 356 ? -5.558 -1.161 1.756 1.00 26.31 359 TYR B N 1
ATOM 6278 C CA . TYR B 1 356 ? -6.777 -1.300 2.561 1.00 27.04 359 TYR B CA 1
ATOM 6279 C C . TYR B 1 356 ? -7.688 -0.076 2.575 1.00 25.49 359 TYR B C 1
ATOM 6280 O O . TYR B 1 356 ? -7.245 1.073 2.534 1.00 29.21 359 TYR B O 1
ATOM 6289 N N . ARG B 1 357 ? -8.980 -0.348 2.640 1.00 26.71 360 ARG B N 1
ATOM 6290 C CA . ARG B 1 357 ? -10.002 0.683 2.609 1.00 24.94 360 ARG B CA 1
ATOM 6291 C C . ARG B 1 357 ? -10.271 1.261 3.991 1.00 29.02 360 ARG B C 1
ATOM 6292 O O . ARG B 1 357 ? -10.064 0.613 5.025 1.00 28.65 360 ARG B O 1
ATOM 6300 N N . GLY B 1 358 ? -10.734 2.500 4.001 1.00 25.87 361 GLY B N 1
ATOM 6301 C CA . GLY B 1 358 ? -11.041 3.151 5.249 1.00 25.70 361 GLY B CA 1
ATOM 6302 C C . GLY B 1 358 ? -9.886 3.939 5.813 1.00 27.53 361 GLY B C 1
ATOM 6303 O O . GLY B 1 358 ? -9.103 4.544 5.084 1.00 31.49 361 GLY B O 1
ATOM 6304 N N . GLY B 1 359 ? -9.773 3.929 7.127 1.00 27.17 362 GLY B N 1
ATOM 6305 C CA . GLY B 1 359 ? -8.731 4.660 7.812 1.00 25.57 362 GLY B CA 1
ATOM 6306 C C . GLY B 1 359 ? -9.228 4.927 9.210 1.00 28.68 362 GLY B C 1
ATOM 6307 O O . GLY B 1 359 ? -10.112 4.229 9.700 1.00 32.33 362 GLY B O 1
ATOM 6308 N N . LYS B 1 360 ? -8.661 5.951 9.836 1.00 28.78 363 LYS B N 1
ATOM 6309 C CA . LYS B 1 360 ? -9.108 6.317 11.167 1.00 23.97 363 LYS B CA 1
ATOM 6310 C C . LYS B 1 360 ? -10.641 6.420 11.193 1.00 29.34 363 LYS B C 1
ATOM 6311 O O . LYS B 1 360 ? -11.276 6.832 10.206 1.00 25.48 363 LYS B O 1
ATOM 6317 N N . TYR B 1 361 ? -11.236 6.005 12.324 1.00 28.79 364 TYR B N 1
ATOM 6318 C CA . TYR B 1 361 ? -12.688 6.034 12.569 1.00 28.56 364 TYR B CA 1
ATOM 6319 C C . TYR B 1 361 ? -13.500 5.004 11.770 1.00 32.79 364 TYR B C 1
ATOM 6320 O O . TYR B 1 361 ? -14.706 4.862 12.005 1.00 28.74 364 TYR B O 1
ATOM 6329 N N . SER B 1 362 ? -12.876 4.274 10.840 1.00 31.45 365 SER B N 1
ATOM 6330 C CA . SER B 1 362 ? -13.589 3.339 9.977 1.00 32.04 365 SER B CA 1
ATOM 6331 C C . SER B 1 362 ? -13.579 1.886 10.436 1.00 30.29 365 SER B C 1
ATOM 6332 O O . SER B 1 362 ? -12.601 1.406 11.008 1.00 28.42 365 SER B O 1
ATOM 6335 N N . ILE B 1 363 ? -14.683 1.178 10.136 1.00 31.01 366 ILE B N 1
ATOM 6336 C CA . ILE B 1 363 ? -14.766 -0.255 10.439 1.00 31.41 366 ILE B CA 1
ATOM 6337 C C . ILE B 1 363 ? -14.135 -1.085 9.320 1.00 34.87 366 ILE B C 1
ATOM 6338 O O . ILE B 1 363 ? -14.014 -2.307 9.453 1.00 35.70 366 ILE B O 1
ATOM 6343 N N . TYR B 1 364 ? -13.701 -0.459 8.221 1.00 32.18 367 TYR B N 1
ATOM 6344 C CA . TYR B 1 364 ? -12.991 -1.204 7.202 1.00 26.01 367 TYR B CA 1
ATOM 6345 C C . TYR B 1 364 ? -11.602 -1.526 7.758 1.00 28.06 367 TYR B C 1
ATOM 6346 O O . TYR B 1 364 ? -11.202 -1.012 8.796 1.00 26.33 367 TYR B O 1
ATOM 6355 N N . GLU B 1 365 ? -10.859 -2.394 7.069 1.00 32.33 368 GLU B N 1
ATOM 6356 C CA . GLU B 1 365 ? -9.542 -2.819 7.557 1.00 27.63 368 GLU B CA 1
ATOM 6357 C C . GLU B 1 365 ? -8.623 -1.672 7.964 1.00 25.08 368 GLU B C 1
ATOM 6358 O O . GLU B 1 365 ? -8.003 -1.723 9.028 1.00 29.21 368 GLU B O 1
ATOM 6364 N N . ALA B 1 366 ? -8.498 -0.640 7.135 1.00 23.13 369 ALA B N 1
ATOM 6365 C CA . ALA B 1 366 ? -7.556 0.430 7.460 1.00 22.02 369 ALA B CA 1
ATOM 6366 C C . ALA B 1 366 ? -7.836 1.114 8.781 1.00 24.06 369 ALA B C 1
ATOM 6367 O O . ALA B 1 366 ? -6.975 1.864 9.246 1.00 23.88 369 ALA B O 1
ATOM 6369 N N . GLY B 1 367 ? -8.999 0.882 9.395 1.00 25.63 370 GLY B N 1
ATOM 6370 C CA . GLY B 1 367 ? -9.268 1.486 10.683 1.00 21.13 370 GLY B CA 1
ATOM 6371 C C . GLY B 1 367 ? -8.382 0.889 11.760 1.00 26.98 370 GLY B C 1
ATOM 6372 O O . GLY B 1 367 ? -7.892 1.601 12.653 1.00 25.02 370 GLY B O 1
ATOM 6373 N N . THR B 1 368 ? -8.136 -0.420 11.672 1.00 23.49 371 THR B N 1
ATOM 6374 C CA . THR B 1 368 ? -7.327 -1.119 12.653 1.00 22.19 371 THR B CA 1
ATOM 6375 C C . THR B 1 368 ? -6.106 -1.799 12.090 1.00 25.97 371 THR B C 1
ATOM 6376 O O . THR B 1 368 ? -5.227 -2.169 12.879 1.00 30.63 371 THR B O 1
ATOM 6380 N N . ARG B 1 369 ? -6.014 -1.994 10.774 1.00 24.46 372 ARG B N 1
ATOM 6381 C CA . ARG B 1 369 ? -4.846 -2.658 10.208 1.00 23.78 372 ARG B CA 1
ATOM 6382 C C . ARG B 1 369 ? -3.717 -1.646 10.189 1.00 29.14 372 ARG B C 1
ATOM 6383 O O . ARG B 1 369 ? -3.765 -0.666 9.437 1.00 33.57 372 ARG B O 1
ATOM 6391 N N . ILE B 1 370 ? -2.701 -1.889 11.010 1.00 22.87 373 ILE B N 1
ATOM 6392 C CA . ILE B 1 370 ? -1.615 -0.947 11.227 1.00 26.40 373 ILE B CA 1
ATOM 6393 C C . ILE B 1 370 ? -0.221 -1.542 11.152 1.00 28.07 373 ILE B C 1
ATOM 6394 O O . ILE B 1 370 ? -0.072 -2.772 11.193 1.00 30.91 373 ILE B O 1
ATOM 6399 N N . PRO B 1 371 ? 0.826 -0.715 11.093 1.00 26.19 374 PRO B N 1
ATOM 6400 C CA . PRO B 1 371 ? 2.176 -1.275 11.091 1.00 28.63 374 PRO B CA 1
ATOM 6401 C C . PRO B 1 371 ? 2.432 -1.859 12.465 1.00 27.96 374 PRO B C 1
ATOM 6402 O O . PRO B 1 371 ? 1.959 -1.343 13.479 1.00 28.19 374 PRO B O 1
ATOM 6406 N N . PHE B 1 372 ? 3.168 -2.955 12.483 1.00 28.12 375 PHE B N 1
ATOM 6407 C CA . PHE B 1 372 ? 3.455 -3.678 13.710 1.00 30.66 375 PHE B CA 1
ATOM 6408 C C . PHE B 1 372 ? 4.760 -4.414 13.458 1.00 31.21 375 PHE B C 1
ATOM 6409 O O . PHE B 1 372 ? 4.807 -5.295 12.599 1.00 32.59 375 PHE B O 1
ATOM 6417 N N . ILE B 1 373 ? 5.806 -4.041 14.188 1.00 32.08 376 ILE B N 1
ATOM 6418 C CA . ILE B 1 373 ? 7.138 -4.611 14.047 1.00 30.17 376 ILE B CA 1
ATOM 6419 C C . ILE B 1 373 ? 7.640 -5.056 15.413 1.00 36.46 376 ILE B C 1
ATOM 6420 O O . ILE B 1 373 ? 7.456 -4.350 16.411 1.00 37.36 376 ILE B O 1
ATOM 6425 N N . VAL B 1 374 ? 8.278 -6.224 15.458 1.00 39.36 377 VAL B N 1
ATOM 6426 C CA . VAL B 1 374 ? 8.851 -6.776 16.682 1.00 35.32 377 VAL B CA 1
ATOM 6427 C C . VAL B 1 374 ? 10.357 -6.903 16.472 1.00 37.19 377 VAL B C 1
ATOM 6428 O O . VAL B 1 374 ? 10.797 -7.663 15.600 1.00 38.34 377 VAL B O 1
ATOM 6432 N N . HIS B 1 375 ? 11.144 -6.165 17.263 1.00 34.57 378 HIS B N 1
ATOM 6433 C CA . HIS B 1 375 ? 12.610 -6.186 17.185 1.00 40.34 378 HIS B CA 1
ATOM 6434 C C . HIS B 1 375 ? 13.171 -6.765 18.488 1.00 41.30 378 HIS B C 1
ATOM 6435 O O . HIS B 1 375 ? 13.130 -6.108 19.530 1.00 39.52 378 HIS B O 1
ATOM 6442 N N . TYR B 1 376 ? 13.701 -7.988 18.433 1.00 44.81 379 TYR B N 1
ATOM 6443 C CA . TYR B 1 376 ? 14.251 -8.662 19.618 1.00 47.82 379 TYR B CA 1
ATOM 6444 C C . TYR B 1 376 ? 15.371 -9.587 19.157 1.00 45.77 379 TYR B C 1
ATOM 6445 O O . TYR B 1 376 ? 15.177 -10.795 18.990 1.00 45.32 379 TYR B O 1
ATOM 6454 N N . PRO B 1 377 ? 16.569 -9.041 18.927 1.00 43.38 380 PRO B N 1
ATOM 6455 C CA . PRO B 1 377 ? 17.673 -9.867 18.396 1.00 46.29 380 PRO B CA 1
ATOM 6456 C C . PRO B 1 377 ? 18.024 -11.119 19.193 1.00 48.64 380 PRO B C 1
ATOM 6457 O O . PRO B 1 377 ? 18.465 -12.102 18.588 1.00 49.89 380 PRO B O 1
ATOM 6461 N N . ASN B 1 378 ? 17.849 -11.149 20.510 1.00 47.79 381 ASN B N 1
ATOM 6462 C CA . ASN B 1 378 ? 18.218 -12.369 21.223 1.00 47.28 381 ASN B CA 1
ATOM 6463 C C . ASN B 1 378 ? 17.215 -13.509 21.082 1.00 49.66 381 ASN B C 1
ATOM 6464 O O . ASN B 1 378 ? 17.538 -14.630 21.475 1.00 53.55 381 ASN B O 1
ATOM 6469 N N . ARG B 1 379 ? 16.015 -13.271 20.549 1.00 50.04 382 ARG B N 1
ATOM 6470 C CA . ARG B 1 379 ? 15.041 -14.345 20.408 1.00 47.37 382 ARG B CA 1
ATOM 6471 C C . ARG B 1 379 ? 14.178 -14.256 19.161 1.00 49.15 382 ARG B C 1
ATOM 6472 O O . ARG B 1 379 ? 13.290 -15.100 19.001 1.00 53.26 382 ARG B O 1
ATOM 6480 N N . VAL B 1 380 ? 14.370 -13.267 18.290 1.00 44.64 383 VAL B N 1
ATOM 6481 C CA . VAL B 1 380 ? 13.511 -13.111 17.123 1.00 45.70 383 VAL B CA 1
ATOM 6482 C C . VAL B 1 380 ? 14.356 -13.021 15.872 1.00 44.24 383 VAL B C 1
ATOM 6483 O O . VAL B 1 380 ? 15.210 -12.138 15.759 1.00 51.67 383 VAL B O 1
ATOM 6487 N N . LYS B 1 381 ? 14.121 -13.877 14.979 1.00 44.93 384 LYS B N 1
ATOM 6488 C CA . LYS B 1 381 ? 14.829 -13.900 13.717 1.00 40.90 384 LYS B CA 1
ATOM 6489 C C . LYS B 1 381 ? 14.082 -13.019 12.724 1.00 44.51 384 LYS B C 1
ATOM 6490 O O . LYS B 1 381 ? 12.858 -12.875 12.819 1.00 46.23 384 LYS B O 1
ATOM 6492 N N . PRO B 1 382 ? 14.765 -12.391 11.770 1.00 43.71 385 PRO B N 1
ATOM 6493 C CA . PRO B 1 382 ? 14.048 -11.552 10.801 1.00 38.67 385 PRO B CA 1
ATOM 6494 C C . PRO B 1 382 ? 13.018 -12.358 10.016 1.00 42.57 385 PRO B C 1
ATOM 6495 O O . PRO B 1 382 ? 13.253 -13.507 9.643 1.00 49.83 385 PRO B O 1
ATOM 6499 N N . GLY B 1 383 ? 11.861 -11.751 9.783 1.00 41.90 386 GLY B N 1
ATOM 6500 C CA . GLY B 1 383 ? 10.802 -12.412 9.039 1.00 37.66 386 GLY B CA 1
ATOM 6501 C C . GLY B 1 383 ? 9.674 -11.442 8.766 1.00 37.36 386 GLY B C 1
ATOM 6502 O O . GLY B 1 383 ? 9.691 -10.292 9.212 1.00 39.14 386 GLY B O 1
ATOM 6503 N N . VAL B 1 384 ? 8.693 -11.918 8.006 1.00 32.01 387 VAL B N 1
ATOM 6504 C CA . VAL B 1 384 ? 7.491 -11.161 7.667 1.00 36.96 387 VAL B CA 1
ATOM 6505 C C . VAL B 1 384 ? 6.345 -12.092 8.016 1.00 34.72 387 VAL B C 1
ATOM 6506 O O . VAL B 1 384 ? 6.316 -13.224 7.530 1.00 36.60 387 VAL B O 1
ATOM 6510 N N . SER B 1 385 ? 5.426 -11.647 8.875 1.00 34.64 388 SER B N 1
ATOM 6511 C CA . SER B 1 385 ? 4.311 -12.490 9.302 1.00 36.09 388 SER B CA 1
ATOM 6512 C C . SER B 1 385 ? 2.961 -11.991 8.809 1.00 35.22 388 SER B C 1
ATOM 6513 O O . SER B 1 385 ? 2.612 -10.816 8.993 1.00 32.22 388 SER B O 1
ATOM 6516 N N . ASN B 1 386 ? 2.197 -12.909 8.218 1.00 34.47 389 ASN B N 1
ATOM 6517 C CA . ASN B 1 386 ? 0.861 -12.650 7.710 1.00 33.07 389 ASN B CA 1
ATOM 6518 C C . ASN B 1 386 ? -0.212 -13.110 8.685 1.00 34.44 389 ASN B C 1
ATOM 6519 O O . ASN B 1 386 ? -1.389 -13.183 8.314 1.00 36.85 389 ASN B O 1
ATOM 6524 N N . SER B 1 387 ? 0.165 -13.435 9.914 1.00 29.58 390 SER B N 1
ATOM 6525 C CA . SER B 1 387 ? -0.809 -13.933 10.868 1.00 35.81 390 SER B CA 1
ATOM 6526 C C . SER B 1 387 ? -1.729 -12.838 11.387 1.00 34.56 390 SER B C 1
ATOM 6527 O O . SER B 1 387 ? -1.296 -11.711 11.661 1.00 31.54 390 SER B O 1
ATOM 6530 N N . LEU B 1 388 ? -3.009 -13.192 11.525 1.00 33.18 391 LEU B N 1
ATOM 6531 C CA . LEU B 1 388 ? -4.010 -12.297 12.094 1.00 36.68 391 LEU B CA 1
ATOM 6532 C C . LEU B 1 388 ? -3.597 -12.073 13.539 1.00 37.95 391 LEU B C 1
ATOM 6533 O O . LEU B 1 388 ? -3.721 -12.984 14.364 1.00 40.63 391 LEU B O 1
ATOM 6538 N N . PHE B 1 389 ? -3.063 -10.892 13.839 1.00 34.41 392 PHE B N 1
ATOM 6539 C CA . PHE B 1 389 ? -2.539 -10.584 15.157 1.00 29.73 392 PHE B CA 1
ATOM 6540 C C . PHE B 1 389 ? -3.214 -9.371 15.764 1.00 33.03 392 PHE B C 1
ATOM 6541 O O . PHE B 1 389 ? -3.503 -8.395 15.066 1.00 35.26 392 PHE B O 1
ATOM 6549 N N . SER B 1 390 ? -3.449 -9.424 17.068 1.00 32.79 393 SER B N 1
ATOM 6550 C CA . SER B 1 390 ? -4.107 -8.336 17.770 1.00 31.48 393 SER B CA 1
ATOM 6551 C C . SER B 1 390 ? -3.215 -7.742 18.849 1.00 33.94 393 SER B C 1
ATOM 6552 O O . SER B 1 390 ? -2.505 -8.469 19.551 1.00 36.50 393 SER B O 1
ATOM 6555 N N . GLN B 1 391 ? -3.271 -6.414 18.986 1.00 31.87 394 GLN B N 1
ATOM 6556 C CA . GLN B 1 391 ? -2.501 -5.731 20.028 1.00 36.00 394 GLN B CA 1
ATOM 6557 C C . GLN B 1 391 ? -2.983 -6.158 21.405 1.00 37.10 394 GLN B C 1
ATOM 6558 O O . GLN B 1 391 ? -2.215 -6.130 22.369 1.00 33.57 394 GLN B O 1
ATOM 6564 N N . ILE B 1 392 ? -4.264 -6.541 21.501 1.00 37.77 395 ILE B N 1
ATOM 6565 C CA . ILE B 1 392 ? -4.862 -6.965 22.757 1.00 33.88 395 ILE B CA 1
ATOM 6566 C C . ILE B 1 392 ? -4.060 -8.098 23.371 1.00 35.51 395 ILE B C 1
ATOM 6567 O O . ILE B 1 392 ? -3.882 -8.169 24.593 1.00 39.52 395 ILE B O 1
ATOM 6572 N N . ASP B 1 393 ? -3.563 -8.999 22.532 1.00 36.59 396 ASP B N 1
ATOM 6573 C CA . ASP B 1 393 ? -2.815 -10.164 22.983 1.00 39.20 396 ASP B CA 1
ATOM 6574 C C . ASP B 1 393 ? -1.453 -9.827 23.600 1.00 39.24 396 ASP B C 1
ATOM 6575 O O . ASP B 1 393 ? -0.825 -10.720 24.182 1.00 41.39 396 ASP B O 1
ATOM 6580 N N . LEU B 1 394 ? -0.979 -8.585 23.493 1.00 35.19 397 LEU B N 1
ATOM 6581 C CA . LEU B 1 394 ? 0.329 -8.252 24.048 1.00 36.53 397 LEU B CA 1
ATOM 6582 C C . LEU B 1 394 ? 0.381 -8.513 25.548 1.00 38.86 397 LEU B C 1
ATOM 6583 O O . LEU B 1 394 ? 1.393 -8.998 26.065 1.00 41.88 397 LEU B O 1
ATOM 6588 N N . TYR B 1 395 ? -0.702 -8.212 26.260 1.00 39.93 398 TYR B N 1
ATOM 6589 C CA . TYR B 1 395 ? -0.746 -8.448 27.702 1.00 42.64 398 TYR B CA 1
ATOM 6590 C C . TYR B 1 395 ? -0.489 -9.918 28.028 1.00 41.42 398 TYR B C 1
ATOM 6591 O O . TYR B 1 395 ? 0.425 -10.249 28.787 1.00 35.84 398 TYR B O 1
ATOM 6600 N N . ALA B 1 396 ? -1.299 -10.818 27.461 1.00 43.79 399 ALA B N 1
ATOM 6601 C CA . ALA B 1 396 ? -1.159 -12.239 27.756 1.00 39.71 399 ALA B CA 1
ATOM 6602 C C . ALA B 1 396 ? 0.091 -12.851 27.142 1.00 42.55 399 ALA B C 1
ATOM 6603 O O . ALA B 1 396 ? 0.624 -13.826 27.684 1.00 47.41 399 ALA B O 1
ATOM 6605 N N . SER B 1 397 ? 0.582 -12.320 26.023 1.00 42.95 400 SER B N 1
ATOM 6606 C CA . SER B 1 397 ? 1.785 -12.913 25.447 1.00 39.08 400 SER B CA 1
ATOM 6607 C C . SER B 1 397 ? 3.012 -12.537 26.269 1.00 42.09 400 SER B C 1
ATOM 6608 O O . SER B 1 397 ? 3.916 -13.359 26.442 1.00 44.22 400 SER B O 1
ATOM 6611 N N . ILE B 1 398 ? 3.057 -11.299 26.788 1.00 42.34 401 ILE B N 1
ATOM 6612 C CA . ILE B 1 398 ? 4.181 -10.868 27.620 1.00 43.43 401 ILE B CA 1
ATOM 6613 C C . ILE B 1 398 ? 4.137 -11.606 28.954 1.00 47.87 401 ILE B C 1
ATOM 6614 O O . ILE B 1 398 ? 5.180 -11.949 29.536 1.00 48.82 401 ILE B O 1
ATOM 6619 N N . ALA B 1 399 ? 2.925 -11.868 29.454 1.00 42.09 402 ALA B N 1
ATOM 6620 C CA . ALA B 1 399 ? 2.795 -12.625 30.687 1.00 44.08 402 ALA B CA 1
ATOM 6621 C C . ALA B 1 399 ? 3.414 -13.999 30.493 1.00 49.18 402 ALA B C 1
ATOM 6622 O O . ALA B 1 399 ? 4.132 -14.502 31.366 1.00 46.86 402 ALA B O 1
ATOM 6624 N N . GLU B 1 400 ? 3.165 -14.602 29.330 1.00 44.01 403 GLU B N 1
ATOM 6625 C CA . GLU B 1 400 ? 3.733 -15.904 29.025 1.00 44.66 403 GLU B CA 1
ATOM 6626 C C . GLU B 1 400 ? 5.247 -15.818 28.894 1.00 50.32 403 GLU B C 1
ATOM 6627 O O . GLU B 1 400 ? 5.963 -16.745 29.291 1.00 51.30 403 GLU B O 1
ATOM 6633 N N . LEU B 1 401 ? 5.759 -14.713 28.344 1.00 47.63 404 LEU B N 1
ATOM 6634 C CA . LEU B 1 401 ? 7.207 -14.583 28.216 1.00 50.30 404 LEU B CA 1
ATOM 6635 C C . LEU B 1 401 ? 7.864 -14.600 29.593 1.00 50.50 404 LEU B C 1
ATOM 6636 O O . LEU B 1 401 ? 8.938 -15.185 29.776 1.00 48.88 404 LEU B O 1
ATOM 6641 N N . LEU B 1 402 ? 7.219 -13.972 30.572 1.00 46.72 405 LEU B N 1
ATOM 6642 C CA . LEU B 1 402 ? 7.707 -13.873 31.936 1.00 47.65 405 LEU B CA 1
ATOM 6643 C C . LEU B 1 402 ? 7.110 -14.913 32.867 1.00 50.38 405 LEU B C 1
ATOM 6644 O O . LEU B 1 402 ? 7.373 -14.859 34.071 1.00 47.60 405 LEU B O 1
ATOM 6649 N N . GLY B 1 403 ? 6.308 -15.838 32.350 1.00 46.28 406 GLY B N 1
ATOM 6650 C CA . GLY B 1 403 ? 5.697 -16.842 33.202 1.00 43.65 406 GLY B CA 1
ATOM 6651 C C . GLY B 1 403 ? 4.875 -16.268 34.337 1.00 52.88 406 GLY B C 1
ATOM 6652 O O . GLY B 1 403 ? 4.988 -16.736 35.478 1.00 55.58 406 GLY B O 1
ATOM 6653 N N . VAL B 1 404 ? 4.053 -15.259 34.059 1.00 48.70 407 VAL B N 1
ATOM 6654 C CA . VAL B 1 404 ? 3.204 -14.640 35.072 1.00 46.91 407 VAL B CA 1
ATOM 6655 C C . VAL B 1 404 ? 1.809 -15.239 34.929 1.00 56.94 407 VAL B C 1
ATOM 6656 O O . VAL B 1 404 ? 1.084 -14.871 33.987 1.00 54.34 407 VAL B O 1
ATOM 6660 N N . PRO B 1 405 ? 1.387 -16.127 35.826 1.00 60.76 408 PRO B N 1
ATOM 6661 C CA . PRO B 1 405 ? 0.042 -16.698 35.718 1.00 55.68 408 PRO B CA 1
ATOM 6662 C C . PRO B 1 405 ? -1.015 -15.599 35.765 1.00 48.38 408 PRO B C 1
ATOM 6663 O O . PRO B 1 405 ? -0.938 -14.671 36.572 1.00 50.18 408 PRO B O 1
ATOM 6667 N N . LEU B 1 406 ? -2.004 -15.708 34.887 1.00 45.54 409 LEU B N 1
ATOM 6668 C CA . LEU B 1 406 ? -3.076 -14.725 34.799 1.00 49.62 409 LEU B CA 1
ATOM 6669 C C . LEU B 1 406 ? -4.370 -15.230 35.428 1.00 45.02 409 LEU B C 1
ATOM 6670 O O . LEU B 1 406 ? -4.754 -16.384 35.234 1.00 44.95 409 LEU B O 1
ATOM 6675 N N . GLU B 1 407 ? -5.047 -14.357 36.170 1.00 48.44 410 GLU B N 1
ATOM 6676 C CA . GLU B 1 407 ? -6.323 -14.722 36.774 1.00 50.23 410 GLU B CA 1
ATOM 6677 C C . GLU B 1 407 ? -7.393 -14.816 35.692 1.00 50.64 410 GLU B C 1
ATOM 6678 O O . GLU B 1 407 ? -7.293 -14.179 34.640 1.00 50.33 410 GLU B O 1
ATOM 6684 N N . GLU B 1 408 ? -8.429 -15.613 35.967 1.00 50.05 411 GLU B N 1
ATOM 6685 C CA . GLU B 1 408 ? -9.497 -15.842 34.994 1.00 53.78 411 GLU B CA 1
ATOM 6686 C C . GLU B 1 408 ? -10.312 -14.597 34.663 1.00 53.85 411 GLU B C 1
ATOM 6687 O O . GLU B 1 408 ? -11.027 -14.589 33.656 1.00 54.39 411 GLU B O 1
ATOM 6693 N N . THR B 1 409 ? -10.228 -13.547 35.465 1.00 54.08 412 THR B N 1
ATOM 6694 C CA . THR B 1 409 ? -10.969 -12.326 35.202 1.00 49.88 412 THR B CA 1
ATOM 6695 C C . THR B 1 409 ? -10.058 -11.188 34.749 1.00 52.98 412 THR B C 1
ATOM 6696 O O . THR B 1 409 ? -10.496 -10.033 34.701 1.00 50.39 412 THR B O 1
ATOM 6700 N N . GLU B 1 410 ? -8.806 -11.494 34.413 1.00 52.95 413 GLU B N 1
ATOM 6701 C CA . GLU B 1 410 ? -7.792 -10.523 34.018 1.00 47.38 413 GLU B CA 1
ATOM 6702 C C . GLU B 1 410 ? -7.453 -10.653 32.535 1.00 46.66 413 GLU B C 1
ATOM 6703 O O . GLU B 1 410 ? -7.172 -11.757 32.057 1.00 43.58 413 GLU B O 1
ATOM 6709 N N . ALA B 1 411 ? -7.475 -9.523 31.813 1.00 46.93 414 ALA B N 1
ATOM 6710 C CA . ALA B 1 411 ? -7.163 -9.473 30.376 1.00 43.57 414 ALA B CA 1
ATOM 6711 C C . ALA B 1 411 ? -7.960 -10.529 29.620 1.00 42.88 414 ALA B C 1
ATOM 6712 O O . ALA B 1 411 ? -7.423 -11.278 28.800 1.00 44.54 414 ALA B O 1
ATOM 6714 N N . ILE B 1 412 ? -9.262 -10.586 29.921 1.00 44.44 415 ILE B N 1
ATOM 6715 C CA . ILE B 1 412 ? -10.180 -11.602 29.399 1.00 45.33 415 ILE B CA 1
ATOM 6716 C C . ILE B 1 412 ? -10.220 -11.696 27.882 1.00 41.87 415 ILE B C 1
ATOM 6717 O O . ILE B 1 412 ? -10.783 -12.648 27.329 1.00 46.23 415 ILE B O 1
ATOM 6722 N N . ASP B 1 413 ? -9.634 -10.730 27.191 1.00 43.48 416 ASP B N 1
ATOM 6723 C CA . ASP B 1 413 ? -9.597 -10.786 25.742 1.00 40.82 416 ASP B CA 1
ATOM 6724 C C . ASP B 1 413 ? -8.191 -11.017 25.234 1.00 42.55 416 ASP B C 1
ATOM 6725 O O . ASP B 1 413 ? -8.008 -11.370 24.063 1.00 42.18 416 ASP B O 1
ATOM 6730 N N . SER B 1 414 ? -7.206 -10.841 26.100 1.00 41.56 417 SER B N 1
ATOM 6731 C CA . SER B 1 414 ? -5.812 -11.012 25.738 1.00 39.71 417 SER B CA 1
ATOM 6732 C C . SER B 1 414 ? -5.445 -12.489 25.703 1.00 41.27 417 SER B C 1
ATOM 6733 O O . SER B 1 414 ? -5.457 -13.166 26.735 1.00 43.16 417 SER B O 1
ATOM 6736 N N . GLN B 1 415 ? -5.109 -12.973 24.515 1.00 40.10 418 GLN B N 1
ATOM 6737 C CA . GLN B 1 415 ? -4.711 -14.346 24.283 1.00 32.07 418 GLN B CA 1
ATOM 6738 C C . GLN B 1 415 ? -3.193 -14.463 24.274 1.00 40.89 418 GLN B C 1
ATOM 6739 O O . GLN B 1 415 ? -2.477 -13.525 23.918 1.00 40.19 418 GLN B O 1
ATOM 6745 N N . ASN B 1 416 ? -2.704 -15.634 24.663 1.00 46.09 419 ASN B N 1
ATOM 6746 C CA . ASN B 1 416 ? -1.274 -15.907 24.669 1.00 43.48 419 ASN B CA 1
ATOM 6747 C C . ASN B 1 416 ? -0.830 -16.208 23.236 1.00 43.25 419 ASN B C 1
ATOM 6748 O O . ASN B 1 416 ? -1.105 -17.290 22.713 1.00 47.29 419 ASN B O 1
ATOM 6753 N N . GLN B 1 417 ? -0.143 -15.270 22.591 1.00 37.32 420 GLN B N 1
ATOM 6754 C CA . GLN B 1 417 ? 0.327 -15.481 21.218 1.00 40.55 420 GLN B CA 1
ATOM 6755 C C . GLN B 1 417 ? 1.819 -15.187 21.109 1.00 39.14 420 GLN B C 1
ATOM 6756 O O . GLN B 1 417 ? 2.286 -14.567 20.153 1.00 41.26 420 GLN B O 1
ATOM 6762 N N . LEU B 1 418 ? 2.586 -15.643 22.100 1.00 39.53 421 LEU B N 1
ATOM 6763 C CA . LEU B 1 418 ? 4.024 -15.418 22.107 1.00 38.25 421 LEU B CA 1
ATOM 6764 C C . LEU B 1 418 ? 4.708 -16.164 20.971 1.00 42.77 421 LEU B C 1
ATOM 6765 O O . LEU B 1 418 ? 5.682 -15.669 20.389 1.00 43.41 421 LEU B O 1
ATOM 6770 N N . SER B 1 419 ? 4.221 -17.356 20.639 1.00 42.24 422 SER B N 1
ATOM 6771 C CA . SER B 1 419 ? 4.837 -18.099 19.546 1.00 38.80 422 SER B CA 1
ATOM 6772 C C . SER B 1 419 ? 4.783 -17.296 18.247 1.00 38.63 422 SER B C 1
ATOM 6773 O O . SER B 1 419 ? 5.834 -17.138 17.605 1.00 39.88 422 SER B O 1
ATOM 6776 N N . PRO B 1 420 ? 3.642 -16.746 17.811 1.00 40.78 423 PRO B N 1
ATOM 6777 C CA . PRO B 1 420 ? 3.666 -15.940 16.576 1.00 39.68 423 PRO B CA 1
ATOM 6778 C C . PRO B 1 420 ? 4.283 -14.571 16.780 1.00 40.82 423 PRO B C 1
ATOM 6779 O O . PRO B 1 420 ? 4.735 -13.962 15.803 1.00 40.25 423 PRO B O 1
ATOM 6783 N N . LEU B 1 421 ? 4.320 -14.061 18.015 1.00 39.78 424 LEU B N 1
ATOM 6784 C CA . LEU B 1 421 ? 4.944 -12.762 18.233 1.00 38.89 424 LEU B CA 1
ATOM 6785 C C . LEU B 1 421 ? 6.445 -12.818 17.969 1.00 43.26 424 LEU B C 1
ATOM 6786 O O . LEU B 1 421 ? 7.044 -11.820 17.540 1.00 40.36 424 LEU B O 1
ATOM 6791 N N . PHE B 1 422 ? 7.065 -13.975 18.213 1.00 43.11 425 PHE B N 1
ATOM 6792 C CA . PHE B 1 422 ? 8.496 -14.139 18.036 1.00 40.01 425 PHE B CA 1
ATOM 6793 C C . PHE B 1 422 ? 8.882 -14.943 16.805 1.00 40.91 425 PHE B C 1
ATOM 6794 O O . PHE B 1 422 ? 10.071 -14.979 16.466 1.00 50.29 425 PHE B O 1
ATOM 6802 N N . ASP B 1 423 ? 7.940 -15.593 16.128 1.00 35.28 426 ASP B N 1
ATOM 6803 C CA . ASP B 1 423 ? 8.286 -16.412 14.965 1.00 36.53 426 ASP B CA 1
ATOM 6804 C C . ASP B 1 423 ? 7.289 -16.143 13.847 1.00 37.15 426 ASP B C 1
ATOM 6805 O O . ASP B 1 423 ? 6.130 -16.563 13.924 1.00 38.73 426 ASP B O 1
ATOM 6810 N N . ALA B 1 424 ? 7.757 -15.456 12.804 1.00 35.17 427 ALA B N 1
ATOM 6811 C CA . ALA B 1 424 ? 6.896 -15.079 11.691 1.00 40.44 427 ALA B CA 1
ATOM 6812 C C . ALA B 1 424 ? 6.172 -16.252 11.053 1.00 40.54 427 ALA B C 1
ATOM 6813 O O . ALA B 1 424 ? 5.145 -16.036 10.400 1.00 44.62 427 ALA B O 1
ATOM 6815 N N . SER B 1 425 ? 6.673 -17.475 11.218 1.00 41.17 428 SER B N 1
ATOM 6816 C CA . SER B 1 425 ? 6.083 -18.661 10.599 1.00 46.16 428 SER B CA 1
ATOM 6817 C C . SER B 1 425 ? 4.923 -19.251 11.370 1.00 44.39 428 SER B C 1
ATOM 6818 O O . SER B 1 425 ? 4.211 -20.093 10.820 1.00 47.81 428 SER B O 1
ATOM 6821 N N . LYS B 1 426 ? 4.722 -18.862 12.617 1.00 43.97 429 LYS B N 1
ATOM 6822 C CA . LYS B 1 426 ? 3.631 -19.426 13.384 1.00 43.33 429 LYS B CA 1
ATOM 6823 C C . LYS B 1 426 ? 2.355 -18.617 13.182 1.00 43.06 429 LYS B C 1
ATOM 6824 O O . LYS B 1 426 ? 2.390 -17.396 12.980 1.00 42.39 429 LYS B O 1
ATOM 6830 N N . LEU B 1 427 ? 1.221 -19.318 13.228 1.00 40.59 430 LEU B N 1
ATOM 6831 C CA . LEU B 1 427 ? -0.057 -18.647 13.114 1.00 35.86 430 LEU B CA 1
ATOM 6832 C C . LEU B 1 427 ? -0.384 -18.001 14.452 1.00 38.82 430 LEU B C 1
ATOM 6833 O O . LEU B 1 427 ? 0.280 -18.246 15.471 1.00 39.86 430 LEU B O 1
ATOM 6838 N N . ALA B 1 428 ? -1.421 -17.164 14.445 1.00 36.06 431 ALA B N 1
ATOM 6839 C CA . ALA B 1 428 ? -1.830 -16.480 15.661 1.00 33.65 431 ALA B CA 1
ATOM 6840 C C . ALA B 1 428 ? -3.321 -16.616 15.868 1.00 34.58 431 ALA B C 1
ATOM 6841 O O . ALA B 1 428 ? -3.785 -17.618 16.407 1.00 45.37 431 ALA B O 1
ATOM 6843 N N . ARG B 1 429 ? -4.089 -15.630 15.451 1.00 36.56 432 ARG B N 1
ATOM 6844 C CA . ARG B 1 429 ? -5.522 -15.681 15.649 1.00 33.36 432 ARG B CA 1
ATOM 6845 C C . ARG B 1 429 ? -6.264 -16.142 14.411 1.00 32.23 432 ARG B C 1
ATOM 6846 O O . ARG B 1 429 ? -5.812 -15.957 13.278 1.00 32.86 432 ARG B O 1
ATOM 6854 N N . LYS B 1 430 ? -7.422 -16.733 14.664 1.00 33.95 433 LYS B N 1
ATOM 6855 C CA . LYS B 1 430 ? -8.372 -17.153 13.650 1.00 36.94 433 LYS B CA 1
ATOM 6856 C C . LYS B 1 430 ? -9.542 -16.194 13.633 1.00 37.61 433 LYS B C 1
ATOM 6857 O O . LYS B 1 430 ? -10.087 -15.905 12.567 1.00 41.03 433 LYS B O 1
ATOM 6863 N N . THR B 1 431 ? -9.895 -15.669 14.812 1.00 34.94 434 THR B N 1
ATOM 6864 C CA . THR B 1 431 ? -10.986 -14.723 14.995 1.00 35.93 434 THR B CA 1
ATOM 6865 C C . THR B 1 431 ? -10.517 -13.483 15.749 1.00 35.21 434 THR B C 1
ATOM 6866 O O . THR B 1 431 ? -9.786 -13.580 16.740 1.00 33.93 434 THR B O 1
ATOM 6870 N N . LEU B 1 432 ? -10.957 -12.315 15.286 1.00 32.50 435 LEU B N 1
ATOM 6871 C CA . LEU B 1 432 ? -10.616 -11.058 15.941 1.00 31.37 435 LEU B CA 1
ATOM 6872 C C . LEU B 1 432 ? -11.756 -10.076 15.715 1.00 30.92 435 LEU B C 1
ATOM 6873 O O . LEU B 1 432 ? -12.207 -9.910 14.580 1.00 33.88 435 LEU B O 1
ATOM 6878 N N . VAL B 1 433 ? -12.230 -9.442 16.794 1.00 33.78 436 VAL B N 1
ATOM 6879 C CA . VAL B 1 433 ? -13.309 -8.459 16.722 1.00 32.20 436 VAL B CA 1
ATOM 6880 C C . VAL B 1 433 ? -12.672 -7.082 16.566 1.00 36.49 436 VAL B C 1
ATOM 6881 O O . VAL B 1 433 ? -11.670 -6.770 17.227 1.00 35.57 436 VAL B O 1
ATOM 6885 N N . GLN B 1 434 ? -13.249 -6.264 15.680 1.00 29.93 437 GLN B N 1
ATOM 6886 C CA . GLN B 1 434 ? -12.783 -4.918 15.362 1.00 32.64 437 GLN B CA 1
ATOM 6887 C C . GLN B 1 434 ? -13.778 -3.878 15.878 1.00 33.87 437 GLN B C 1
ATOM 6888 O O . GLN B 1 434 ? -14.991 -4.049 15.710 1.00 36.93 437 GLN B O 1
ATOM 6894 N N . GLU B 1 435 ? -13.296 -2.793 16.502 1.00 33.68 438 GLU B N 1
ATOM 6895 C CA . GLU B 1 435 ? -14.227 -1.799 17.056 1.00 38.48 438 GLU B CA 1
ATOM 6896 C C . GLU B 1 435 ? -14.127 -0.388 16.481 1.00 33.67 438 GLU B C 1
ATOM 6897 O O . GLU B 1 435 ? -13.062 0.079 16.072 1.00 31.53 438 GLU B O 1
ATOM 6903 N N . THR B 1 436 ? -15.283 0.279 16.491 1.00 33.51 439 THR B N 1
ATOM 6904 C CA . THR B 1 436 ? -15.537 1.667 16.129 1.00 32.99 439 THR B CA 1
ATOM 6905 C C . THR B 1 436 ? -16.826 2.031 16.846 1.00 36.41 439 THR B C 1
ATOM 6906 O O . THR B 1 436 ? -17.635 1.141 17.125 1.00 37.84 439 THR B O 1
ATOM 6910 N N . PRO B 1 437 ? -17.054 3.307 17.159 1.00 43.02 440 PRO B N 1
ATOM 6911 C CA . PRO B 1 437 ? -18.296 3.665 17.876 1.00 45.26 440 PRO B CA 1
ATOM 6912 C C . PRO B 1 437 ? -19.588 3.340 17.133 1.00 45.47 440 PRO B C 1
ATOM 6913 O O . PRO B 1 437 ? -20.594 3.002 17.776 1.00 45.92 440 PRO B O 1
ATOM 6917 N N . HIS B 1 438 ? -19.605 3.416 15.810 1.00 39.05 441 HIS B N 1
ATOM 6918 C CA . HIS B 1 438 ? -20.835 3.125 15.083 1.00 41.34 441 HIS B CA 1
ATOM 6919 C C . HIS B 1 438 ? -21.008 1.656 14.712 1.00 40.00 441 HIS B C 1
ATOM 6920 O O . HIS B 1 438 ? -22.140 1.226 14.451 1.00 41.17 441 HIS B O 1
ATOM 6927 N N . ALA B 1 439 ? -19.941 0.865 14.670 1.00 35.09 442 ALA B N 1
ATOM 6928 C CA . ALA B 1 439 ? -20.183 -0.516 14.294 1.00 37.75 442 ALA B CA 1
ATOM 6929 C C . ALA B 1 439 ? -19.042 -1.403 14.751 1.00 36.25 442 ALA B C 1
ATOM 6930 O O . ALA B 1 439 ? -17.900 -0.964 14.873 1.00 35.69 442 ALA B O 1
ATOM 6932 N N . LYS B 1 440 ? -19.373 -2.659 14.994 1.00 32.02 443 LYS B N 1
ATOM 6933 C CA . LYS B 1 440 ? -18.400 -3.662 15.372 1.00 32.19 443 LYS B CA 1
ATOM 6934 C C . LYS B 1 440 ? -18.246 -4.595 14.184 1.00 37.98 443 LYS B C 1
ATOM 6935 O O . LYS B 1 440 ? -19.177 -4.774 13.390 1.00 34.15 443 LYS B O 1
ATOM 6941 N N . GLY B 1 441 ? -17.051 -5.167 14.048 1.00 32.37 444 GLY B N 1
ATOM 6942 C CA . GLY B 1 441 ? -16.770 -6.084 12.973 1.00 25.50 444 GLY B CA 1
ATOM 6943 C C . GLY B 1 441 ? -16.041 -7.297 13.524 1.00 34.20 444 GLY B C 1
ATOM 6944 O O . GLY B 1 441 ? -15.588 -7.317 14.680 1.00 31.14 444 GLY B O 1
ATOM 6945 N N . LEU B 1 442 ? -15.924 -8.309 12.676 1.00 31.74 445 LEU B N 1
ATOM 6946 C CA . LEU B 1 442 ? -15.240 -9.520 13.082 1.00 26.96 445 LEU B CA 1
ATOM 6947 C C . LEU B 1 442 ? -14.427 -10.055 11.923 1.00 30.02 445 LEU B C 1
ATOM 6948 O O . LEU B 1 442 ? -14.842 -9.985 10.763 1.00 32.03 445 LEU B O 1
ATOM 6953 N N . ARG B 1 443 ? -13.258 -10.578 12.243 1.00 34.34 446 ARG B N 1
ATOM 6954 C CA . ARG B 1 443 ? -12.393 -11.186 11.254 1.00 32.77 446 ARG B CA 1
ATOM 6955 C C . ARG B 1 443 ? -12.311 -12.656 11.620 1.00 33.00 446 ARG B C 1
ATOM 6956 O O . ARG B 1 443 ? -12.105 -12.991 12.789 1.00 38.83 446 ARG B O 1
ATOM 6964 N N . GLU B 1 444 ? -12.512 -13.529 10.637 1.00 37.26 447 GLU B N 1
ATOM 6965 C CA . GLU B 1 444 ? -12.404 -14.984 10.795 1.00 35.27 447 GLU B CA 1
ATOM 6966 C C . GLU B 1 444 ? -11.548 -15.396 9.610 1.00 36.29 447 GLU B C 1
ATOM 6967 O O . GLU B 1 444 ? -12.043 -15.536 8.483 1.00 35.05 447 GLU B O 1
ATOM 6973 N N . ASN B 1 445 ? -10.260 -15.559 9.866 1.00 34.89 448 ASN B N 1
ATOM 6974 C CA . ASN B 1 445 ? -9.295 -15.852 8.812 1.00 37.82 448 ASN B CA 1
ATOM 6975 C C . ASN B 1 445 ? -9.407 -14.651 7.879 1.00 35.99 448 ASN B C 1
ATOM 6976 O O . ASN B 1 445 ? -9.331 -13.515 8.376 1.00 38.39 448 ASN B O 1
ATOM 6981 N N . SER B 1 446 ? -9.607 -14.825 6.581 1.00 29.72 449 SER B N 1
ATOM 6982 C CA . SER B 1 446 ? -9.685 -13.714 5.638 1.00 33.89 449 SER B CA 1
ATOM 6983 C C . SER B 1 446 ? -11.093 -13.165 5.447 1.00 35.55 449 SER B C 1
ATOM 6984 O O . SER B 1 446 ? -11.284 -12.208 4.683 1.00 35.44 449 SER B O 1
ATOM 6987 N N . TRP B 1 447 ? -12.076 -13.742 6.119 1.00 33.92 450 TRP B N 1
ATOM 6988 C CA . TRP B 1 447 ? -13.428 -13.241 6.025 1.00 31.39 450 TRP B CA 1
ATOM 6989 C C . TRP B 1 447 ? -13.571 -12.069 6.980 1.00 31.21 450 TRP B C 1
ATOM 6990 O O . TRP B 1 447 ? -13.106 -12.120 8.118 1.00 34.60 450 TRP B O 1
ATOM 7001 N N . LYS B 1 448 ? -14.192 -11.000 6.508 1.00 34.69 451 LYS B N 1
ATOM 7002 C CA . LYS B 1 448 ? -14.418 -9.803 7.306 1.00 30.02 451 LYS B CA 1
ATOM 7003 C C . LYS B 1 448 ? -15.917 -9.558 7.300 1.00 25.68 451 LYS B C 1
ATOM 7004 O O . LYS B 1 448 ? -16.523 -9.517 6.231 1.00 29.56 451 LYS B O 1
ATOM 7010 N N . TYR B 1 449 ? -16.511 -9.420 8.481 1.00 28.72 452 TYR B N 1
ATOM 7011 C CA . TYR B 1 449 ? -17.943 -9.184 8.630 1.00 30.67 452 TYR B CA 1
ATOM 7012 C C . TYR B 1 449 ? -18.168 -7.878 9.384 1.00 31.69 452 TYR B C 1
ATOM 7013 O O . TYR B 1 449 ? -17.529 -7.634 10.411 1.00 34.68 452 TYR B O 1
ATOM 7022 N N . ILE B 1 450 ? -19.075 -7.045 8.880 1.00 32.08 453 ILE B N 1
ATOM 7023 C CA . ILE B 1 450 ? -19.400 -5.765 9.494 1.00 32.42 453 ILE B CA 1
ATOM 7024 C C . ILE B 1 450 ? -20.877 -5.780 9.882 1.00 33.31 453 ILE B C 1
ATOM 7025 O O . ILE B 1 450 ? -21.762 -5.727 9.016 1.00 35.48 453 ILE B O 1
ATOM 7030 N N . ARG B 1 451 ? -21.140 -5.840 11.182 1.00 34.92 454 ARG B N 1
ATOM 7031 C CA . ARG B 1 451 ? -22.509 -5.838 11.675 1.00 33.74 454 ARG B CA 1
ATOM 7032 C C . ARG B 1 451 ? -23.225 -4.570 11.211 1.00 34.92 454 ARG B C 1
ATOM 7033 O O . ARG B 1 451 ? -22.629 -3.484 11.221 1.00 36.28 454 ARG B O 1
ATOM 7041 N N . PRO B 1 452 ? -24.495 -4.661 10.803 1.00 35.82 455 PRO B N 1
ATOM 7042 C CA . PRO B 1 452 ? -25.206 -3.466 10.320 1.00 35.91 455 PRO B CA 1
ATOM 7043 C C . PRO B 1 452 ? -25.457 -2.471 11.444 1.00 34.02 455 PRO B C 1
ATOM 7044 O O . PRO B 1 452 ? -25.267 -2.746 12.628 1.00 38.74 455 PRO B O 1
ATOM 7048 N N . THR B 1 453 ? -25.884 -1.282 11.053 1.00 30.71 456 THR B N 1
ATOM 7049 C CA . THR B 1 453 ? -26.150 -0.255 12.041 1.00 33.96 456 THR B CA 1
ATOM 7050 C C . THR B 1 453 ? -27.039 0.811 11.424 1.00 41.51 456 THR B C 1
ATOM 7051 O O . THR B 1 453 ? -26.940 1.121 10.233 1.00 45.34 456 THR B O 1
ATOM 7055 N N . GLU B 1 454 ? -27.904 1.371 12.246 1.00 41.40 457 GLU B N 1
ATOM 7056 C CA . GLU B 1 454 ? -28.747 2.438 11.750 1.00 45.15 457 GLU B CA 1
ATOM 7057 C C . GLU B 1 454 ? -28.074 3.796 11.928 1.00 46.70 457 GLU B C 1
ATOM 7058 O O . GLU B 1 454 ? -28.544 4.784 11.348 1.00 44.87 457 GLU B O 1
ATOM 7064 N N . LYS B 1 455 ? -26.979 3.848 12.703 1.00 52.55 458 LYS B N 1
ATOM 7065 C CA . LYS B 1 455 ? -26.259 5.089 12.986 1.00 44.18 458 LYS B CA 1
ATOM 7066 C C . LYS B 1 455 ? -25.781 5.757 11.707 1.00 41.70 458 LYS B C 1
ATOM 7067 O O . LYS B 1 455 ? -25.420 5.109 10.725 1.00 46.11 458 LYS B O 1
ATOM 7069 N N . ASP B 1 456 ? -25.788 7.074 11.728 1.00 51.12 459 ASP B N 1
ATOM 7070 C CA . ASP B 1 456 ? -25.397 7.877 10.580 1.00 57.52 459 ASP B CA 1
ATOM 7071 C C . ASP B 1 456 ? -24.208 8.751 10.977 1.00 56.54 459 ASP B C 1
ATOM 7072 O O . ASP B 1 456 ? -24.371 9.733 11.710 1.00 57.61 459 ASP B O 1
ATOM 7077 N N . VAL B 1 457 ? -23.011 8.400 10.506 1.00 51.09 460 VAL B N 1
ATOM 7078 C CA . VAL B 1 457 ? -21.842 9.213 10.826 1.00 51.51 460 VAL B CA 1
ATOM 7079 C C . VAL B 1 457 ? -21.383 9.866 9.523 1.00 50.17 460 VAL B C 1
ATOM 7080 O O . VAL B 1 457 ? -20.473 9.377 8.836 1.00 49.69 460 VAL B O 1
ATOM 7084 N N . ALA B 1 458 ? -22.030 10.987 9.179 1.00 48.55 461 ALA B N 1
ATOM 7085 C CA . ALA B 1 458 ? -21.729 11.718 7.953 1.00 42.45 461 ALA B CA 1
ATOM 7086 C C . ALA B 1 458 ? -20.447 12.519 8.060 1.00 42.44 461 ALA B C 1
ATOM 7087 O O . ALA B 1 458 ? -19.797 12.783 7.044 1.00 41.09 461 ALA B O 1
ATOM 7089 N N . TRP B 1 459 ? -20.067 12.915 9.273 1.00 47.04 462 TRP B N 1
ATOM 7090 C CA . TRP B 1 459 ? -18.845 13.693 9.439 1.00 42.64 462 TRP B CA 1
ATOM 7091 C C . TRP B 1 459 ? -17.603 12.913 9.010 1.00 42.53 462 TRP B C 1
ATOM 7092 O O . TRP B 1 459 ? -16.597 13.520 8.613 1.00 39.70 462 TRP B O 1
ATOM 7103 N N . VAL B 1 460 ? -17.640 11.579 9.077 1.00 41.26 463 VAL B N 1
ATOM 7104 C CA . VAL B 1 460 ? -16.464 10.810 8.669 1.00 38.51 463 VAL B CA 1
ATOM 7105 C C . VAL B 1 460 ? -16.196 11.016 7.179 1.00 34.89 463 VAL B C 1
ATOM 7106 O O . VAL B 1 460 ? -15.054 11.241 6.765 1.00 30.96 463 VAL B O 1
ATOM 7110 N N . LYS B 1 461 ? -17.239 10.980 6.351 1.00 34.89 464 LYS B N 1
ATOM 7111 C CA . LYS B 1 461 ? -17.002 11.209 4.930 1.00 32.79 464 LYS B CA 1
ATOM 7112 C C . LYS B 1 461 ? -16.833 12.692 4.641 1.00 35.72 464 LYS B C 1
ATOM 7113 O O . LYS B 1 461 ? -15.931 13.095 3.899 1.00 33.94 464 LYS B O 1
ATOM 7119 N N . ALA B 1 462 ? -17.709 13.513 5.217 1.00 30.34 465 ALA B N 1
ATOM 7120 C CA . ALA B 1 462 ? -17.685 14.947 4.963 1.00 32.39 465 ALA B CA 1
ATOM 7121 C C . ALA B 1 462 ? -16.374 15.599 5.391 1.00 34.34 465 ALA B C 1
ATOM 7122 O O . ALA B 1 462 ? -15.688 16.225 4.576 1.00 36.37 465 ALA B O 1
ATOM 7124 N N . LYS B 1 463 ? -16.019 15.490 6.671 1.00 32.19 466 LYS B N 1
ATOM 7125 C CA . LYS B 1 463 ? -14.820 16.147 7.178 1.00 30.33 466 LYS B CA 1
ATOM 7126 C C . LYS B 1 463 ? -13.566 15.293 7.204 1.00 31.44 466 LYS B C 1
ATOM 7127 O O . LYS B 1 463 ? -12.478 15.845 7.043 1.00 34.87 466 LYS B O 1
ATOM 7133 N N . LYS B 1 464 ? -13.658 13.982 7.398 1.00 31.97 467 LYS B N 1
ATOM 7134 C CA . LYS B 1 464 ? -12.441 13.185 7.484 1.00 29.61 467 LYS B CA 1
ATOM 7135 C C . LYS B 1 464 ? -11.984 12.546 6.163 1.00 31.11 467 LYS B C 1
ATOM 7136 O O . LYS B 1 464 ? -10.869 12.001 6.111 1.00 28.41 467 LYS B O 1
ATOM 7142 N N . ASN B 1 465 ? -12.792 12.602 5.103 1.00 28.58 468 ASN B N 1
ATOM 7143 C CA . ASN B 1 465 ? -12.442 12.000 3.806 1.00 30.42 468 ASN B CA 1
ATOM 7144 C C . ASN B 1 465 ? -12.145 10.508 3.924 1.00 30.07 468 ASN B C 1
ATOM 7145 O O . ASN B 1 465 ? -11.296 9.975 3.209 1.00 25.04 468 ASN B O 1
ATOM 7150 N N . ILE B 1 466 ? -12.864 9.845 4.826 1.00 31.53 469 ILE B N 1
ATOM 7151 C CA . ILE B 1 466 ? -12.730 8.428 5.111 1.00 30.42 469 ILE B CA 1
ATOM 7152 C C . ILE B 1 466 ? -14.125 7.799 5.102 1.00 32.82 469 ILE B C 1
ATOM 7153 O O . ILE B 1 466 ? -15.100 8.422 5.542 1.00 34.50 469 ILE B O 1
ATOM 7158 N N . ASP B 1 467 ? -14.227 6.565 4.597 1.00 31.63 470 ASP B N 1
ATOM 7159 C CA . ASP B 1 467 ? -15.505 5.858 4.577 1.00 30.66 470 ASP B CA 1
ATOM 7160 C C . ASP B 1 467 ? -15.689 5.150 5.916 1.00 30.49 470 ASP B C 1
ATOM 7161 O O . ASP B 1 467 ? -14.911 4.233 6.226 1.00 33.70 470 ASP B O 1
ATOM 7166 N N . PRO B 1 468 ? -16.685 5.524 6.735 1.00 30.66 471 PRO B N 1
ATOM 7167 C CA . PRO B 1 468 ? -16.851 4.885 8.059 1.00 30.71 471 PRO B CA 1
ATOM 7168 C C . PRO B 1 468 ? -17.273 3.421 8.036 1.00 33.66 471 PRO B C 1
ATOM 7169 O O . PRO B 1 468 ? -17.264 2.791 9.100 1.00 34.54 471 PRO B O 1
ATOM 7173 N N . GLY B 1 469 ? -17.627 2.852 6.885 1.00 29.14 472 GLY B N 1
ATOM 7174 C CA . GLY B 1 469 ? -18.000 1.459 6.858 1.00 32.11 472 GLY B CA 1
ATOM 7175 C C . GLY B 1 469 ? -19.374 1.142 7.385 1.00 36.63 472 GLY B C 1
ATOM 7176 O O . GLY B 1 469 ? -19.692 -0.044 7.549 1.00 37.24 472 GLY B O 1
ATOM 7177 N N . THR B 1 470 ? -20.197 2.150 7.659 1.00 34.37 473 THR B N 1
ATOM 7178 C CA . THR B 1 470 ? -21.544 1.889 8.135 1.00 38.94 473 THR B CA 1
ATOM 7179 C C . THR B 1 470 ? -22.414 1.465 6.962 1.00 35.44 473 THR B C 1
ATOM 7180 O O . THR B 1 470 ? -22.164 1.848 5.818 1.00 32.20 473 THR B O 1
ATOM 7184 N N . SER B 1 471 ? -23.434 0.657 7.264 1.00 39.74 474 SER B N 1
ATOM 7185 C CA . SER B 1 471 ? -24.418 0.185 6.293 1.00 36.93 474 SER B CA 1
ATOM 7186 C C . SER B 1 471 ? -25.635 -0.324 7.043 1.00 35.16 474 SER B C 1
ATOM 7187 O O . SER B 1 471 ? -25.499 -1.004 8.065 1.00 35.09 474 SER B O 1
ATOM 7190 N N . LYS B 1 472 ? -26.822 -0.001 6.528 1.00 37.32 475 LYS B N 1
ATOM 7191 C CA . LYS B 1 472 ? -28.027 -0.492 7.185 1.00 35.18 475 LYS B CA 1
ATOM 7192 C C . LYS B 1 472 ? -28.128 -2.005 7.071 1.00 31.69 475 LYS B C 1
ATOM 7193 O O . LYS B 1 472 ? -28.779 -2.638 7.904 1.00 35.28 475 LYS B O 1
ATOM 7197 N N . ALA B 1 473 ? -27.474 -2.590 6.072 1.00 30.02 476 ALA B N 1
ATOM 7198 C CA . ALA B 1 473 ? -27.447 -4.012 5.771 1.00 33.09 476 ALA B CA 1
ATOM 7199 C C . ALA B 1 473 ? -26.121 -4.641 6.183 1.00 34.21 476 ALA B C 1
ATOM 7200 O O . ALA B 1 473 ? -25.099 -3.959 6.300 1.00 32.85 476 ALA B O 1
ATOM 7202 N N . PRO B 1 474 ? -26.093 -5.950 6.396 1.00 39.52 477 PRO B N 1
ATOM 7203 C CA . PRO B 1 474 ? -24.828 -6.587 6.766 1.00 34.38 477 PRO B CA 1
ATOM 7204 C C . PRO B 1 474 ? -23.841 -6.550 5.610 1.00 32.98 477 PRO B C 1
ATOM 7205 O O . PRO B 1 474 ? -24.212 -6.501 4.434 1.00 28.19 477 PRO B O 1
ATOM 7209 N N . GLN B 1 475 ? -22.567 -6.595 5.961 1.00 34.40 478 GLN B N 1
ATOM 7210 C CA . GLN B 1 475 ? -21.491 -6.619 4.986 1.00 33.00 478 GLN B CA 1
ATOM 7211 C C . GLN B 1 475 ? -20.592 -7.819 5.279 1.00 36.61 478 GLN B C 1
ATOM 7212 O O . GLN B 1 475 ? -20.376 -8.186 6.444 1.00 34.17 478 GLN B O 1
ATOM 7218 N N . LEU B 1 476 ? -20.069 -8.425 4.219 1.00 31.45 479 LEU B N 1
ATOM 7219 C CA . LEU B 1 476 ? -19.187 -9.577 4.345 1.00 29.24 479 LEU B CA 1
ATOM 7220 C C . LEU B 1 476 ? -18.184 -9.511 3.212 1.00 29.38 479 LEU B C 1
ATOM 7221 O O . LEU B 1 476 ? -18.577 -9.287 2.065 1.00 31.04 479 LEU B O 1
ATOM 7226 N N . PHE B 1 477 ? -16.905 -9.701 3.515 1.00 29.63 480 PHE B N 1
ATOM 7227 C CA . PHE B 1 477 ? -15.906 -9.653 2.462 1.00 31.26 480 PHE B CA 1
ATOM 7228 C C . PHE B 1 477 ? -14.909 -10.798 2.577 1.00 31.11 480 PHE B C 1
ATOM 7229 O O . PHE B 1 477 ? -14.642 -11.330 3.665 1.00 28.88 480 PHE B O 1
ATOM 7237 N N . ASP B 1 478 ? -14.367 -11.154 1.417 1.00 24.74 481 ASP B N 1
ATOM 7238 C CA . ASP B 1 478 ? -13.310 -12.139 1.258 1.00 30.69 481 ASP B CA 1
ATOM 7239 C C . ASP B 1 478 ? -12.080 -11.267 1.007 1.00 33.72 481 ASP B C 1
ATOM 7240 O O . ASP B 1 478 ? -11.888 -10.761 -0.106 1.00 34.51 481 ASP B O 1
ATOM 7245 N N . LEU B 1 479 ? -11.256 -11.063 2.036 1.00 29.31 482 LEU B N 1
ATOM 7246 C CA . LEU B 1 479 ? -10.103 -10.189 1.840 1.00 29.58 482 LEU B CA 1
ATOM 7247 C C . LEU B 1 479 ? -9.060 -10.778 0.898 1.00 31.04 482 LEU B C 1
ATOM 7248 O O . LEU B 1 479 ? -8.233 -10.016 0.377 1.00 34.79 482 LEU B O 1
ATOM 7253 N N . ASP B 1 480 ? -9.078 -12.095 0.657 1.00 25.04 483 ASP B N 1
ATOM 7254 C CA . ASP B 1 480 ? -8.079 -12.690 -0.238 1.00 29.28 483 ASP B CA 1
ATOM 7255 C C . ASP B 1 480 ? -8.279 -12.238 -1.676 1.00 27.92 483 ASP B C 1
ATOM 7256 O O . ASP B 1 480 ? -7.306 -12.000 -2.402 1.00 30.30 483 ASP B O 1
ATOM 7261 N N . THR B 1 481 ? -9.530 -12.122 -2.103 1.00 26.24 484 THR B N 1
ATOM 7262 C CA . THR B 1 481 ? -9.882 -11.722 -3.454 1.00 26.97 484 THR B CA 1
ATOM 7263 C C . THR B 1 481 ? -10.340 -10.278 -3.548 1.00 28.44 484 THR B C 1
ATOM 7264 O O . THR B 1 481 ? -10.322 -9.704 -4.642 1.00 26.27 484 THR B O 1
ATOM 7268 N N . ASP B 1 482 ? -10.766 -9.708 -2.427 1.00 25.69 485 ASP B N 1
ATOM 7269 C CA . ASP B 1 482 ? -11.299 -8.353 -2.338 1.00 27.45 485 ASP B CA 1
ATOM 7270 C C . ASP B 1 482 ? -10.605 -7.638 -1.189 1.00 29.62 485 ASP B C 1
ATOM 7271 O O . ASP B 1 482 ? -11.236 -7.342 -0.165 1.00 31.24 485 ASP B O 1
ATOM 7276 N N . PRO B 1 483 ? -9.293 -7.362 -1.316 1.00 30.20 486 PRO B N 1
ATOM 7277 C CA . PRO B 1 483 ? -8.559 -6.743 -0.190 1.00 23.27 486 PRO B CA 1
ATOM 7278 C C . PRO B 1 483 ? -9.062 -5.371 0.211 1.00 29.45 486 PRO B C 1
ATOM 7279 O O . PRO B 1 483 ? -8.888 -4.981 1.374 1.00 28.24 486 PRO B O 1
ATOM 7283 N N . SER B 1 484 ? -9.683 -4.615 -0.688 1.00 26.38 487 SER B N 1
ATOM 7284 C CA . SER B 1 484 ? -10.168 -3.305 -0.281 1.00 30.04 487 SER B CA 1
ATOM 7285 C C . SER B 1 484 ? -11.669 -3.306 0.030 1.00 29.01 487 SER B C 1
ATOM 7286 O O . SER B 1 484 ? -12.299 -2.247 0.014 1.00 28.21 487 SER B O 1
ATOM 7289 N N . GLU B 1 485 ? -12.240 -4.473 0.347 1.00 30.29 488 GLU B N 1
ATOM 7290 C CA . GLU B 1 485 ? -13.645 -4.615 0.758 1.00 29.05 488 GLU B CA 1
ATOM 7291 C C . GLU B 1 485 ? -14.618 -3.872 -0.165 1.00 32.78 488 GLU B C 1
ATOM 7292 O O . GLU B 1 485 ? -15.437 -3.051 0.262 1.00 31.89 488 GLU B O 1
ATOM 7298 N N . LEU B 1 486 ? -14.528 -4.190 -1.452 1.00 32.05 489 LEU B N 1
ATOM 7299 C CA . LEU B 1 486 ? -15.364 -3.556 -2.453 1.00 26.49 489 LEU B CA 1
ATOM 7300 C C . LEU B 1 486 ? -16.571 -4.382 -2.892 1.00 31.53 489 LEU B C 1
ATOM 7301 O O . LEU B 1 486 ? -17.522 -3.808 -3.439 1.00 30.26 489 LEU B O 1
ATOM 7306 N N . HIS B 1 487 ? -16.564 -5.697 -2.660 1.00 29.35 490 HIS B N 1
ATOM 7307 C CA . HIS B 1 487 ? -17.619 -6.614 -3.090 1.00 29.00 490 HIS B CA 1
ATOM 7308 C C . HIS B 1 487 ? -18.313 -7.262 -1.887 1.00 27.06 490 HIS B C 1
ATOM 7309 O O . HIS B 1 487 ? -17.806 -8.229 -1.307 1.00 26.89 490 HIS B O 1
ATOM 7316 N N . ASN B 1 488 ? -19.483 -6.739 -1.521 1.00 28.18 491 ASN B N 1
ATOM 7317 C CA . ASN B 1 488 ? -20.233 -7.276 -0.388 1.00 30.42 491 ASN B CA 1
ATOM 7318 C C . ASN B 1 488 ? -20.822 -8.637 -0.750 1.00 28.16 491 ASN B C 1
ATOM 7319 O O . ASN B 1 488 ? -21.625 -8.742 -1.683 1.00 29.15 491 ASN B O 1
ATOM 7324 N N . LEU B 1 489 ? -20.424 -9.675 -0.009 1.00 29.11 492 LEU B N 1
ATOM 7325 C CA . LEU B 1 489 ? -20.879 -11.045 -0.223 1.00 27.72 492 LEU B CA 1
ATOM 7326 C C . LEU B 1 489 ? -21.955 -11.506 0.761 1.00 31.91 492 LEU B C 1
ATOM 7327 O O . LEU B 1 489 ? -22.302 -12.693 0.759 1.00 36.16 492 LEU B O 1
ATOM 7332 N N . ALA B 1 490 ? -22.482 -10.607 1.599 1.00 30.37 493 ALA B N 1
ATOM 7333 C CA . ALA B 1 490 ? -23.478 -10.984 2.596 1.00 30.60 493 ALA B CA 1
ATOM 7334 C C . ALA B 1 490 ? -24.662 -11.736 2.008 1.00 36.28 493 ALA B C 1
ATOM 7335 O O . ALA B 1 490 ? -25.180 -12.659 2.648 1.00 41.44 493 ALA B O 1
ATOM 7337 N N . ALA B 1 491 ? -25.109 -11.359 0.805 1.00 37.71 494 ALA B N 1
ATOM 7338 C CA . ALA B 1 491 ? -26.254 -12.015 0.173 1.00 34.88 494 ALA B CA 1
ATOM 7339 C C . ALA B 1 491 ? -25.920 -13.398 -0.375 1.00 33.81 494 ALA B C 1
ATOM 7340 O O . ALA B 1 491 ? -26.760 -14.290 -0.319 1.00 41.66 494 ALA B O 1
ATOM 7342 N N . LYS B 1 492 ? -24.713 -13.608 -0.912 1.00 38.89 495 LYS B N 1
ATOM 7343 C CA . LYS B 1 492 ? -24.354 -14.916 -1.450 1.00 33.95 495 LYS B CA 1
ATOM 7344 C C . LYS B 1 492 ? -23.976 -15.920 -0.366 1.00 38.39 495 LYS B C 1
ATOM 7345 O O . LYS B 1 492 ? -23.897 -17.120 -0.653 1.00 45.09 495 LYS B O 1
ATOM 7347 N N . TYR B 1 493 ? -23.732 -15.475 0.861 1.00 39.91 496 TYR B N 1
ATOM 7348 C CA . TYR B 1 493 ? -23.397 -16.374 1.967 1.00 38.21 496 TYR B CA 1
ATOM 7349 C C . TYR B 1 493 ? -24.141 -15.942 3.212 1.00 37.11 496 TYR B C 1
ATOM 7350 O O . TYR B 1 493 ? -23.532 -15.497 4.194 1.00 43.59 496 TYR B O 1
ATOM 7359 N N . PRO B 1 494 ? -25.472 -16.081 3.214 1.00 34.92 497 PRO B N 1
ATOM 7360 C CA . PRO B 1 494 ? -26.249 -15.708 4.405 1.00 33.96 497 PRO B CA 1
ATOM 7361 C C . PRO B 1 494 ? -25.913 -16.542 5.634 1.00 39.14 497 PRO B C 1
ATOM 7362 O O . PRO B 1 494 ? -26.015 -16.032 6.762 1.00 41.37 497 PRO B O 1
ATOM 7366 N N . ASP B 1 495 ? -25.509 -17.808 5.462 1.00 35.97 498 ASP B N 1
ATOM 7367 C CA . ASP B 1 495 ? -25.151 -18.616 6.625 1.00 37.19 498 ASP B CA 1
ATOM 7368 C C . ASP B 1 495 ? -23.817 -18.169 7.205 1.00 38.29 498 ASP B C 1
ATOM 7369 O O . ASP B 1 495 ? -23.634 -18.189 8.431 1.00 38.65 498 ASP B O 1
ATOM 7374 N N . LYS B 1 496 ? -22.871 -17.759 6.341 1.00 39.09 499 LYS B N 1
ATOM 7375 C CA . LYS B 1 496 ? -21.581 -17.274 6.840 1.00 41.01 499 LYS B CA 1
ATOM 7376 C C . LYS B 1 496 ? -21.786 -16.010 7.670 1.00 38.59 499 LYS B C 1
ATOM 7377 O O . LYS B 1 496 ? -21.161 -15.844 8.726 1.00 38.91 499 LYS B O 1
ATOM 7383 N N . VAL B 1 497 ? -22.682 -15.122 7.218 1.00 35.20 500 VAL B N 1
ATOM 7384 C CA . VAL B 1 497 ? -22.986 -13.916 7.984 1.00 37.27 500 VAL B CA 1
ATOM 7385 C C . VAL B 1 497 ? -23.513 -14.308 9.361 1.00 37.46 500 VAL B C 1
ATOM 7386 O O . VAL B 1 497 ? -22.979 -13.889 10.396 1.00 39.61 500 VAL B O 1
ATOM 7390 N N . LYS B 1 498 ? -24.569 -15.133 9.384 1.00 36.44 501 LYS B N 1
ATOM 7391 C CA . LYS B 1 498 ? -25.171 -15.585 10.635 1.00 35.65 501 LYS B CA 1
ATOM 7392 C C . LYS B 1 498 ? -24.119 -16.138 11.575 1.00 33.94 501 LYS B C 1
ATOM 7393 O O . LYS B 1 498 ? -24.050 -15.747 12.741 1.00 35.43 501 LYS B O 1
ATOM 7399 N N . LEU B 1 499 ? -23.280 -17.047 11.074 1.00 36.69 502 LEU B N 1
ATOM 7400 C CA . LEU B 1 499 ? -22.226 -17.627 11.901 1.00 37.81 502 LEU B CA 1
ATOM 7401 C C . LEU B 1 499 ? -21.243 -16.563 12.381 1.00 38.41 502 LEU B C 1
ATOM 7402 O O . LEU B 1 499 ? -20.788 -16.602 13.530 1.00 39.95 502 LEU B O 1
ATOM 7407 N N . LEU B 1 500 ? -20.898 -15.599 11.521 1.00 37.96 503 LEU B N 1
ATOM 7408 C CA . LEU B 1 500 ? -19.955 -14.575 11.962 1.00 39.81 503 LEU B CA 1
ATOM 7409 C C . LEU B 1 500 ? -20.623 -13.624 12.946 1.00 39.71 503 LEU B C 1
ATOM 7410 O O . LEU B 1 500 ? -19.994 -13.189 13.919 1.00 42.56 503 LEU B O 1
ATOM 7415 N N . GLU B 1 501 ? -21.906 -13.316 12.730 1.00 36.76 504 GLU B N 1
ATOM 7416 C CA . GLU B 1 501 ? -22.618 -12.466 13.676 1.00 34.89 504 GLU B CA 1
ATOM 7417 C C . GLU B 1 501 ? -22.782 -13.180 15.005 1.00 37.18 504 GLU B C 1
ATOM 7418 O O . GLU B 1 501 ? -22.751 -12.545 16.064 1.00 42.42 504 GLU B O 1
ATOM 7424 N N . GLN B 1 502 ? -22.949 -14.503 14.962 1.00 40.61 505 GLN B N 1
ATOM 7425 C CA . GLN B 1 502 ? -23.075 -15.283 16.184 1.00 37.59 505 GLN B CA 1
ATOM 7426 C C . GLN B 1 502 ? -21.762 -15.259 16.958 1.00 40.10 505 GLN B C 1
ATOM 7427 O O . GLN B 1 502 ? -21.749 -15.006 18.169 1.00 43.59 505 GLN B O 1
ATOM 7433 N N . LYS B 1 503 ? -20.638 -15.500 16.270 1.00 35.12 506 LYS B N 1
ATOM 7434 C CA . LYS B 1 503 ? -19.335 -15.454 16.936 1.00 38.49 506 LYS B CA 1
ATOM 7435 C C . LYS B 1 503 ? -19.093 -14.103 17.612 1.00 41.58 506 LYS B C 1
ATOM 7436 O O . LYS B 1 503 ? -18.448 -14.045 18.666 1.00 43.08 506 LYS B O 1
ATOM 7442 N N . LEU B 1 504 ? -19.595 -13.010 17.014 1.00 38.94 507 LEU B N 1
ATOM 7443 C CA . LEU B 1 504 ? -19.408 -11.686 17.595 1.00 39.56 507 LEU B CA 1
ATOM 7444 C C . LEU B 1 504 ? -20.176 -11.556 18.903 1.00 38.03 507 LEU B C 1
ATOM 7445 O O . LEU B 1 504 ? -19.690 -10.942 19.855 1.00 38.60 507 LEU B O 1
ATOM 7450 N N . GLN B 1 505 ? -21.378 -12.126 18.967 1.00 40.43 508 GLN B N 1
ATOM 7451 C CA . GLN B 1 505 ? -22.152 -12.053 20.197 1.00 39.35 508 GLN B CA 1
ATOM 7452 C C . GLN B 1 505 ? -21.459 -12.796 21.321 1.00 38.95 508 GLN B C 1
ATOM 7453 O O . GLN B 1 505 ? -21.445 -12.325 22.463 1.00 40.91 508 GLN B O 1
ATOM 7459 N N . ASP B 1 506 ? -20.869 -13.953 21.013 1.00 40.17 509 ASP B N 1
ATOM 7460 C CA . ASP B 1 506 ? -20.177 -14.722 22.041 1.00 39.66 509 ASP B CA 1
ATOM 7461 C C . ASP B 1 506 ? -19.052 -13.911 22.666 1.00 39.82 509 ASP B C 1
ATOM 7462 O O . ASP B 1 506 ? -18.916 -13.886 23.896 1.00 40.26 509 ASP B O 1
ATOM 7467 N N . ILE B 1 507 ? -18.238 -13.235 21.840 1.00 39.22 510 ILE B N 1
ATOM 7468 C CA . ILE B 1 507 ? -17.146 -12.428 22.387 1.00 38.63 510 ILE B CA 1
ATOM 7469 C C . ILE B 1 507 ? -17.704 -11.248 23.180 1.00 35.70 510 ILE B C 1
ATOM 7470 O O . ILE B 1 507 ? -17.110 -10.831 24.176 1.00 38.12 510 ILE B O 1
ATOM 7475 N N . GLU B 1 508 ? -18.867 -10.716 22.795 1.00 36.98 511 GLU B N 1
ATOM 7476 C CA . GLU B 1 508 ? -19.457 -9.628 23.576 1.00 36.78 511 GLU B CA 1
ATOM 7477 C C . GLU B 1 508 ? -19.942 -10.137 24.945 1.00 41.72 511 GLU B C 1
ATOM 7478 O O . GLU B 1 508 ? -19.858 -9.418 25.946 1.00 40.59 511 GLU B O 1
ATOM 7484 N N . LEU B 1 509 ? -20.452 -11.381 25.012 1.00 42.39 512 LEU B N 1
ATOM 7485 C CA . LEU B 1 509 ? -20.933 -11.949 26.273 1.00 45.24 512 LEU B CA 1
ATOM 7486 C C . LEU B 1 509 ? -19.821 -12.552 27.128 1.00 43.25 512 LEU B C 1
ATOM 7487 O O . LEU B 1 509 ? -19.989 -12.661 28.343 1.00 48.90 512 LEU B O 1
ATOM 7489 N N . GLN B 1 510 ? -18.703 -12.942 26.533 1.00 41.14 513 GLN B N 1
ATOM 7490 C CA . GLN B 1 510 ? -17.605 -13.515 27.296 1.00 42.60 513 GLN B CA 1
ATOM 7491 C C . GLN B 1 510 ? -17.212 -12.581 28.436 1.00 45.51 513 GLN B C 1
ATOM 7492 O O . GLN B 1 510 ? -17.118 -11.366 28.255 1.00 45.02 513 GLN B O 1
ATOM 7498 N N . SER B 1 511 ? -17.013 -13.157 29.627 1.00 50.58 514 SER B N 1
ATOM 7499 C CA . SER B 1 511 ? -16.628 -12.398 30.811 1.00 47.92 514 SER B CA 1
ATOM 7500 C C . SER B 1 511 ? -15.405 -12.971 31.499 1.00 47.50 514 SER B C 1
ATOM 7501 O O . SER B 1 511 ? -14.884 -12.331 32.418 1.00 51.92 514 SER B O 1
ATOM 7504 N N . ILE B 1 512 ? -14.924 -14.141 31.086 1.00 43.54 515 ILE B N 1
ATOM 7505 C CA . ILE B 1 512 ? -13.736 -14.742 31.664 1.00 44.57 515 ILE B CA 1
ATOM 7506 C C . ILE B 1 512 ? -12.803 -15.080 30.522 1.00 47.36 515 ILE B C 1
ATOM 7507 O O . ILE B 1 512 ? -13.167 -15.000 29.349 1.00 45.81 515 ILE B O 1
ATOM 7512 N N . ARG B 1 513 ? -11.584 -15.468 30.882 1.00 46.14 516 ARG B N 1
ATOM 7513 C CA . ARG B 1 513 ? -10.617 -15.825 29.866 1.00 46.07 516 ARG B CA 1
ATOM 7514 C C . ARG B 1 513 ? -11.101 -17.053 29.105 1.00 54.65 516 ARG B C 1
ATOM 7515 O O . ARG B 1 513 ? -11.918 -17.842 29.597 1.00 54.97 516 ARG B O 1
ATOM 7523 N N . LEU B 1 514 ? -10.600 -17.203 27.883 1.00 52.74 517 LEU B N 1
ATOM 7524 C CA . LEU B 1 514 ? -10.987 -18.330 27.055 1.00 49.70 517 LEU B CA 1
ATOM 7525 C C . LEU B 1 514 ? -9.996 -19.487 27.224 1.00 55.47 517 LEU B C 1
ATOM 7526 O O . LEU B 1 514 ? -8.935 -19.346 27.829 1.00 49.59 517 LEU B O 1
ATOM 7531 N N . LYS B 1 515 ? -10.368 -20.646 26.670 1.00 67.12 518 LYS B N 1
ATOM 7532 C CA . LYS B 1 515 ? -9.552 -21.870 26.681 1.00 65.93 518 LYS B CA 1
ATOM 7533 C C . LYS B 1 515 ? -9.207 -22.345 28.087 1.00 66.46 518 LYS B C 1
ATOM 7534 O O . LYS B 1 515 ? -8.077 -22.766 28.344 1.00 71.37 518 LYS B O 1
#

Secondary structure (DSSP, 8-state):
--EEEEEEESS--TTSSGGGT-SSS--HHHHHHHHTSEEESSEE-SBSSHHHHHHHHHHSS-GGGGT--PPPTTPBPSS-TTS--HHHHHHTTT-EEEEEEE--S--B-SSS---TTS---SSGGGTT-SEEEEESS-TTBS--B-EETTEETT--TTS--EEESSS--SS--BTTT-GGG-SSEE-GGG-SBEETTEE-BSEEES-GGGB--GGGHHHHHHHHHHHHHHHTTTS-EEEEEE--TTSSS----GGGTTSSSS-HHHHHHHHHHHHHHHHHHHHHHTT-GGGEEEEEEESS---S-SSEE--TTTT-TT--TTTT----TT-SSGGGTB--EEEE-TTT---EEE-SBEEGGGHHHHHHHHHT----TTSSTT----HHHHH-TTS--BSEEEEE-SS-EEEEETTEEEE-------HHHHHHS-------SS-EEEETTT-TTS-S--TTT-HHHHHHHHHHHHHHHH--S--/--EEEEEEESS--TTSSGGGT-SSS--HHHHHHHHTSEEESSEE-SBSSHHHHHHHHHHSS-GGGGT--PPPTTPBPSS-TTS--HHHHHHTTT-EEEEEEE--S--B-SSS---TTS---SSGGGTT-SEEEEESS-TTBS--B-EETTEETT--TTS--EEESSS--SS--BTTT-GGG-SS-B-GGG-SBEETTEE-BSEEES-GGGB--GGGHHHHHHHHHHHHHHHGGGS-EEEEEE--TTSSS----GGGTTSSSS-HHHHHHHHHHHHHHHHHHHHHHTT-STTEEEEEEESS---S-SSB---TTTT-TT--TTTT----TT-SSHHHHB--EEEE-TTT---EEE-SBEEGGGHHHHHHHHTT-PPPTTSSTT----HHHHH-TTS--BSEEEEE-SS-EEEEETTEEEE-------HHHHHTT-S-----SS-EEEETTT-TT--S--TTT-HHHHHHHHHHHHHHHH--S---